Protein 3EPO (pdb70)

B-factor: mean 35.3, std 21.91, range [6.89, 193.85]

Solvent-accessible surface area: 35886 Å² total; per-residue (Å²): 113,44,49,129,38,1,59,124,58,15,29,65,20,72,6,40,32,14,145,17,13,82,69,47,5,148,102,52,90,107,7,126,0,0,0,20,20,0,65,15,95,108,81,18,136,41,106,60,15,13,7,20,2,8,2,0,11,10,3,10,99,95,53,171,48,64,5,64,141,11,7,56,73,100,5,47,75,18,4,68,82,58,31,21,13,82,99,29,107,124,43,101,169,78,95,129,11,61,51,136,60,29,106,28,19,99,10,69,117,90,98,72,5,1,1,5,17,7,0,119,56,49,73,43,1,1,1,0,6,15,0,1,17,7,4,7,15,83,58,138,106,130,183,133,47,146,84,84,34,79,31,67,67,20,51,13,31,68,49,11,49,38,70,34,1,36,82,3,2,28,142,3,25,2,4,0,0,1,0,6,4,0,5,4,3,17,6,5,1,0,1,22,3,1,20,8,3,0,0,0,36,3,15,106,123,7,22,83,10,1,12,21,2,1,27,0,6,25,12,5,0,5,0,0,10,5,50,10,44,25,218,85,8,22,25,32,5,17,8,0,0,2,2,1,6,5,0,0,0,2,11,0,4,23,9,0,12,56,80,17,132,46,55,4,61,74,4,55,19,86,30,1,82,42,0,0,28,19,0,0,9,5,0,0,0,0,0,5,2,8,0,0,0,64,46,77,23,16,90,44,10,90,172,21,39,8,8,40,67,2,124,1,0,42,13,0,8,116,14,0,110,59,71,149,112,32,0,12,2,51,111,77,6,77,72,0,0,78,25,0,79,5,8,2,1,0,0,0,0,0,10,0,0,43,0,3,0,14,49,6,4,31,38,108,0,15,37,23,5,13,134,8,2,0,105,10,0,93,42,0,35,159,34,1,0,2,1,0,0,20,6,2,4,13,0,6,2,36,49,0,69,45,3,2,66,43,0,39,148,45,0,63,64,2,4,3,9,1,42,0,0,6,0,0,3,0,0,1,4,24,3,14,2,0,0,0,0,0,0,0,1,0,0,26,20,2,0,0,0,0,11,8,2,6,14,31,54,60,11,24,115,34,77,76,101,16,0,27,36,0,0,0,0,0,32,0,0,4,14,0,0,8,14,0,6,7,12,32,3,6,49,66,26,0,32,1,0,1,81,0,35,102,87,151,26,89,102,8,4,4,22,0,0,9,1,1,87,26,0,94,167,46,105,120,89,60,32,60,58,0,58,90,60,14,29,66,16,65,7,34,36,17,140,22,12,87,62,47,5,148,100,60,84,115,7,128,0,0,0,17,18,0,66,17,96,108,82,20,134,39,104,64,14,16,7,20,1,6,2,0,17,10,4,18,101,94,55,177,50,66,1,73,140,15,8,65,76,100,6,37,74,25,7,67,83,60,35,21,15,69,97,26,103,124,44,104,177,52,191,84,99,127,44,95,104,55,110,28,24,93,4,72,110,83,93,93,4,0,1,4,14,16,0,117,72,49,80,50,2,3,3,0,6,15,0,2,18,6,4,10,18,84,46,131,135,99,187,134,60,138,88,83,37,78,29,67,71,19,51,15,31,74,50,11,60,34,66,33,0,36,82,2,1,30,134,4,26,1,3,0,0,0,0,9,5,0,4,5,2,22,6,4,1,0,0,22,2,1,20,7,3,0,0,0,39,3,18,100,119,17,14,80,7,1,18,25,2,1,31,0,6,23,21,3,0,4,0,0,11,5,49,9,58,21,221,61,7,20,9,37,6,32,13,0,0,8,2,2,5,4,1,0,0,2,11,1,3,24,9,0,27,58,82,25,130,44,64,6,56,84,5,54,18,106,31,2,94,48,0,0,16,18,1,0,12,4,0,0,0,0,0,8,2,9,0,0,0,62,30,77,27,12,90,52,11,91,188,17,38,8,7,40,65,2,148,1,0,35,15,0,7,114,27,0,96,60,75,136,127,36,0,14,2,56,113,72,7,74,63,0,0,94,23,0,70,8,13,2,0,0,0,0,0,0,11,0,0,42,1,4,0,9,48,6,5,28,40,113,0,12,24,12,5,12,98,7,2,0,103,9,0,95,49,0,32,159,44,0,0,3,1,0,0,17,5,3,4,12,0,5,1,38,43,0,75,43,2,3,70,37,0,44,152,45,0,68,69,2,4,4,9,0,45,0,0,6,0,0,3,0,0,0,4,23,3,13,1,0,0,0,0,0,0,0,3,1,0,25,17,1,0,1,0,0,12,10,4,11,13,33,61,52,16,34,127,38,68,75,91,13,0,36,38,0,0,0,0,0,29,0,0,3,15,1,0,8,15,0,4,8,13,22,5,5,49,80,30,0,34,2,0,0,87,0,34,103,82,150,26,92,93,13,3,1,26,0,0,9,1,0,102,23,0,82,146,48,34,103,179

Radius of gyration: 30.39 Å; Cα contacts (8 Å, |Δi|>4): 2404; chains: 2; bounding box: 72×69×89 Å

Foldseek 3Di:
DLQVLLVVLAQAEADPQWAKAWDAFDVHRHDTAIWIWGDFDVVVVDDIATHQAQLACRHHPVDDDRLLQFAPLQQLVQLVVVVFKDFDPDADDDVFHPCPPATFIWGDPPGARALLSCLLVVHQGPLLRNAQVSQQSPDDDPDDFDFDFAQPDDDADLGGDSNVSSVCSNLQQKHWLWFSQLSLARIYMFGLRTFFAEEFEDEPDQSQGQNLQSLLSRLPHQEYEYEHADPPSLRSVLSNSSHGHHAYEYALVRVLCVVVPNDLQPRDDVSSVVSLSSVSRSTHREYAYALLLWQVLQVQQVPAPVGFDDPRLVSQNVNCVNVVDTRVCVVCVLVVLVSCSGGQHAYAHHQRPAEAFQRCPPGPSRLSSLLVVLVSLVSSVVSSHRYEYEHDDAHAPVCLLVRLVSNCPSNVNRAYEYAQHQNHDPDQLCSQPSSLVSLLVNSLNRHGYYYWDFSCVPPDDDHSVRSSVRSLSNVVSSLSSCSNNRPRSRVVLVVQLVVCVVVVVQQSVLSSGSHNVVSVVVD/DVLLVVQLPLAAAEAAPQWAKAWDAFDVHRLDTAIWIWHDFDVVVVDDIATHQAQLACRHPPVDDDRLLQFADLQQQCQLVVVVFKDFDPDADDDDAPARDPATFIWGDVPGFRALLVCLLVVHQGPLLRSALVSQASPDDPPDDFDFDFAQPPDDADLGGHSNNSSVCSNLQQKHWQWFSLLSLARIYMFGLNTFFAEEEEFEPPLSQRLNLQSLLSRLPHQEYEYEYAEGPSLRSVLSVRSHGHHAYEYALVRVLCVVVPNDLQPRDDVSSVVSLRSVSRSIHREYAQALLLWLVLQVVQVVPPVGWDDPVLVSQNVNCVSVVDTRVCVVCVLVSLVSCSRGQHAYAHHQRGAEAFQVCHPDPSSLSSLLVQLVSLVSSVVSPHRYEYEHDDAHAPVCLLVRLVSNCVRNVNRAYEYAQHQNHDPDQLCSQPSSLVSLLVNSLNRHRYYYWDFSCPPPDDDHSVRSSVRSLSNVVSSLSSCVNRRNRSRVVLVVQLVVCVVVVVQQSNLSSGSHNVVSVVPDDD

Nearest PDB structures (foldseek):
  3epn-assembly1_A  TM=1.001E+00  e=0.000E+00  Caulobacter vibrioides
  3epo-assembly1_B  TM=9.958E-01  e=2.443E-102  Caulobacter vibrioides
  3epn-assembly1_B  TM=9.995E-01  e=1.979E-101  Caulobacter vibrioides
  3epm-assembly1_A  TM=9.976E-01  e=7.647E-98  Caulobacter vibrioides
  3epm-assembly1_B  TM=9.979E-01  e=8.710E-96  Caulobacter vibrioides

CATH classification: 3.20.20.540 (+1 more: 6.10.250.620)

Structure (mmCIF, N/CA/C/O backbone):
data_3EPO
#
_entry.id   3EPO
#
_cell.length_a   63.021
_cell.length_b   103.193
_cell.length_c   83.105
_cell.angle_alpha   90.000
_cell.angle_beta   102.170
_cell.angle_gamma   90.000
#
_symmetry.space_group_name_H-M   'P 1 21 1'
#
loop_
_entity.id
_entity.type
_entity.pdbx_description
1 polymer 'Thiamine biosynthesis protein thiC'
2 non-polymer '(4-AMINO-2-METHYLPYRIMIDIN-5-YL)METHYL DIHYDROGEN PHOSPHATE'
3 water water
#
loop_
_atom_site.group_PDB
_atom_site.id
_atom_site.type_symbol
_atom_site.label_atom_id
_atom_site.label_alt_id
_atom_site.label_comp_id
_atom_site.label_asym_id
_atom_site.label_entity_id
_atom_site.label_seq_id
_atom_site.pdbx_PDB_ins_code
_atom_site.Cartn_x
_atom_site.Cartn_y
_atom_site.Cartn_z
_atom_site.occupancy
_atom_site.B_iso_or_equiv
_atom_site.auth_seq_id
_atom_site.auth_comp_id
_atom_site.auth_asym_id
_atom_site.auth_atom_id
_atom_site.pdbx_PDB_model_num
ATOM 1 N N . SER A 1 5 ? 63.591 33.763 -23.490 1.00 46.73 5 SER A N 1
ATOM 2 C CA . SER A 1 5 ? 63.905 35.183 -23.336 1.00 80.57 5 SER A CA 1
ATOM 3 C C . SER A 1 5 ? 63.405 35.709 -21.991 1.00 76.89 5 SER A C 1
ATOM 4 O O . SER A 1 5 ? 64.192 35.928 -21.069 1.00 45.82 5 SER A O 1
ATOM 7 N N . THR A 1 6 ? 62.096 35.927 -21.889 1.00 115.81 6 THR A N 1
ATOM 8 C CA . THR A 1 6 ? 61.476 36.169 -20.592 1.00 88.15 6 THR A CA 1
ATOM 9 C C . THR A 1 6 ? 61.572 34.868 -19.816 1.00 85.83 6 THR A C 1
ATOM 10 O O . THR A 1 6 ? 61.853 34.862 -18.618 1.00 70.05 6 THR A O 1
ATOM 14 N N . ILE A 1 7 ? 61.344 33.762 -20.522 1.00 40.18 7 ILE A N 1
ATOM 15 C CA . ILE A 1 7 ? 61.496 32.434 -19.949 1.00 33.22 7 ILE A CA 1
ATOM 16 C C . ILE A 1 7 ? 62.903 32.299 -19.383 1.00 75.46 7 ILE A C 1
ATOM 17 O O . ILE A 1 7 ? 63.088 31.885 -18.236 1.00 40.58 7 ILE A O 1
ATOM 22 N N . LYS A 1 8 ? 63.890 32.677 -20.191 1.00 51.00 8 LYS A N 1
ATOM 23 C CA . LYS A 1 8 ? 65.289 32.636 -19.781 1.00 81.95 8 LYS A CA 1
ATOM 24 C C . LYS A 1 8 ? 65.491 33.342 -18.444 1.00 73.67 8 LYS A C 1
ATOM 25 O O . LYS A 1 8 ? 65.889 32.717 -17.465 1.00 41.00 8 LYS A O 1
ATOM 31 N N . ALA A 1 9 ? 65.201 34.641 -18.411 1.00 48.98 9 ALA A N 1
ATOM 32 C CA . ALA A 1 9 ? 65.391 35.447 -17.209 1.00 73.76 9 ALA A CA 1
ATOM 33 C C . ALA A 1 9 ? 64.790 34.792 -15.970 1.00 77.72 9 ALA A C 1
ATOM 34 O O . ALA A 1 9 ? 65.501 34.514 -15.005 1.00 70.53 9 ALA A O 1
ATOM 36 N N . VAL A 1 10 ? 63.483 34.547 -16.006 1.00 84.59 10 VAL A N 1
ATOM 37 C CA . VAL A 1 10 ? 62.768 33.988 -14.859 1.00 89.29 10 VAL A CA 1
ATOM 38 C C . VAL A 1 10 ? 63.427 32.713 -14.330 1.00 51.20 10 VAL A C 1
ATOM 39 O O . VAL A 1 10 ? 63.682 32.588 -13.132 1.00 62.54 10 VAL A O 1
ATOM 43 N N . ALA A 1 11 ? 63.708 31.773 -15.226 1.00 73.45 11 ALA A N 1
ATOM 44 C CA . ALA A 1 11 ? 64.321 30.506 -14.837 1.00 42.31 11 ALA A CA 1
ATOM 45 C C . ALA A 1 11 ? 65.614 30.717 -14.052 1.00 65.87 11 ALA A C 1
ATOM 46 O O . ALA A 1 11 ? 65.985 29.898 -13.209 1.00 91.01 11 ALA A O 1
ATOM 48 N N . GLU A 1 12 ? 66.291 31.825 -14.328 1.00 44.63 12 GLU A N 1
ATOM 49 C CA . GLU A 1 12 ? 67.580 32.109 -13.712 1.00 85.74 12 GLU A CA 1
ATOM 50 C C . GLU A 1 12 ? 67.414 32.761 -12.346 1.00 75.75 12 GLU A C 1
ATOM 51 O O . GLU A 1 12 ? 68.153 32.461 -11.408 1.00 75.59 12 GLU A O 1
ATOM 57 N N . THR A 1 13 ? 66.436 33.654 -12.243 1.00 52.01 13 THR A N 1
ATOM 58 C CA . THR A 1 13 ? 66.219 34.419 -11.018 1.00 106.35 13 THR A CA 1
ATOM 59 C C . THR A 1 13 ? 65.599 33.610 -9.872 1.00 102.84 13 THR A C 1
ATOM 60 O O . THR A 1 13 ? 65.970 33.791 -8.712 1.00 51.38 13 THR A O 1
ATOM 64 N N . ILE A 1 14 ? 64.668 32.717 -10.197 1.00 64.11 14 ILE A N 1
ATOM 65 C CA . ILE A 1 14 ? 63.860 32.049 -9.174 1.00 61.47 14 ILE A CA 1
ATOM 66 C C . ILE A 1 14 ? 64.644 31.079 -8.284 1.00 40.17 14 ILE A C 1
ATOM 67 O O . ILE A 1 14 ? 65.615 30.451 -8.717 1.00 45.46 14 ILE A O 1
ATOM 72 N N . SER A 1 15 ? 64.209 30.973 -7.032 1.00 60.39 15 SER A N 1
ATOM 73 C CA . SER A 1 15 ? 64.820 30.055 -6.079 1.00 31.97 15 SER A CA 1
ATOM 74 C C . SER A 1 15 ? 64.104 28.702 -6.026 1.00 37.35 15 SER A C 1
ATOM 75 O O . SER A 1 15 ? 62.910 28.621 -5.758 1.00 51.64 15 SER A O 1
ATOM 78 N N . THR A 1 16 ? 64.860 27.645 -6.294 1.00 31.98 16 THR A N 1
ATOM 79 C CA . THR A 1 16 ? 64.328 26.292 -6.350 1.00 49.24 16 THR A CA 1
ATOM 80 C C . THR A 1 16 ? 65.210 25.346 -5.538 1.00 45.79 16 THR A C 1
ATOM 81 O O . THR A 1 16 ? 66.310 25.704 -5.139 1.00 33.54 16 THR A O 1
ATOM 85 N N . GLY A 1 17 ? 64.729 24.135 -5.296 1.00 29.81 17 GLY A N 1
ATOM 86 C CA . GLY A 1 17 ? 65.535 23.145 -4.616 1.00 29.46 17 GLY A CA 1
ATOM 87 C C . GLY A 1 17 ? 65.181 22.998 -3.153 1.00 37.32 17 GLY A C 1
ATOM 88 O O . GLY A 1 17 ? 64.450 23.815 -2.600 1.00 27.95 17 GLY A O 1
ATOM 89 N N . PRO A 1 18 ? 65.713 21.951 -2.514 1.00 29.98 18 PRO A N 1
ATOM 90 C CA . PRO A 1 18 ? 65.374 21.646 -1.128 1.00 34.16 18 PRO A CA 1
ATOM 91 C C . PRO A 1 18 ? 65.514 22.866 -0.243 1.00 26.82 18 PRO A C 1
ATOM 92 O O . PRO A 1 18 ? 66.430 23.677 -0.385 1.00 28.19 18 PRO A O 1
ATOM 96 N N . ILE A 1 19 ? 64.575 22.999 0.675 1.00 23.49 19 ILE A N 1
ATOM 97 C CA . ILE A 1 19 ? 64.660 24.038 1.671 1.00 30.61 19 ILE A CA 1
ATOM 98 C C . ILE A 1 19 ? 65.688 23.588 2.712 1.00 38.30 19 ILE A C 1
ATOM 99 O O . ILE A 1 19 ? 65.512 22.557 3.364 1.00 31.63 19 ILE A O 1
ATOM 104 N N . PRO A 1 20 ? 66.786 24.352 2.839 1.00 33.28 20 PRO A N 1
ATOM 105 C CA . PRO A 1 20 ? 67.980 23.985 3.612 1.00 47.07 20 PRO A CA 1
ATOM 106 C C . PRO A 1 20 ? 67.631 23.349 4.954 1.00 35.35 20 PRO A C 1
ATOM 107 O O . PRO A 1 20 ? 66.898 23.943 5.749 1.00 24.78 20 PRO A O 1
ATOM 111 N N . GLY A 1 21 ? 68.144 22.149 5.198 1.00 25.82 21 GLY A N 1
ATOM 112 C CA . GLY A 1 21 ? 67.843 21.436 6.431 1.00 18.97 21 GLY A CA 1
ATOM 113 C C . GLY A 1 21 ? 66.646 20.488 6.369 1.00 43.66 21 GLY A C 1
ATOM 114 O O . GLY A 1 21 ? 66.342 19.808 7.350 1.00 22.50 21 GLY A O 1
ATOM 115 N N . SER A 1 22 ? 65.963 20.428 5.228 1.00 21.54 22 SER A N 1
ATOM 116 C CA . SER A 1 22 ? 64.748 19.607 5.115 1.00 17.85 22 SER A CA 1
ATOM 117 C C . SER A 1 22 ? 64.645 18.917 3.754 1.00 23.56 22 SER A C 1
ATOM 118 O O . SER A 1 22 ? 65.354 19.277 2.814 1.00 18.93 22 SER A O 1
ATOM 121 N N . ARG A 1 23 ? 63.760 17.929 3.649 1.00 27.92 23 ARG A N 1
ATOM 122 C CA . ARG A 1 23 ? 63.483 17.332 2.347 1.00 24.98 23 ARG A CA 1
ATOM 123 C C . ARG A 1 23 ? 61.993 17.178 2.082 1.00 23.35 23 ARG A C 1
ATOM 124 O O . ARG A 1 23 ? 61.191 17.043 3.009 1.00 17.95 23 ARG A O 1
ATOM 132 N N . LYS A 1 24 ? 61.620 17.224 0.810 1.00 14.12 24 LYS A N 1
ATOM 133 C CA . LYS A 1 24 ? 60.216 17.071 0.444 1.00 17.27 24 LYS A CA 1
ATOM 134 C C . LYS A 1 24 ? 59.789 15.622 0.661 1.00 28.95 24 LYS A C 1
ATOM 135 O O . LYS A 1 24 ? 60.515 14.695 0.300 1.00 22.24 24 LYS A O 1
ATOM 141 N N . VAL A 1 25 ? 58.627 15.427 1.276 1.00 15.47 25 VAL A N 1
ATOM 142 C CA . VAL A 1 25 ? 58.046 14.089 1.424 1.00 8.99 25 VAL A CA 1
ATOM 143 C C . VAL A 1 25 ? 56.553 14.138 1.172 1.00 30.85 25 VAL A C 1
ATOM 144 O O . VAL A 1 25 ? 55.918 15.194 1.299 1.00 18.83 25 VAL A O 1
ATOM 148 N N . TYR A 1 26 ? 55.992 12.984 0.837 1.00 14.72 26 TYR A N 1
ATOM 149 C CA . TYR A 1 26 ? 54.581 12.891 0.482 1.00 19.99 26 TYR A CA 1
ATOM 150 C C . TYR A 1 26 ? 53.870 11.762 1.214 1.00 12.41 26 TYR A C 1
ATOM 151 O O . TYR A 1 26 ? 54.458 10.729 1.520 1.00 22.38 26 TYR A O 1
ATOM 160 N N . GLN A 1 27 ? 52.588 11.964 1.468 1.00 21.59 27 GLN A N 1
ATOM 161 C CA . GLN A 1 27 ? 51.725 10.905 1.965 1.00 21.12 27 GLN A CA 1
ATOM 162 C C . GLN A 1 27 ? 50.672 10.652 0.879 1.00 21.27 27 GLN A C 1
ATOM 163 O O . GLN A 1 27 ? 50.151 11.593 0.278 1.00 20.57 27 GLN A O 1
ATOM 169 N N . ALA A 1 28 ? 50.382 9.388 0.593 1.00 26.62 28 ALA A N 1
ATOM 170 C CA . ALA A 1 28 ? 49.444 9.059 -0.483 1.00 27.51 28 ALA A CA 1
ATOM 171 C C . ALA A 1 28 ? 47.992 9.109 -0.002 1.00 22.08 28 ALA A C 1
ATOM 172 O O . ALA A 1 28 ? 47.721 8.861 1.168 1.00 20.19 28 ALA A O 1
ATOM 174 N N . GLY A 1 29 ? 47.065 9.438 -0.901 1.00 12.72 29 GLY A N 1
ATOM 175 C CA . GLY A 1 29 ? 45.642 9.373 -0.595 1.00 20.33 29 GLY A CA 1
ATOM 176 C C . GLY A 1 29 ? 45.182 7.924 -0.442 1.00 36.00 29 GLY A C 1
ATOM 177 O O . GLY A 1 29 ? 45.862 7.018 -0.912 1.00 24.00 29 GLY A O 1
ATOM 178 N N . GLU A 1 30 ? 44.046 7.709 0.226 1.00 21.22 30 GLU A N 1
ATOM 179 C CA . GLU A 1 30 ? 43.451 6.371 0.406 1.00 24.31 30 GLU A CA 1
ATOM 180 C C . GLU A 1 30 ? 42.088 6.290 -0.285 1.00 11.90 30 GLU A C 1
ATOM 181 O O . GLU A 1 30 ? 41.816 5.352 -1.021 1.00 25.31 30 GLU A O 1
ATOM 187 N N . LEU A 1 31 ? 41.233 7.289 -0.050 1.00 23.44 31 LEU A N 1
ATOM 188 C CA . LEU A 1 31 ? 39.972 7.408 -0.782 1.00 23.79 31 LEU A CA 1
ATOM 189 C C . LEU A 1 31 ? 40.287 7.601 -2.252 1.00 32.14 31 LEU A C 1
ATOM 190 O O . LEU A 1 31 ? 39.621 7.052 -3.129 1.00 25.41 31 LEU A O 1
ATOM 195 N N . PHE A 1 32 ? 41.309 8.415 -2.494 1.00 24.41 32 PHE A N 1
ATOM 196 C CA . PHE A 1 32 ? 41.786 8.737 -3.827 1.00 41.61 32 PHE A CA 1
ATOM 197 C C . PHE A 1 32 ? 43.263 8.376 -3.860 1.00 19.41 32 PHE A C 1
ATOM 198 O O . PHE A 1 32 ? 44.127 9.213 -3.580 1.00 20.41 32 PHE A O 1
ATOM 206 N N . PRO A 1 33 ? 43.560 7.105 -4.168 1.00 33.78 33 PRO A N 1
ATOM 207 C CA . PRO A 1 33 ? 44.913 6.556 -4.011 1.00 38.08 33 PRO A CA 1
ATOM 208 C C . PRO A 1 33 ? 45.990 7.246 -4.849 1.00 28.37 33 PRO A C 1
ATOM 209 O O . PRO A 1 33 ? 47.173 7.001 -4.614 1.00 27.77 33 PRO A O 1
ATOM 213 N N . GLU A 1 34 ? 45.608 8.098 -5.795 1.00 30.42 34 GLU A N 1
ATOM 214 C CA . GLU A 1 34 ? 46.605 8.745 -6.645 1.00 24.86 34 GLU A CA 1
ATOM 215 C C . GLU A 1 34 ? 47.116 10.067 -6.062 1.00 26.08 34 GLU A C 1
ATOM 216 O O . GLU A 1 34 ? 48.131 10.593 -6.515 1.00 23.01 34 GLU A O 1
ATOM 222 N N . LEU A 1 35 ? 46.417 10.594 -5.061 1.00 20.90 35 LEU A N 1
ATOM 223 C CA . LEU A 1 35 ? 46.829 11.838 -4.407 1.00 30.12 35 LEU A CA 1
ATOM 224 C C . LEU A 1 35 ? 48.197 11.707 -3.748 1.00 29.35 35 LEU A C 1
ATOM 225 O O . LEU A 1 35 ? 48.521 10.670 -3.157 1.00 27.36 35 LEU A O 1
ATOM 230 N N . ARG A 1 36 ? 48.992 12.764 -3.865 1.00 19.60 36 ARG A N 1
ATOM 231 C CA . ARG A 1 36 ? 50.263 12.880 -3.165 1.00 25.41 36 ARG A CA 1
ATOM 232 C C . ARG A 1 36 ? 50.293 14.214 -2.423 1.00 25.05 36 ARG A C 1
ATOM 233 O O . ARG A 1 36 ? 50.397 15.267 -3.039 1.00 23.43 36 ARG A O 1
ATOM 241 N N . VAL A 1 37 ? 50.211 14.159 -1.097 1.00 21.81 37 VAL A N 1
ATOM 242 C CA . VAL A 1 37 ? 50.111 15.355 -0.271 1.00 19.85 37 VAL A CA 1
ATOM 243 C C . VAL A 1 37 ? 51.493 15.746 0.242 1.00 28.20 37 VAL A C 1
ATOM 244 O O . VAL A 1 37 ? 52.157 14.945 0.876 1.00 19.10 37 VAL A O 1
ATOM 248 N N . PRO A 1 38 ? 51.941 16.982 -0.035 1.00 18.95 38 PRO A N 1
ATOM 249 C CA . PRO A 1 38 ? 53.331 17.288 0.320 1.00 22.81 38 PRO A CA 1
ATOM 250 C C . PRO A 1 38 ? 53.552 17.749 1.778 1.00 43.34 38 PRO A C 1
ATOM 251 O O . PRO A 1 38 ? 52.674 18.330 2.407 1.00 17.55 38 PRO A O 1
ATOM 255 N N . PHE A 1 39 ? 54.727 17.442 2.310 1.00 12.77 39 PHE A N 1
ATOM 256 C CA . PHE A 1 39 ? 55.249 18.080 3.509 1.00 14.94 39 PHE A CA 1
ATOM 257 C C . PHE A 1 39 ? 56.739 18.271 3.286 1.00 13.62 39 PHE A C 1
ATOM 258 O O . PHE A 1 39 ? 57.272 17.902 2.242 1.00 19.17 39 PHE A O 1
ATOM 266 N N . ARG A 1 40 ? 57.412 18.882 4.249 1.00 15.62 40 ARG A N 1
ATOM 267 C CA . ARG A 1 40 ? 58.864 18.828 4.271 1.00 20.41 40 ARG A CA 1
ATOM 268 C C . ARG A 1 40 ? 59.251 18.294 5.644 1.00 25.10 40 ARG A C 1
ATOM 269 O O . ARG A 1 40 ? 58.587 18.590 6.634 1.00 19.60 40 ARG A O 1
ATOM 277 N N . GLU A 1 41 ? 60.288 17.469 5.696 1.00 20.67 41 GLU A N 1
ATOM 278 C CA . GLU A 1 41 ? 60.708 16.891 6.958 1.00 14.69 41 GLU A CA 1
ATOM 279 C C . GLU A 1 41 ? 62.144 17.222 7.289 1.00 19.99 41 GLU A C 1
ATOM 280 O O . GLU A 1 41 ? 63.012 17.257 6.414 1.00 19.02 41 GLU A O 1
ATOM 286 N N . VAL A 1 42 ? 62.379 17.463 8.572 1.00 21.22 42 VAL A N 1
ATOM 287 C CA . VAL A 1 42 ? 63.688 17.835 9.068 1.00 22.86 42 VAL A CA 1
ATOM 288 C C . VAL A 1 42 ? 64.171 16.737 10.000 1.00 28.40 42 VAL A C 1
ATOM 289 O O . VAL A 1 42 ? 63.562 16.493 11.043 1.00 25.36 42 VAL A O 1
ATOM 293 N N . ALA A 1 43 ? 65.245 16.056 9.608 1.00 26.69 43 ALA A N 1
ATOM 294 C CA . ALA A 1 43 ? 65.837 15.017 10.444 1.00 25.61 43 ALA A CA 1
ATOM 295 C C . ALA A 1 43 ? 66.825 15.645 11.412 1.00 16.83 43 ALA A C 1
ATOM 296 O O . ALA A 1 43 ? 67.549 16.568 11.053 1.00 24.88 43 ALA A O 1
ATOM 298 N N . VAL A 1 44 ? 66.849 15.146 12.642 1.00 40.74 44 VAL A N 1
ATOM 299 C CA . VAL A 1 44 ? 67.799 15.644 13.631 1.00 28.17 44 VAL A CA 1
ATOM 300 C C . VAL A 1 44 ? 68.968 14.669 13.838 1.00 39.64 44 VAL A C 1
ATOM 301 O O . VAL A 1 44 ? 68.946 13.549 13.330 1.00 29.71 44 VAL A O 1
ATOM 305 N N . HIS A 1 45 ? 69.991 15.099 14.572 1.00 36.61 45 HIS A N 1
ATOM 306 C CA . HIS A 1 45 ? 71.165 14.257 14.786 1.00 32.77 45 HIS A CA 1
ATOM 307 C C . HIS A 1 45 ? 70.782 12.876 15.314 1.00 24.86 45 HIS A C 1
ATOM 308 O O . HIS A 1 45 ? 69.957 12.755 16.222 1.00 31.15 45 HIS A O 1
ATOM 315 N N . PRO A 1 46 ? 71.382 11.826 14.730 1.00 49.90 46 PRO A N 1
ATOM 316 C CA . PRO A 1 46 ? 71.156 10.435 15.129 1.00 44.44 46 PRO A CA 1
ATOM 317 C C . PRO A 1 46 ? 71.344 10.223 16.637 1.00 27.52 46 PRO A C 1
ATOM 318 O O . PRO A 1 46 ? 70.667 9.375 17.215 1.00 45.78 46 PRO A O 1
ATOM 322 N N . SER A 1 47 ? 72.218 11.007 17.264 1.00 38.39 47 SER A N 1
ATOM 323 C CA . SER A 1 47 ? 72.448 10.894 18.707 1.00 46.37 47 SER A CA 1
ATOM 324 C C . SER A 1 47 ? 71.238 11.339 19.538 1.00 67.37 47 SER A C 1
ATOM 325 O O . SER A 1 47 ? 71.127 11.004 20.717 1.00 48.06 47 SER A O 1
ATOM 328 N N . ALA A 1 48 ? 70.338 12.099 18.924 1.00 35.29 48 ALA A N 1
ATOM 329 C CA . ALA A 1 48 ? 69.144 12.561 19.611 1.00 40.20 48 ALA A CA 1
ATOM 330 C C . ALA A 1 48 ? 68.110 11.444 19.771 1.00 18.82 48 ALA A C 1
ATOM 331 O O . ALA A 1 48 ? 67.241 11.516 20.643 1.00 42.40 48 ALA A O 1
ATOM 333 N N . ASN A 1 49 ? 68.203 10.424 18.922 1.00 46.10 49 ASN A N 1
ATOM 334 C CA . ASN A 1 49 ? 67.223 9.337 18.911 1.00 35.22 49 ASN A CA 1
ATOM 335 C C . ASN A 1 49 ? 65.791 9.863 18.853 1.00 68.00 49 ASN A C 1
ATOM 336 O O . ASN A 1 49 ? 64.953 9.489 19.673 1.00 26.39 49 ASN A O 1
ATOM 341 N N . GLU A 1 50 ? 65.525 10.741 17.889 1.00 30.49 50 GLU A N 1
ATOM 342 C CA . GLU A 1 50 ? 64.198 11.313 17.693 1.00 34.11 50 GLU A CA 1
ATOM 343 C C . GLU A 1 50 ? 63.743 11.110 16.250 1.00 18.99 50 GLU A C 1
ATOM 344 O O . GLU A 1 50 ? 64.571 11.117 15.331 1.00 25.79 50 GLU A O 1
ATOM 350 N N . PRO A 1 51 ? 62.426 10.958 16.042 1.00 24.73 51 PRO A N 1
ATOM 351 C CA . PRO A 1 51 ? 61.925 10.853 14.665 1.00 39.13 51 PRO A CA 1
ATOM 352 C C . PRO A 1 51 ? 62.062 12.200 13.974 1.00 40.88 51 PRO A C 1
ATOM 353 O O . PRO A 1 51 ? 62.171 13.219 14.657 1.00 26.97 51 PRO A O 1
ATOM 357 N N . PRO A 1 52 ? 62.080 12.213 12.634 1.00 26.27 52 PRO A N 1
ATOM 358 C CA . PRO A 1 52 ? 62.145 13.505 11.948 1.00 15.01 52 PRO A CA 1
ATOM 359 C C . PRO A 1 52 ? 60.913 14.342 12.281 1.00 25.90 52 PRO A C 1
ATOM 360 O O . PRO A 1 52 ? 59.872 13.788 12.636 1.00 24.01 52 PRO A O 1
ATOM 364 N N . VAL A 1 53 ? 61.037 15.661 12.171 1.00 20.98 53 VAL A N 1
ATOM 365 C CA . VAL A 1 53 ? 59.905 16.558 12.389 1.00 15.24 53 VAL A CA 1
ATOM 366 C C . VAL A 1 53 ? 59.250 16.907 11.057 1.00 20.06 53 VAL A C 1
ATOM 367 O O . VAL A 1 53 ? 59.915 17.381 10.141 1.00 20.70 53 VAL A O 1
ATOM 371 N N . THR A 1 54 ? 57.947 16.659 10.965 1.00 21.25 54 THR A N 1
ATOM 372 C CA . THR A 1 54 ? 57.168 16.970 9.774 1.00 24.01 54 THR A CA 1
ATOM 373 C C . THR A 1 54 ? 56.650 18.396 9.857 1.00 30.79 54 THR A C 1
ATOM 374 O O . THR A 1 54 ? 55.995 18.753 10.833 1.00 21.24 54 THR A O 1
ATOM 378 N N . ILE A 1 55 ? 56.935 19.191 8.824 1.00 20.65 55 ILE A N 1
ATOM 379 C CA . ILE A 1 55 ? 56.528 20.597 8.754 1.00 19.79 55 ILE A CA 1
ATOM 380 C C . ILE A 1 55 ? 55.591 20.897 7.559 1.00 24.47 55 ILE A C 1
ATOM 381 O O . ILE A 1 55 ? 55.816 20.431 6.450 1.00 15.17 55 ILE A O 1
ATOM 386 N N . TYR A 1 56 ? 54.536 21.669 7.799 1.00 22.30 56 TYR A N 1
ATOM 387 C CA . TYR A 1 56 ? 53.612 22.061 6.740 1.00 18.35 56 TYR A CA 1
ATOM 388 C C . TYR A 1 56 ? 54.381 22.822 5.672 1.00 24.81 56 TYR A C 1
ATOM 389 O O . TYR A 1 56 ? 55.190 23.686 5.992 1.00 22.97 56 TYR A O 1
ATOM 398 N N . ASP A 1 57 ? 54.132 22.511 4.401 1.00 16.82 57 ASP A N 1
ATOM 399 C CA . ASP A 1 57 ? 54.971 23.046 3.329 1.00 15.55 57 ASP A CA 1
ATOM 400 C C . ASP A 1 57 ? 54.189 23.465 2.072 1.00 26.79 57 ASP A C 1
ATOM 401 O O . ASP A 1 57 ? 53.739 22.615 1.305 1.00 18.18 57 ASP A O 1
ATOM 406 N N . PRO A 1 58 ? 54.049 24.784 1.851 1.00 16.48 58 PRO A N 1
ATOM 407 C CA . PRO A 1 58 ? 53.344 25.352 0.694 1.00 20.28 58 PRO A CA 1
ATOM 408 C C . PRO A 1 58 ? 54.264 25.708 -0.484 1.00 22.54 58 PRO A C 1
ATOM 409 O O . PRO A 1 58 ? 53.823 26.395 -1.405 1.00 28.14 58 PRO A O 1
ATOM 413 N N . SER A 1 59 ? 55.520 25.270 -0.450 1.00 23.25 59 SER A N 1
ATOM 414 C CA . SER A 1 59 ? 56.500 25.691 -1.453 1.00 19.82 59 SER A CA 1
ATOM 415 C C . SER A 1 59 ? 56.243 25.070 -2.837 1.00 15.88 59 SER A C 1
ATOM 416 O O . SER A 1 59 ? 56.672 25.605 -3.856 1.00 24.54 59 SER A O 1
ATOM 419 N N . GLY A 1 60 ? 55.547 23.939 -2.862 1.00 17.30 60 GLY A N 1
ATOM 420 C CA . GLY A 1 60 ? 55.213 23.287 -4.117 1.00 20.05 60 GLY A CA 1
ATOM 421 C C . GLY A 1 60 ? 56.377 22.536 -4.754 1.00 22.66 60 GLY A C 1
ATOM 422 O O . GLY A 1 60 ? 57.399 22.264 -4.119 1.00 15.75 60 GLY A O 1
ATOM 423 N N . PRO A 1 61 ? 56.227 22.190 -6.034 1.00 23.93 61 PRO A N 1
ATOM 424 C CA . PRO A 1 61 ? 57.257 21.423 -6.739 1.00 16.62 61 PRO A CA 1
ATOM 425 C C . PRO A 1 61 ? 58.607 22.117 -6.815 1.00 25.97 61 PRO A C 1
ATOM 426 O O . PRO A 1 61 ? 59.579 21.427 -7.102 1.00 19.57 61 PRO A O 1
ATOM 430 N N . TYR A 1 62 ? 58.670 23.428 -6.564 1.00 18.48 62 TYR A N 1
ATOM 431 C CA . TYR A 1 62 ? 59.930 24.170 -6.648 1.00 20.28 62 TYR A CA 1
ATOM 432 C C . TYR A 1 62 ? 60.974 23.631 -5.678 1.00 34.97 62 TYR A C 1
ATOM 433 O O . TYR A 1 62 ? 62.170 23.752 -5.916 1.00 17.09 62 TYR A O 1
ATOM 442 N N . SER A 1 63 ? 60.526 23.043 -4.576 1.00 26.31 63 SER A N 1
ATOM 443 C CA . SER A 1 63 ? 61.469 22.494 -3.610 1.00 23.15 63 SER A CA 1
ATOM 444 C C . SER A 1 63 ? 61.473 20.969 -3.645 1.00 34.55 63 SER A C 1
ATOM 445 O O . SER A 1 63 ? 61.900 20.323 -2.691 1.00 30.38 63 SER A O 1
ATOM 448 N N . ASP A 1 64 ? 60.999 20.409 -4.755 1.00 23.13 64 ASP A N 1
ATOM 449 C CA . ASP A 1 64 ? 60.956 18.956 -4.952 1.00 25.96 64 ASP A CA 1
ATOM 450 C C . ASP A 1 64 ? 61.960 18.497 -6.026 1.00 22.30 64 ASP A C 1
ATOM 451 O O . ASP A 1 64 ? 61.746 18.723 -7.221 1.00 22.20 64 ASP A O 1
ATOM 456 N N . PRO A 1 65 ? 63.055 17.844 -5.604 1.00 40.43 65 PRO A N 1
ATOM 457 C CA . PRO A 1 65 ? 64.102 17.448 -6.555 1.00 28.19 65 PRO A CA 1
ATOM 458 C C . PRO A 1 65 ? 63.656 16.356 -7.531 1.00 25.21 65 PRO A C 1
ATOM 459 O O . PRO A 1 65 ? 64.352 16.102 -8.513 1.00 26.53 65 PRO A O 1
ATOM 463 N N . ALA A 1 66 ? 62.516 15.725 -7.264 1.00 18.11 66 ALA A N 1
ATOM 464 C CA . ALA A 1 66 ? 61.941 14.751 -8.194 1.00 22.34 66 ALA A CA 1
ATOM 465 C C . ALA A 1 66 ? 61.303 15.430 -9.414 1.00 26.36 66 ALA A C 1
ATOM 466 O O . ALA A 1 66 ? 61.015 14.773 -10.410 1.00 24.80 66 ALA A O 1
ATOM 468 N N . ILE A 1 67 ? 61.096 16.745 -9.333 1.00 44.14 67 ILE A N 1
ATOM 469 C CA . ILE A 1 67 ? 60.399 17.487 -10.386 1.00 35.76 67 ILE A CA 1
ATOM 470 C C . ILE A 1 67 ? 61.307 18.511 -11.060 1.00 22.00 67 ILE A C 1
ATOM 471 O O . ILE A 1 67 ? 61.970 19.289 -10.386 1.00 28.81 67 ILE A O 1
ATOM 476 N N . GLN A 1 68 ? 61.343 18.488 -12.390 1.00 15.68 68 GLN A N 1
ATOM 477 C CA . GLN A 1 68 ? 62.149 19.424 -13.172 1.00 24.10 68 GLN A CA 1
ATOM 478 C C . GLN A 1 68 ? 61.307 20.656 -13.519 1.00 33.23 68 GLN A C 1
ATOM 479 O O . GLN A 1 68 ? 60.341 20.571 -14.267 1.00 30.67 68 GLN A O 1
ATOM 485 N N . ILE A 1 69 ? 61.665 21.803 -12.965 1.00 26.76 69 ILE A N 1
ATOM 486 C CA . ILE A 1 69 ? 60.880 23.011 -13.191 1.00 31.17 69 ILE A CA 1
ATOM 487 C C . ILE A 1 69 ? 61.009 23.518 -14.636 1.00 49.55 69 ILE A C 1
ATOM 488 O O . ILE A 1 69 ? 62.098 23.520 -15.209 1.00 31.13 69 ILE A O 1
ATOM 493 N N . ASP A 1 70 ? 59.890 23.935 -15.223 1.00 23.79 70 ASP A N 1
ATOM 494 C CA . ASP A 1 70 ? 59.873 24.455 -16.595 1.00 35.57 70 ASP A CA 1
ATOM 495 C C . ASP A 1 70 ? 58.846 25.587 -16.737 1.00 34.10 70 ASP A C 1
ATOM 496 O O . ASP A 1 70 ? 57.715 25.355 -17.166 1.00 27.17 70 ASP A O 1
ATOM 501 N N . ILE A 1 71 ? 59.228 26.810 -16.382 1.00 28.58 71 ILE A N 1
ATOM 502 C CA . ILE A 1 71 ? 58.239 27.892 -16.288 1.00 26.79 71 ILE A CA 1
ATOM 503 C C . ILE A 1 71 ? 57.486 28.107 -17.602 1.00 39.59 71 ILE A C 1
ATOM 504 O O . ILE A 1 71 ? 56.378 28.636 -17.611 1.00 42.70 71 ILE A O 1
ATOM 509 N N . GLU A 1 72 ? 58.091 27.678 -18.704 1.00 26.46 72 GLU A N 1
ATOM 510 C CA . GLU A 1 72 ? 57.475 27.794 -20.021 1.00 39.33 72 GLU A CA 1
ATOM 511 C C . GLU A 1 72 ? 56.256 26.884 -20.181 1.00 34.13 72 GLU A C 1
ATOM 512 O O . GLU A 1 72 ? 55.302 27.217 -20.892 1.00 33.14 72 GLU A O 1
ATOM 518 N N . LYS A 1 73 ? 56.293 25.729 -19.525 1.00 26.29 73 LYS A N 1
ATOM 519 C CA . LYS A 1 73 ? 55.210 24.753 -19.618 1.00 29.05 73 LYS A CA 1
ATOM 520 C C . LYS A 1 73 ? 54.243 24.894 -18.443 1.00 26.31 73 LYS A C 1
ATOM 521 O O . LYS A 1 73 ? 53.156 24.320 -18.446 1.00 40.24 73 LYS A O 1
ATOM 527 N N . GLY A 1 74 ? 54.650 25.662 -17.437 1.00 38.45 74 GLY A N 1
ATOM 528 C CA . GLY A 1 74 ? 53.889 25.770 -16.207 1.00 24.41 74 GLY A CA 1
ATOM 529 C C . GLY A 1 74 ? 54.148 24.578 -15.311 1.00 52.50 74 GLY A C 1
ATOM 530 O O . GLY A 1 74 ? 54.888 23.662 -15.689 1.00 22.44 74 GLY A O 1
ATOM 531 N N . LEU A 1 75 ? 53.548 24.594 -14.122 1.00 19.08 75 LEU A N 1
ATOM 532 C CA . LEU A 1 75 ? 53.657 23.484 -13.181 1.00 20.52 75 LEU A CA 1
ATOM 533 C C . LEU A 1 75 ? 52.831 22.294 -13.669 1.00 43.03 75 LEU A C 1
ATOM 534 O O . LEU A 1 75 ? 51.884 22.466 -14.431 1.00 26.39 75 LEU A O 1
ATOM 539 N N . PRO A 1 76 ? 53.184 21.080 -13.221 1.00 20.94 76 PRO A N 1
ATOM 540 C CA . PRO A 1 76 ? 52.359 19.904 -13.517 1.00 28.41 76 PRO A CA 1
ATOM 541 C C . PRO A 1 76 ? 50.909 20.160 -13.098 1.00 35.00 76 PRO A C 1
ATOM 542 O O . PRO A 1 76 ? 50.688 20.620 -11.976 1.00 22.57 76 PRO A O 1
ATOM 546 N N . ARG A 1 77 ? 49.947 19.865 -13.973 1.00 29.51 77 ARG A N 1
ATOM 547 C CA . ARG A 1 77 ? 48.524 20.057 -13.665 1.00 34.64 77 ARG A CA 1
ATOM 548 C C . ARG A 1 77 ? 47.933 18.823 -12.983 1.00 35.33 77 ARG A C 1
ATOM 549 O O . ARG A 1 77 ? 47.036 18.163 -13.510 1.00 24.27 77 ARG A O 1
ATOM 557 N N . THR A 1 78 ? 48.432 18.531 -11.791 1.00 31.95 78 THR A N 1
ATOM 558 C CA . THR A 1 78 ? 48.154 17.263 -11.137 1.00 27.09 78 THR A CA 1
ATOM 559 C C . THR A 1 78 ? 46.728 17.182 -10.610 1.00 24.06 78 THR A C 1
ATOM 560 O O . THR A 1 78 ? 46.263 16.122 -10.209 1.00 40.98 78 THR A O 1
ATOM 564 N N . ARG A 1 79 ? 46.024 18.302 -10.615 1.00 25.57 79 ARG A N 1
ATOM 565 C CA . ARG A 1 79 ? 44.672 18.309 -10.073 1.00 24.46 79 ARG A CA 1
ATOM 566 C C . ARG A 1 79 ? 43.607 18.111 -11.166 1.00 25.95 79 ARG A C 1
ATOM 567 O O . ARG A 1 79 ? 42.494 17.656 -10.889 1.00 27.94 79 ARG A O 1
ATOM 575 N N . GLU A 1 80 ? 43.967 18.433 -12.406 1.00 25.68 80 GLU A N 1
ATOM 576 C CA . GLU A 1 80 ? 43.053 18.324 -13.549 1.00 24.42 80 GLU A CA 1
ATOM 577 C C . GLU A 1 80 ? 42.255 17.010 -13.645 1.00 34.76 80 GLU A C 1
ATOM 578 O O . GLU A 1 80 ? 41.034 17.034 -13.819 1.00 33.73 80 GLU A O 1
ATOM 584 N N . ALA A 1 81 ? 42.940 15.869 -13.547 1.00 36.69 81 ALA A N 1
ATOM 585 C CA . ALA A 1 81 ? 42.293 14.563 -13.748 1.00 31.49 81 ALA A CA 1
ATOM 586 C C . ALA A 1 81 ? 41.276 14.221 -12.667 1.00 29.36 81 ALA A C 1
ATOM 587 O O . ALA A 1 81 ? 40.289 13.527 -12.923 1.00 31.03 81 ALA A O 1
ATOM 589 N N . LEU A 1 82 ? 41.512 14.717 -11.462 1.00 26.20 82 LEU A N 1
ATOM 590 C CA . LEU A 1 82 ? 40.572 14.531 -10.366 1.00 17.19 82 LEU A CA 1
ATOM 591 C C . LEU A 1 82 ? 39.277 15.283 -10.636 1.00 22.56 82 LEU A C 1
ATOM 592 O O . LEU A 1 82 ? 38.193 14.739 -10.448 1.00 21.58 82 LEU A O 1
ATOM 597 N N . VAL A 1 83 ? 39.400 16.542 -11.055 1.00 24.32 83 VAL A N 1
ATOM 598 C CA . VAL A 1 83 ? 38.237 17.373 -11.356 1.00 34.76 83 VAL A CA 1
ATOM 599 C C . VAL A 1 83 ? 37.414 16.790 -12.508 1.00 21.76 83 VAL A C 1
ATOM 600 O O . VAL A 1 83 ? 36.192 16.655 -12.407 1.00 23.37 83 VAL A O 1
ATOM 604 N N . VAL A 1 84 ? 38.087 16.466 -13.608 1.00 20.57 84 VAL A N 1
ATOM 605 C CA . VAL A 1 84 ? 37.412 15.857 -14.756 1.00 29.55 84 VAL A CA 1
ATOM 606 C C . VAL A 1 84 ? 36.742 14.555 -14.345 1.00 20.34 84 VAL A C 1
ATOM 607 O O . VAL A 1 84 ? 35.589 14.299 -14.704 1.00 36.05 84 VAL A O 1
ATOM 611 N N . ALA A 1 85 ? 37.459 13.757 -13.553 1.00 29.41 85 ALA A N 1
ATOM 612 C CA . ALA A 1 85 ? 36.946 12.486 -13.054 1.00 26.17 85 ALA A CA 1
ATOM 613 C C . ALA A 1 85 ? 35.551 12.602 -12.451 1.00 39.58 85 ALA A C 1
ATOM 614 O O . ALA A 1 85 ? 34.767 11.657 -12.512 1.00 28.40 85 ALA A O 1
ATOM 616 N N . ARG A 1 86 ? 35.229 13.749 -11.864 1.00 27.62 86 ARG A N 1
ATOM 617 C CA . ARG A 1 86 ? 33.922 13.885 -11.212 1.00 15.86 86 ARG A CA 1
ATOM 618 C C . ARG A 1 86 ? 32.749 13.934 -12.202 1.00 30.86 86 ARG A C 1
ATOM 619 O O . ARG A 1 86 ? 31.608 13.642 -11.838 1.00 23.88 86 ARG A O 1
ATOM 627 N N . GLY A 1 87 ? 33.031 14.292 -13.450 1.00 23.85 87 GLY A N 1
ATOM 628 C CA . GLY A 1 87 ? 32.005 14.294 -14.485 1.00 21.44 87 GLY A CA 1
ATOM 629 C C . GLY A 1 87 ? 31.026 15.462 -14.447 1.00 52.05 87 GLY A C 1
ATOM 630 O O . GLY A 1 87 ? 29.965 15.390 -15.063 1.00 31.44 87 GLY A O 1
ATOM 631 N N . ASP A 1 88 ? 31.373 16.542 -13.747 1.00 33.11 88 ASP A N 1
ATOM 632 C CA . ASP A 1 88 ? 30.457 17.681 -13.584 1.00 21.50 88 ASP A CA 1
ATOM 633 C C . ASP A 1 88 ? 30.816 18.925 -14.398 1.00 25.77 88 ASP A C 1
ATOM 634 O O . ASP A 1 88 ? 30.076 19.914 -14.393 1.00 21.88 88 ASP A O 1
ATOM 639 N N . VAL A 1 89 ? 31.960 18.889 -15.072 1.00 16.51 89 VAL A N 1
ATOM 640 C CA . VAL A 1 89 ? 32.410 20.028 -15.872 1.00 20.90 89 VAL A CA 1
ATOM 641 C C . VAL A 1 89 ? 32.614 19.620 -17.332 1.00 29.50 89 VAL A C 1
ATOM 642 O O . VAL A 1 89 ? 32.757 18.446 -17.641 1.00 28.65 89 VAL A O 1
ATOM 646 N N . GLU A 1 90 ? 32.630 20.598 -18.227 1.00 22.55 90 GLU A N 1
ATOM 647 C CA . GLU A 1 90 ? 32.921 20.340 -19.632 1.00 37.16 90 GLU A CA 1
ATOM 648 C C . GLU A 1 90 ? 33.772 21.470 -20.218 1.00 37.69 90 GLU A C 1
ATOM 649 O O . GLU A 1 90 ? 33.780 22.585 -19.692 1.00 30.02 90 GLU A O 1
ATOM 655 N N . GLU A 1 91 ? 34.478 21.192 -21.310 1.00 23.47 91 GLU A N 1
ATOM 656 C CA . GLU A 1 91 ? 35.293 22.224 -21.948 1.00 27.95 91 GLU A CA 1
ATOM 657 C C . GLU A 1 91 ? 34.442 23.395 -22.409 1.00 72.58 91 GLU A C 1
ATOM 658 O O . GLU A 1 91 ? 33.331 23.212 -22.904 1.00 32.90 91 GLU A O 1
ATOM 664 N N . VAL A 1 92 ? 34.973 24.599 -22.244 1.00 44.81 92 VAL A N 1
ATOM 665 C CA . VAL A 1 92 ? 34.335 25.781 -22.782 1.00 29.23 92 VAL A CA 1
ATOM 666 C C . VAL A 1 92 ? 34.597 25.834 -24.280 1.00 45.43 92 VAL A C 1
ATOM 667 O O . VAL A 1 92 ? 35.743 25.702 -24.725 1.00 39.09 92 VAL A O 1
ATOM 671 N N . ALA A 1 93 ? 33.526 26.013 -25.049 1.00 54.14 93 ALA A N 1
ATOM 672 C CA . ALA A 1 93 ? 33.596 25.984 -26.508 1.00 95.83 93 ALA A CA 1
ATOM 673 C C . ALA A 1 93 ? 34.427 27.135 -27.041 1.00 63.29 93 ALA A C 1
ATOM 674 O O . ALA A 1 93 ? 35.333 26.947 -27.855 1.00 55.48 93 ALA A O 1
ATOM 676 N N . ASP A 1 94 ? 34.110 28.333 -26.569 1.00 54.92 94 ASP A N 1
ATOM 677 C CA . ASP A 1 94 ? 34.773 29.532 -27.042 1.00 72.55 94 ASP A CA 1
ATOM 678 C C . ASP A 1 94 ? 35.313 30.359 -25.878 1.00 38.29 94 ASP A C 1
ATOM 679 O O . ASP A 1 94 ? 34.645 31.290 -25.408 1.00 42.57 94 ASP A O 1
ATOM 684 N N . PRO A 1 95 ? 36.530 30.021 -25.414 1.00 32.20 95 PRO A N 1
ATOM 685 C CA . PRO A 1 95 ? 37.150 30.657 -24.248 1.00 60.03 95 PRO A CA 1
ATOM 686 C C . PRO A 1 95 ? 37.542 32.099 -24.544 1.00 40.30 95 PRO A C 1
ATOM 687 O O . PRO A 1 95 ? 37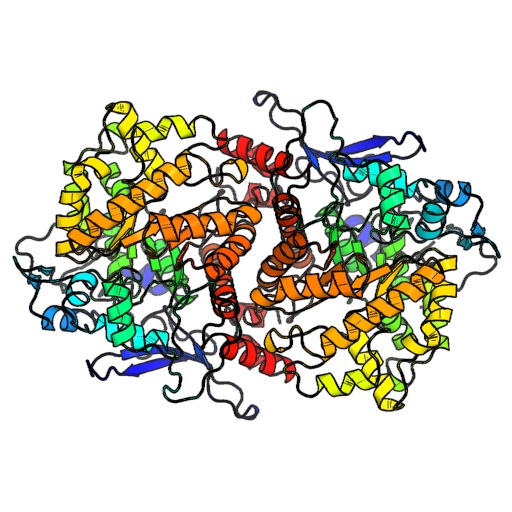.859 32.418 -25.695 1.00 45.46 95 PRO A O 1
ATOM 691 N N . ARG A 1 96 ? 37.516 32.953 -23.521 1.00 43.19 96 ARG A N 1
ATOM 692 C CA . ARG A 1 96 ? 37.951 34.345 -23.653 1.00 41.97 96 ARG A CA 1
ATOM 693 C C . ARG A 1 96 ? 39.439 34.397 -23.980 1.00 57.16 96 ARG A C 1
ATOM 694 O O . ARG A 1 96 ? 40.234 33.669 -23.391 1.00 44.83 96 ARG A O 1
ATOM 702 N N . GLN A 1 97 ? 39.817 35.255 -24.918 1.00 35.19 97 GLN A N 1
ATOM 703 C CA . GLN A 1 97 ? 41.224 35.412 -25.271 1.00 71.35 97 GLN A CA 1
ATOM 704 C C . GLN A 1 97 ? 41.683 36.842 -25.024 1.00 58.61 97 GLN A C 1
ATOM 705 O O . GLN A 1 97 ? 41.255 37.770 -25.706 1.00 66.55 97 GLN A O 1
ATOM 711 N N . VAL A 1 98 ? 42.553 37.010 -24.036 1.00 73.63 98 VAL A N 1
ATOM 712 C CA . VAL A 1 98 ? 43.020 38.330 -23.644 1.00 69.61 98 VAL A CA 1
ATOM 713 C C . VAL A 1 98 ? 44.522 38.424 -23.857 1.00 62.69 98 VAL A C 1
ATOM 714 O O . VAL A 1 98 ? 45.174 37.421 -24.150 1.00 76.46 98 VAL A O 1
ATOM 718 N N . PRO A 1 113 ? 54.346 40.063 -23.018 1.00 35.54 113 PRO A N 1
ATOM 719 C CA . PRO A 1 113 ? 54.920 38.722 -22.866 1.00 56.07 113 PRO A CA 1
ATOM 720 C C . PRO A 1 113 ? 53.809 37.722 -22.573 1.00 84.03 113 PRO A C 1
ATOM 721 O O . PRO A 1 113 ? 53.386 37.567 -21.427 1.00 52.40 113 PRO A O 1
ATOM 725 N N . GLU A 1 114 ? 53.334 37.052 -23.610 1.00 30.45 114 GLU A N 1
ATOM 726 C CA . GLU A 1 114 ? 52.146 36.216 -23.488 1.00 50.46 114 GLU A CA 1
ATOM 727 C C . GLU A 1 114 ? 52.483 34.753 -23.235 1.00 45.88 114 GLU A C 1
ATOM 728 O O . GLU A 1 114 ? 53.296 34.156 -23.942 1.00 37.39 114 GLU A O 1
ATOM 734 N N . PHE A 1 115 ? 51.833 34.178 -22.231 1.00 37.46 115 PHE A N 1
ATOM 735 C CA . PHE A 1 115 ? 52.072 32.793 -21.845 1.00 42.84 115 PHE A CA 1
ATOM 736 C C . PHE A 1 115 ? 51.536 31.778 -22.867 1.00 30.98 115 PHE A C 1
ATOM 737 O O . PHE A 1 115 ? 50.402 31.901 -23.334 1.00 53.72 115 PHE A O 1
ATOM 745 N N . PRO A 1 116 ? 52.356 30.766 -23.212 1.00 34.29 116 PRO A N 1
ATOM 746 C CA . PRO A 1 116 ? 52.007 29.688 -24.148 1.00 38.80 116 PRO A CA 1
ATOM 747 C C . PRO A 1 116 ? 51.059 28.677 -23.504 1.00 35.21 116 PRO A C 1
ATOM 748 O O . PRO A 1 116 ? 51.502 27.705 -22.889 1.00 99.98 116 PRO A O 1
ATOM 752 N N . ASP A 1 117 ? 49.765 28.904 -23.668 1.00 34.27 117 ASP A N 1
ATOM 753 C CA . ASP A 1 117 ? 48.745 28.191 -22.914 1.00 42.52 117 ASP A CA 1
ATOM 754 C C . ASP A 1 117 ? 48.065 27.151 -23.788 1.00 26.14 117 ASP A C 1
ATOM 755 O O . ASP A 1 117 ? 46.840 27.015 -23.764 1.00 36.38 117 ASP A O 1
ATOM 760 N N . THR A 1 118 ? 48.855 26.414 -24.558 1.00 52.80 118 THR A N 1
ATOM 761 C CA . THR A 1 118 ? 48.295 25.524 -25.573 1.00 40.91 118 THR A CA 1
ATOM 762 C C . THR A 1 118 ? 47.822 24.164 -25.043 1.00 51.01 118 THR A C 1
ATOM 763 O O . THR A 1 118 ? 46.904 23.566 -25.600 1.00 30.42 118 THR A O 1
ATOM 767 N N . GLY A 1 119 ? 48.432 23.682 -23.966 1.00 34.83 119 GLY A N 1
ATOM 768 C CA . GLY A 1 119 ? 48.106 22.359 -23.454 1.00 29.30 119 GLY A CA 1
ATOM 769 C C . GLY A 1 119 ? 46.932 22.314 -22.492 1.00 34.16 119 GLY A C 1
ATOM 770 O O . GLY A 1 119 ? 46.497 21.234 -22.102 1.00 30.57 119 GLY A O 1
ATOM 771 N N . ARG A 1 120 ? 46.418 23.479 -22.100 1.00 32.79 120 ARG A N 1
ATOM 772 C CA . ARG A 1 120 ? 45.365 23.549 -21.084 1.00 50.56 120 ARG A CA 1
ATOM 773 C C . ARG A 1 120 ? 43.954 23.698 -21.665 1.00 33.71 120 ARG A C 1
ATOM 774 O O . ARG A 1 120 ? 43.665 24.656 -22.379 1.00 40.88 120 ARG A O 1
ATOM 782 N N . LYS A 1 121 ? 43.079 22.746 -21.359 1.00 26.72 121 LYS A N 1
ATOM 783 C CA . LYS A 1 121 ? 41.661 22.896 -21.675 1.00 39.40 121 LYS A CA 1
ATOM 784 C C . LYS A 1 121 ? 41.021 23.787 -20.621 1.00 25.75 121 LYS A C 1
ATOM 785 O O . LYS A 1 121 ? 41.405 23.742 -19.452 1.00 34.88 121 LYS A O 1
ATOM 791 N N . ILE A 1 122 ? 40.040 24.580 -21.031 1.00 22.62 122 ILE A N 1
ATOM 792 C CA . ILE A 1 122 ? 39.313 25.443 -20.109 1.00 19.80 122 ILE A CA 1
ATOM 793 C C . ILE A 1 122 ? 37.935 24.868 -19.815 1.00 44.89 122 ILE A C 1
ATOM 794 O O . ILE A 1 122 ? 37.205 24.506 -20.745 1.00 27.73 122 ILE A O 1
ATOM 799 N N . TYR A 1 123 ? 37.582 24.798 -18.528 1.00 13.23 123 TYR A N 1
ATOM 800 C CA . TYR A 1 123 ? 36.376 24.082 -18.083 1.00 13.88 123 TYR A CA 1
ATOM 801 C C . TYR A 1 123 ? 35.299 24.972 -17.498 1.00 20.95 123 TYR A C 1
ATOM 802 O O . TYR A 1 123 ? 35.568 26.072 -17.036 1.00 21.93 123 TYR A O 1
ATOM 811 N N . ARG A 1 124 ? 34.077 24.459 -17.506 1.00 23.29 124 ARG A N 1
ATOM 812 C CA . ARG A 1 124 ? 32.943 25.130 -16.909 1.00 26.75 124 ARG A CA 1
ATOM 813 C C . ARG A 1 124 ? 31.923 24.078 -16.512 1.00 25.53 124 ARG A C 1
ATOM 814 O O . ARG A 1 124 ? 31.749 23.087 -17.212 1.00 22.01 124 ARG A O 1
ATOM 822 N N . ALA A 1 125 ? 31.256 24.294 -15.383 1.00 25.59 125 ALA A N 1
ATOM 823 C CA . ALA A 1 125 ? 30.207 23.389 -14.932 1.00 23.48 125 ALA A CA 1
ATOM 824 C C . ALA A 1 125 ? 29.208 23.089 -16.046 1.00 40.06 125 ALA A C 1
ATOM 825 O O . ALA A 1 125 ? 28.841 23.990 -16.810 1.00 24.55 125 ALA A O 1
ATOM 827 N N . LYS A 1 126 ? 28.775 21.827 -16.132 1.00 28.09 126 LYS A N 1
ATOM 828 C CA . LYS A 1 126 ? 27.659 21.441 -16.999 1.00 22.64 126 LYS A CA 1
ATOM 829 C C . LYS A 1 126 ? 26.378 21.946 -16.360 1.00 40.95 126 LYS A C 1
ATOM 830 O O . LYS A 1 126 ? 26.255 21.942 -15.134 1.00 35.79 126 LYS A O 1
ATOM 836 N N . PRO A 1 127 ? 25.415 22.371 -17.192 1.00 41.53 127 PRO A N 1
ATOM 837 C CA . PRO A 1 127 ? 24.120 22.859 -16.714 1.00 38.39 127 PRO A CA 1
ATOM 838 C C . PRO A 1 127 ? 23.484 21.867 -15.749 1.00 37.35 127 PRO A C 1
ATOM 839 O O . PRO A 1 127 ? 23.404 20.684 -16.077 1.00 32.82 127 PRO A O 1
ATOM 843 N N . GLY A 1 128 ? 23.054 22.341 -14.581 1.00 36.44 128 GLY A N 1
ATOM 844 C CA . GLY A 1 128 ? 22.314 21.517 -13.637 1.00 44.39 128 GLY A CA 1
ATOM 845 C C . GLY A 1 128 ? 23.126 20.526 -12.823 1.00 46.45 128 GLY A C 1
ATOM 846 O O . GLY A 1 128 ? 22.570 19.616 -12.209 1.00 48.87 128 GLY A O 1
ATOM 847 N N . LYS A 1 129 ? 24.442 20.696 -12.815 1.00 38.75 129 LYS A N 1
ATOM 848 C CA . LYS A 1 129 ? 25.316 19.818 -12.046 1.00 37.54 129 LYS A CA 1
ATOM 849 C C . LYS A 1 129 ? 25.930 20.571 -10.865 1.00 39.18 129 LYS A C 1
ATOM 850 O O . LYS A 1 129 ? 26.136 21.782 -10.936 1.00 33.58 129 LYS A O 1
ATOM 856 N N . LEU A 1 130 ? 26.210 19.851 -9.780 1.00 40.71 130 LEU A N 1
ATOM 857 C CA . LEU A 1 130 ? 26.955 20.406 -8.650 1.00 30.85 130 LEU A CA 1
ATOM 858 C C . LEU A 1 130 ? 28.416 20.578 -9.050 1.00 41.36 130 LEU A C 1
ATOM 859 O O . LEU A 1 130 ? 28.955 19.759 -9.802 1.00 23.80 130 LEU A O 1
ATOM 864 N N . VAL A 1 131 ? 29.079 21.616 -8.552 1.00 22.19 131 VAL A N 1
ATOM 865 C CA . VAL A 1 131 ? 30.487 21.784 -8.903 1.00 24.72 131 VAL A CA 1
ATOM 866 C C . VAL A 1 131 ? 31.389 22.325 -7.782 1.00 28.35 131 VAL A C 1
ATOM 867 O O . VAL A 1 131 ? 32.598 22.121 -7.806 1.00 20.44 131 VAL A O 1
ATOM 871 N N . THR A 1 132 ? 30.814 23.016 -6.808 1.00 11.40 132 THR A N 1
ATOM 872 C CA . THR A 1 132 ? 31.634 23.646 -5.784 1.00 21.01 132 THR A CA 1
ATOM 873 C C . THR A 1 132 ? 31.767 22.738 -4.581 1.00 21.49 132 THR A C 1
ATOM 874 O O . THR A 1 132 ? 30.896 21.901 -4.330 1.00 19.87 132 THR A O 1
ATOM 878 N N . GLN A 1 133 ? 32.858 22.927 -3.838 1.00 18.29 133 GLN A N 1
ATOM 879 C CA . GLN A 1 133 ? 33.122 22.186 -2.607 1.00 20.46 133 GLN A CA 1
ATOM 880 C C . GLN A 1 133 ? 31.951 22.270 -1.637 1.00 22.52 133 GLN A C 1
ATOM 881 O O . GLN A 1 133 ? 31.604 21.289 -1.001 1.00 21.13 133 GLN A O 1
ATOM 887 N N . LEU A 1 134 ? 31.352 23.450 -1.519 1.00 28.18 134 LEU A N 1
ATOM 888 C CA . LEU A 1 134 ? 30.211 23.638 -0.623 1.00 32.50 134 LEU A CA 1
ATOM 889 C C . LEU A 1 134 ? 28.998 22.798 -1.037 1.00 39.02 134 LEU A C 1
ATOM 890 O O . LEU A 1 134 ? 28.314 22.217 -0.188 1.00 21.16 134 LEU A O 1
ATOM 895 N N . GLU A 1 135 ? 28.734 22.738 -2.341 1.00 18.40 135 GLU A N 1
ATOM 896 C CA . GLU A 1 135 ? 27.634 21.944 -2.867 1.00 18.64 135 GLU A CA 1
ATOM 897 C C . GLU A 1 135 ? 27.886 20.461 -2.680 1.00 25.99 135 GLU A C 1
ATOM 898 O O . GLU A 1 135 ? 26.992 19.713 -2.291 1.00 24.21 135 GLU A O 1
ATOM 904 N N . TYR A 1 136 ? 29.107 20.034 -2.966 1.00 18.40 136 TYR A N 1
ATOM 905 C CA . TYR A 1 136 ? 29.456 18.648 -2.745 1.00 11.41 136 TYR A CA 1
ATOM 906 C C . TYR A 1 136 ? 29.283 18.303 -1.268 1.00 18.74 136 TYR A C 1
ATOM 907 O O . TYR A 1 136 ? 28.663 17.304 -0.928 1.00 19.34 136 TYR A O 1
ATOM 916 N N . ALA A 1 137 ? 29.803 19.149 -0.391 1.00 17.10 137 ALA A N 1
ATOM 917 C CA . ALA A 1 137 ? 29.749 18.881 1.040 1.00 23.33 137 ALA A CA 1
ATOM 918 C C . ALA A 1 137 ? 28.314 18.760 1.564 1.00 19.71 137 ALA A C 1
ATOM 919 O O . ALA A 1 137 ? 28.005 17.839 2.320 1.00 25.34 137 ALA A O 1
ATOM 921 N N A ARG A 1 138 ? 27.452 19.693 1.170 0.39 21.80 138 ARG A N 1
ATOM 922 N N B ARG A 1 138 ? 27.450 19.693 1.167 0.61 21.36 138 ARG A N 1
ATOM 923 C CA A ARG A 1 138 ? 26.062 19.681 1.613 0.39 37.15 138 ARG A CA 1
ATOM 924 C CA B ARG A 1 138 ? 26.056 19.695 1.615 0.61 37.14 138 ARG A CA 1
ATOM 925 C C A ARG A 1 138 ? 25.325 18.484 1.023 0.39 31.38 138 ARG A C 1
ATOM 926 C C B ARG A 1 138 ? 25.268 18.552 0.968 0.61 28.52 138 ARG A C 1
ATOM 927 O O A ARG A 1 138 ? 24.357 17.991 1.599 0.39 31.00 138 ARG A O 1
ATOM 928 O O B ARG A 1 138 ? 24.208 18.165 1.452 0.61 30.29 138 ARG A O 1
ATOM 943 N N . ALA A 1 139 ? 25.798 18.016 -0.127 1.00 28.74 139 ALA A N 1
ATOM 944 C CA . ALA A 1 139 ? 25.218 16.841 -0.768 1.00 33.13 139 ALA A CA 1
ATOM 945 C C . ALA A 1 139 ? 25.760 15.557 -0.134 1.00 35.17 139 ALA A C 1
ATOM 946 O O . ALA A 1 139 ? 25.422 14.463 -0.560 1.00 21.76 139 ALA A O 1
ATOM 948 N N . GLY A 1 140 ? 26.610 15.702 0.878 1.00 31.58 140 GLY A N 1
ATOM 949 C CA . GLY A 1 140 ? 27.168 14.563 1.583 1.00 18.18 140 GLY A CA 1
ATOM 950 C C . GLY A 1 140 ? 28.337 13.887 0.889 1.00 29.53 140 GLY A C 1
ATOM 951 O O . GLY A 1 140 ? 28.719 12.779 1.257 1.00 30.35 140 GLY A O 1
ATOM 952 N N . ILE A 1 141 ? 28.904 14.547 -0.116 1.00 30.36 141 ILE A N 1
ATOM 953 C CA . ILE A 1 141 ? 30.000 13.973 -0.901 1.00 21.25 141 ILE A CA 1
ATOM 954 C C . ILE A 1 141 ? 31.380 14.383 -0.403 1.00 33.68 141 ILE A C 1
ATOM 955 O O . ILE A 1 141 ? 31.652 15.568 -0.219 1.00 21.77 141 ILE A O 1
ATOM 960 N N . ILE A 1 142 ? 32.262 13.408 -0.208 1.00 39.83 142 ILE A N 1
ATOM 961 C CA . ILE A 1 142 ? 33.652 13.715 0.112 1.00 20.26 142 ILE A CA 1
ATOM 962 C C . ILE A 1 142 ? 34.526 13.744 -1.150 1.00 24.59 142 ILE A C 1
ATOM 963 O O . ILE A 1 142 ? 34.711 12.728 -1.806 1.00 30.26 142 ILE A O 1
ATOM 968 N N . THR A 1 143 ? 35.051 14.922 -1.488 1.00 19.87 143 THR A N 1
ATOM 969 C CA . THR A 1 143 ? 35.841 15.093 -2.712 1.00 18.23 143 THR A CA 1
ATOM 970 C C . THR A 1 143 ? 37.324 14.842 -2.505 1.00 22.37 143 THR A C 1
ATOM 971 O O . THR A 1 143 ? 37.812 14.744 -1.370 1.00 17.80 143 THR A O 1
ATOM 975 N N . ALA A 1 144 ? 38.048 14.762 -3.614 1.00 13.39 144 ALA A N 1
ATOM 976 C CA . ALA A 1 144 ? 39.498 14.602 -3.557 1.00 18.89 144 ALA A CA 1
ATOM 977 C C . ALA A 1 144 ? 40.181 15.745 -2.781 1.00 19.53 144 ALA A C 1
ATOM 978 O O . ALA A 1 144 ? 41.096 15.508 -1.981 1.00 19.99 144 ALA A O 1
ATOM 980 N N . GLU A 1 145 ? 39.738 16.982 -3.017 1.00 16.08 145 GLU A N 1
ATOM 981 C CA . GLU A 1 145 ? 40.299 18.143 -2.321 1.00 17.55 145 GLU A CA 1
ATOM 982 C C . GLU A 1 145 ? 40.118 18.023 -0.806 1.00 15.93 145 GLU A C 1
ATOM 983 O O . GLU A 1 145 ? 40.997 18.410 -0.046 1.00 17.75 145 GLU A O 1
ATOM 989 N N . MET A 1 146 ? 38.974 17.485 -0.379 1.00 14.46 146 MET A N 1
ATOM 990 C CA . MET A 1 146 ? 38.695 17.321 1.048 1.00 20.49 146 MET A CA 1
ATOM 991 C C . MET A 1 146 ? 39.623 16.304 1.702 1.00 27.56 146 MET A C 1
ATOM 992 O O . MET A 1 146 ? 40.099 16.509 2.832 1.00 19.34 146 MET A O 1
ATOM 997 N N . GLU A 1 147 ? 39.885 15.201 1.008 1.00 29.85 147 GLU A N 1
ATOM 998 C CA . GLU A 1 147 ? 40.822 14.227 1.550 1.00 22.60 147 GLU A CA 1
ATOM 999 C C . GLU A 1 147 ? 42.208 14.853 1.630 1.00 28.70 147 GLU A C 1
ATOM 1000 O O . GLU A 1 147 ? 42.891 14.766 2.653 1.00 23.45 147 GLU A O 1
ATOM 1006 N N . TYR A 1 148 ? 42.607 15.482 0.532 1.00 10.29 148 TYR A N 1
ATOM 1007 C CA . TYR A 1 148 ? 43.906 16.152 0.410 1.00 18.94 148 TYR A CA 1
ATOM 1008 C C . TYR A 1 148 ? 44.181 17.019 1.620 1.00 20.89 148 TYR A C 1
ATOM 1009 O O . TYR A 1 148 ? 45.236 16.926 2.251 1.00 14.82 148 TYR A O 1
ATOM 1018 N N . VAL A 1 149 ? 43.215 17.877 1.924 1.00 16.77 149 VAL A N 1
ATOM 1019 C CA . VAL A 1 149 ? 43.339 18.863 2.996 1.00 13.96 149 VAL A CA 1
ATOM 1020 C C . VAL A 1 149 ? 43.433 18.177 4.361 1.00 16.74 149 VAL A C 1
ATOM 1021 O O . VAL A 1 149 ? 44.228 18.575 5.217 1.00 16.84 149 VAL A O 1
ATOM 1025 N N . ALA A 1 150 ? 42.611 17.148 4.555 1.00 12.84 150 ALA A N 1
ATOM 1026 C CA . ALA A 1 150 ? 42.581 16.403 5.809 1.00 37.50 150 ALA A CA 1
ATOM 1027 C C . ALA A 1 150 ? 43.941 15.774 6.095 1.00 27.73 150 ALA A C 1
ATOM 1028 O O . ALA A 1 150 ? 44.450 15.817 7.214 1.00 20.69 150 ALA A O 1
ATOM 1030 N N . ILE A 1 151 ? 44.537 15.195 5.067 1.00 12.73 151 ILE A N 1
ATOM 1031 C CA . ILE A 1 151 ? 45.851 14.587 5.214 1.00 12.44 151 ILE A CA 1
ATOM 1032 C C . ILE A 1 151 ? 46.898 15.649 5.554 1.00 20.25 151 ILE A C 1
ATOM 1033 O O . ILE A 1 151 ? 47.629 15.537 6.554 1.00 16.66 151 ILE A O 1
ATOM 1038 N N . ARG A 1 152 ? 46.932 16.696 4.732 1.00 30.66 152 ARG A N 1
ATOM 1039 C CA . ARG A 1 152 ? 47.814 17.845 4.938 1.00 23.78 152 ARG A CA 1
ATOM 1040 C C . ARG A 1 152 ? 47.707 18.437 6.350 1.00 13.04 152 ARG A C 1
ATOM 1041 O O . ARG A 1 152 ? 48.711 18.778 6.966 1.00 21.17 152 ARG A O 1
ATOM 1049 N N . GLU A 1 153 ? 46.487 18.546 6.860 1.00 22.93 153 GLU A N 1
ATOM 1050 C CA . GLU A 1 153 ? 46.255 19.183 8.155 1.00 14.62 153 GLU A CA 1
ATOM 1051 C C . GLU A 1 153 ? 46.712 18.329 9.347 1.00 32.88 153 GLU A C 1
ATOM 1052 O O . GLU A 1 153 ? 46.817 18.830 10.456 1.00 20.64 153 GLU A O 1
ATOM 1058 N N . ASN A 1 154 ? 46.977 17.048 9.117 1.00 23.45 154 ASN A N 1
ATOM 1059 C CA . ASN A 1 154 ? 47.395 16.142 10.195 1.00 17.63 154 ASN A CA 1
ATOM 1060 C C . ASN A 1 154 ? 48.898 16.033 10.408 1.00 16.15 154 ASN A C 1
ATOM 1061 O O . ASN A 1 154 ? 49.346 15.511 11.437 1.00 23.77 154 ASN A O 1
ATOM 1066 N N . LEU A 1 155 ? 49.669 16.502 9.425 1.00 17.57 155 LEU A N 1
ATOM 1067 C CA . LEU A 1 155 ? 51.119 16.564 9.537 1.00 27.28 155 LEU A CA 1
ATOM 1068 C C . LEU A 1 155 ? 51.705 15.196 9.860 1.00 28.14 155 LEU A C 1
ATOM 1069 O O . LEU A 1 155 ? 52.657 15.088 10.636 1.00 23.59 155 LEU A O 1
ATOM 1074 N N . ARG A 1 156 ? 51.121 14.164 9.251 1.00 26.23 156 ARG A N 1
ATOM 1075 C CA . ARG A 1 156 ? 51.564 12.779 9.395 1.00 19.01 156 ARG A CA 1
ATOM 1076 C C . ARG A 1 156 ? 51.606 12.296 10.838 1.00 37.13 156 ARG A C 1
ATOM 1077 O O . ARG A 1 156 ? 52.439 11.469 11.186 1.00 28.69 156 ARG A O 1
ATOM 1085 N N . ARG A 1 157 ? 50.708 12.808 11.672 1.00 24.48 157 ARG A N 1
ATOM 1086 C CA . ARG A 1 157 ? 50.609 12.345 13.049 1.00 35.05 157 ARG A CA 1
ATOM 1087 C C . ARG A 1 157 ? 49.839 11.023 13.134 1.00 40.97 157 ARG A C 1
ATOM 1088 O O . ARG A 1 157 ? 48.946 10.769 12.334 1.00 23.72 157 ARG A O 1
ATOM 1096 N N . GLU A 1 158 ? 50.204 10.181 14.098 1.00 39.25 158 GLU A N 1
ATOM 1097 C CA . GLU A 1 158 ? 49.527 8.898 14.315 1.00 42.53 158 GLU A CA 1
ATOM 1098 C C . GLU A 1 158 ? 48.109 9.090 14.846 1.00 32.18 158 GLU A C 1
ATOM 1099 O O . GLU A 1 158 ? 47.904 9.657 15.920 1.00 48.85 158 GLU A O 1
ATOM 1105 N N . GLN A 1 159 ? 47.141 8.604 14.075 1.00 32.62 159 GLN A N 1
ATOM 1106 C CA . GLN A 1 159 ? 45.719 8.829 14.325 1.00 59.49 159 GLN A CA 1
ATOM 1107 C C . GLN A 1 159 ? 45.228 8.296 15.675 1.00 77.27 159 GLN A C 1
ATOM 1108 O O . GLN A 1 159 ? 44.694 9.051 16.487 1.00 140.14 159 GLN A O 1
ATOM 1114 N N . ASP A 1 160 ? 45.398 7.000 15.909 1.00 37.44 160 ASP A N 1
ATOM 1115 C CA . ASP A 1 160 ? 44.971 6.397 17.167 1.00 93.06 160 ASP A CA 1
ATOM 1116 C C . ASP A 1 160 ? 46.023 6.604 18.251 1.00 85.93 160 ASP A C 1
ATOM 1117 O O . ASP A 1 160 ? 47.059 5.940 18.270 1.00 82.35 160 ASP A O 1
ATOM 1122 N N . ARG A 1 161 ? 45.737 7.539 19.151 1.00 46.44 161 ARG A N 1
ATOM 1123 C CA . ARG A 1 161 ? 46.681 7.977 20.172 1.00 40.15 161 ARG A CA 1
ATOM 1124 C C . ARG A 1 161 ? 45.962 8.896 21.150 1.00 72.27 161 ARG A C 1
ATOM 1125 O O . ARG A 1 161 ? 45.295 9.850 20.736 1.00 33.78 161 ARG A O 1
ATOM 1133 N N . PRO A 1 162 ? 46.083 8.613 22.455 1.00 48.72 162 PRO A N 1
ATOM 1134 C CA . PRO A 1 162 ? 45.461 9.506 23.432 1.00 43.23 162 PRO A CA 1
ATOM 1135 C C . PRO A 1 162 ? 45.983 10.914 23.214 1.00 36.94 162 PRO A C 1
ATOM 1136 O O . PRO A 1 162 ? 47.143 11.088 22.831 1.00 40.43 162 PRO A O 1
ATOM 1140 N N . CYS A 1 163 ? 45.133 11.907 23.433 1.00 114.17 163 CYS A N 1
ATOM 1141 C CA . CYS A 1 163 ? 45.511 13.282 23.154 1.00 55.59 163 CYS A CA 1
ATOM 1142 C C . CYS A 1 163 ? 45.033 14.225 24.249 1.00 77.67 163 CYS A C 1
ATOM 1143 O O . CYS A 1 163 ? 43.852 14.242 24.608 1.00 87.29 163 CYS A O 1
ATOM 1146 N N . VAL A 1 164 ? 45.971 15.006 24.774 1.00 29.84 164 VAL A N 1
ATOM 1147 C CA . VAL A 1 164 ? 45.694 15.971 25.832 1.00 121.15 164 VAL A CA 1
ATOM 1148 C C . VAL A 1 164 ? 46.111 17.365 25.391 1.00 26.94 164 VAL A C 1
ATOM 1149 O O . VAL A 1 164 ? 47.265 17.613 25.031 1.00 63.33 164 VAL A O 1
ATOM 1153 N N . ARG A 1 165 ? 45.141 18.266 25.407 1.00 43.20 165 ARG A N 1
ATOM 1154 C CA . ARG A 1 165 ? 45.294 19.566 24.795 1.00 28.27 165 ARG A CA 1
ATOM 1155 C C . ARG A 1 165 ? 45.570 20.620 25.847 1.00 41.22 165 ARG A C 1
ATOM 1156 O O . ARG A 1 165 ? 44.865 20.708 26.852 1.00 41.95 165 ARG A O 1
ATOM 1164 N N . ASP A 1 166 ? 46.611 21.408 25.605 1.00 45.01 166 ASP A N 1
ATOM 1165 C CA . ASP A 1 166 ? 47.005 22.484 26.498 1.00 32.63 166 ASP A CA 1
ATOM 1166 C C . ASP A 1 166 ? 46.905 23.803 25.741 1.00 30.69 166 ASP A C 1
ATOM 1167 O O . ASP A 1 166 ? 47.840 24.200 25.045 1.00 38.44 166 ASP A O 1
ATOM 1172 N N . GLY A 1 167 ? 45.758 24.466 25.862 1.00 27.43 167 GLY A N 1
ATOM 1173 C CA . GLY A 1 167 ? 45.574 25.790 25.295 1.00 22.73 167 GLY A CA 1
ATOM 1174 C C . GLY A 1 167 ? 44.208 26.360 25.618 1.00 25.68 167 GLY A C 1
ATOM 1175 O O . GLY A 1 167 ? 43.460 25.788 26.410 1.00 27.51 167 GLY A O 1
ATOM 1176 N N . GLU A 1 168 ? 43.883 27.492 25.005 1.00 18.47 168 GLU A N 1
ATOM 1177 C CA . GLU A 1 168 ? 42.562 28.086 25.141 1.00 14.32 168 GLU A CA 1
ATOM 1178 C C . GLU A 1 168 ? 42.098 28.508 23.749 1.00 21.09 168 GLU A C 1
ATOM 1179 O O . GLU A 1 168 ? 42.726 29.347 23.131 1.00 22.61 168 GLU A O 1
ATOM 1185 N N . ASP A 1 169 ? 41.012 27.927 23.251 1.00 18.78 169 ASP A N 1
ATOM 1186 C CA . ASP A 1 169 ? 40.577 28.218 21.880 1.00 17.95 169 ASP A CA 1
ATOM 1187 C C . ASP A 1 169 ? 39.237 28.933 21.806 1.00 24.41 169 ASP A C 1
ATOM 1188 O O . ASP A 1 169 ? 38.665 29.070 20.726 1.00 25.71 169 ASP A O 1
ATOM 1193 N N . PHE A 1 170 ? 38.743 29.375 22.960 1.00 20.87 170 PHE A N 1
ATOM 1194 C CA . PHE A 1 170 ? 37.551 30.221 23.030 1.00 15.66 170 PHE A CA 1
ATOM 1195 C C . PHE A 1 170 ? 36.324 29.614 22.366 1.00 15.39 170 PHE A C 1
ATOM 1196 O O . PHE A 1 170 ? 35.560 30.310 21.699 1.00 32.47 170 PHE A O 1
ATOM 1204 N N . GLY A 1 171 ? 36.146 28.310 22.550 1.00 29.59 171 GLY A N 1
ATOM 1205 C CA . GLY A 1 171 ? 34.966 27.632 22.055 1.00 30.41 171 GLY A CA 1
ATOM 1206 C C . GLY A 1 171 ? 35.085 27.085 20.644 1.00 33.98 171 GLY A C 1
ATOM 1207 O O . GLY A 1 171 ? 34.071 26.818 20.000 1.00 30.84 171 GLY A O 1
ATOM 1208 N N . ALA A 1 172 ? 36.309 26.909 20.153 1.00 33.33 172 ALA A N 1
ATOM 1209 C CA . ALA A 1 172 ? 36.495 26.293 18.836 1.00 24.83 172 ALA A CA 1
ATOM 1210 C C . ALA A 1 172 ? 36.101 24.821 18.871 1.00 40.72 172 ALA A C 1
ATOM 1211 O O . ALA A 1 172 ? 35.738 24.283 19.925 1.00 33.27 172 ALA A O 1
ATOM 1213 N N . SER A 1 173 ? 36.172 24.176 17.710 1.00 30.20 173 SER A N 1
ATOM 1214 C CA . SER A 1 173 ? 35.887 22.749 17.583 1.00 31.36 173 SER A CA 1
ATOM 1215 C C . SER A 1 173 ? 37.032 22.076 16.840 1.00 24.36 173 SER A C 1
ATOM 1216 O O . SER A 1 173 ? 36.858 21.550 15.737 1.00 25.71 173 SER A O 1
ATOM 1219 N N . ILE A 1 174 ? 38.212 22.116 17.442 1.00 24.23 174 ILE A N 1
ATOM 1220 C CA . ILE A 1 174 ? 39.405 21.525 16.847 1.00 38.71 174 ILE A CA 1
ATOM 1221 C C . ILE A 1 174 ? 39.534 20.080 17.309 1.00 37.31 174 ILE A C 1
ATOM 1222 O O . ILE A 1 174 ? 39.591 19.821 18.510 1.00 26.88 174 ILE A O 1
ATOM 1227 N N . PRO A 1 175 ? 39.579 19.130 16.359 1.00 42.76 175 PRO A N 1
ATOM 1228 C CA . PRO A 1 175 ? 39.604 17.709 16.713 1.00 35.87 175 PRO A CA 1
ATOM 1229 C C . PRO A 1 175 ? 41.015 17.246 17.059 1.00 23.50 175 PRO A C 1
ATOM 1230 O O . PRO A 1 175 ? 41.992 17.902 16.698 1.00 22.79 175 PRO A O 1
ATOM 1234 N N . ASP A 1 176 ? 41.115 16.111 17.741 1.00 23.47 176 ASP A N 1
ATOM 1235 C CA . ASP A 1 176 ? 42.407 15.521 18.038 1.00 34.88 176 ASP A CA 1
ATOM 1236 C C . ASP A 1 176 ? 43.086 15.165 16.730 1.00 31.84 176 ASP A C 1
ATOM 1237 O O . ASP A 1 176 ? 44.304 15.259 16.605 1.00 27.01 176 ASP A O 1
ATOM 1242 N N . PHE A 1 177 ? 42.277 14.772 15.753 1.00 23.89 177 PHE A N 1
ATOM 1243 C CA . PHE A 1 177 ? 42.781 14.326 14.470 1.00 26.08 177 PHE A CA 1
ATOM 1244 C C . PHE A 1 177 ? 41.778 14.657 13.372 1.00 23.68 177 PHE A C 1
ATOM 1245 O O . PHE A 1 177 ? 40.590 14.347 13.481 1.00 27.08 177 PHE A O 1
ATOM 1253 N N . VAL A 1 178 ? 42.257 15.289 12.310 1.00 38.92 178 VAL A N 1
ATOM 1254 C CA . VAL A 1 178 ? 41.384 15.679 11.211 1.00 13.92 178 VAL A CA 1
ATOM 1255 C C . VAL A 1 178 ? 41.066 14.493 10.303 1.00 15.28 178 VAL A C 1
ATOM 1256 O O . VAL A 1 178 ? 41.977 13.834 9.808 1.00 27.74 178 VAL A O 1
ATOM 1260 N N . THR A 1 179 ? 39.780 14.228 10.087 1.00 27.99 179 THR A N 1
ATOM 1261 C CA . THR A 1 179 ? 39.344 13.223 9.116 1.00 23.30 179 THR A CA 1
ATOM 1262 C C . THR A 1 179 ? 38.696 13.889 7.895 1.00 55.29 179 THR A C 1
ATOM 1263 O O . THR A 1 179 ? 38.123 14.969 8.002 1.00 19.00 179 THR A O 1
ATOM 1267 N N . PRO A 1 180 ? 38.774 13.243 6.724 1.00 24.37 180 PRO A N 1
ATOM 1268 C CA . PRO A 1 180 ? 38.159 13.877 5.558 1.00 17.26 180 PRO A CA 1
ATOM 1269 C C . PRO A 1 180 ? 36.702 14.243 5.824 1.00 32.99 180 PRO A C 1
ATOM 1270 O O . PRO A 1 180 ? 36.168 15.186 5.223 1.00 28.69 180 PRO A O 1
ATOM 1274 N N . GLU A 1 181 ? 36.076 13.502 6.731 1.00 23.50 181 GLU A N 1
ATOM 1275 C CA . GLU A 1 181 ? 34.669 13.695 7.066 1.00 30.38 181 GLU A CA 1
ATOM 1276 C C . GLU A 1 181 ? 34.437 14.966 7.894 1.00 23.62 181 GLU A C 1
ATOM 1277 O O . GLU A 1 181 ? 33.439 15.673 7.703 1.00 27.60 181 GLU A O 1
ATOM 1283 N N . PHE A 1 182 ? 35.349 15.247 8.822 1.00 17.76 182 PHE A N 1
ATOM 1284 C CA . PHE A 1 182 ? 35.272 16.471 9.601 1.00 30.22 182 PHE A CA 1
ATOM 1285 C C . PHE A 1 182 ? 35.381 17.662 8.656 1.00 26.47 182 PHE A C 1
ATOM 1286 O O . PHE A 1 182 ? 34.625 18.621 8.770 1.00 24.76 182 PHE A O 1
ATOM 1294 N N . VAL A 1 183 ? 36.312 17.578 7.710 1.00 29.61 183 VAL A N 1
ATOM 1295 C CA . VAL A 1 183 ? 36.442 18.596 6.672 1.00 23.90 183 VAL A CA 1
ATOM 1296 C C . VAL A 1 183 ? 35.120 18.818 5.939 1.00 31.38 183 VAL A C 1
ATOM 1297 O O . VAL A 1 183 ? 34.672 19.955 5.777 1.00 23.57 183 VAL A O 1
ATOM 1301 N N . ARG A 1 184 ? 34.488 17.736 5.502 1.00 16.38 184 ARG A N 1
ATOM 1302 C CA . ARG A 1 184 ? 33.223 17.857 4.785 1.00 29.96 184 ARG A CA 1
ATOM 1303 C C . ARG A 1 184 ? 32.184 18.575 5.649 1.00 32.47 184 ARG A C 1
ATOM 1304 O O . ARG A 1 184 ? 31.414 19.409 5.162 1.00 20.30 184 ARG A O 1
ATOM 1312 N N . GLN A 1 185 ? 32.153 18.244 6.936 1.00 24.17 185 GLN A N 1
ATOM 1313 C CA . GLN A 1 185 ? 31.206 18.893 7.837 1.00 25.24 185 GLN A CA 1
ATOM 1314 C C . GLN A 1 185 ? 31.490 20.399 7.995 1.00 29.37 185 GLN A C 1
ATOM 1315 O O . GLN A 1 185 ? 30.576 21.212 7.911 1.00 20.53 185 GLN A O 1
ATOM 1321 N N . GLU A 1 186 ? 32.750 20.765 8.214 1.00 25.39 186 GLU A N 1
ATOM 1322 C CA . GLU A 1 186 ? 33.131 22.176 8.321 1.00 20.00 186 GLU A CA 1
ATOM 1323 C C . GLU A 1 186 ? 32.702 22.960 7.082 1.00 14.08 186 GLU A C 1
ATOM 1324 O O . GLU A 1 186 ? 32.079 24.020 7.182 1.00 16.28 186 GLU A O 1
ATOM 1330 N N . ILE A 1 187 ? 33.020 22.433 5.909 1.00 15.24 187 ILE A N 1
ATOM 1331 C CA . ILE A 1 187 ? 32.610 23.105 4.678 1.00 17.88 187 ILE A CA 1
ATOM 1332 C C . ILE A 1 187 ? 31.087 23.259 4.610 1.00 23.65 187 ILE A C 1
ATOM 1333 O O . ILE A 1 187 ? 30.579 24.352 4.366 1.00 21.29 187 ILE A O 1
ATOM 1338 N N . ALA A 1 188 ? 30.360 22.169 4.851 1.00 28.60 188 ALA A N 1
ATOM 1339 C CA . ALA A 1 188 ? 28.907 22.184 4.694 1.00 17.08 188 ALA A CA 1
ATOM 1340 C C . ALA A 1 188 ? 28.202 23.207 5.578 1.00 22.82 188 ALA A C 1
ATOM 1341 O O . ALA A 1 188 ? 27.198 23.785 5.168 1.00 18.51 188 ALA A O 1
ATOM 1343 N N . ARG A 1 189 ? 28.718 23.443 6.780 1.00 22.13 189 ARG A N 1
ATOM 1344 C CA . ARG A 1 189 ? 28.098 24.443 7.658 1.00 23.45 189 ARG A CA 1
ATOM 1345 C C . ARG A 1 189 ? 28.636 25.853 7.400 1.00 29.74 189 ARG A C 1
ATOM 1346 O O . ARG A 1 189 ? 28.172 26.826 7.994 1.00 24.06 189 ARG A O 1
ATOM 1354 N N . GLY A 1 190 ? 29.603 25.957 6.495 1.00 29.02 190 GLY A N 1
ATOM 1355 C CA . GLY A 1 190 ? 30.126 27.249 6.091 1.00 30.72 190 GLY A CA 1
ATOM 1356 C C . GLY A 1 190 ? 31.234 27.787 6.982 1.00 28.41 190 GLY A C 1
ATOM 1357 O O . GLY A 1 190 ? 31.548 28.966 6.922 1.00 27.14 190 GLY A O 1
ATOM 1358 N N . ARG A 1 191 ? 31.837 26.918 7.790 1.00 18.93 191 ARG A N 1
ATOM 1359 C CA . ARG A 1 191 ? 32.827 27.341 8.773 1.00 17.12 191 ARG A CA 1
ATOM 1360 C C . ARG A 1 191 ? 34.262 27.076 8.284 1.00 14.30 191 ARG A C 1
ATOM 1361 O O . ARG A 1 191 ? 35.231 27.249 9.019 1.00 22.27 191 ARG A O 1
ATOM 1369 N N . ALA A 1 192 ? 34.392 26.651 7.034 1.00 15.35 192 ALA A N 1
ATOM 1370 C CA . ALA A 1 192 ? 35.703 26.514 6.413 1.00 16.06 192 ALA A CA 1
ATOM 1371 C C . ALA A 1 192 ? 35.514 26.513 4.911 1.00 20.89 192 ALA A C 1
ATOM 1372 O O . ALA A 1 192 ? 34.416 26.219 4.434 1.00 11.82 192 ALA A O 1
ATOM 1374 N N . ILE A 1 193 ? 36.577 26.822 4.169 1.00 21.38 193 ILE A N 1
ATOM 1375 C CA . ILE A 1 193 ? 36.520 26.780 2.706 1.00 24.51 193 ILE A CA 1
ATOM 1376 C C . ILE A 1 193 ? 37.790 26.189 2.073 1.00 11.58 193 ILE A C 1
ATOM 1377 O O . ILE A 1 193 ? 38.859 26.193 2.664 1.00 25.91 193 ILE A O 1
ATOM 1382 N N . ILE A 1 194 ? 37.646 25.686 0.858 1.00 15.49 194 ILE A N 1
ATOM 1383 C CA . ILE A 1 194 ? 38.768 25.224 0.062 1.00 14.97 194 ILE A CA 1
ATOM 1384 C C . ILE A 1 194 ? 38.735 25.982 -1.261 1.00 9.26 194 ILE A C 1
ATOM 1385 O O . ILE A 1 194 ? 38.002 25.619 -2.182 1.00 19.10 194 ILE A O 1
ATOM 1390 N N . PRO A 1 195 ? 39.479 27.092 -1.340 1.00 13.76 195 PRO A N 1
ATOM 1391 C CA . PRO A 1 195 ? 39.491 27.858 -2.591 1.00 23.24 195 PRO A CA 1
ATOM 1392 C C . PRO A 1 195 ? 40.113 27.049 -3.720 1.00 37.39 195 PRO A C 1
ATOM 1393 O O . PRO A 1 195 ? 41.319 26.847 -3.693 1.00 23.89 195 PRO A O 1
ATOM 1397 N N . ALA A 1 196 ? 39.310 26.623 -4.696 1.00 20.04 196 ALA A N 1
ATOM 1398 C CA . ALA A 1 196 ? 39.748 25.646 -5.690 1.00 24.59 196 ALA A CA 1
ATOM 1399 C C . ALA A 1 196 ? 39.016 25.746 -7.042 1.00 15.30 196 ALA A C 1
ATOM 1400 O O . ALA A 1 196 ? 38.159 24.911 -7.360 1.00 20.15 196 ALA A O 1
ATOM 1402 N N . ASN A 1 197 ? 39.383 26.748 -7.835 1.00 26.48 197 ASN A N 1
ATOM 1403 C CA . ASN A 1 197 ? 38.821 26.958 -9.172 1.00 27.00 197 ASN A CA 1
ATOM 1404 C C . ASN A 1 197 ? 39.160 25.739 -10.023 1.00 23.60 197 ASN A C 1
ATOM 1405 O O . ASN A 1 197 ? 40.312 25.298 -10.045 1.00 17.83 197 ASN A O 1
ATOM 1410 N N . ILE A 1 198 ? 38.154 25.191 -10.701 1.00 18.59 198 ILE A N 1
ATOM 1411 C CA . ILE A 1 198 ? 38.337 24.017 -11.564 1.00 26.69 198 ILE A CA 1
ATOM 1412 C C . ILE A 1 198 ? 39.388 24.250 -12.643 1.00 23.46 198 ILE A C 1
ATOM 1413 O O . ILE A 1 198 ? 39.947 23.298 -13.181 1.00 31.13 198 ILE A O 1
ATOM 1418 N N . ASN A 1 199 ? 39.654 25.515 -12.956 1.00 17.98 199 ASN A N 1
ATOM 1419 C CA . ASN A 1 199 ? 40.667 25.864 -13.953 1.00 22.78 199 ASN A CA 1
ATOM 1420 C C . ASN A 1 199 ? 42.047 26.176 -13.363 1.00 15.90 199 ASN A C 1
ATOM 1421 O O . ASN A 1 199 ? 42.943 26.646 -14.057 1.00 28.41 199 ASN A O 1
ATOM 1426 N N . HIS A 1 200 ? 42.227 25.919 -12.079 1.00 23.37 200 HIS A N 1
ATOM 1427 C CA . HIS A 1 200 ? 43.562 26.025 -11.515 1.00 33.14 200 HIS A CA 1
ATOM 1428 C C . HIS A 1 200 ? 44.065 24.612 -11.251 1.00 22.42 200 HIS A C 1
ATOM 1429 O O . HIS A 1 200 ? 44.082 24.122 -10.111 1.00 19.87 200 HIS A O 1
ATOM 1436 N N . GLY A 1 201 ? 44.454 23.948 -12.335 1.00 25.62 201 GLY A N 1
ATOM 1437 C CA . GLY A 1 201 ? 44.811 22.543 -12.278 1.00 19.88 201 GLY A CA 1
ATOM 1438 C C . GLY A 1 201 ? 46.128 22.263 -11.575 1.00 35.42 201 GLY A C 1
ATOM 1439 O O . GLY A 1 201 ? 46.436 21.113 -11.286 1.00 29.23 201 GLY A O 1
ATOM 1440 N N . GLU A 1 202 ? 46.904 23.309 -11.300 1.00 32.57 202 GLU A N 1
ATOM 1441 C CA . GLU A 1 202 ? 48.228 23.158 -10.703 1.00 15.59 202 GLU A CA 1
ATOM 1442 C C . GLU A 1 202 ? 48.175 23.246 -9.178 1.00 11.42 202 GLU A C 1
ATOM 1443 O O . GLU A 1 202 ? 49.176 23.045 -8.491 1.00 21.30 202 GLU A O 1
ATOM 1449 N N . LEU A 1 203 ? 46.996 23.554 -8.656 1.00 15.72 203 LEU A N 1
ATOM 1450 C CA . LEU A 1 203 ? 46.814 23.831 -7.243 1.00 17.62 203 LEU A CA 1
ATOM 1451 C C . LEU A 1 203 ? 47.059 22.614 -6.354 1.00 24.16 203 LEU A C 1
ATOM 1452 O O . LEU A 1 203 ? 46.542 21.533 -6.613 1.00 22.22 203 LEU A O 1
ATOM 1457 N N . GLU A 1 204 ? 47.855 22.794 -5.307 1.00 18.47 204 GLU A N 1
ATOM 1458 C CA . GLU A 1 204 ? 47.893 21.833 -4.215 1.00 19.33 204 GLU A CA 1
ATOM 1459 C C . GLU A 1 204 ? 46.894 22.314 -3.161 1.00 28.72 204 GLU A C 1
ATOM 1460 O O . GLU A 1 204 ? 47.151 23.300 -2.482 1.00 22.45 204 GLU A O 1
ATOM 1466 N N . PRO A 1 205 ? 45.745 21.625 -3.028 1.00 20.65 205 PRO A N 1
ATOM 1467 C CA . PRO A 1 205 ? 44.651 22.124 -2.178 1.00 19.05 205 PRO A CA 1
ATOM 1468 C C . PRO A 1 205 ? 45.003 22.420 -0.700 1.00 24.18 205 PRO A C 1
ATOM 1469 O O . PRO A 1 205 ? 45.792 21.727 -0.048 1.00 16.84 205 PRO A O 1
ATOM 1473 N N . MET A 1 206 ? 44.397 23.483 -0.185 1.00 14.49 206 MET A N 1
ATOM 1474 C CA . MET A 1 206 ? 44.545 23.859 1.214 1.00 20.80 206 MET A CA 1
ATOM 1475 C C . MET A 1 206 ? 43.192 24.314 1.747 1.00 33.03 206 MET A C 1
ATOM 1476 O O . MET A 1 206 ? 42.296 24.667 0.974 1.00 14.26 206 MET A O 1
ATOM 1481 N N . ALA A 1 207 ? 43.037 24.277 3.065 1.00 12.61 207 ALA A N 1
ATOM 1482 C CA . ALA A 1 207 ? 41.792 24.702 3.692 1.00 11.12 207 ALA A CA 1
ATOM 1483 C C . ALA A 1 207 ? 41.983 25.936 4.559 1.00 19.14 207 ALA A C 1
ATOM 1484 O O . ALA A 1 207 ? 43.059 26.156 5.122 1.00 20.24 207 ALA A O 1
ATOM 1486 N N . ILE A 1 208 ? 40.910 26.707 4.698 1.00 14.81 208 ILE A N 1
ATOM 1487 C CA . ILE A 1 208 ? 40.893 27.877 5.568 1.00 19.11 208 ILE A CA 1
ATOM 1488 C C . ILE A 1 208 ? 39.738 27.805 6.558 1.00 24.88 208 ILE A C 1
ATOM 1489 O O . ILE A 1 208 ? 38.580 27.769 6.161 1.00 16.51 208 ILE A O 1
ATOM 1494 N N . GLY A 1 209 ? 40.039 27.786 7.847 1.00 16.80 209 GLY A N 1
ATOM 1495 C CA . GLY A 1 209 ? 38.979 27.854 8.832 1.00 9.89 209 GLY A CA 1
ATOM 1496 C C . GLY A 1 209 ? 39.505 27.864 10.249 1.00 22.31 209 GLY A C 1
ATOM 1497 O O . GLY A 1 209 ? 40.618 27.427 10.511 1.00 17.59 209 GLY A O 1
ATOM 1498 N N . ARG A 1 210 ? 38.690 28.359 11.166 1.00 17.55 210 ARG A N 1
ATOM 1499 C CA . ARG A 1 210 ? 39.087 28.488 12.559 1.00 15.12 210 ARG A CA 1
ATOM 1500 C C . ARG A 1 210 ? 39.558 27.172 13.158 1.00 35.87 210 ARG A C 1
ATOM 1501 O O . ARG A 1 210 ? 40.389 27.159 14.061 1.00 18.62 210 ARG A O 1
ATOM 1509 N N . ASN A 1 211 ? 39.012 26.064 12.666 1.00 23.24 211 ASN A N 1
ATOM 1510 C CA . ASN A 1 211 ? 39.316 24.767 13.244 1.00 18.34 211 ASN A CA 1
ATOM 1511 C C . ASN A 1 211 ? 40.474 24.047 12.552 1.00 22.61 211 ASN A C 1
ATOM 1512 O O . ASN A 1 211 ? 40.715 22.875 12.800 1.00 20.51 211 ASN A O 1
ATOM 1517 N N . PHE A 1 212 ? 41.194 24.771 11.700 1.00 21.79 212 PHE A N 1
ATOM 1518 C CA . PHE A 1 212 ? 42.419 24.263 11.085 1.00 22.77 212 PHE A CA 1
ATOM 1519 C C . PHE A 1 212 ? 43.625 25.146 11.456 1.00 28.58 212 PHE A C 1
ATOM 1520 O O . PHE A 1 212 ? 43.503 26.095 12.233 1.00 19.35 212 PHE A O 1
ATOM 1528 N N . LEU A 1 213 ? 44.794 24.827 10.922 1.00 28.47 213 LEU A N 1
ATOM 1529 C CA . LEU A 1 213 ? 45.973 25.656 11.155 1.00 21.90 213 LEU A CA 1
ATOM 1530 C C . LEU A 1 213 ? 45.729 27.068 10.638 1.00 25.24 213 LEU A C 1
ATOM 1531 O O . LEU A 1 213 ? 45.144 27.239 9.573 1.00 21.01 213 LEU A O 1
ATOM 1536 N N . VAL A 1 214 ? 46.188 28.078 11.371 1.00 19.21 214 VAL A N 1
ATOM 1537 C CA . VAL A 1 214 ? 46.040 29.455 10.895 1.00 11.80 214 VAL A CA 1
ATOM 1538 C C . VAL A 1 214 ? 46.861 29.647 9.629 1.00 16.98 214 VAL A C 1
ATOM 1539 O O . VAL A 1 214 ? 48.041 29.303 9.588 1.00 15.42 214 VAL A O 1
ATOM 1543 N N . LYS A 1 215 ? 46.226 30.168 8.584 1.00 11.28 215 LYS A N 1
ATOM 1544 C CA . LYS A 1 215 ? 46.899 30.342 7.301 1.00 24.39 215 LYS A CA 1
ATOM 1545 C C . LYS A 1 215 ? 47.374 31.788 7.156 1.00 34.90 215 LYS A C 1
ATOM 1546 O O . LYS A 1 215 ? 46.887 32.674 7.853 1.00 16.99 215 LYS A O 1
ATOM 1552 N N . ILE A 1 216 ? 48.333 32.025 6.269 1.00 10.90 216 ILE A N 1
ATOM 1553 C CA . ILE A 1 216 ? 48.774 33.387 5.992 1.00 16.30 216 ILE A CA 1
ATOM 1554 C C . ILE A 1 216 ? 48.756 33.663 4.490 1.00 23.93 216 ILE A C 1
ATOM 1555 O O . ILE A 1 216 ? 48.856 32.739 3.688 1.00 24.10 216 ILE A O 1
ATOM 1560 N N . ASN A 1 217 ? 48.645 34.940 4.124 1.00 23.05 217 ASN A N 1
ATOM 1561 C CA . ASN A 1 217 ? 48.614 35.353 2.720 1.00 16.49 217 ASN A CA 1
ATOM 1562 C C . ASN A 1 217 ? 49.710 36.363 2.405 1.00 23.12 217 ASN A C 1
ATOM 1563 O O . ASN A 1 217 ? 50.047 37.194 3.242 1.00 15.71 217 ASN A O 1
ATOM 1568 N N . ALA A 1 218 ? 50.292 36.264 1.215 1.00 12.82 218 ALA A N 1
ATOM 1569 C CA . ALA A 1 218 ? 51.308 37.219 0.775 1.00 20.78 218 ALA A CA 1
ATOM 1570 C C . ALA A 1 218 ? 50.832 37.952 -0.473 1.00 20.88 218 ALA A C 1
ATOM 1571 O O . ALA A 1 218 ? 50.279 37.339 -1.378 1.00 23.25 218 ALA A O 1
ATOM 1573 N N . ASN A 1 219 ? 51.033 39.266 -0.503 1.00 26.91 219 ASN A N 1
ATOM 1574 C CA . ASN A 1 219 ? 50.624 40.088 -1.635 1.00 32.88 219 ASN A CA 1
ATOM 1575 C C . ASN A 1 219 ? 51.779 40.359 -2.577 1.00 40.74 219 ASN A C 1
ATOM 1576 O O . ASN A 1 219 ? 52.851 40.779 -2.146 1.00 25.04 219 ASN A O 1
ATOM 1581 N N . ILE A 1 220 ? 51.558 40.134 -3.865 1.00 28.04 220 ILE A N 1
ATOM 1582 C CA . ILE A 1 220 ? 52.534 40.519 -4.876 1.00 22.71 220 ILE A CA 1
ATOM 1583 C C . ILE A 1 220 ? 51.866 41.430 -5.908 1.00 39.93 220 ILE A C 1
ATOM 1584 O O . ILE A 1 220 ? 50.697 41.800 -5.767 1.00 26.33 220 ILE A O 1
ATOM 1589 N N . GLY A 1 221 ? 52.603 41.782 -6.951 1.00 58.01 221 GLY A N 1
ATOM 1590 C CA . GLY A 1 221 ? 52.072 42.652 -7.980 1.00 48.80 221 GLY A CA 1
ATOM 1591 C C . GLY A 1 221 ? 52.360 44.108 -7.685 1.00 56.93 221 GLY A C 1
ATOM 1592 O O . GLY A 1 221 ? 52.383 44.521 -6.523 1.00 53.99 221 GLY A O 1
ATOM 1593 N N . ASN A 1 222 ? 52.581 44.878 -8.747 1.00 78.52 222 ASN A N 1
ATOM 1594 C CA . ASN A 1 222 ? 52.856 46.307 -8.643 1.00 132.39 222 ASN A CA 1
ATOM 1595 C C . ASN A 1 222 ? 51.640 47.143 -9.038 1.00 84.97 222 ASN A C 1
ATOM 1596 O O . ASN A 1 222 ? 51.362 47.333 -10.225 1.00 48.69 222 ASN A O 1
ATOM 1601 N N . THR A 1 228 ? 57.361 43.772 -13.830 1.00 59.38 228 THR A N 1
ATOM 1602 C CA . THR A 1 228 ? 57.510 42.847 -14.950 1.00 88.90 228 THR A CA 1
ATOM 1603 C C . THR A 1 228 ? 57.266 41.399 -14.534 1.00 106.19 228 THR A C 1
ATOM 1604 O O . THR A 1 228 ? 56.941 41.119 -13.381 1.00 55.54 228 THR A O 1
ATOM 1608 N N . VAL A 1 229 ? 57.429 40.481 -15.482 1.00 102.88 229 VAL A N 1
ATOM 1609 C CA . VAL A 1 229 ? 57.152 39.069 -15.242 1.00 66.94 229 VAL A CA 1
ATOM 1610 C C . VAL A 1 229 ? 58.140 38.454 -14.257 1.00 81.31 229 VAL A C 1
ATOM 1611 O O . VAL A 1 229 ? 57.769 38.103 -13.134 1.00 41.83 229 VAL A O 1
ATOM 1615 N N . ALA A 1 230 ? 59.394 38.330 -14.683 1.00 54.10 230 ALA A N 1
ATOM 1616 C CA . ALA A 1 230 ? 60.421 37.683 -13.876 1.00 79.61 230 ALA A CA 1
ATOM 1617 C C . ALA A 1 230 ? 60.359 38.191 -12.446 1.00 52.82 230 ALA A C 1
ATOM 1618 O O . ALA A 1 230 ? 60.496 37.429 -11.488 1.00 53.96 230 ALA A O 1
ATOM 1620 N N . ASP A 1 231 ? 60.134 39.492 -12.322 1.00 58.33 231 ASP A N 1
ATOM 1621 C CA . ASP A 1 231 ? 59.998 40.149 -11.033 1.00 112.61 231 ASP A CA 1
ATOM 1622 C C . ASP A 1 231 ? 58.888 39.499 -10.199 1.00 50.40 231 ASP A C 1
ATOM 1623 O O . ASP A 1 231 ? 59.094 39.150 -9.034 1.00 41.78 231 ASP A O 1
ATOM 1628 N N . GLU A 1 232 ? 57.719 39.333 -10.814 1.00 40.07 232 GLU A N 1
ATOM 1629 C CA . GLU A 1 232 ? 56.533 38.807 -10.139 1.00 100.52 232 GLU A CA 1
ATOM 1630 C C . GLU A 1 232 ? 56.580 37.308 -9.868 1.00 34.34 232 GLU A C 1
ATOM 1631 O O . GLU A 1 232 ? 56.267 36.868 -8.763 1.00 42.78 232 GLU A O 1
ATOM 1637 N N . VAL A 1 233 ? 56.961 36.523 -10.870 1.00 28.65 233 VAL A N 1
ATOM 1638 C CA . VAL A 1 233 ? 57.090 35.087 -10.665 1.00 32.29 233 VAL A CA 1
ATOM 1639 C C . VAL A 1 233 ? 58.102 34.778 -9.562 1.00 35.24 233 VAL A C 1
ATOM 1640 O O . VAL A 1 233 ? 57.876 33.894 -8.738 1.00 34.72 233 VAL A O 1
ATOM 1644 N N . ASP A 1 234 ? 59.209 35.514 -9.539 1.00 35.08 234 ASP A N 1
ATOM 1645 C CA . ASP A 1 234 ? 60.199 35.345 -8.478 1.00 28.42 234 ASP A CA 1
ATOM 1646 C C . ASP A 1 234 ? 59.567 35.563 -7.104 1.00 18.82 234 ASP A C 1
ATOM 1647 O O . ASP A 1 234 ? 59.796 34.787 -6.181 1.00 30.01 234 ASP A O 1
ATOM 1652 N N . LYS A 1 235 ? 58.769 36.619 -6.969 1.00 27.36 235 LYS A N 1
ATOM 1653 C CA . LYS A 1 235 ? 58.136 36.912 -5.689 1.00 35.67 235 LYS A CA 1
ATOM 1654 C C . LYS A 1 235 ? 57.118 35.835 -5.338 1.00 29.48 235 LYS A C 1
ATOM 1655 O O . LYS A 1 235 ? 56.947 35.476 -4.173 1.00 26.13 235 LYS A O 1
ATOM 1661 N N . LEU A 1 236 ? 56.453 35.302 -6.352 1.00 17.13 236 LEU A N 1
ATOM 1662 C CA . LEU A 1 236 ? 55.546 34.186 -6.133 1.00 25.29 236 LEU A CA 1
ATOM 1663 C C . LEU A 1 236 ? 56.283 32.995 -5.504 1.00 23.57 236 LEU A C 1
ATOM 1664 O O . LEU A 1 236 ? 55.938 32.532 -4.421 1.00 21.01 236 LEU A O 1
ATOM 1669 N N . VAL A 1 237 ? 57.296 32.497 -6.202 1.00 21.52 237 VAL A N 1
ATOM 1670 C CA . VAL A 1 237 ? 58.068 31.349 -5.732 1.00 19.62 237 VAL A CA 1
ATOM 1671 C C . VAL A 1 237 ? 58.753 31.631 -4.390 1.00 19.22 237 VAL A C 1
ATOM 1672 O O . VAL A 1 237 ? 58.813 30.770 -3.503 1.00 22.55 237 VAL A O 1
ATOM 1676 N N . TRP A 1 238 ? 59.257 32.848 -4.243 1.00 19.59 238 TRP A N 1
ATOM 1677 C CA . TRP A 1 238 ? 60.005 33.236 -3.048 1.00 29.62 238 TRP A CA 1
ATOM 1678 C C . TRP A 1 238 ? 59.092 33.273 -1.822 1.00 17.28 238 TRP A C 1
ATOM 1679 O O . TRP A 1 238 ? 59.427 32.706 -0.780 1.00 20.39 238 TRP A O 1
ATOM 1690 N N . ALA A 1 239 ? 57.933 33.919 -1.955 1.00 24.34 239 ALA A N 1
ATOM 1691 C CA . ALA A 1 239 ? 56.941 33.993 -0.871 1.00 28.43 239 ALA A CA 1
ATOM 1692 C C . ALA A 1 239 ? 56.422 32.632 -0.404 1.00 34.46 239 ALA A C 1
ATOM 1693 O O . ALA A 1 239 ? 56.315 32.378 0.795 1.00 15.82 239 ALA A O 1
ATOM 1695 N N . THR A 1 240 ? 56.079 31.762 -1.344 1.00 23.38 240 THR A N 1
ATOM 1696 C CA . THR A 1 240 ? 55.609 30.423 -0.972 1.00 15.36 240 THR A CA 1
ATOM 1697 C C . THR A 1 240 ? 56.751 29.579 -0.432 1.00 19.93 240 THR A C 1
ATOM 1698 O O . THR A 1 240 ? 56.542 28.700 0.417 1.00 16.34 240 THR A O 1
ATOM 1702 N N . ARG A 1 241 ? 57.961 29.850 -0.915 1.00 16.47 241 ARG A N 1
ATOM 1703 C CA . ARG A 1 241 ? 59.136 29.138 -0.422 1.00 17.16 241 ARG A CA 1
ATOM 1704 C C . ARG A 1 241 ? 59.280 29.268 1.095 1.00 17.60 241 ARG A C 1
ATOM 1705 O O . ARG A 1 241 ? 59.691 28.325 1.771 1.00 21.37 241 ARG A O 1
ATOM 1713 N N . TRP A 1 242 ? 58.934 30.435 1.621 1.00 19.00 242 TRP A N 1
ATOM 1714 C CA . TRP A 1 242 ? 59.141 30.728 3.043 1.00 20.93 242 TRP A CA 1
ATOM 1715 C C . TRP A 1 242 ? 57.898 30.488 3.888 1.00 26.39 242 TRP A C 1
ATOM 1716 O O . TRP A 1 242 ? 57.932 30.659 5.110 1.00 27.08 242 TRP A O 1
ATOM 1727 N N . GLY A 1 243 ? 56.811 30.092 3.227 1.00 21.73 243 GLY A N 1
ATOM 1728 C CA . GLY A 1 243 ? 55.624 29.612 3.919 1.00 19.99 243 GLY A CA 1
ATOM 1729 C C . GLY A 1 243 ? 54.282 30.262 3.613 1.00 15.86 243 GLY A C 1
ATOM 1730 O O . GLY A 1 243 ? 53.303 29.974 4.297 1.00 22.66 243 GLY A O 1
ATOM 1731 N N . ALA A 1 244 ? 54.216 31.145 2.615 1.00 14.77 244 ALA A N 1
ATOM 1732 C CA . ALA A 1 244 ? 52.935 31.772 2.267 1.00 21.40 244 ALA A CA 1
ATOM 1733 C C . ALA A 1 244 ? 51.926 30.716 1.769 1.00 27.80 244 ALA A C 1
ATOM 1734 O O . ALA A 1 244 ? 52.177 30.019 0.787 1.00 19.17 244 ALA A O 1
ATOM 1736 N N . ASP A 1 245 ? 50.791 30.614 2.458 1.00 19.83 245 ASP A N 1
ATOM 1737 C CA . ASP A 1 245 ? 49.731 29.668 2.117 1.00 23.02 245 ASP A CA 1
ATOM 1738 C C . ASP A 1 245 ? 48.911 30.053 0.867 1.00 31.40 245 ASP A C 1
ATOM 1739 O O . ASP A 1 245 ? 48.541 29.184 0.081 1.00 18.14 245 ASP A O 1
ATOM 1744 N N . THR A 1 246 ? 48.592 31.340 0.710 1.00 23.98 246 THR A N 1
ATOM 1745 C CA . THR A 1 246 ? 47.967 31.844 -0.519 1.00 34.64 246 THR A CA 1
ATOM 1746 C C . THR A 1 246 ? 48.702 33.089 -0.995 1.00 34.02 246 THR A C 1
ATOM 1747 O O . THR A 1 246 ? 49.518 33.660 -0.270 1.00 17.46 246 THR A O 1
ATOM 1751 N N . VAL A 1 247 ? 48.407 33.516 -2.215 1.00 16.87 247 VAL A N 1
ATOM 1752 C CA . VAL A 1 247 ? 48.984 34.758 -2.719 1.00 15.10 247 VAL A CA 1
ATOM 1753 C C . VAL A 1 247 ? 47.926 35.581 -3.449 1.00 31.59 247 VAL A C 1
ATOM 1754 O O . VAL A 1 247 ? 47.107 35.038 -4.183 1.00 20.82 247 VAL A O 1
ATOM 1758 N N . MET A 1 248 ? 47.929 36.891 -3.227 1.00 19.39 248 MET A N 1
ATOM 1759 C CA . MET A 1 248 ? 47.020 37.777 -3.951 1.00 16.19 248 MET A CA 1
ATOM 1760 C C . MET A 1 248 ? 47.783 38.582 -4.976 1.00 25.05 248 MET A C 1
ATOM 1761 O O . MET A 1 248 ? 48.810 39.176 -4.664 1.00 25.76 248 MET A O 1
ATOM 1766 N N . ASP A 1 249 ? 47.285 38.596 -6.207 1.00 26.77 249 ASP A N 1
ATOM 1767 C CA . ASP A 1 249 ? 47.874 39.439 -7.235 1.00 29.97 249 ASP A CA 1
ATOM 1768 C C . ASP A 1 249 ? 47.155 40.772 -7.212 1.00 34.70 249 ASP A C 1
ATOM 1769 O O . ASP A 1 249 ? 46.000 40.857 -7.614 1.00 33.21 249 ASP A O 1
ATOM 1774 N N . LEU A 1 250 ? 47.836 41.807 -6.732 1.00 36.65 250 LEU A N 1
ATOM 1775 C CA . LEU A 1 250 ? 47.216 43.113 -6.569 1.00 25.45 250 LEU A CA 1
ATOM 1776 C C . LEU A 1 250 ? 47.694 44.110 -7.615 1.00 30.21 250 LEU A C 1
ATOM 1777 O O . LEU A 1 250 ? 47.609 45.314 -7.415 1.00 29.90 250 LEU A O 1
ATOM 1782 N N . SER A 1 251 ? 48.181 43.596 -8.736 1.00 22.91 251 SER A N 1
ATOM 1783 C CA . SER A 1 251 ? 48.654 44.435 -9.830 1.00 22.85 251 SER A CA 1
ATOM 1784 C C . SER A 1 251 ? 47.585 45.393 -10.340 1.00 32.61 251 SER A C 1
ATOM 1785 O O . SER A 1 251 ? 46.403 45.059 -10.411 1.00 27.39 251 SER A O 1
ATOM 1788 N N . THR A 1 252 ? 48.018 46.594 -10.698 1.00 32.49 252 THR A N 1
ATOM 1789 C CA . THR A 1 252 ? 47.156 47.563 -11.358 1.00 70.06 252 THR A CA 1
ATOM 1790 C C . THR A 1 252 ? 47.847 47.982 -12.645 1.00 28.66 252 THR A C 1
ATOM 1791 O O . THR A 1 252 ? 49.039 47.725 -12.825 1.00 34.32 252 THR A O 1
ATOM 1795 N N . GLY A 1 253 ? 47.109 48.610 -13.549 1.00 56.50 253 GLY A N 1
ATOM 1796 C CA . GLY A 1 253 ? 47.707 49.088 -14.781 1.00 53.51 253 GLY A CA 1
ATOM 1797 C C . GLY A 1 253 ? 47.551 48.146 -15.958 1.00 68.00 253 GLY A C 1
ATOM 1798 O O . GLY A 1 253 ? 46.627 47.329 -15.997 1.00 39.39 253 GLY A O 1
ATOM 1799 N N . ARG A 1 254 ? 48.463 48.255 -16.920 1.00 47.24 254 ARG A N 1
ATOM 1800 C CA . ARG A 1 254 ? 48.311 47.551 -18.191 1.00 89.41 254 ARG A CA 1
ATOM 1801 C C . ARG A 1 254 ? 48.894 46.151 -18.149 1.00 76.02 254 ARG A C 1
ATOM 1802 O O . ARG A 1 254 ? 49.841 45.886 -17.413 1.00 51.47 254 ARG A O 1
ATOM 1810 N N . ASN A 1 255 ? 48.315 45.259 -18.945 1.00 43.62 255 ASN A N 1
ATOM 1811 C CA . ASN A 1 255 ? 48.824 43.902 -19.074 1.00 100.72 255 ASN A CA 1
ATOM 1812 C C . ASN A 1 255 ? 48.690 43.051 -17.814 1.00 25.99 255 ASN A C 1
ATOM 1813 O O . ASN A 1 255 ? 49.320 42.000 -17.714 1.00 36.11 255 ASN A O 1
ATOM 1818 N N . ILE A 1 256 ? 47.876 43.481 -16.855 1.00 22.69 256 ILE A N 1
ATOM 1819 C CA . ILE A 1 256 ? 47.764 42.692 -15.628 1.00 32.99 256 ILE A CA 1
ATOM 1820 C C . ILE A 1 256 ? 47.221 41.275 -15.891 1.00 30.17 256 ILE A C 1
ATOM 1821 O O . ILE A 1 256 ? 47.640 40.308 -15.249 1.00 26.28 256 ILE A O 1
ATOM 1826 N N . HIS A 1 257 ? 46.315 41.137 -16.852 1.00 31.44 257 HIS A N 1
ATOM 1827 C CA . HIS A 1 257 ? 45.758 39.818 -17.129 1.00 34.13 257 HIS A CA 1
ATOM 1828 C C . HIS A 1 257 ? 46.837 38.872 -17.642 1.00 30.91 257 HIS A C 1
ATOM 1829 O O . HIS A 1 257 ? 46.975 37.748 -17.158 1.00 27.35 257 HIS A O 1
ATOM 1836 N N . ASN A 1 258 ? 47.620 39.336 -18.609 1.00 32.30 258 ASN A N 1
ATOM 1837 C CA . ASN A 1 258 ? 48.656 38.498 -19.196 1.00 39.62 258 ASN A CA 1
ATOM 1838 C C . ASN A 1 258 ? 49.799 38.189 -18.237 1.00 33.41 258 ASN A C 1
ATOM 1839 O O . ASN A 1 258 ? 50.417 37.127 -18.312 1.00 30.08 258 ASN A O 1
ATOM 1844 N N . ILE A 1 259 ? 50.074 39.112 -17.327 1.00 37.39 259 ILE A N 1
ATOM 1845 C CA . ILE A 1 259 ? 51.064 38.846 -16.301 1.00 23.25 259 ILE A CA 1
ATOM 1846 C C . ILE A 1 259 ? 50.540 37.760 -15.358 1.00 26.85 259 ILE A C 1
ATOM 1847 O O . ILE A 1 259 ? 51.279 36.863 -14.958 1.00 38.64 259 ILE A O 1
ATOM 1852 N N . ARG A 1 260 ? 49.254 37.826 -15.037 1.00 23.02 260 ARG A N 1
ATOM 1853 C CA . ARG A 1 260 ? 48.655 36.874 -14.109 1.00 24.43 260 ARG A CA 1
ATOM 1854 C C . ARG A 1 260 ? 48.657 35.438 -14.664 1.00 26.10 260 ARG A C 1
ATOM 1855 O O . ARG A 1 260 ? 48.689 34.464 -13.907 1.00 20.64 260 ARG A O 1
ATOM 1863 N N . ASP A 1 261 ? 48.621 35.312 -15.984 1.00 19.42 261 ASP A N 1
ATOM 1864 C CA . ASP A 1 261 ? 48.828 34.018 -16.623 1.00 19.17 261 ASP A CA 1
ATOM 1865 C C . ASP A 1 261 ? 50.111 33.380 -16.121 1.00 23.40 261 ASP A C 1
ATOM 1866 O O . ASP A 1 261 ? 50.129 32.210 -15.730 1.00 41.14 261 ASP A O 1
ATOM 1871 N N . TRP A 1 262 ? 51.194 34.153 -16.152 1.00 22.93 262 TRP A N 1
ATOM 1872 C CA . TRP A 1 262 ? 52.503 33.636 -15.780 1.00 25.69 262 TRP A CA 1
ATOM 1873 C C . TRP A 1 262 ? 52.523 33.239 -14.313 1.00 34.50 262 TRP A C 1
ATOM 1874 O O . TRP A 1 262 ? 53.230 32.315 -13.924 1.00 35.70 262 TRP A O 1
ATOM 1885 N N . ILE A 1 263 ? 51.735 33.937 -13.505 1.00 26.23 263 ILE A N 1
ATOM 1886 C CA . ILE A 1 263 ? 51.665 33.656 -12.073 1.00 17.70 263 ILE A CA 1
ATOM 1887 C C . ILE A 1 263 ? 50.833 32.398 -11.738 1.00 21.68 263 ILE A C 1
ATOM 1888 O O . ILE A 1 263 ? 51.322 31.487 -11.081 1.00 22.05 263 ILE A O 1
ATOM 1893 N N . ILE A 1 264 ? 49.588 32.356 -12.205 1.00 24.74 264 ILE A N 1
ATOM 1894 C CA . ILE A 1 264 ? 48.694 31.237 -11.937 1.00 20.86 264 ILE A CA 1
ATOM 1895 C C . ILE A 1 264 ? 49.204 29.892 -12.490 1.00 37.06 264 ILE A C 1
ATOM 1896 O O . ILE A 1 264 ? 49.171 28.888 -11.785 1.00 25.13 264 ILE A O 1
ATOM 1901 N N . ARG A 1 265 ? 49.649 29.866 -13.748 1.00 24.10 265 ARG A N 1
ATOM 1902 C CA . ARG A 1 265 ? 50.128 28.618 -14.356 1.00 17.56 265 ARG A CA 1
ATOM 1903 C C . ARG A 1 265 ? 51.342 28.076 -13.611 1.00 26.74 265 ARG A C 1
ATOM 1904 O O . ARG A 1 265 ? 51.694 26.904 -13.752 1.00 18.89 265 ARG A O 1
ATOM 1912 N N . ASN A 1 266 ? 51.983 28.941 -12.832 1.00 25.61 266 ASN A N 1
ATOM 1913 C CA . ASN A 1 266 ? 53.195 28.581 -12.096 1.00 29.13 266 ASN A CA 1
ATOM 1914 C C . ASN A 1 266 ? 53.014 28.607 -10.582 1.00 14.73 266 ASN A C 1
ATOM 1915 O O . ASN A 1 266 ? 53.992 28.679 -9.829 1.00 19.93 266 ASN A O 1
ATOM 1920 N N . SER A 1 267 ? 51.766 28.553 -10.132 1.00 22.60 267 SER A N 1
ATOM 1921 C CA . SER A 1 267 ? 51.483 28.598 -8.708 1.00 12.51 267 SER A CA 1
ATOM 1922 C C . SER A 1 267 ? 50.807 27.331 -8.221 1.00 17.16 267 SER A C 1
ATOM 1923 O O . SER A 1 267 ? 49.782 26.921 -8.767 1.00 21.18 267 SER A O 1
ATOM 1926 N N . SER A 1 268 ? 51.372 26.732 -7.175 1.00 14.19 268 SER A N 1
ATOM 1927 C CA . SER A 1 268 ? 50.766 25.582 -6.528 1.00 21.46 268 SER A CA 1
ATOM 1928 C C . SER A 1 268 ? 49.892 26.009 -5.338 1.00 17.63 268 SER A C 1
ATOM 1929 O O . SER A 1 268 ? 49.254 25.168 -4.702 1.00 22.89 268 SER A O 1
ATOM 1932 N N . VAL A 1 269 ? 49.858 27.309 -5.041 1.00 18.68 269 VAL A N 1
ATOM 1933 C CA . VAL A 1 269 ? 48.980 27.824 -3.985 1.00 8.93 269 VAL A CA 1
ATOM 1934 C C . VAL A 1 269 ? 47.798 28.579 -4.573 1.00 17.30 269 VAL A C 1
ATOM 1935 O O . VAL A 1 269 ? 47.855 29.032 -5.716 1.00 21.74 269 VAL A O 1
ATOM 1939 N N . PRO A 1 270 ? 46.721 28.734 -3.788 1.00 11.70 270 PRO A N 1
ATOM 1940 C CA . PRO A 1 270 ? 45.578 29.474 -4.334 1.00 16.03 270 PRO A CA 1
ATOM 1941 C C . PRO A 1 270 ? 45.941 30.931 -4.646 1.00 21.92 270 PRO A C 1
ATOM 1942 O O . PRO A 1 270 ? 46.717 31.549 -3.918 1.00 15.75 270 PRO A O 1
ATOM 1946 N N . ILE A 1 271 ? 45.367 31.461 -5.721 1.00 25.26 271 ILE A N 1
ATOM 1947 C CA . ILE A 1 271 ? 45.588 32.841 -6.138 1.00 23.27 271 ILE A CA 1
ATOM 1948 C C . ILE A 1 271 ? 44.308 33.665 -5.977 1.00 19.53 271 ILE A C 1
ATOM 1949 O O . ILE A 1 271 ? 43.243 33.272 -6.450 1.00 17.68 271 ILE A O 1
ATOM 1954 N N . GLY A 1 272 ? 44.415 34.809 -5.311 1.00 16.89 272 GLY A N 1
ATOM 1955 C CA . GLY A 1 272 ? 43.283 35.698 -5.141 1.00 11.54 272 GLY A CA 1
ATOM 1956 C C . GLY A 1 272 ? 43.494 36.970 -5.953 1.00 15.51 272 GLY A C 1
ATOM 1957 O O . GLY A 1 272 ? 44.627 37.311 -6.298 1.00 18.98 272 GLY A O 1
ATOM 1958 N N . THR A 1 273 ? 42.407 37.661 -6.276 1.00 18.52 273 THR A N 1
ATOM 1959 C CA . THR A 1 273 ? 42.496 38.987 -6.887 1.00 18.39 273 THR A CA 1
ATOM 1960 C C . THR A 1 273 ? 41.387 39.889 -6.371 1.00 27.33 273 THR A C 1
ATOM 1961 O O . THR A 1 273 ? 40.461 39.425 -5.700 1.00 15.09 273 THR A O 1
ATOM 1965 N N . VAL A 1 274 ? 41.501 41.181 -6.680 1.00 21.75 274 VAL A N 1
ATOM 1966 C CA . VAL A 1 274 ? 40.406 42.132 -6.524 1.00 15.81 274 VAL A CA 1
ATOM 1967 C C . VAL A 1 274 ? 39.996 42.486 -7.956 1.00 13.97 274 VAL A C 1
ATOM 1968 O O . VAL A 1 274 ? 40.663 43.294 -8.605 1.00 25.26 274 VAL A O 1
ATOM 1972 N N . PRO A 1 275 ? 38.926 41.854 -8.463 1.00 21.02 275 PRO A N 1
ATOM 1973 C CA . PRO A 1 275 ? 38.566 41.978 -9.885 1.00 14.27 275 PRO A CA 1
ATOM 1974 C C . PRO A 1 275 ? 38.297 43.425 -10.315 1.00 22.74 275 PRO A C 1
ATOM 1975 O O . PRO A 1 275 ? 38.444 43.738 -11.494 1.00 22.20 275 PRO A O 1
ATOM 1979 N N . ILE A 1 276 ? 37.912 44.285 -9.379 1.00 23.57 276 ILE A N 1
ATOM 1980 C CA . ILE A 1 276 ? 37.653 45.688 -9.698 1.00 19.31 276 ILE A CA 1
ATOM 1981 C C . ILE A 1 276 ? 38.899 46.404 -10.252 1.00 22.09 276 ILE A C 1
ATOM 1982 O O . ILE A 1 276 ? 38.768 47.298 -11.079 1.00 26.15 276 ILE A O 1
ATOM 1987 N N . TYR A 1 277 ? 40.101 45.988 -9.841 1.00 28.47 277 TYR A N 1
ATOM 1988 C CA . TYR A 1 277 ? 41.333 46.585 -10.382 1.00 27.60 277 TYR A CA 1
ATOM 1989 C C . TYR A 1 277 ? 41.415 46.394 -11.897 1.00 29.68 277 TYR A C 1
ATOM 1990 O O . TYR A 1 277 ? 41.808 47.303 -12.625 1.00 40.23 277 TYR A O 1
ATOM 1999 N N . GLN A 1 278 ? 41.053 45.207 -12.367 1.00 32.28 278 GLN A N 1
ATOM 2000 C CA . GLN A 1 278 ? 41.108 44.924 -13.796 1.00 35.34 278 GLN A CA 1
ATOM 2001 C C . GLN A 1 278 ? 39.932 45.558 -14.527 1.00 33.28 278 GLN A C 1
ATOM 2002 O O . GLN A 1 278 ? 40.070 45.997 -15.661 1.00 28.90 278 GLN A O 1
ATOM 2008 N N . ALA A 1 279 ? 38.774 45.600 -13.882 1.00 23.44 279 ALA A N 1
ATOM 2009 C CA . ALA A 1 279 ? 37.609 46.208 -14.500 1.00 17.04 279 ALA A CA 1
ATOM 2010 C C . ALA A 1 279 ? 37.905 47.686 -14.774 1.00 26.17 279 ALA A C 1
ATOM 2011 O O . ALA A 1 279 ? 37.483 48.233 -15.791 1.00 33.86 279 ALA A O 1
ATOM 2013 N N . LEU A 1 280 ? 38.665 48.299 -13.868 1.00 14.98 280 LEU A N 1
ATOM 2014 C CA . LEU A 1 280 ? 38.968 49.735 -13.884 1.00 23.33 280 LEU A CA 1
ATOM 2015 C C . LEU A 1 280 ? 39.963 50.139 -14.971 1.00 43.51 280 LEU A C 1
ATOM 2016 O O . LEU A 1 280 ? 39.942 51.275 -15.452 1.00 34.43 280 LEU A O 1
ATOM 2021 N N . GLU A 1 281 ? 40.838 49.216 -15.349 1.00 33.75 281 GLU A N 1
ATOM 2022 C CA . GLU A 1 281 ? 41.772 49.455 -16.446 1.00 36.97 281 GLU A CA 1
ATOM 2023 C C . GLU A 1 281 ? 41.067 49.350 -17.795 1.00 39.45 281 GLU A C 1
ATOM 2024 O O . GLU A 1 281 ? 41.504 49.930 -18.785 1.00 54.04 281 GLU A O 1
ATOM 2030 N N . LYS A 1 282 ? 39.970 48.605 -17.825 1.00 35.07 282 LYS A N 1
ATOM 2031 C CA . LYS A 1 282 ? 39.134 48.534 -19.017 1.00 38.80 282 LYS A CA 1
ATOM 2032 C C . LYS A 1 282 ? 38.464 49.873 -19.329 1.00 49.78 282 LYS A C 1
ATOM 2033 O O . LYS A 1 282 ? 38.132 50.149 -20.481 1.00 47.03 282 LYS A O 1
ATOM 2039 N N . VAL A 1 283 ? 38.255 50.690 -18.297 1.00 37.34 283 VAL A N 1
ATOM 2040 C CA . VAL A 1 283 ? 37.643 52.012 -18.459 1.00 23.63 283 VAL A CA 1
ATOM 2041 C C . VAL A 1 283 ? 38.655 53.125 -18.194 1.00 30.42 283 VAL A C 1
ATOM 2042 O O . VAL A 1 283 ? 38.292 54.234 -17.789 1.00 43.44 283 VAL A O 1
ATOM 2046 N N . ASN A 1 284 ? 39.928 52.802 -18.407 1.00 43.44 284 ASN A N 1
ATOM 2047 C CA . ASN A 1 284 ? 41.010 53.785 -18.393 1.00 35.18 284 ASN A CA 1
ATOM 2048 C C . ASN A 1 284 ? 41.177 54.556 -17.082 1.00 45.32 284 ASN A C 1
ATOM 2049 O O . ASN A 1 284 ? 41.414 55.759 -17.085 1.00 54.87 284 ASN A O 1
ATOM 2054 N N . GLY A 1 285 ? 41.056 53.856 -15.961 1.00 59.59 285 GLY A N 1
ATOM 2055 C CA . GLY A 1 285 ? 41.328 54.454 -14.668 1.00 19.63 285 GLY A CA 1
ATOM 2056 C C . GLY A 1 285 ? 40.228 55.340 -14.116 1.00 29.19 285 GLY A C 1
ATOM 2057 O O . GLY A 1 285 ? 40.384 55.926 -13.039 1.00 41.68 285 GLY A O 1
ATOM 2058 N N . VAL A 1 286 ? 39.116 55.444 -14.837 1.00 31.95 286 VAL A N 1
ATOM 2059 C CA . VAL A 1 286 ? 38.009 56.289 -14.387 1.00 32.02 286 VAL A CA 1
ATOM 2060 C C . VAL A 1 286 ? 37.010 55.507 -13.544 1.00 35.17 286 VAL A C 1
ATOM 2061 O O . VAL A 1 286 ? 36.131 54.839 -14.085 1.00 27.37 286 VAL A O 1
ATOM 2065 N N . ALA A 1 287 ? 37.141 55.597 -12.221 1.00 35.96 287 ALA A N 1
ATOM 2066 C CA . ALA A 1 287 ? 36.220 54.908 -11.320 1.00 30.42 287 ALA A CA 1
ATOM 2067 C C . ALA A 1 287 ? 34.759 55.178 -11.701 1.00 49.13 287 ALA A C 1
ATOM 2068 O O . ALA A 1 287 ? 33.899 54.304 -11.586 1.00 28.50 287 ALA A O 1
ATOM 2070 N N . GLU A 1 288 ? 34.486 56.389 -12.171 1.00 25.45 288 GLU A N 1
ATOM 2071 C CA . GLU A 1 288 ? 33.130 56.774 -12.548 1.00 31.72 288 GLU A CA 1
ATOM 2072 C C . GLU A 1 288 ? 32.645 56.067 -13.815 1.00 19.63 288 GLU A C 1
ATOM 2073 O O . GLU A 1 288 ? 31.444 55.922 -14.028 1.00 38.78 288 GLU A O 1
ATOM 2079 N N . ASP A 1 289 ? 33.574 55.640 -14.663 1.00 42.47 289 ASP A N 1
ATOM 2080 C CA . ASP A 1 289 ? 33.194 54.970 -15.904 1.00 29.24 289 ASP A CA 1
ATOM 2081 C C . ASP A 1 289 ? 33.032 53.463 -15.715 1.00 36.24 289 ASP A C 1
ATOM 2082 O O . ASP A 1 289 ? 32.784 52.733 -16.673 1.00 31.29 289 ASP A O 1
ATOM 2087 N N . LEU A 1 290 ? 33.172 52.998 -14.478 1.00 30.06 290 LEU A N 1
ATOM 2088 C CA . LEU A 1 290 ? 32.866 51.603 -14.183 1.00 26.40 290 LEU A CA 1
ATOM 2089 C C . LEU A 1 290 ? 31.391 51.333 -14.451 1.00 37.52 290 LEU A C 1
ATOM 2090 O O . LEU A 1 290 ? 30.542 52.222 -14.322 1.00 29.04 290 LEU A O 1
ATOM 2095 N N . ASN A 1 291 ? 31.097 50.101 -14.843 1.00 26.21 291 ASN A N 1
ATOM 2096 C CA . ASN A 1 291 ? 29.727 49.665 -15.010 1.00 29.03 291 ASN A CA 1
ATOM 2097 C C . ASN A 1 291 ? 29.684 48.167 -14.818 1.00 30.22 291 ASN A C 1
ATOM 2098 O O . ASN A 1 291 ? 30.727 47.533 -14.697 1.00 26.12 291 ASN A O 1
ATOM 2103 N N . TRP A 1 292 ? 28.478 47.612 -14.792 1.00 27.42 292 TRP A N 1
ATOM 2104 C CA . TRP A 1 292 ? 28.295 46.183 -14.611 1.00 37.54 292 TRP A CA 1
ATOM 2105 C C . TRP A 1 292 ? 28.889 45.379 -15.759 1.00 29.95 292 TRP A C 1
ATOM 2106 O O . TRP A 1 292 ? 29.527 44.355 -15.545 1.00 33.24 292 TRP A O 1
ATOM 2117 N N . GLU A 1 293 ? 28.666 45.842 -16.980 1.00 33.26 293 GLU A N 1
ATOM 2118 C CA . GLU A 1 293 ? 29.100 45.107 -18.162 1.00 12.17 293 GLU A CA 1
ATOM 2119 C C . GLU A 1 293 ? 30.595 44.788 -18.170 1.00 25.58 293 GLU A C 1
ATOM 2120 O O . GLU A 1 293 ? 30.993 43.665 -18.488 1.00 23.67 293 GLU A O 1
ATOM 2126 N N . VAL A 1 294 ? 31.427 45.770 -17.831 1.00 23.02 294 VAL A N 1
ATOM 2127 C CA . VAL A 1 294 ? 32.877 45.563 -17.851 1.00 24.34 294 VAL A CA 1
ATOM 2128 C C . VAL A 1 294 ? 33.374 44.745 -16.654 1.00 29.44 294 VAL A C 1
ATOM 2129 O O . VAL A 1 294 ? 34.432 44.130 -16.722 1.00 23.74 294 VAL A O 1
ATOM 2133 N N . PHE A 1 295 ? 32.614 44.751 -15.563 1.00 20.24 295 PHE A N 1
ATOM 2134 C CA . PHE A 1 295 ? 32.973 43.965 -14.386 1.00 26.57 295 PHE A CA 1
ATOM 2135 C C . PHE A 1 295 ? 32.585 42.512 -14.627 1.00 26.89 295 PHE A C 1
ATOM 2136 O O . PHE A 1 295 ? 33.381 41.606 -14.390 1.00 26.24 295 PHE A O 1
ATOM 2144 N N . ARG A 1 296 ? 31.361 42.309 -15.110 1.00 31.20 296 ARG A N 1
ATOM 2145 C CA . ARG A 1 296 ? 30.880 40.997 -15.548 1.00 22.90 296 ARG A CA 1
ATOM 2146 C C . ARG A 1 296 ? 31.930 40.302 -16.411 1.00 21.46 296 ARG A C 1
ATOM 2147 O O . ARG A 1 296 ? 32.341 39.184 -16.113 1.00 31.04 296 ARG A O 1
ATOM 2155 N N . ASP A 1 297 ? 32.387 40.980 -17.460 1.00 22.58 297 ASP A N 1
ATOM 2156 C CA . ASP A 1 297 ? 33.347 40.381 -18.385 1.00 31.92 297 ASP A CA 1
ATOM 2157 C C . ASP A 1 297 ? 34.660 40.013 -17.699 1.00 30.32 297 ASP A C 1
ATOM 2158 O O . ASP A 1 297 ? 35.211 38.937 -17.923 1.00 24.53 297 ASP A O 1
ATOM 2163 N N . THR A 1 298 ? 35.148 40.918 -16.862 1.00 23.53 298 THR A N 1
ATOM 2164 C CA . THR A 1 298 ? 36.346 40.679 -16.074 1.00 35.40 298 THR A CA 1
ATOM 2165 C C . THR A 1 298 ? 36.244 39.412 -15.229 1.00 21.10 298 THR A C 1
ATOM 2166 O O . THR A 1 298 ? 37.202 38.650 -15.146 1.00 23.41 298 THR A O 1
ATOM 2170 N N . LEU A 1 299 ? 35.084 39.198 -14.606 1.00 15.28 299 LEU A N 1
ATOM 2171 C CA . LEU A 1 299 ? 34.883 38.065 -13.713 1.00 25.29 299 LEU A CA 1
ATOM 2172 C C . LEU A 1 299 ? 35.096 36.782 -14.494 1.00 30.40 299 LEU A C 1
ATOM 2173 O O . LEU A 1 299 ? 35.790 35.867 -14.046 1.00 25.76 299 LEU A O 1
ATOM 2178 N N . ILE A 1 300 ? 34.503 36.735 -15.681 1.00 26.72 300 ILE A N 1
ATOM 2179 C CA . ILE A 1 300 ? 34.550 35.547 -16.527 1.00 21.38 300 ILE A CA 1
ATOM 2180 C C . ILE A 1 300 ? 35.961 35.285 -17.030 1.00 18.50 300 ILE A C 1
ATOM 2181 O O . ILE A 1 300 ? 36.417 34.140 -17.045 1.00 26.44 300 ILE A O 1
ATOM 2186 N N . GLU A 1 301 ? 36.667 36.347 -17.416 1.00 17.42 301 GLU A N 1
ATOM 2187 C CA . GLU A 1 301 ? 38.070 36.214 -17.820 1.00 24.93 301 GLU A CA 1
ATOM 2188 C C . GLU A 1 301 ? 38.911 35.579 -16.710 1.00 35.94 301 GLU A C 1
ATOM 2189 O O . GLU A 1 301 ? 39.713 34.679 -16.964 1.00 17.53 301 GLU A O 1
ATOM 2195 N N . GLN A 1 302 ? 38.736 36.056 -15.480 1.00 17.70 302 GLN A N 1
ATOM 2196 C CA . GLN A 1 302 ? 39.508 35.539 -14.349 1.00 19.69 302 GLN A CA 1
ATOM 2197 C C . GLN A 1 302 ? 39.053 34.137 -13.928 1.00 19.70 302 GLN A C 1
ATOM 2198 O O . GLN A 1 302 ? 39.851 33.340 -13.438 1.00 28.73 302 GLN A O 1
ATOM 2204 N N . CYS A 1 303 ? 37.773 33.834 -14.129 1.00 23.48 303 CYS A N 1
ATOM 2205 C CA . CYS A 1 303 ? 37.248 32.503 -13.811 1.00 14.51 303 CYS A CA 1
ATOM 2206 C C . CYS A 1 303 ? 37.907 31.445 -14.687 1.00 21.85 303 CYS A C 1
ATOM 2207 O O . CYS A 1 303 ? 38.335 30.406 -14.192 1.00 15.76 303 CYS A O 1
ATOM 2210 N N . GLU A 1 304 ? 37.987 31.723 -15.987 1.00 12.66 304 GLU A N 1
ATOM 2211 C CA . GLU A 1 304 ? 38.607 30.817 -16.946 1.00 18.48 304 GLU A CA 1
ATOM 2212 C C . GLU A 1 304 ? 40.111 30.731 -16.762 1.00 25.94 304 GLU A C 1
ATOM 2213 O O . GLU A 1 304 ? 40.725 29.724 -17.072 1.00 19.89 304 GLU A O 1
ATOM 2219 N N . GLN A 1 305 ? 40.712 31.797 -16.266 1.00 19.26 305 GLN A N 1
ATOM 2220 C CA . GLN A 1 305 ? 42.150 31.797 -16.028 1.00 21.58 305 GLN A CA 1
ATOM 2221 C C . GLN A 1 305 ? 42.540 30.887 -14.856 1.00 19.89 305 GLN A C 1
ATOM 2222 O O . GLN A 1 305 ? 43.639 30.326 -14.822 1.00 23.98 305 GLN A O 1
ATOM 2228 N N . GLY A 1 306 ? 41.647 30.754 -13.885 1.00 20.88 306 GLY A N 1
ATOM 2229 C CA . GLY A 1 306 ? 41.922 29.899 -12.745 1.00 21.08 306 GLY A CA 1
ATOM 2230 C C . GLY A 1 306 ? 42.002 30.576 -11.389 1.00 18.16 306 GLY A C 1
ATOM 2231 O O . GLY A 1 306 ? 42.339 29.917 -10.402 1.00 25.13 306 GLY A O 1
ATOM 2232 N N . VAL A 1 307 ? 41.696 31.872 -11.325 1.00 19.12 307 VAL A N 1
ATOM 2233 C CA . VAL A 1 307 ? 41.708 32.592 -10.052 1.00 15.38 307 VAL A CA 1
ATOM 2234 C C . VAL A 1 307 ? 40.812 31.883 -9.034 1.00 17.29 307 VAL A C 1
ATOM 2235 O O . VAL A 1 307 ? 39.687 31.512 -9.348 1.00 20.23 307 VAL A O 1
ATOM 2239 N N . ASP A 1 308 ? 41.319 31.686 -7.821 1.00 17.42 308 ASP A N 1
ATOM 2240 C CA . ASP A 1 308 ? 40.616 30.873 -6.829 1.00 11.64 308 ASP A CA 1
ATOM 2241 C C . ASP A 1 308 ? 39.700 31.661 -5.909 1.00 20.68 308 ASP A C 1
ATOM 2242 O O . ASP A 1 308 ? 38.718 31.114 -5.411 1.00 20.24 308 ASP A O 1
ATOM 2247 N N . TYR A 1 309 ? 40.015 32.934 -5.675 1.00 18.48 309 TYR A N 1
ATOM 2248 C CA . TYR A 1 309 ? 39.085 33.783 -4.934 1.00 20.98 309 TYR A CA 1
ATOM 2249 C C . TYR A 1 309 ? 39.081 35.261 -5.312 1.00 24.54 309 TYR A C 1
ATOM 2250 O O . TYR A 1 309 ? 40.088 35.833 -5.737 1.00 24.21 309 TYR A O 1
ATOM 2259 N N . PHE A 1 310 ? 37.908 35.859 -5.154 1.00 14.99 310 PHE A N 1
ATOM 2260 C CA . PHE A 1 310 ? 37.675 37.232 -5.562 1.00 13.67 310 PHE A CA 1
ATOM 2261 C C . PHE A 1 310 ? 37.390 38.068 -4.328 1.00 26.56 310 PHE A C 1
ATOM 2262 O O . PHE A 1 310 ? 36.406 37.820 -3.629 1.00 13.85 310 PHE A O 1
ATOM 2270 N N . THR A 1 311 ? 38.239 39.053 -4.045 1.00 15.14 311 THR A N 1
ATOM 2271 C CA . THR A 1 311 ? 37.860 40.078 -3.079 1.00 21.05 311 THR A CA 1
ATOM 2272 C C . THR A 1 311 ? 36.885 41.036 -3.742 1.00 26.34 311 THR A C 1
ATOM 2273 O O . THR A 1 311 ? 37.185 41.627 -4.778 1.00 27.35 311 THR A O 1
ATOM 2277 N N . ILE A 1 312 ? 35.703 41.165 -3.153 1.00 26.14 312 ILE A N 1
ATOM 2278 C CA . ILE A 1 312 ? 34.649 41.985 -3.735 1.00 24.25 312 ILE A CA 1
ATOM 2279 C C . ILE A 1 312 ? 33.987 42.868 -2.673 1.00 36.44 312 ILE A C 1
ATOM 2280 O O . ILE A 1 312 ? 33.375 42.378 -1.727 1.00 17.88 312 ILE A O 1
ATOM 2285 N N . HIS A 1 313 ? 34.120 44.177 -2.844 1.00 19.20 313 HIS A N 1
ATOM 2286 C CA . HIS A 1 313 ? 33.687 45.148 -1.846 1.00 17.30 313 HIS A CA 1
ATOM 2287 C C . HIS A 1 313 ? 32.213 45.506 -1.974 1.00 27.63 313 HIS A C 1
ATOM 2288 O O . HIS A 1 313 ? 31.869 46.675 -2.135 1.00 30.99 313 HIS A O 1
ATOM 2295 N N . ALA A 1 314 ? 31.344 44.502 -1.893 1.00 37.18 314 ALA A N 1
ATOM 2296 C CA . ALA A 1 314 ? 29.912 44.733 -2.064 1.00 34.65 314 ALA A CA 1
ATOM 2297 C C . ALA A 1 314 ? 29.287 45.280 -0.784 1.00 19.70 314 ALA A C 1
ATOM 2298 O O . ALA A 1 314 ? 28.094 45.566 -0.740 1.00 31.29 314 ALA A O 1
ATOM 2300 N N . GLY A 1 315 ? 30.103 45.429 0.254 1.00 28.08 315 GLY A N 1
ATOM 2301 C CA . GLY A 1 315 ? 29.632 45.922 1.536 1.00 18.44 315 GLY A CA 1
ATOM 2302 C C . GLY A 1 315 ? 29.668 47.434 1.673 1.00 30.88 315 GLY A C 1
ATOM 2303 O O . GLY A 1 315 ? 29.087 47.996 2.601 1.00 24.35 315 GLY A O 1
ATOM 2304 N N . VAL A 1 316 ? 30.362 48.098 0.757 1.00 31.64 316 VAL A N 1
ATOM 2305 C CA . VAL A 1 316 ? 30.404 49.556 0.749 1.00 29.49 316 VAL A CA 1
ATOM 2306 C C . VAL A 1 316 ? 29.099 50.095 0.165 1.00 37.32 316 VAL A C 1
ATOM 2307 O O . VAL A 1 316 ? 28.984 50.304 -1.043 1.00 23.12 316 VAL A O 1
ATOM 2311 N N . ARG A 1 317 ? 28.101 50.291 1.021 1.00 21.84 317 ARG A N 1
ATOM 2312 C CA . ARG A 1 317 ? 26.808 50.792 0.556 1.00 33.56 317 ARG A CA 1
ATOM 2313 C C . ARG A 1 317 ? 26.735 52.323 0.626 1.00 25.02 317 ARG A C 1
ATOM 2314 O O . ARG A 1 317 ? 27.354 52.951 1.490 1.00 18.87 317 ARG A O 1
ATOM 2322 N N . LEU A 1 318 ? 25.966 52.903 -0.292 1.00 26.45 318 LEU A N 1
ATOM 2323 C CA . LEU A 1 318 ? 25.834 54.354 -0.424 1.00 25.45 318 LEU A CA 1
ATOM 2324 C C . LEU A 1 318 ? 25.626 55.071 0.913 1.00 19.02 318 LEU A C 1
ATOM 2325 O O . LEU A 1 318 ? 26.408 55.946 1.254 1.00 20.77 318 LEU A O 1
ATOM 2330 N N . PRO A 1 319 ? 24.583 54.690 1.676 1.00 18.08 319 PRO A N 1
ATOM 2331 C CA . PRO A 1 319 ? 24.311 55.340 2.966 1.00 45.57 319 PRO A CA 1
ATOM 2332 C C . PRO A 1 319 ? 25.429 55.190 4.008 1.00 30.41 319 PRO A C 1
ATOM 2333 O O . PRO A 1 319 ? 25.361 55.855 5.048 1.00 24.26 319 PRO A O 1
ATOM 2337 N N . PHE A 1 320 ? 26.426 54.341 3.749 1.00 27.06 320 PHE A N 1
ATOM 2338 C CA . PHE A 1 320 ? 27.533 54.140 4.700 1.00 19.52 320 PHE A CA 1
ATOM 2339 C C . PHE A 1 320 ? 28.626 55.181 4.506 1.00 30.09 320 PHE A C 1
ATOM 2340 O O . PHE A 1 320 ? 29.378 55.503 5.432 1.00 23.20 320 PHE A O 1
ATOM 2348 N N . ILE A 1 321 ? 28.734 55.697 3.290 1.00 16.71 321 ILE A N 1
ATOM 2349 C CA . ILE A 1 321 ? 29.853 56.576 2.963 1.00 25.50 321 ILE A CA 1
ATOM 2350 C C . ILE A 1 321 ? 29.980 57.808 3.869 1.00 20.13 321 ILE A C 1
ATOM 2351 O O . ILE A 1 321 ? 31.089 58.151 4.288 1.00 16.62 321 ILE A O 1
ATOM 2356 N N . PRO A 1 322 ? 28.851 58.462 4.202 1.00 28.99 322 PRO A N 1
ATOM 2357 C CA . PRO A 1 322 ? 29.013 59.651 5.047 1.00 24.38 322 PRO A CA 1
ATOM 2358 C C . PRO A 1 322 ? 29.513 59.293 6.448 1.00 22.93 322 PRO A C 1
ATOM 2359 O O . PRO A 1 322 ? 30.031 60.163 7.155 1.00 25.44 322 PRO A O 1
ATOM 2363 N N . MET A 1 323 ? 29.380 58.028 6.840 1.00 24.20 323 MET A N 1
ATOM 2364 C CA . MET A 1 323 ? 29.861 57.601 8.155 1.00 15.72 323 MET A CA 1
ATOM 2365 C C . MET A 1 323 ? 31.373 57.728 8.218 1.00 21.98 323 MET A C 1
ATOM 2366 O O . MET A 1 323 ? 31.951 57.817 9.299 1.00 24.98 323 MET A O 1
ATOM 2371 N N . THR A 1 324 ? 32.012 57.776 7.053 1.00 19.48 324 THR A N 1
ATOM 2372 C CA . THR A 1 324 ? 33.469 57.819 7.003 1.00 9.83 324 THR A CA 1
ATOM 2373 C C . THR A 1 324 ? 34.052 59.229 7.040 1.00 31.51 324 THR A C 1
ATOM 2374 O O . THR A 1 324 ? 35.257 59.399 7.210 1.00 31.29 324 THR A O 1
ATOM 2378 N N . ALA A 1 325 ? 33.196 60.234 6.888 1.00 32.80 325 ALA A N 1
ATOM 2379 C CA . ALA A 1 325 ? 33.653 61.624 6.877 1.00 63.99 325 ALA A CA 1
ATOM 2380 C C . ALA A 1 325 ? 34.207 62.062 8.235 1.00 24.22 325 ALA A C 1
ATOM 2381 O O . ALA A 1 325 ? 35.196 62.793 8.303 1.00 59.14 325 ALA A O 1
ATOM 2383 N N . LYS A 1 326 ? 33.578 61.583 9.305 1.00 24.44 326 LYS A N 1
ATOM 2384 C CA . LYS A 1 326 ? 33.978 61.915 10.673 1.00 49.30 326 LYS A CA 1
ATOM 2385 C C . LYS A 1 326 ? 35.201 61.138 11.167 1.00 45.73 326 LYS A C 1
ATOM 2386 O O . LYS A 1 326 ? 35.642 61.326 12.301 1.00 46.30 326 LYS A O 1
ATOM 2392 N N . ARG A 1 327 ? 35.749 60.273 10.317 1.00 28.63 327 ARG A N 1
ATOM 2393 C CA . ARG A 1 327 ? 36.931 59.491 10.676 1.00 30.14 327 ARG A CA 1
ATOM 2394 C C . ARG A 1 327 ? 38.195 60.331 10.657 1.00 19.34 327 ARG A C 1
ATOM 2395 O O . ARG A 1 327 ? 38.208 61.439 10.122 1.00 36.33 327 ARG A O 1
ATOM 2403 N N . VAL A 1 328 ? 39.258 59.785 11.236 1.00 26.21 328 VAL A N 1
ATOM 2404 C CA . VAL A 1 328 ? 40.557 60.441 11.225 1.00 27.16 328 VAL A CA 1
ATOM 2405 C C . VAL A 1 328 ? 41.268 60.169 9.899 1.00 48.89 328 VAL A C 1
ATOM 2406 O O . VAL A 1 328 ? 41.895 61.062 9.329 1.00 23.80 328 VAL A O 1
ATOM 2410 N N . THR A 1 329 ? 41.161 58.943 9.392 1.00 17.61 329 THR A N 1
ATOM 2411 C CA . THR A 1 329 ? 41.849 58.604 8.138 1.00 27.98 329 THR A CA 1
ATOM 2412 C C . THR A 1 329 ? 40.929 58.160 6.983 1.00 24.06 329 THR A C 1
ATOM 2413 O O . THR A 1 329 ? 41.407 57.699 5.944 1.00 21.25 329 THR A O 1
ATOM 2417 N N . GLY A 1 330 ? 39.620 58.310 7.169 1.00 22.42 330 GLY A N 1
ATOM 2418 C CA . GLY A 1 330 ? 38.647 58.036 6.120 1.00 29.69 330 GLY A CA 1
ATOM 2419 C C . GLY A 1 330 ? 38.594 56.606 5.588 1.00 33.47 330 GLY A C 1
ATOM 2420 O O . GLY A 1 330 ? 38.567 55.640 6.361 1.00 15.74 330 GLY A O 1
ATOM 2421 N N . ILE A 1 331 ? 38.562 56.483 4.259 1.00 18.19 331 ILE A N 1
ATOM 2422 C CA . ILE A 1 331 ? 38.555 55.189 3.568 1.00 15.38 331 ILE A CA 1
ATOM 2423 C C . ILE A 1 331 ? 39.941 54.889 3.022 1.00 38.27 331 ILE A C 1
ATOM 2424 O O . ILE A 1 331 ? 40.450 55.633 2.183 1.00 26.13 331 ILE A O 1
ATOM 2429 N N . VAL A 1 332 ? 40.544 53.802 3.504 1.00 21.23 332 VAL A N 1
ATOM 2430 C CA . VAL A 1 332 ? 41.936 53.471 3.190 1.00 22.02 332 VAL A CA 1
ATOM 2431 C C . VAL A 1 332 ? 42.056 52.270 2.257 1.00 30.56 332 VAL A C 1
ATOM 2432 O O . VAL A 1 332 ? 43.140 51.970 1.754 1.00 25.19 332 VAL A O 1
ATOM 2436 N N . SER A 1 333 ? 40.939 51.581 2.041 1.00 25.20 333 SER A N 1
ATOM 2437 C CA . SER A 1 333 ? 40.889 50.477 1.089 1.00 36.40 333 SER A CA 1
ATOM 2438 C C . SER A 1 333 ? 40.875 51.013 -0.332 1.00 25.42 333 SER A C 1
ATOM 2439 O O . SER A 1 333 ? 40.040 51.841 -0.665 1.00 23.99 333 SER A O 1
ATOM 2442 N N . ARG A 1 334 ? 41.784 50.535 -1.175 1.00 22.74 334 ARG A N 1
ATOM 2443 C CA . ARG A 1 334 ? 41.809 50.972 -2.566 1.00 18.53 334 ARG A CA 1
ATOM 2444 C C . ARG A 1 334 ? 40.515 50.596 -3.266 1.00 26.21 334 ARG A C 1
ATOM 2445 O O . ARG A 1 334 ? 39.896 51.428 -3.914 1.00 23.56 334 ARG A O 1
ATOM 2453 N N . GLY A 1 335 ? 40.106 49.335 -3.122 1.00 19.21 335 GLY A N 1
ATOM 2454 C CA . GLY A 1 335 ? 38.874 48.863 -3.718 1.00 23.45 335 GLY A CA 1
ATOM 2455 C C . GLY A 1 335 ? 37.633 49.533 -3.147 1.00 42.67 335 GLY A C 1
ATOM 2456 O O . GLY A 1 335 ? 36.690 49.811 -3.873 1.00 20.78 335 GLY A O 1
ATOM 2457 N N . GLY A 1 336 ? 37.616 49.778 -1.841 1.00 13.85 336 GLY A N 1
ATOM 2458 C CA . GLY A 1 336 ? 36.495 50.467 -1.223 1.00 21.49 336 GLY A CA 1
ATOM 2459 C C . GLY A 1 336 ? 36.442 51.931 -1.642 1.00 21.01 336 GLY A C 1
ATOM 2460 O O . GLY A 1 336 ? 35.361 52.526 -1.745 1.00 22.88 336 GLY A O 1
ATOM 2461 N N . SER A 1 337 ? 37.615 52.507 -1.899 1.00 19.46 337 SER A N 1
ATOM 2462 C CA . SER A 1 337 ? 37.704 53.876 -2.404 1.00 16.93 337 SER A CA 1
ATOM 2463 C C . SER A 1 337 ? 37.138 53.966 -3.812 1.00 32.06 337 SER A C 1
ATOM 2464 O O . SER A 1 337 ? 36.381 54.884 -4.116 1.00 23.21 337 SER A O 1
ATOM 2467 N N . ILE A 1 338 ? 37.501 53.010 -4.665 1.00 22.72 338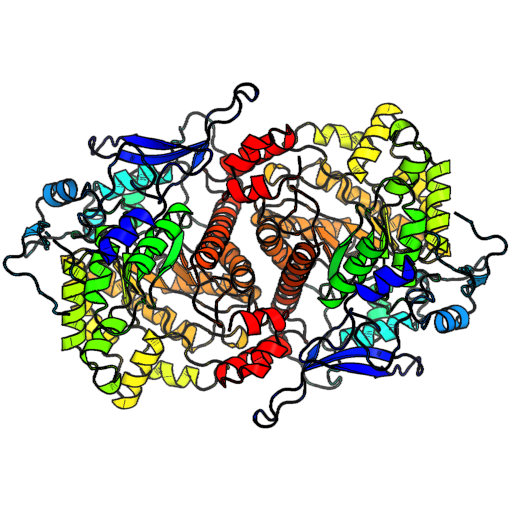 ILE A N 1
ATOM 2468 C CA . ILE A 1 338 ? 36.981 52.979 -6.035 1.00 30.80 338 ILE A CA 1
ATOM 2469 C C . ILE A 1 338 ? 35.456 52.878 -6.072 1.00 24.43 338 ILE A C 1
ATOM 2470 O O . ILE A 1 338 ? 34.794 53.561 -6.855 1.00 30.18 338 ILE A O 1
ATOM 2475 N N . MET A 1 339 ? 34.897 52.023 -5.225 1.00 19.10 339 MET A N 1
ATOM 2476 C CA . MET A 1 339 ? 33.445 51.864 -5.184 1.00 31.01 339 MET A CA 1
ATOM 2477 C C . MET A 1 339 ? 32.770 53.107 -4.611 1.00 22.96 339 MET A C 1
ATOM 2478 O O . MET A 1 339 ? 31.724 53.523 -5.106 1.00 31.61 339 MET A O 1
ATOM 2483 N N . ALA A 1 340 ? 33.358 53.670 -3.556 1.00 22.10 340 ALA A N 1
ATOM 2484 C CA . ALA A 1 340 ? 32.867 54.908 -2.968 1.00 36.47 340 ALA A CA 1
ATOM 2485 C C . ALA A 1 340 ? 32.725 55.957 -4.058 1.00 43.39 340 ALA A C 1
ATOM 2486 O O . ALA A 1 340 ? 31.662 56.543 -4.226 1.00 26.61 340 ALA A O 1
ATOM 2488 N N . LYS A 1 341 ? 33.807 56.176 -4.798 1.00 15.26 341 LYS A N 1
ATOM 2489 C CA . LYS A 1 341 ? 33.812 57.121 -5.899 1.00 24.99 341 LYS A CA 1
ATOM 2490 C C . LYS A 1 341 ? 32.617 56.888 -6.795 1.00 34.17 341 LYS A C 1
ATOM 2491 O O . LYS A 1 341 ? 31.864 57.814 -7.089 1.00 39.48 341 LYS A O 1
ATOM 2497 N N . TRP A 1 342 ? 32.460 55.646 -7.240 1.00 39.00 342 TRP A N 1
ATOM 2498 C CA . TRP A 1 342 ? 31.406 55.305 -8.189 1.00 24.32 342 TRP A CA 1
ATOM 2499 C C . TRP A 1 342 ? 30.025 55.647 -7.629 1.00 16.28 342 TRP A C 1
ATOM 2500 O O . TRP A 1 342 ? 29.198 56.219 -8.322 1.00 20.13 342 TRP A O 1
ATOM 2511 N N . CYS A 1 343 ? 29.780 55.292 -6.369 1.00 17.43 343 CYS A N 1
ATOM 2512 C CA . CYS A 1 343 ? 28.476 55.524 -5.754 1.00 29.56 343 CYS A CA 1
ATOM 2513 C C . CYS A 1 343 ? 28.119 57.014 -5.654 1.00 40.79 343 CYS A C 1
ATOM 2514 O O . CYS A 1 343 ? 26.975 57.414 -5.876 1.00 35.51 343 CYS A O 1
ATOM 2517 N N . LEU A 1 344 ? 29.099 57.832 -5.297 1.00 37.25 344 LEU A N 1
ATOM 2518 C CA . LEU A 1 344 ? 28.872 59.264 -5.135 1.00 32.94 344 LEU A CA 1
ATOM 2519 C C . LEU A 1 344 ? 28.644 59.944 -6.479 1.00 39.28 344 LEU A C 1
ATOM 2520 O O . LEU A 1 344 ? 27.853 60.881 -6.582 1.00 47.34 344 LEU A O 1
ATOM 2525 N N . ALA A 1 345 ? 29.335 59.461 -7.506 1.00 29.14 345 ALA A N 1
ATOM 2526 C CA . ALA A 1 345 ? 29.252 60.061 -8.832 1.00 30.63 345 ALA A CA 1
ATOM 2527 C C . ALA A 1 345 ? 27.913 59.803 -9.523 1.00 35.48 345 ALA A C 1
ATOM 2528 O O . ALA A 1 345 ? 27.380 60.681 -10.199 1.00 51.33 345 ALA A O 1
ATOM 2530 N N . HIS A 1 346 ? 27.375 58.599 -9.350 1.00 38.72 346 HIS A N 1
ATOM 2531 C CA . HIS A 1 346 ? 26.126 58.207 -10.001 1.00 29.43 346 HIS A CA 1
ATOM 2532 C C . HIS A 1 346 ? 24.955 58.346 -9.053 1.00 32.87 346 HIS A C 1
ATOM 2533 O O . HIS A 1 346 ? 23.802 58.227 -9.463 1.00 28.18 346 HIS A O 1
ATOM 2540 N N . HIS A 1 347 ? 25.257 58.587 -7.781 1.00 23.53 347 HIS A N 1
ATOM 2541 C CA . HIS A 1 347 ? 24.221 58.683 -6.763 1.00 21.95 347 HIS A CA 1
ATOM 2542 C C . HIS A 1 347 ? 23.342 57.437 -6.807 1.00 40.03 347 HIS A C 1
ATOM 2543 O O . HIS A 1 347 ? 22.108 57.525 -6.844 1.00 22.87 347 HIS A O 1
ATOM 2550 N N . LYS A 1 348 ? 23.998 56.279 -6.817 1.00 37.90 348 LYS A N 1
ATOM 2551 C CA . LYS A 1 348 ? 23.325 54.985 -6.864 1.00 33.02 348 LYS A CA 1
ATOM 2552 C C . LYS A 1 348 ? 23.970 53.996 -5.896 1.00 52.04 348 LYS A C 1
ATOM 2553 O O . LYS A 1 348 ? 25.146 54.127 -5.555 1.00 30.65 348 LYS A O 1
ATOM 2559 N N . GLU A 1 349 ? 23.185 53.013 -5.460 1.00 20.24 349 GLU A N 1
ATOM 2560 C CA . GLU A 1 349 ? 23.680 51.919 -4.637 1.00 22.33 349 GLU A CA 1
ATOM 2561 C C . GLU A 1 349 ? 24.784 51.168 -5.355 1.00 21.99 349 GLU A C 1
ATOM 2562 O O . GLU A 1 349 ? 24.748 50.999 -6.572 1.00 17.17 349 GLU A O 1
ATOM 2568 N N . ASN A 1 350 ? 25.772 50.744 -4.580 1.00 22.17 350 ASN A N 1
ATOM 2569 C CA . ASN A 1 350 ? 26.883 49.939 -5.063 1.00 27.45 350 ASN A CA 1
ATOM 2570 C C . ASN A 1 350 ? 26.358 48.821 -5.962 1.00 30.10 350 ASN A C 1
ATOM 2571 O O . ASN A 1 350 ? 25.598 47.976 -5.499 1.00 28.85 350 ASN A O 1
ATOM 2576 N N . PHE A 1 351 ? 26.740 48.812 -7.242 1.00 21.38 351 PHE A N 1
ATOM 2577 C CA . PHE A 1 351 ? 26.225 47.784 -8.162 1.00 32.59 351 PHE A CA 1
ATOM 2578 C C . PHE A 1 351 ? 26.720 46.365 -7.852 1.00 35.97 351 PHE A C 1
ATOM 2579 O O . PHE A 1 351 ? 26.126 45.387 -8.308 1.00 27.79 351 PHE A O 1
ATOM 2587 N N . LEU A 1 352 ? 27.803 46.249 -7.086 1.00 31.83 352 LEU A N 1
ATOM 2588 C CA . LEU A 1 352 ? 28.229 44.939 -6.603 1.00 34.78 352 LEU A CA 1
ATOM 2589 C C . LEU A 1 352 ? 27.184 44.427 -5.631 1.00 46.70 352 LEU A C 1
ATOM 2590 O O . LEU A 1 352 ? 26.851 43.245 -5.619 1.00 33.55 352 LEU A O 1
ATOM 2595 N N . TYR A 1 353 ? 26.655 45.330 -4.816 1.00 26.70 353 TYR A N 1
ATOM 2596 C CA . TYR A 1 353 ? 25.594 44.954 -3.905 1.00 15.21 353 TYR A CA 1
ATOM 2597 C C . TYR A 1 353 ? 24.283 44.672 -4.656 1.00 33.57 353 TYR A C 1
ATOM 2598 O O . TYR A 1 353 ? 23.582 43.700 -4.367 1.00 20.92 353 TYR A O 1
ATOM 2607 N N . GLU A 1 354 ? 23.964 45.522 -5.626 1.00 27.26 354 GLU A N 1
ATOM 2608 C CA . GLU A 1 354 ? 22.719 45.406 -6.386 1.00 26.55 354 GLU A CA 1
ATOM 2609 C C . GLU A 1 354 ? 22.656 44.160 -7.266 1.00 24.25 354 GLU A C 1
ATOM 2610 O O . GLU A 1 354 ? 21.591 43.563 -7.444 1.00 24.26 354 GLU A O 1
ATOM 2616 N N . ARG A 1 355 ? 23.798 43.780 -7.827 1.00 19.74 355 ARG A N 1
ATOM 2617 C CA . ARG A 1 355 ? 23.849 42.648 -8.750 1.00 24.51 355 ARG A CA 1
ATOM 2618 C C . ARG A 1 355 ? 24.541 41.419 -8.156 1.00 23.33 355 ARG A C 1
ATOM 2619 O O . ARG A 1 355 ? 25.067 40.562 -8.877 1.00 22.55 355 ARG A O 1
ATOM 2627 N N . PHE A 1 356 ? 24.521 41.330 -6.832 1.00 20.85 356 PHE A N 1
ATOM 2628 C CA . PHE A 1 356 ? 25.260 40.288 -6.121 1.00 28.98 356 PHE A CA 1
ATOM 2629 C C . PHE A 1 356 ? 24.845 38.862 -6.531 1.00 32.64 356 PHE A C 1
ATOM 2630 O O . PHE A 1 356 ? 25.690 37.960 -6.657 1.00 19.68 356 PHE A O 1
ATOM 2638 N N . ASP A 1 357 ? 23.543 38.669 -6.735 1.00 23.74 357 ASP A N 1
ATOM 2639 C CA . ASP A 1 357 ? 23.004 37.397 -7.235 1.00 35.52 357 ASP A CA 1
ATOM 2640 C C . ASP A 1 357 ? 23.641 36.955 -8.546 1.00 20.76 357 ASP A C 1
ATOM 2641 O O . ASP A 1 357 ? 23.983 35.787 -8.708 1.00 29.02 357 ASP A O 1
ATOM 2646 N N . GLU A 1 358 ? 23.786 37.874 -9.495 1.00 21.05 358 GLU A N 1
ATOM 2647 C CA . GLU A 1 358 ? 24.339 37.486 -10.792 1.00 22.03 358 GLU A CA 1
ATOM 2648 C C . GLU A 1 358 ? 25.825 37.238 -10.636 1.00 17.62 358 GLU A C 1
ATOM 2649 O O . GLU A 1 358 ? 26.422 36.480 -11.394 1.00 26.35 358 GLU A O 1
ATOM 2655 N N . ILE A 1 359 ? 26.420 37.862 -9.625 1.00 24.43 359 ILE A N 1
ATOM 2656 C CA . ILE A 1 359 ? 27.819 37.608 -9.314 1.00 21.55 359 ILE A CA 1
ATOM 2657 C C . ILE A 1 359 ? 28.002 36.162 -8.841 1.00 16.39 359 ILE A C 1
ATOM 2658 O O . ILE A 1 359 ? 28.917 35.471 -9.290 1.00 20.42 359 ILE A O 1
ATOM 2663 N N . CYS A 1 360 ? 27.124 35.705 -7.949 1.00 16.84 360 CYS A N 1
ATOM 2664 C CA . CYS A 1 360 ? 27.192 34.327 -7.450 1.00 15.35 360 CYS A CA 1
ATOM 2665 C C . CYS A 1 360 ? 26.971 33.321 -8.570 1.00 24.45 360 CYS A C 1
ATOM 2666 O O . CYS A 1 360 ? 27.596 32.270 -8.592 1.00 28.18 360 CYS A O 1
ATOM 2669 N N . GLU A 1 361 ? 26.085 33.653 -9.507 1.00 31.51 361 GLU A N 1
ATOM 2670 C CA . GLU A 1 361 ? 25.767 32.738 -10.597 1.00 25.35 361 GLU A CA 1
ATOM 2671 C C . GLU A 1 361 ? 26.959 32.514 -11.512 1.00 26.74 361 GLU A C 1
ATOM 2672 O O . GLU A 1 361 ? 27.096 31.454 -12.114 1.00 28.61 361 GLU A O 1
ATOM 2678 N N . ILE A 1 362 ? 27.828 33.509 -11.604 1.00 14.49 362 ILE A N 1
ATOM 2679 C CA . ILE A 1 362 ? 29.050 33.372 -12.380 1.00 19.75 362 ILE A CA 1
ATOM 2680 C C . ILE A 1 362 ? 30.079 32.523 -11.616 1.00 29.32 362 ILE A C 1
ATOM 2681 O O . ILE A 1 362 ? 30.609 31.537 -12.139 1.00 22.32 362 ILE A O 1
ATOM 2686 N N . MET A 1 363 ? 30.346 32.906 -10.372 1.00 20.56 363 MET A N 1
ATOM 2687 C CA . MET A 1 363 ? 31.377 32.258 -9.557 1.00 26.05 363 MET A CA 1
ATOM 2688 C C . MET A 1 363 ? 31.095 30.762 -9.325 1.00 20.47 363 MET A C 1
ATOM 2689 O O . MET A 1 363 ? 32.003 29.935 -9.349 1.00 27.15 363 MET A O 1
ATOM 2694 N N . ARG A 1 364 ? 29.832 30.423 -9.108 1.00 16.01 364 ARG A N 1
ATOM 2695 C CA . ARG A 1 364 ? 29.466 29.046 -8.801 1.00 20.45 364 ARG A CA 1
ATOM 2696 C C . ARG A 1 364 ? 29.756 28.120 -9.974 1.00 34.20 364 ARG A C 1
ATOM 2697 O O . ARG A 1 364 ? 29.882 26.915 -9.783 1.00 26.96 364 ARG A O 1
ATOM 2705 N N . ALA A 1 365 ? 29.853 28.674 -11.183 1.00 20.46 365 ALA A N 1
ATOM 2706 C CA . ALA A 1 365 ? 30.099 27.858 -12.373 1.00 21.76 365 ALA A CA 1
ATOM 2707 C C . ALA A 1 365 ? 31.545 27.391 -12.486 1.00 31.42 365 ALA A C 1
ATOM 2708 O O . ALA A 1 365 ? 31.847 26.535 -13.307 1.00 25.27 365 ALA A O 1
ATOM 2710 N N . TYR A 1 366 ? 32.435 27.951 -11.665 1.00 21.75 366 TYR A N 1
ATOM 2711 C CA . TYR A 1 366 ? 33.853 27.584 -11.703 1.00 22.43 366 TYR A CA 1
ATOM 2712 C C . TYR A 1 366 ? 34.393 27.238 -10.304 1.00 20.20 366 TYR A C 1
ATOM 2713 O O . TYR A 1 366 ? 35.545 26.849 -10.151 1.00 23.74 366 TYR A O 1
ATOM 2722 N N . ASP A 1 367 ? 33.538 27.375 -9.298 1.00 27.65 367 ASP A N 1
ATOM 2723 C CA . ASP A 1 367 ? 33.929 27.267 -7.886 1.00 29.24 367 ASP A CA 1
ATOM 2724 C C . ASP A 1 367 ? 34.976 28.307 -7.504 1.00 31.21 367 ASP A C 1
ATOM 2725 O O . ASP A 1 367 ? 36.080 27.970 -7.086 1.00 18.91 367 ASP A O 1
ATOM 2730 N N . VAL A 1 368 ? 34.630 29.576 -7.678 1.00 21.28 368 VAL A N 1
ATOM 2731 C CA . VAL A 1 368 ? 35.474 30.654 -7.199 1.00 21.44 368 VAL A CA 1
ATOM 2732 C C . VAL A 1 368 ? 34.876 31.074 -5.868 1.00 16.65 368 VAL A C 1
ATOM 2733 O O . VAL A 1 368 ? 33.652 31.161 -5.742 1.00 19.14 368 VAL A O 1
ATOM 2737 N N . SER A 1 369 ? 35.729 31.277 -4.866 1.00 15.23 369 SER A N 1
ATOM 2738 C CA . SER A 1 369 ? 35.272 31.645 -3.525 1.00 13.16 369 SER A CA 1
ATOM 2739 C C . SER A 1 369 ? 35.169 33.165 -3.346 1.00 22.04 369 SER A C 1
ATOM 2740 O O . SER A 1 369 ? 35.900 33.930 -3.979 1.00 12.78 369 SER A O 1
ATOM 2743 N N . PHE A 1 370 ? 34.259 33.589 -2.474 1.00 14.81 370 PHE A N 1
ATOM 2744 C CA . PHE A 1 370 ? 34.145 34.993 -2.105 1.00 11.81 370 PHE A CA 1
ATOM 2745 C C . PHE A 1 370 ? 35.121 35.326 -1.004 1.00 28.51 370 PHE A C 1
ATOM 2746 O O . PHE A 1 370 ? 35.248 34.592 -0.019 1.00 20.02 370 PHE A O 1
ATOM 2754 N N . SER A 1 371 ? 35.808 36.444 -1.173 1.00 25.29 371 SER A N 1
ATOM 2755 C CA . SER A 1 371 ? 36.459 37.087 -0.056 1.00 33.64 371 SER A CA 1
ATOM 2756 C C . SER A 1 371 ? 35.765 38.441 0.098 1.00 36.29 371 SER A C 1
ATOM 2757 O O . SER A 1 371 ? 36.184 39.437 -0.492 1.00 21.87 371 SER A O 1
ATOM 2760 N N . LEU A 1 372 ? 34.671 38.468 0.855 1.00 21.84 372 LEU A N 1
ATOM 2761 C CA . LEU A 1 372 ? 33.868 39.687 0.983 1.00 28.34 372 LEU A CA 1
ATOM 2762 C C . LEU A 1 372 ? 34.693 40.828 1.588 1.00 20.57 372 LEU A C 1
ATOM 2763 O O . LEU A 1 372 ? 35.197 40.716 2.698 1.00 28.62 372 LEU A O 1
ATOM 2768 N N . GLY A 1 373 ? 34.828 41.918 0.841 1.00 28.59 373 GLY A N 1
ATOM 2769 C CA . GLY A 1 373 ? 35.826 42.934 1.132 1.00 10.89 373 GLY A CA 1
ATOM 2770 C C . GLY A 1 373 ? 35.586 43.814 2.340 1.00 31.75 373 GLY A C 1
ATOM 2771 O O . GLY A 1 373 ? 34.453 44.064 2.732 1.00 21.95 373 GLY A O 1
ATOM 2772 N N . ASP A 1 374 ? 36.681 44.284 2.929 1.00 30.55 374 ASP A N 1
ATOM 2773 C CA . ASP A 1 374 ? 36.643 45.212 4.050 1.00 24.96 374 ASP A CA 1
ATOM 2774 C C . ASP A 1 374 ? 36.894 46.634 3.529 1.00 17.56 374 ASP A C 1
ATOM 2775 O O . ASP A 1 374 ? 37.882 47.279 3.880 1.00 22.25 374 ASP A O 1
ATOM 2780 N N . GLY A 1 375 ? 36.005 47.100 2.661 1.00 24.50 375 GLY A N 1
ATOM 2781 C CA . GLY A 1 375 ? 36.121 48.430 2.096 1.00 21.03 375 GLY A CA 1
ATOM 2782 C C . GLY A 1 375 ? 36.193 49.524 3.144 1.00 30.60 375 GLY A C 1
ATOM 2783 O O . GLY A 1 375 ? 36.855 50.539 2.945 1.00 20.82 375 GLY A O 1
ATOM 2784 N N . LEU A 1 376 ? 35.508 49.318 4.263 1.00 25.24 376 LEU A N 1
ATOM 2785 C CA . LEU A 1 376 ? 35.443 50.328 5.318 1.00 23.54 376 LEU A CA 1
ATOM 2786 C C . LEU A 1 376 ? 36.283 49.963 6.545 1.00 28.34 376 LEU A C 1
ATOM 2787 O O . LEU A 1 376 ? 35.928 50.301 7.670 1.00 20.84 376 LEU A O 1
ATOM 2792 N N . ARG A 1 377 ? 37.395 49.272 6.335 1.00 20.76 377 ARG A N 1
ATOM 2793 C CA . ARG A 1 377 ? 38.246 48.918 7.465 1.00 34.63 377 ARG A CA 1
ATOM 2794 C C . ARG A 1 377 ? 38.912 50.162 8.000 1.00 23.57 377 ARG A C 1
ATOM 2795 O O . ARG A 1 377 ? 39.223 51.077 7.237 1.00 17.60 377 ARG A O 1
ATOM 2803 N N . PRO A 1 378 ? 39.151 50.195 9.319 1.00 20.51 378 PRO A N 1
ATOM 2804 C CA . PRO A 1 378 ? 39.775 51.358 9.958 1.00 20.51 378 PRO A CA 1
ATOM 2805 C C . PRO A 1 378 ? 41.235 51.520 9.524 1.00 26.08 378 PRO A C 1
ATOM 2806 O O . PRO A 1 378 ? 42.006 50.557 9.590 1.00 16.46 378 PRO A O 1
ATOM 2810 N N . GLY A 1 379 ? 41.596 52.726 9.086 1.00 19.06 379 GLY A N 1
ATOM 2811 C CA . GLY A 1 379 ? 42.955 53.038 8.671 1.00 30.81 379 GLY A CA 1
ATOM 2812 C C . GLY A 1 379 ? 43.789 53.654 9.787 1.00 24.40 379 GLY A C 1
ATOM 2813 O O . GLY A 1 379 ? 44.936 54.033 9.580 1.00 14.75 379 GLY A O 1
ATOM 2814 N N . SER A 1 380 ? 43.205 53.751 10.977 1.00 12.70 380 SER A N 1
ATOM 2815 C CA . SER A 1 380 ? 43.906 54.283 12.143 1.00 24.90 380 SER A CA 1
ATOM 2816 C C . SER A 1 380 ? 43.269 53.710 13.406 1.00 23.24 380 SER A C 1
ATOM 2817 O O . SER A 1 380 ? 42.110 53.302 13.390 1.00 19.31 380 SER A O 1
ATOM 2820 N N . THR A 1 381 ? 44.009 53.678 14.503 1.00 17.99 381 THR A N 1
ATOM 2821 C CA . THR A 1 381 ? 43.457 53.094 15.724 1.00 14.43 381 THR A CA 1
ATOM 2822 C C . THR A 1 381 ? 42.292 53.921 16.267 1.00 25.16 381 THR A C 1
ATOM 2823 O O . THR A 1 381 ? 41.394 53.379 16.905 1.00 22.75 381 THR A O 1
ATOM 2827 N N . ALA A 1 382 ? 42.287 55.225 15.992 1.00 17.72 382 ALA A N 1
ATOM 2828 C CA . ALA A 1 382 ? 41.153 56.068 16.378 1.00 23.12 382 ALA A CA 1
ATOM 2829 C C . ALA A 1 382 ? 39.840 55.679 15.691 1.00 37.83 382 ALA A C 1
ATOM 2830 O O . ALA A 1 382 ? 38.763 55.900 16.243 1.00 24.94 382 ALA A O 1
ATOM 2832 N N . ASP A 1 383 ? 39.921 55.107 14.490 1.00 24.32 383 ASP A N 1
ATOM 2833 C CA . ASP A 1 383 ? 38.706 54.747 13.750 1.00 24.43 383 ASP A CA 1
ATOM 2834 C C . ASP A 1 383 ? 38.214 53.313 14.023 1.00 22.60 383 ASP A C 1
ATOM 2835 O O . ASP A 1 383 ? 37.182 52.907 13.508 1.00 21.34 383 ASP A O 1
ATOM 2840 N N . ALA A 1 384 ? 38.948 52.543 14.817 1.00 20.82 384 ALA A N 1
ATOM 2841 C CA . ALA A 1 384 ? 38.600 51.125 15.034 1.00 25.20 384 ALA A CA 1
ATOM 2842 C C . ALA A 1 384 ? 37.213 50.881 15.662 1.00 25.75 384 ALA A C 1
ATOM 2843 O O . ALA A 1 384 ? 36.836 51.540 16.627 1.00 23.65 384 ALA A O 1
ATOM 2845 N N . ASN A 1 385 ? 36.471 49.913 15.123 1.00 23.08 385 ASN A N 1
ATOM 2846 C CA . ASN A 1 385 ? 35.191 49.498 15.700 1.00 18.00 385 ASN A CA 1
ATOM 2847 C C . ASN A 1 385 ? 34.095 50.550 15.579 1.00 25.46 385 ASN A C 1
ATOM 2848 O O . ASN A 1 385 ? 33.159 50.576 16.375 1.00 29.85 385 ASN A O 1
ATOM 2853 N N . ASP A 1 386 ? 34.195 51.405 14.568 1.00 34.00 386 ASP A N 1
ATOM 2854 C CA . ASP A 1 386 ? 33.224 52.476 14.413 1.00 31.53 386 ASP A CA 1
ATOM 2855 C C . ASP A 1 386 ? 31.989 52.054 13.615 1.00 34.41 386 ASP A C 1
ATOM 2856 O O . ASP A 1 386 ? 31.913 50.939 13.081 1.00 23.92 386 ASP A O 1
ATOM 2861 N N . GLU A 1 387 ? 31.026 52.965 13.550 1.00 27.56 387 GLU A N 1
ATOM 2862 C CA . GLU A 1 387 ? 29.758 52.730 12.867 1.00 27.93 387 GLU A CA 1
ATOM 2863 C C . GLU A 1 387 ? 29.907 52.242 11.426 1.00 17.74 387 GLU A C 1
ATOM 2864 O O . GLU A 1 387 ? 29.254 51.286 11.028 1.00 24.84 387 GLU A O 1
ATOM 2870 N N . ALA A 1 388 ? 30.756 52.902 10.642 1.00 28.11 388 ALA A N 1
ATOM 2871 C CA . ALA A 1 388 ? 30.936 52.498 9.254 1.00 19.92 388 ALA A CA 1
ATOM 2872 C C . ALA A 1 388 ? 31.480 51.068 9.152 1.00 28.66 388 ALA A C 1
ATOM 2873 O O . ALA A 1 388 ? 31.034 50.300 8.306 1.00 20.08 388 ALA A O 1
ATOM 2875 N N . GLN A 1 389 ? 32.439 50.722 10.010 1.00 18.21 389 GLN A N 1
ATOM 2876 C CA . GLN A 1 389 ? 33.084 49.408 9.962 1.00 27.84 389 GLN A CA 1
ATOM 2877 C C . GLN A 1 389 ? 32.113 48.274 10.267 1.00 33.18 389 GLN A C 1
ATOM 2878 O O . GLN A 1 389 ? 32.065 47.260 9.559 1.00 20.46 389 GLN A O 1
ATOM 2884 N N . PHE A 1 390 ? 31.353 48.444 11.343 1.00 14.71 390 PHE A N 1
ATOM 2885 C CA . PHE A 1 390 ? 30.399 47.432 11.759 1.00 29.32 390 PHE A CA 1
ATOM 2886 C C . PHE A 1 390 ? 29.132 47.436 10.907 1.00 30.44 390 PHE A C 1
ATOM 2887 O O . PHE A 1 390 ? 28.438 46.430 10.834 1.00 24.00 390 PHE A O 1
ATOM 2895 N N . SER A 1 391 ? 28.827 48.568 10.275 1.00 19.19 391 SER A N 1
ATOM 2896 C CA . SER A 1 391 ? 27.715 48.626 9.331 1.00 31.75 391 SER A CA 1
ATOM 2897 C C . SER A 1 391 ? 28.034 47.737 8.135 1.00 33.78 391 SER A C 1
ATOM 2898 O O . SER A 1 391 ? 27.219 46.929 7.711 1.00 22.22 391 SER A O 1
ATOM 2901 N N . GLU A 1 392 ? 29.229 47.899 7.588 1.00 28.08 392 GLU A N 1
ATOM 2902 C CA . GLU A 1 392 ? 29.654 47.044 6.505 1.00 23.50 392 GLU A CA 1
ATOM 2903 C C . GLU A 1 392 ? 29.699 45.574 6.955 1.00 83.52 392 GLU A C 1
ATOM 2904 O O . GLU A 1 392 ? 29.249 44.708 6.221 1.00 17.69 392 GLU A O 1
ATOM 2910 N N . LEU A 1 393 ? 30.220 45.299 8.154 1.00 20.21 393 LEU A N 1
ATOM 2911 C CA . LEU A 1 393 ? 30.363 43.927 8.638 1.00 25.75 393 LEU A CA 1
ATOM 2912 C C . LEU A 1 393 ? 29.018 43.199 8.713 1.00 24.76 393 LEU A C 1
ATOM 2913 O O . LEU A 1 393 ? 28.917 42.029 8.340 1.00 25.21 393 LEU A O 1
ATOM 2918 N N . ARG A 1 394 ? 27.990 43.893 9.194 1.00 34.66 394 ARG A N 1
ATOM 2919 C CA . ARG A 1 394 ? 26.651 43.316 9.274 1.00 27.46 394 ARG A CA 1
ATOM 2920 C C . ARG A 1 394 ? 26.102 43.062 7.887 1.00 34.14 394 ARG A C 1
ATOM 2921 O O . ARG A 1 394 ? 25.357 42.114 7.668 1.00 21.42 394 ARG A O 1
ATOM 2929 N N . THR A 1 395 ? 26.478 43.911 6.942 1.00 24.13 395 THR A N 1
ATOM 2930 C CA . THR A 1 395 ? 26.014 43.743 5.578 1.00 20.46 395 THR A CA 1
ATOM 2931 C C . THR A 1 395 ? 26.647 42.498 4.974 1.00 22.34 395 THR A C 1
ATOM 2932 O O . THR A 1 395 ? 25.989 41.724 4.286 1.00 23.10 395 THR A O 1
ATOM 2936 N N . LEU A 1 396 ? 27.929 42.297 5.249 1.00 21.74 396 LEU A N 1
ATOM 2937 C CA . LEU A 1 396 ? 28.627 41.127 4.732 1.00 20.48 396 LEU A CA 1
ATOM 2938 C C . LEU A 1 396 ? 27.986 39.817 5.218 1.00 26.76 396 LEU A C 1
ATOM 2939 O O . LEU A 1 396 ? 27.927 38.836 4.480 1.00 19.32 396 LEU A O 1
ATOM 2944 N N . GLY A 1 397 ? 27.502 39.812 6.455 1.00 21.88 397 GLY A N 1
ATOM 2945 C CA . GLY A 1 397 ? 26.872 38.634 7.028 1.00 24.56 397 GLY A CA 1
ATOM 2946 C C . GLY A 1 397 ? 25.559 38.314 6.341 1.00 31.77 397 GLY A C 1
ATOM 2947 O O . GLY A 1 397 ? 25.151 37.158 6.268 1.00 47.37 397 GLY A O 1
ATOM 2948 N N . GLU A 1 398 ? 24.888 39.346 5.842 1.00 30.34 398 GLU A N 1
ATOM 2949 C CA . GLU A 1 398 ? 23.666 39.159 5.062 1.00 24.99 398 GLU A CA 1
ATOM 2950 C C . GLU A 1 398 ? 23.988 38.609 3.684 1.00 34.16 398 GLU A C 1
ATOM 2951 O O . GLU A 1 398 ? 23.279 37.747 3.181 1.00 22.18 398 GLU A O 1
ATOM 2957 N N . LEU A 1 399 ? 25.043 39.142 3.071 1.00 17.46 399 LEU A N 1
ATOM 2958 C CA . LEU A 1 399 ? 25.507 38.687 1.769 1.00 29.93 399 LEU A CA 1
ATOM 2959 C C . LEU A 1 399 ? 26.046 37.265 1.844 1.00 23.19 399 LEU A C 1
ATOM 2960 O O . LEU A 1 399 ? 25.944 36.499 0.891 1.00 22.58 399 LEU A O 1
ATOM 2965 N N . THR A 1 400 ? 26.623 36.913 2.981 1.00 17.39 400 THR A N 1
ATOM 2966 C CA . THR A 1 400 ? 27.075 35.548 3.184 1.00 16.03 400 THR A CA 1
ATOM 2967 C C . THR A 1 400 ? 25.937 34.550 2.971 1.00 24.25 400 THR A C 1
ATOM 2968 O O . THR A 1 400 ? 26.108 33.549 2.280 1.00 23.24 400 THR A O 1
ATOM 2972 N N . LYS A 1 401 ? 24.776 34.834 3.551 1.00 17.78 401 LYS A N 1
ATOM 2973 C CA . LYS A 1 401 ? 23.620 33.950 3.424 1.00 27.19 401 LYS A CA 1
ATOM 2974 C C . LYS A 1 401 ? 23.181 33.823 1.963 1.00 21.77 401 LYS A C 1
ATOM 2975 O O . LYS A 1 401 ? 22.858 32.742 1.494 1.00 26.44 401 LYS A O 1
ATOM 2981 N N . VAL A 1 402 ? 23.161 34.939 1.251 1.00 31.87 402 VAL A N 1
ATOM 2982 C CA . VAL A 1 402 ? 22.806 34.911 -0.157 1.00 15.91 402 VAL A CA 1
ATOM 2983 C C . VAL A 1 402 ? 23.808 34.048 -0.925 1.00 19.15 402 VAL A C 1
ATOM 2984 O O . VAL A 1 402 ? 23.417 33.218 -1.734 1.00 19.52 402 VAL A O 1
ATOM 2988 N N . ALA A 1 403 ? 25.099 34.243 -0.671 1.00 18.44 403 ALA A N 1
ATOM 2989 C CA . ALA A 1 403 ? 26.131 33.452 -1.338 1.00 23.28 403 ALA A CA 1
ATOM 2990 C C . ALA A 1 403 ? 25.935 31.950 -1.107 1.00 27.01 403 ALA A C 1
ATOM 2991 O O . ALA A 1 403 ? 26.021 31.149 -2.044 1.00 19.06 403 ALA A O 1
ATOM 2993 N N . TRP A 1 404 ? 25.679 31.573 0.144 1.00 25.44 404 TRP A N 1
ATOM 2994 C CA . TRP A 1 404 ? 25.431 30.174 0.491 1.00 19.25 404 TRP A CA 1
ATOM 2995 C C . TRP A 1 404 ? 24.233 29.585 -0.266 1.00 25.99 404 TRP A C 1
ATOM 2996 O O . TRP A 1 404 ? 24.315 28.464 -0.762 1.00 37.30 404 TRP A O 1
ATOM 3007 N N . LYS A 1 405 ? 23.139 30.343 -0.369 1.00 26.42 405 LYS A N 1
ATOM 3008 C CA . LYS A 1 405 ? 21.966 29.920 -1.144 1.00 34.08 405 LYS A CA 1
ATOM 3009 C C . LYS A 1 405 ? 22.331 29.553 -2.577 1.00 36.00 405 LYS A C 1
ATOM 3010 O O . LYS A 1 405 ? 21.674 28.720 -3.195 1.00 28.46 405 LYS A O 1
ATOM 3016 N N . HIS A 1 406 ? 23.374 30.187 -3.104 1.00 22.48 406 HIS A N 1
ATOM 3017 C CA . HIS A 1 406 ? 23.839 29.915 -4.464 1.00 25.01 406 HIS A CA 1
ATOM 3018 C C . HIS A 1 406 ? 24.939 28.865 -4.517 1.00 45.90 406 HIS A C 1
ATOM 3019 O O . HIS A 1 406 ? 25.460 28.560 -5.591 1.00 25.39 406 HIS A O 1
ATOM 3026 N N . GLY A 1 407 ? 25.309 28.330 -3.359 1.00 20.80 407 GLY A N 1
ATOM 3027 C CA . GLY A 1 407 ? 26.343 27.313 -3.304 1.00 15.03 407 GLY A CA 1
ATOM 3028 C C . GLY A 1 407 ? 27.754 27.851 -3.492 1.00 29.14 407 GLY A C 1
ATOM 3029 O O . GLY A 1 407 ? 28.643 27.125 -3.925 1.00 24.55 407 GLY A O 1
ATOM 3030 N N . VAL A 1 408 ? 27.965 29.122 -3.164 1.00 13.53 408 VAL A N 1
ATOM 3031 C CA . VAL A 1 408 ? 29.287 29.737 -3.284 1.00 27.03 408 VAL A CA 1
ATOM 3032 C C . VAL A 1 408 ? 29.998 29.841 -1.927 1.00 30.19 408 VAL A C 1
ATOM 3033 O O . VAL A 1 408 ? 29.416 30.304 -0.935 1.00 21.17 408 VAL A O 1
ATOM 3037 N N . GLN A 1 409 ? 31.249 29.390 -1.884 1.00 23.06 409 GLN A N 1
ATOM 3038 C CA . GLN A 1 409 ? 32.048 29.441 -0.658 1.00 8.12 409 GLN A CA 1
ATOM 3039 C C . GLN A 1 409 ? 32.398 30.874 -0.279 1.00 21.86 409 GLN A C 1
ATOM 3040 O O . GLN A 1 409 ? 32.604 31.720 -1.147 1.00 17.92 409 GLN A O 1
ATOM 3046 N N . VAL A 1 410 ? 32.509 31.127 1.022 1.00 17.43 410 VAL A N 1
ATOM 3047 C CA . VAL A 1 410 ? 32.653 32.487 1.540 1.00 15.44 410 VAL A CA 1
ATOM 3048 C C . VAL A 1 410 ? 33.618 32.571 2.729 1.00 23.24 410 VAL A C 1
ATOM 3049 O O . VAL A 1 410 ? 33.531 31.762 3.648 1.00 16.52 410 VAL A O 1
ATOM 3053 N N . MET A 1 411 ? 34.543 33.533 2.682 1.00 19.54 411 MET A N 1
ATOM 3054 C CA . MET A 1 411 ? 35.244 34.023 3.872 1.00 29.29 411 MET A CA 1
ATOM 3055 C C . MET A 1 411 ? 35.092 35.551 3.939 1.00 39.85 411 MET A C 1
ATOM 3056 O O . MET A 1 411 ? 34.749 36.176 2.935 1.00 17.63 411 MET A O 1
ATOM 3061 N N . ILE A 1 412 ? 35.344 36.138 5.114 1.00 18.64 412 ILE A N 1
ATOM 3062 C CA . ILE A 1 412 ? 35.085 37.562 5.369 1.00 24.53 412 ILE A CA 1
ATOM 3063 C C . ILE A 1 412 ? 36.380 38.311 5.692 1.00 22.06 412 ILE A C 1
ATOM 3064 O O . ILE A 1 412 ? 37.164 37.853 6.510 1.00 19.11 412 ILE A O 1
ATOM 3069 N N . GLU A 1 413 ? 36.604 39.474 5.084 1.00 21.48 413 GLU A N 1
ATOM 3070 C CA . GLU A 1 413 ? 37.791 40.273 5.437 1.00 26.06 413 GLU A CA 1
ATOM 3071 C C . GLU A 1 413 ? 37.509 41.271 6.565 1.00 26.47 413 GLU A C 1
ATOM 3072 O O . GLU A 1 413 ? 36.399 41.782 6.678 1.00 25.35 413 GLU A O 1
ATOM 3078 N N . GLY A 1 414 ? 38.517 41.544 7.395 1.00 23.87 414 GLY A N 1
ATOM 3079 C CA . GLY A 1 414 ? 38.350 42.432 8.535 1.00 13.08 414 GLY A CA 1
ATOM 3080 C C . GLY A 1 414 ? 39.414 43.515 8.610 1.00 26.93 414 GLY A C 1
ATOM 3081 O O . GLY A 1 414 ? 40.001 43.881 7.603 1.00 26.79 414 GLY A O 1
ATOM 3082 N N . PRO A 1 415 ? 39.683 44.024 9.820 1.00 20.59 415 PRO A N 1
ATOM 3083 C CA . PRO A 1 415 ? 40.641 45.119 10.037 1.00 24.06 415 PRO A CA 1
ATOM 3084 C C . PRO A 1 415 ? 42.078 44.649 9.797 1.00 23.21 415 PRO A C 1
ATOM 3085 O O . PRO A 1 415 ? 42.300 43.435 9.732 1.00 32.57 415 PRO A O 1
ATOM 3089 N N . GLY A 1 416 ? 43.038 45.567 9.683 1.00 33.05 416 GLY A N 1
ATOM 3090 C CA . GLY A 1 416 ? 42.825 46.994 9.872 1.00 14.93 416 GLY A CA 1
ATOM 3091 C C . GLY A 1 416 ? 43.823 47.554 10.884 1.00 34.70 416 GLY A C 1
ATOM 3092 O O . GLY A 1 416 ? 44.855 46.935 11.139 1.00 27.39 416 GLY A O 1
ATOM 3093 N N . HIS A 1 417 ? 43.537 48.733 11.436 1.00 22.95 417 HIS A N 1
ATOM 3094 C CA . HIS A 1 417 ? 44.285 49.267 12.580 1.00 10.89 417 HIS A CA 1
ATOM 3095 C C . HIS A 1 417 ? 43.382 49.167 13.811 1.00 22.66 417 HIS A C 1
ATOM 3096 O O . HIS A 1 417 ? 42.305 49.758 13.826 1.00 27.61 417 HIS A O 1
ATOM 3103 N N . VAL A 1 418 ? 43.815 48.449 14.847 1.00 21.36 418 VAL A N 1
ATOM 3104 C CA . VAL A 1 418 ? 42.967 48.218 16.024 1.00 19.04 418 VAL A CA 1
ATOM 3105 C C . VAL A 1 418 ? 43.798 48.088 17.308 1.00 23.47 418 VAL A C 1
ATOM 3106 O O . VAL A 1 418 ? 44.644 47.209 17.404 1.00 17.82 418 VAL A O 1
ATOM 3110 N N . ALA A 1 419 ? 43.558 48.954 18.292 1.00 15.12 419 ALA A N 1
ATOM 3111 C CA . ALA A 1 419 ? 44.214 48.825 19.599 1.00 17.88 419 ALA A CA 1
ATOM 3112 C C . ALA A 1 419 ? 43.875 47.481 20.255 1.00 14.88 419 ALA A C 1
ATOM 3113 O O . ALA A 1 419 ? 42.763 46.962 20.093 1.00 20.45 419 ALA A O 1
ATOM 3115 N N . MET A 1 420 ? 44.830 46.927 20.998 1.00 17.61 420 MET A N 1
ATOM 3116 C CA . MET A 1 420 ? 44.699 45.573 21.535 1.00 19.84 420 MET A CA 1
ATOM 3117 C C . MET A 1 420 ? 43.399 45.308 22.289 1.00 25.35 420 MET A C 1
ATOM 3118 O O . MET A 1 420 ? 42.838 44.216 22.186 1.00 26.27 420 MET A O 1
ATOM 3123 N N . HIS A 1 421 ? 42.921 46.293 23.049 1.00 20.68 421 HIS A N 1
ATOM 3124 C CA . HIS A 1 421 ? 41.713 46.097 23.857 1.00 22.32 421 HIS A CA 1
ATOM 3125 C C . HIS A 1 421 ? 40.423 46.004 23.038 1.00 33.47 421 HIS A C 1
ATOM 3126 O O . HIS A 1 421 ? 39.380 45.655 23.576 1.00 27.40 421 HIS A O 1
ATOM 3133 N N . LYS A 1 422 ? 40.489 46.328 21.750 1.00 14.61 422 LYS A N 1
ATOM 3134 C CA . LYS A 1 422 ? 39.317 46.239 20.891 1.00 28.90 422 LYS A CA 1
ATOM 3135 C C . LYS A 1 422 ? 39.358 44.993 20.001 1.00 26.98 422 LYS A C 1
ATOM 3136 O O . LYS A 1 422 ? 38.393 44.672 19.311 1.00 20.84 422 LYS A O 1
ATOM 3142 N N . ILE A 1 423 ? 40.467 44.269 20.046 1.00 25.44 423 ILE A N 1
ATOM 3143 C CA . ILE A 1 423 ? 40.644 43.134 19.148 1.00 21.30 423 ILE A CA 1
ATOM 3144 C C . ILE A 1 423 ? 39.634 41.997 19.356 1.00 31.20 423 ILE A C 1
ATOM 3145 O O . ILE A 1 423 ? 39.078 41.486 18.390 1.00 18.19 423 ILE A O 1
ATOM 3150 N N . LYS A 1 424 ? 39.385 41.602 20.600 1.00 18.11 424 LYS A N 1
ATOM 3151 C CA . LYS A 1 424 ? 38.434 40.509 20.849 1.00 20.57 424 LYS A CA 1
ATOM 3152 C C . LYS A 1 424 ? 37.018 40.875 20.406 1.00 26.31 424 LYS A C 1
ATOM 3153 O O . LYS A 1 424 ? 36.290 40.048 19.848 1.00 24.10 424 LYS A O 1
ATOM 3159 N N . ALA A 1 425 ? 36.622 42.112 20.677 1.00 14.20 425 ALA A N 1
ATOM 3160 C CA . ALA A 1 425 ? 35.311 42.594 20.258 1.00 22.24 425 ALA A CA 1
ATOM 3161 C C . ALA A 1 425 ? 35.118 42.436 18.748 1.00 20.56 425 ALA A C 1
ATOM 3162 O O . ALA A 1 425 ? 34.021 42.119 18.283 1.00 23.28 425 ALA A O 1
ATOM 3164 N N . ASN A 1 426 ? 36.183 42.665 17.983 1.00 22.55 426 ASN A N 1
ATOM 3165 C CA . ASN A 1 426 ? 36.135 42.453 16.529 1.00 13.36 426 ASN A CA 1
ATOM 3166 C C . ASN A 1 426 ? 35.753 41.033 16.147 1.00 18.58 426 ASN A C 1
ATOM 3167 O O . ASN A 1 426 ? 34.920 40.828 15.276 1.00 23.87 426 ASN A O 1
ATOM 3172 N N . MET A 1 427 ? 36.377 40.059 16.799 1.00 16.13 427 MET A N 1
ATOM 3173 C CA . MET A 1 427 ? 36.129 38.650 16.499 1.00 27.70 427 MET A CA 1
ATOM 3174 C C . MET A 1 427 ? 34.695 38.284 16.881 1.00 13.98 427 MET A C 1
ATOM 3175 O O . MET A 1 427 ? 33.999 37.585 16.144 1.00 32.39 427 MET A O 1
ATOM 3180 N N . ASP A 1 428 ? 34.257 38.781 18.035 1.00 23.60 428 ASP A N 1
ATOM 3181 C CA . ASP A 1 428 ? 32.930 38.471 18.557 1.00 27.88 428 ASP A CA 1
ATOM 3182 C C . ASP A 1 428 ? 31.815 38.972 17.638 1.00 31.76 428 ASP A C 1
ATOM 3183 O O . ASP A 1 428 ? 30.806 38.296 17.452 1.00 18.20 428 ASP A O 1
ATOM 3188 N N . GLU A 1 429 ? 31.991 40.167 17.084 1.00 19.21 429 GLU A N 1
ATOM 3189 C CA . GLU A 1 429 ? 31.024 40.710 16.148 1.00 21.84 429 GLU A CA 1
ATOM 3190 C C . GLU A 1 429 ? 30.956 39.838 14.901 1.00 30.53 429 GLU A C 1
ATOM 3191 O O . GLU A 1 429 ? 29.876 39.526 14.405 1.00 30.41 429 GLU A O 1
ATOM 3197 N N . GLN A 1 430 ? 32.123 39.456 14.397 1.00 24.34 430 GLN A N 1
ATOM 3198 C CA . GLN A 1 430 ? 32.217 38.687 13.165 1.00 25.92 430 GLN A CA 1
ATOM 3199 C C . GLN A 1 430 ? 31.608 37.286 13.301 1.00 18.57 430 GLN A C 1
ATOM 3200 O O . GLN A 1 430 ? 30.881 36.838 12.422 1.00 27.35 430 GLN A O 1
ATOM 3206 N N . LEU A 1 431 ? 31.895 36.600 14.402 1.00 23.69 431 LEU A N 1
ATOM 3207 C CA . LEU A 1 431 ? 31.355 35.255 14.607 1.00 29.49 431 LEU A CA 1
ATOM 3208 C C . LEU A 1 431 ? 29.835 35.286 14.600 1.00 38.02 431 LEU A C 1
ATOM 3209 O O . LEU A 1 431 ? 29.183 34.434 13.994 1.00 32.47 431 LEU A O 1
ATOM 3214 N N . LYS A 1 432 ? 29.278 36.278 15.281 1.00 24.58 432 LYS A N 1
ATOM 3215 C CA . LYS A 1 432 ? 27.835 36.438 15.369 1.00 30.81 432 LYS A CA 1
ATOM 3216 C C . LYS A 1 432 ? 27.218 36.859 14.027 1.00 32.09 432 LYS A C 1
ATOM 3217 O O . LYS A 1 432 ? 26.472 36.100 13.417 1.00 30.29 432 LYS A O 1
ATOM 3223 N N . HIS A 1 433 ? 27.557 38.057 13.559 1.00 21.38 433 HIS A N 1
ATOM 3224 C CA . HIS A 1 433 ? 26.927 38.624 12.369 1.00 17.54 433 HIS A CA 1
ATOM 3225 C C . HIS A 1 433 ? 27.229 37.914 11.051 1.00 22.62 433 HIS A C 1
ATOM 3226 O O . HIS A 1 433 ? 26.480 38.063 10.079 1.00 30.98 433 HIS A O 1
ATOM 3233 N N . CYS A 1 434 ? 28.320 37.156 11.009 1.00 19.97 434 CYS A N 1
ATOM 3234 C CA . CYS A 1 434 ? 28.709 36.476 9.779 1.00 27.56 434 CYS A CA 1
ATOM 3235 C C . CYS A 1 434 ? 28.605 34.966 9.922 1.00 31.19 434 CYS A C 1
ATOM 3236 O O . CYS A 1 434 ? 29.139 34.212 9.102 1.00 24.21 434 CYS A O 1
ATOM 3239 N N . HIS A 1 435 ? 27.918 34.532 10.973 1.00 37.97 435 HIS A N 1
ATOM 3240 C CA . HIS A 1 435 ? 27.533 33.128 11.114 1.00 25.11 435 HIS A CA 1
ATOM 3241 C C . HIS A 1 435 ? 28.727 32.172 11.118 1.00 21.85 435 HIS A C 1
ATOM 3242 O O . HIS A 1 435 ? 28.656 31.084 10.540 1.00 18.33 435 HIS A O 1
ATOM 3249 N N . GLU A 1 436 ? 29.823 32.592 11.743 1.00 19.70 436 GLU A N 1
ATOM 3250 C CA . GLU A 1 436 ? 31.026 31.766 11.852 1.00 23.95 436 GLU A CA 1
ATOM 3251 C C . GLU A 1 436 ? 31.748 31.481 10.531 1.00 23.77 436 GLU A C 1
ATOM 3252 O O . GLU A 1 436 ? 32.574 30.578 10.479 1.00 21.74 436 GLU A O 1
ATOM 3258 N N . ALA A 1 437 ? 31.452 32.217 9.464 1.00 19.36 437 ALA A N 1
ATOM 3259 C CA . ALA A 1 437 ? 32.245 32.059 8.244 1.00 19.14 437 ALA A CA 1
ATOM 3260 C C . ALA A 1 437 ? 33.711 32.415 8.548 1.00 29.12 437 ALA A C 1
ATOM 3261 O O . ALA A 1 437 ? 33.985 33.174 9.479 1.00 25.81 437 ALA A O 1
ATOM 3263 N N . PRO A 1 438 ? 34.662 31.860 7.776 1.00 38.55 438 PRO A N 1
ATOM 3264 C CA . PRO A 1 438 ? 36.079 32.148 8.036 1.00 20.15 438 PRO A CA 1
ATOM 3265 C C . PRO A 1 438 ? 36.423 33.641 7.999 1.00 25.39 438 PRO A C 1
ATOM 3266 O O . PRO A 1 438 ? 35.967 34.343 7.107 1.00 18.51 438 PRO A O 1
ATOM 3270 N N . PHE A 1 439 ? 37.216 34.107 8.962 1.00 16.17 439 PHE A N 1
ATOM 3271 C CA . PHE A 1 439 ? 37.631 35.516 9.035 1.00 22.79 439 PHE A CA 1
ATOM 3272 C C . PHE A 1 439 ? 39.062 35.663 8.512 1.00 17.46 439 PHE A C 1
ATOM 3273 O O . PHE A 1 439 ? 39.911 34.798 8.720 1.00 32.77 439 PHE A O 1
ATOM 3281 N N . TYR A 1 440 ? 39.322 36.775 7.850 1.00 20.61 440 TYR A N 1
ATOM 3282 C CA . TYR A 1 440 ? 40.550 36.970 7.093 1.00 12.46 440 TYR A CA 1
ATOM 3283 C C . TYR A 1 440 ? 41.005 38.407 7.336 1.00 28.43 440 TYR A C 1
ATOM 3284 O O . TYR A 1 440 ? 40.440 39.331 6.761 1.00 19.14 440 TYR A O 1
ATOM 3293 N N . THR A 1 441 ? 42.006 38.605 8.195 1.00 28.73 441 THR A N 1
ATOM 3294 C CA . THR A 1 441 ? 42.386 39.964 8.612 1.00 21.51 441 THR A CA 1
ATOM 3295 C C . THR A 1 441 ? 43.696 40.462 8.010 1.00 22.03 441 THR A C 1
ATOM 3296 O O . THR A 1 441 ? 44.516 39.682 7.549 1.00 31.67 441 THR A O 1
ATOM 3300 N N . LEU A 1 442 ? 43.885 41.777 8.043 1.00 20.38 442 LEU A N 1
ATOM 3301 C CA . LEU A 1 442 ? 45.127 42.413 7.611 1.00 17.48 442 LEU A CA 1
ATOM 3302 C C . LEU A 1 442 ? 45.833 43.009 8.827 1.00 23.59 442 LEU A C 1
ATOM 3303 O O . LEU A 1 442 ? 45.648 44.184 9.148 1.00 43.47 442 LEU A O 1
ATOM 3308 N N . GLY A 1 443 ? 46.645 42.203 9.496 1.00 24.85 443 GLY A N 1
ATOM 3309 C CA . GLY A 1 443 ? 47.139 42.561 10.806 1.00 13.13 443 GLY A CA 1
ATOM 3310 C C . GLY A 1 443 ? 46.154 42.027 11.830 1.00 23.16 443 GLY A C 1
ATOM 3311 O O . GLY A 1 443 ? 45.849 40.838 11.818 1.00 23.19 443 GLY A O 1
ATOM 3312 N N . PRO A 1 444 ? 45.595 42.903 12.679 1.00 25.00 444 PRO A N 1
ATOM 3313 C CA . PRO A 1 444 ? 45.635 44.374 12.675 1.00 22.65 444 PRO A CA 1
ATOM 3314 C C . PRO A 1 444 ? 46.881 45.012 13.297 1.00 24.15 444 PRO A C 1
ATOM 3315 O O . PRO A 1 444 ? 47.515 44.435 14.183 1.00 28.08 444 PRO A O 1
ATOM 3319 N N . LEU A 1 445 ? 47.191 46.227 12.856 1.00 34.39 445 LEU A N 1
ATOM 3320 C CA . LEU A 1 445 ? 48.219 47.037 13.493 1.00 26.65 445 LEU A CA 1
ATOM 3321 C C . LEU A 1 445 ? 47.681 47.541 14.826 1.00 33.59 445 LEU A C 1
ATOM 3322 O O . LEU A 1 445 ? 46.567 48.056 14.905 1.00 23.25 445 LEU A O 1
ATOM 3327 N N . THR A 1 446 ? 48.478 47.391 15.872 1.00 25.26 446 THR A N 1
ATOM 3328 C CA . THR A 1 446 ? 48.030 47.704 17.217 1.00 18.09 446 THR A CA 1
ATOM 3329 C C . THR A 1 446 ? 48.413 49.133 17.648 1.00 27.68 446 THR A C 1
ATOM 3330 O O . THR A 1 446 ? 48.062 49.579 18.748 1.00 26.08 446 THR A O 1
ATOM 3334 N N . THR A 1 447 ? 49.143 49.831 16.779 1.00 22.88 447 THR A N 1
ATOM 3335 C CA . THR A 1 447 ? 49.553 51.226 17.003 1.00 17.63 447 THR A CA 1
ATOM 3336 C C . THR A 1 447 ? 50.005 51.869 15.694 1.00 17.42 447 THR A C 1
ATOM 3337 O O . THR A 1 447 ? 50.413 51.174 14.763 1.00 24.97 447 THR A O 1
ATOM 3341 N N . ASP A 1 448 ? 49.963 53.197 15.634 1.00 13.76 448 ASP A N 1
ATOM 3342 C CA . ASP A 1 448 ? 50.185 53.914 14.373 1.00 28.42 448 ASP A CA 1
ATOM 3343 C C . ASP A 1 448 ? 51.577 54.557 14.232 1.00 22.75 448 ASP A C 1
ATOM 3344 O O . ASP A 1 448 ? 51.902 55.133 13.187 1.00 20.31 448 ASP A O 1
ATOM 3349 N N . ILE A 1 449 ? 52.397 54.450 15.272 1.00 13.77 449 ILE A N 1
ATOM 3350 C CA . ILE A 1 449 ? 53.549 55.328 15.420 1.00 11.79 449 ILE A CA 1
ATOM 3351 C C . ILE A 1 449 ? 54.894 54.768 14.982 1.00 34.97 449 ILE A C 1
ATOM 3352 O O . ILE A 1 449 ? 55.936 55.369 15.260 1.00 15.96 449 ILE A O 1
ATOM 3357 N N . ALA A 1 450 ? 54.886 53.631 14.301 1.00 21.87 450 ALA A N 1
ATOM 3358 C CA . ALA A 1 450 ? 56.145 53.024 13.882 1.00 25.44 450 ALA A CA 1
ATOM 3359 C C . ALA A 1 450 ? 56.202 52.689 12.388 1.00 28.13 450 ALA A C 1
ATOM 3360 O O . ALA A 1 450 ? 56.382 51.528 12.025 1.00 29.61 450 ALA A O 1
ATOM 3362 N N . PRO A 1 451 ? 56.068 53.701 11.515 1.00 19.08 451 PRO A N 1
ATOM 3363 C CA . PRO A 1 451 ? 56.215 53.387 10.082 1.00 23.40 451 PRO A CA 1
ATOM 3364 C C . PRO A 1 451 ? 57.609 52.822 9.807 1.00 26.28 451 PRO A C 1
ATOM 3365 O O . PRO A 1 451 ? 58.598 53.315 10.357 1.00 24.65 451 PRO A O 1
ATOM 3369 N N . GLY A 1 452 ? 57.679 51.777 8.991 1.00 30.86 452 GLY A N 1
ATOM 3370 C CA . GLY A 1 452 ? 58.926 51.073 8.758 1.00 19.29 452 GLY A CA 1
ATOM 3371 C C . GLY A 1 452 ? 59.044 49.816 9.606 1.00 32.02 452 GLY A C 1
ATOM 3372 O O . GLY A 1 452 ? 59.892 48.963 9.342 1.00 22.26 452 GLY A O 1
ATOM 3373 N N . TYR A 1 453 ? 58.194 49.703 10.626 1.00 19.00 453 TYR A N 1
ATOM 3374 C CA . TYR A 1 453 ? 58.193 48.538 11.525 1.00 16.80 453 TYR A CA 1
ATOM 3375 C C . TYR A 1 453 ? 56.793 47.952 11.676 1.00 18.84 453 TYR A C 1
ATOM 3376 O O . TYR A 1 453 ? 56.465 47.363 12.716 1.00 22.62 453 TYR A O 1
ATOM 3385 N N . ASP A 1 454 ? 55.972 48.107 10.641 1.00 23.78 454 ASP A N 1
ATOM 3386 C CA . ASP A 1 454 ? 54.559 47.727 10.723 1.00 15.11 454 ASP A CA 1
ATOM 3387 C C . ASP A 1 454 ? 54.326 46.221 10.642 1.00 16.30 454 ASP A C 1
ATOM 3388 O O . ASP A 1 454 ? 53.235 45.726 10.934 1.00 16.92 454 ASP A O 1
ATOM 3393 N N . HIS A 1 455 ? 55.356 45.486 10.258 1.00 16.90 455 HIS A N 1
ATOM 3394 C CA . HIS A 1 455 ? 55.261 44.037 10.330 1.00 18.79 455 HIS A CA 1
ATOM 3395 C C . HIS A 1 455 ? 55.246 43.613 11.800 1.00 21.15 455 HIS A C 1
ATOM 3396 O O . HIS A 1 455 ? 54.629 42.609 12.155 1.00 29.14 455 HIS A O 1
ATOM 3403 N N . ILE A 1 456 ? 55.893 44.403 12.660 1.00 19.84 456 ILE A N 1
ATOM 3404 C CA . ILE A 1 456 ? 55.904 44.104 14.097 1.00 20.75 456 ILE A CA 1
ATOM 3405 C C . ILE A 1 456 ? 54.632 44.564 14.818 1.00 23.64 456 ILE A C 1
ATOM 3406 O O . ILE A 1 456 ? 54.010 43.791 15.558 1.00 15.81 456 ILE A O 1
ATOM 3411 N N . THR A 1 457 ? 54.249 45.821 14.607 1.00 15.31 457 THR A N 1
ATOM 3412 C CA . THR A 1 457 ? 52.991 46.330 15.146 1.00 21.36 457 THR A CA 1
ATOM 3413 C C . THR A 1 457 ? 51.815 45.448 14.718 1.00 21.00 457 THR A C 1
ATOM 3414 O O . THR A 1 457 ? 50.885 45.228 15.489 1.00 24.00 457 THR A O 1
ATOM 3418 N N . SER A 1 458 ? 51.842 44.963 13.480 1.00 20.40 458 SER A N 1
ATOM 3419 C CA . SER A 1 458 ? 50.742 44.137 12.989 1.00 20.20 458 SER A CA 1
ATOM 3420 C C . SER A 1 458 ? 50.857 42.693 13.476 1.00 32.59 458 SER A C 1
ATOM 3421 O O . SER A 1 458 ? 49.850 42.007 13.623 1.00 16.26 458 SER A O 1
ATOM 3424 N N . ALA A 1 459 ? 52.076 42.227 13.727 1.00 15.53 459 ALA A N 1
ATOM 3425 C CA . ALA A 1 459 ? 52.244 40.846 14.190 1.00 28.82 459 ALA A CA 1
ATOM 3426 C C . ALA A 1 459 ? 51.626 40.599 15.583 1.00 17.59 459 ALA A C 1
ATOM 3427 O O . ALA A 1 459 ? 51.112 39.514 15.861 1.00 17.24 459 ALA A O 1
ATOM 3429 N N . ILE A 1 460 ? 51.697 41.601 16.452 1.00 19.77 460 ILE A N 1
ATOM 3430 C CA . ILE A 1 460 ? 51.085 41.528 17.774 1.00 26.40 460 ILE A CA 1
ATOM 3431 C C . ILE A 1 460 ? 49.581 41.343 17.635 1.00 25.27 460 ILE A C 1
ATOM 3432 O O . ILE A 1 460 ? 48.978 40.498 18.294 1.00 22.67 460 ILE A O 1
ATOM 3437 N N . GLY A 1 461 ? 48.981 42.145 16.765 1.00 20.90 461 GLY A N 1
ATOM 3438 C CA . GLY A 1 461 ? 47.554 42.084 16.519 1.00 16.08 461 GLY A CA 1
ATOM 3439 C C . GLY A 1 461 ? 47.150 40.800 15.823 1.00 33.29 461 GLY A C 1
ATOM 3440 O O . GLY A 1 461 ? 46.151 40.190 16.187 1.00 22.11 461 GLY A O 1
ATOM 3441 N N . ALA A 1 462 ? 47.931 40.390 14.825 1.00 21.92 462 ALA A N 1
ATOM 3442 C CA . ALA A 1 462 ? 47.630 39.180 14.052 1.00 19.51 462 ALA A CA 1
ATOM 3443 C C . ALA A 1 462 ? 47.625 37.915 14.917 1.00 22.43 462 ALA A C 1
ATOM 3444 O O . ALA A 1 462 ? 46.746 37.068 14.775 1.00 24.75 462 ALA A O 1
ATOM 3446 N N . ALA A 1 463 ? 48.596 37.798 15.820 1.00 17.33 463 ALA A N 1
ATOM 3447 C CA . ALA A 1 463 ? 48.685 36.624 16.690 1.00 9.90 463 ALA A CA 1
ATOM 3448 C C . ALA A 1 463 ? 47.504 36.523 17.657 1.00 17.77 463 ALA A C 1
ATOM 3449 O O . ALA A 1 463 ? 46.967 35.440 17.899 1.00 21.62 463 ALA A O 1
ATOM 3451 N N . MET A 1 464 ? 47.112 37.657 18.215 1.00 18.02 464 MET A N 1
ATOM 3452 C CA . MET A 1 464 ? 45.981 37.722 19.126 1.00 15.51 464 MET A CA 1
ATOM 3453 C C . MET A 1 464 ? 44.669 37.396 18.417 1.00 17.04 464 MET A C 1
ATOM 3454 O O . MET A 1 464 ? 43.843 36.641 18.939 1.00 19.63 464 MET A O 1
ATOM 3459 N N . ILE A 1 465 ? 44.452 37.973 17.236 1.00 15.28 465 ILE A N 1
ATOM 3460 C CA . ILE A 1 465 ? 43.176 37.741 16.576 1.00 26.06 465 ILE A CA 1
ATOM 3461 C C . ILE A 1 465 ? 43.105 36.339 15.971 1.00 22.58 465 ILE A C 1
ATOM 3462 O O . ILE A 1 465 ? 42.022 35.767 15.850 1.00 22.62 465 ILE A O 1
ATOM 3467 N N . GLY A 1 466 ? 44.263 35.796 15.607 1.00 29.90 466 GLY A N 1
ATOM 3468 C CA . GLY A 1 466 ? 44.373 34.392 15.240 1.00 18.36 466 GLY A CA 1
ATOM 3469 C C . GLY A 1 466 ? 44.006 33.517 16.420 1.00 17.22 466 GLY A C 1
ATOM 3470 O O . GLY A 1 466 ? 43.170 32.630 16.309 1.00 22.41 466 GLY A O 1
ATOM 3471 N N . TRP A 1 467 ? 44.619 33.789 17.566 1.00 19.82 467 TRP A N 1
ATOM 3472 C CA . TRP A 1 467 ? 44.290 33.078 18.793 1.00 15.03 467 TRP A CA 1
ATOM 3473 C C . TRP A 1 467 ? 42.780 33.112 19.031 1.00 13.44 467 TRP A C 1
ATOM 3474 O O . TRP A 1 467 ? 42.175 32.084 19.327 1.00 13.50 467 TRP A O 1
ATOM 3485 N N . PHE A 1 468 ? 42.166 34.283 18.859 1.00 23.06 468 PHE A N 1
ATOM 3486 C CA . PHE A 1 468 ? 40.737 34.425 19.123 1.00 21.23 468 PHE A CA 1
ATOM 3487 C C . PHE A 1 468 ? 39.852 33.720 18.093 1.00 19.80 468 PHE A C 1
ATOM 3488 O O . PHE A 1 468 ? 38.677 33.497 18.347 1.00 23.67 468 PHE A O 1
ATOM 3496 N N . GLY A 1 469 ? 40.404 33.376 16.934 1.00 19.82 469 GLY A N 1
ATOM 3497 C CA . GLY A 1 469 ? 39.650 32.606 15.958 1.00 24.70 469 GLY A CA 1
ATOM 3498 C C . GLY A 1 469 ? 39.795 32.961 14.484 1.00 26.64 469 GLY A C 1
ATOM 3499 O O . GLY A 1 469 ? 39.112 32.381 13.643 1.00 25.20 469 GLY A O 1
ATOM 3500 N N . THR A 1 470 ? 40.677 33.896 14.152 1.00 18.75 470 THR A N 1
ATOM 3501 C CA . THR A 1 470 ? 40.827 34.317 12.747 1.00 13.84 470 THR A CA 1
ATOM 3502 C C . THR A 1 470 ? 41.511 33.213 11.949 1.00 23.85 470 THR A C 1
ATOM 3503 O O . THR A 1 470 ? 42.473 32.611 12.425 1.00 23.40 470 THR A O 1
ATOM 3507 N N . ALA A 1 471 ? 41.013 32.947 10.742 1.00 16.66 471 ALA A N 1
ATOM 3508 C CA . ALA A 1 471 ? 41.438 31.763 9.986 1.00 16.44 471 ALA A CA 1
ATOM 3509 C C . ALA A 1 471 ? 42.607 32.039 9.053 1.00 19.40 471 ALA A C 1
ATOM 3510 O O . ALA A 1 471 ? 43.416 31.159 8.783 1.00 21.40 471 ALA A O 1
ATOM 3512 N N . MET A 1 472 ? 42.673 33.256 8.533 1.00 11.93 472 MET A N 1
ATOM 3513 C CA . MET A 1 472 ? 43.776 33.631 7.664 1.00 21.59 472 MET A CA 1
ATOM 3514 C C . MET A 1 472 ? 44.209 35.057 7.934 1.00 18.36 472 MET A C 1
ATOM 3515 O O . MET A 1 472 ? 43.382 35.928 8.196 1.00 12.50 472 MET A O 1
ATOM 3520 N N . LEU A 1 473 ? 45.518 35.273 7.875 1.00 14.42 473 LEU A N 1
ATOM 3521 C CA . LEU A 1 473 ? 46.130 36.551 8.193 1.00 23.38 473 LEU A CA 1
ATOM 3522 C C . LEU A 1 473 ? 46.872 37.025 6.967 1.00 27.44 473 LEU A C 1
ATOM 3523 O O . LEU A 1 473 ? 47.762 36.333 6.494 1.00 21.51 473 LEU A O 1
ATOM 3528 N N . CYS A 1 474 ? 46.508 38.199 6.458 1.00 21.93 474 CYS A N 1
ATOM 3529 C CA . CYS A 1 474 ? 47.249 38.822 5.372 1.00 19.30 474 CYS A CA 1
ATOM 3530 C C . CYS A 1 474 ? 48.479 39.511 5.955 1.00 25.80 474 CYS A C 1
ATOM 3531 O O . CYS A 1 474 ? 48.372 40.265 6.919 1.00 20.77 474 CYS A O 1
ATOM 3534 N N . TYR A 1 475 ? 49.648 39.256 5.377 1.00 17.08 475 TYR A N 1
ATOM 3535 C CA . TYR A 1 475 ? 50.882 39.761 5.973 1.00 25.20 475 TYR A CA 1
ATOM 3536 C C . TYR A 1 475 ? 51.089 41.260 5.778 1.00 29.61 475 TYR A C 1
ATOM 3537 O O . TYR A 1 475 ? 50.365 41.911 5.025 1.00 27.93 475 TYR A O 1
ATOM 3546 N N . VAL A 1 476 ? 52.094 41.788 6.466 1.00 33.75 476 VAL A N 1
ATOM 3547 C CA . VAL A 1 476 ? 52.461 43.192 6.374 1.00 24.81 476 VAL A CA 1
ATOM 3548 C C . VAL A 1 476 ? 53.978 43.251 6.342 1.00 35.55 476 VAL A C 1
ATOM 3549 O O . VAL A 1 476 ? 54.629 42.619 7.165 1.00 28.82 476 VAL A O 1
ATOM 3553 N N . THR A 1 477 ? 54.548 43.985 5.389 1.00 27.00 477 THR A N 1
ATOM 3554 C CA . THR A 1 477 ? 56.003 44.109 5.320 1.00 36.81 477 THR A CA 1
ATOM 3555 C C . THR A 1 477 ? 56.459 45.389 6.007 1.00 17.83 477 THR A C 1
ATOM 3556 O O . THR A 1 477 ? 55.632 46.226 6.366 1.00 27.08 477 THR A O 1
ATOM 3560 N N . PRO A 1 478 ? 57.776 45.534 6.216 1.00 20.75 478 PRO A N 1
ATOM 3561 C CA . PRO A 1 478 ? 58.332 46.773 6.779 1.00 18.33 478 PRO A CA 1
ATOM 3562 C C . PRO A 1 478 ? 58.095 47.992 5.882 1.00 20.24 478 PRO A C 1
ATOM 3563 O O . PRO A 1 478 ? 58.143 49.118 6.366 1.00 28.85 478 PRO A O 1
ATOM 3567 N N . LYS A 1 479 ? 57.850 47.766 4.592 1.00 19.89 479 LYS A N 1
ATOM 3568 C CA . LYS A 1 479 ? 57.571 48.849 3.647 1.00 17.09 479 LYS A CA 1
ATOM 3569 C C . LYS A 1 479 ? 56.108 49.315 3.670 1.00 30.26 479 LYS A C 1
ATOM 3570 O O . LYS A 1 479 ? 55.723 50.217 2.926 1.00 42.67 479 LYS A O 1
ATOM 3576 N N . GLU A 1 480 ? 55.295 48.685 4.510 1.00 38.24 480 GLU A N 1
ATOM 3577 C CA . GLU A 1 480 ? 53.887 49.043 4.646 1.00 30.10 480 GLU A CA 1
ATOM 3578 C C . GLU A 1 480 ? 53.719 50.550 4.838 1.00 30.31 480 GLU A C 1
ATOM 3579 O O . GLU A 1 480 ? 54.362 51.129 5.714 1.00 34.94 480 GLU A O 1
ATOM 3585 N N . HIS A 1 481 ? 52.862 51.171 4.023 1.00 26.74 481 HIS A N 1
ATOM 3586 C CA . HIS A 1 481 ? 52.578 52.616 4.110 1.00 55.63 481 HIS A CA 1
ATOM 3587 C C . HIS A 1 481 ? 53.620 53.507 3.421 1.00 58.51 481 HIS A C 1
ATOM 3588 O O . HIS A 1 481 ? 53.442 54.722 3.346 1.00 38.74 481 HIS A O 1
ATOM 3595 N N . LEU A 1 482 ? 54.710 52.922 2.941 1.00 35.40 482 LEU A N 1
ATOM 3596 C CA . LEU A 1 482 ? 55.880 53.722 2.579 1.00 30.13 482 LEU A CA 1
ATOM 3597 C C . LEU A 1 482 ? 56.401 53.473 1.163 1.00 30.35 482 LEU A C 1
ATOM 3598 O O . LEU A 1 482 ? 56.792 54.405 0.460 1.00 26.48 482 LEU A O 1
ATOM 3603 N N . GLY A 1 483 ? 56.422 52.214 0.749 1.00 26.32 483 GLY A N 1
ATOM 3604 C CA . GLY A 1 483 ? 56.983 51.869 -0.542 1.00 34.78 483 GLY A CA 1
ATOM 3605 C C . GLY A 1 483 ? 56.722 50.433 -0.943 1.00 32.42 483 GLY A C 1
ATOM 3606 O O . GLY A 1 483 ? 56.051 49.686 -0.229 1.00 48.70 483 GLY A O 1
ATOM 3607 N N . LEU A 1 484 ? 57.270 50.044 -2.088 1.00 41.78 484 LEU A N 1
ATOM 3608 C CA . LEU A 1 484 ? 57.048 48.708 -2.621 1.00 91.18 484 LEU A CA 1
ATOM 3609 C C . LEU A 1 484 ? 58.100 47.739 -2.104 1.00 30.12 484 LEU A C 1
ATOM 3610 O O . LEU A 1 484 ? 59.299 48.038 -2.139 1.00 33.95 484 LEU A O 1
ATOM 3615 N N . PRO A 1 485 ? 57.654 46.566 -1.624 1.00 32.86 485 PRO A N 1
ATOM 3616 C CA . PRO A 1 485 ? 58.577 45.582 -1.052 1.00 40.58 485 PRO A CA 1
ATOM 3617 C C . PRO A 1 485 ? 59.449 44.937 -2.121 1.00 35.79 485 PRO A C 1
ATOM 3618 O O . PRO A 1 485 ? 58.969 44.605 -3.206 1.00 35.58 485 PRO A O 1
ATOM 3622 N N . ASP A 1 486 ? 60.729 44.779 -1.811 1.00 32.90 486 ASP A N 1
ATOM 3623 C CA . ASP A 1 486 ? 61.613 43.984 -2.636 1.00 49.40 486 ASP A CA 1
ATOM 3624 C C . ASP A 1 486 ? 61.662 42.558 -2.084 1.00 89.26 486 ASP A C 1
ATOM 3625 O O . ASP A 1 486 ? 60.954 42.220 -1.134 1.00 31.42 486 ASP A O 1
ATOM 3630 N N . ARG A 1 487 ? 62.504 41.729 -2.685 1.00 35.06 487 ARG A N 1
ATOM 3631 C CA . ARG A 1 487 ? 62.632 40.324 -2.316 1.00 67.29 487 ARG A CA 1
ATOM 3632 C C . ARG A 1 487 ? 62.767 40.110 -0.811 1.00 38.67 487 ARG A C 1
ATOM 3633 O O . ARG A 1 487 ? 62.090 39.264 -0.228 1.00 33.85 487 ARG A O 1
ATOM 3641 N N . ASP A 1 488 ? 63.651 40.876 -0.185 1.00 35.47 488 ASP A N 1
ATOM 3642 C CA . ASP A 1 488 ? 63.960 40.676 1.227 1.00 31.89 488 ASP A CA 1
ATOM 3643 C C . ASP A 1 488 ? 62.842 41.129 2.159 1.00 49.70 488 ASP A C 1
ATOM 3644 O O . ASP A 1 488 ? 62.690 40.584 3.255 1.00 28.27 488 ASP A O 1
ATOM 3649 N N . ASP A 1 489 ? 62.066 42.120 1.720 1.00 26.83 489 ASP A N 1
ATOM 3650 C CA . ASP A 1 489 ? 60.956 42.642 2.515 1.00 22.06 489 ASP A CA 1
ATOM 3651 C C . ASP A 1 489 ? 59.832 41.636 2.539 1.00 29.28 489 ASP A C 1
ATOM 3652 O O . ASP A 1 489 ? 59.155 41.465 3.549 1.00 25.14 489 ASP A O 1
ATOM 3657 N N . VAL A 1 490 ? 59.616 40.999 1.394 1.00 24.55 490 VAL A N 1
ATOM 3658 C CA . VAL A 1 490 ? 58.603 39.962 1.281 1.00 18.90 490 VAL A CA 1
ATOM 3659 C C . VAL A 1 490 ? 58.927 38.814 2.235 1.00 17.99 490 VAL A C 1
ATOM 3660 O O . VAL A 1 490 ? 58.062 38.367 2.991 1.00 23.29 490 VAL A O 1
ATOM 3664 N N . LYS A 1 491 ? 60.176 38.360 2.218 1.00 14.90 491 LYS A N 1
ATOM 3665 C CA . LYS A 1 491 ? 60.587 37.273 3.100 1.00 18.63 491 LYS A CA 1
ATOM 3666 C C . LYS A 1 491 ? 60.383 37.633 4.574 1.00 30.12 491 LYS A C 1
ATOM 3667 O O . LYS A 1 491 ? 59.915 36.809 5.366 1.00 17.16 491 LYS A O 1
ATOM 3673 N N . THR A 1 492 ? 60.737 38.859 4.943 1.00 24.55 492 THR A N 1
ATOM 3674 C CA . THR A 1 492 ? 60.546 39.307 6.326 1.00 28.31 492 THR A CA 1
ATOM 3675 C C . THR A 1 492 ? 59.070 39.303 6.720 1.00 14.47 492 THR A C 1
ATOM 3676 O O . THR A 1 492 ? 58.721 38.940 7.833 1.00 19.06 492 THR A O 1
ATOM 3680 N N . GLY A 1 493 ? 58.205 39.738 5.810 1.00 17.62 493 GLY A N 1
ATOM 3681 C CA . GLY A 1 493 ? 56.778 39.699 6.059 1.00 18.11 493 GLY A CA 1
ATOM 3682 C C . GLY A 1 493 ? 56.289 38.269 6.256 1.00 24.06 493 GLY A C 1
ATOM 3683 O O . GLY A 1 493 ? 55.527 37.987 7.179 1.00 23.91 493 GLY A O 1
ATOM 3684 N N . VAL A 1 494 ? 56.734 37.362 5.388 1.00 25.81 494 VAL A N 1
ATOM 3685 C CA . VAL A 1 494 ? 56.287 35.970 5.442 1.00 16.13 494 VAL A CA 1
ATOM 3686 C C . VAL A 1 494 ? 56.701 35.264 6.745 1.00 11.42 494 VAL A C 1
ATOM 3687 O O . VAL A 1 494 ? 55.868 34.659 7.416 1.00 22.24 494 VAL A O 1
ATOM 3691 N N . ILE A 1 495 ? 57.980 35.342 7.102 1.00 14.08 495 ILE A N 1
ATOM 3692 C CA . ILE A 1 495 ? 58.444 34.716 8.345 1.00 23.05 495 ILE A CA 1
ATOM 3693 C C . ILE A 1 495 ? 57.740 35.344 9.540 1.00 12.73 495 ILE A C 1
ATOM 3694 O O . ILE A 1 495 ? 57.314 34.655 10.465 1.00 24.95 495 ILE A O 1
ATOM 3699 N N . THR A 1 496 ? 57.602 36.660 9.511 1.00 16.98 496 THR A N 1
ATOM 3700 C CA . THR A 1 496 ? 56.931 37.340 10.610 1.00 15.14 496 THR A CA 1
ATOM 3701 C C . THR A 1 496 ? 55.537 36.768 10.792 1.00 20.30 496 THR A C 1
ATOM 3702 O O . THR A 1 496 ? 55.087 36.513 11.913 1.00 15.32 496 THR A O 1
ATOM 3706 N N . TYR A 1 497 ? 54.851 36.552 9.680 1.00 15.35 497 TYR A N 1
ATOM 3707 C CA . TYR A 1 497 ? 53.481 36.082 9.765 1.00 13.47 497 TYR A CA 1
ATOM 3708 C C . TYR A 1 497 ? 53.388 34.591 10.043 1.00 19.68 497 TYR A C 1
ATOM 3709 O O . TYR A 1 497 ? 52.437 34.127 10.681 1.00 18.24 497 TYR A O 1
ATOM 3718 N N . LYS A 1 498 ? 54.400 33.848 9.612 1.00 14.24 498 LYS A N 1
ATOM 3719 C CA . LYS A 1 498 ? 54.467 32.438 9.943 1.00 13.89 498 LYS A CA 1
ATOM 3720 C C . LYS A 1 498 ? 54.596 32.274 11.447 1.00 22.30 498 LYS A C 1
ATOM 3721 O O . LYS A 1 498 ? 54.014 31.361 12.049 1.00 19.82 498 LYS A O 1
ATOM 3727 N N . LEU A 1 499 ? 55.352 33.167 12.066 1.00 19.16 499 LEU A N 1
ATOM 3728 C CA . LEU A 1 499 ? 55.593 33.026 13.489 1.00 24.68 499 LEU A CA 1
ATOM 3729 C C . LEU A 1 499 ? 54.355 33.439 14.288 1.00 26.37 499 LEU A C 1
ATOM 3730 O O . LEU A 1 499 ? 54.045 32.835 15.313 1.00 23.13 499 LEU A O 1
ATOM 3735 N N . ALA A 1 500 ? 53.625 34.437 13.790 1.00 24.20 500 ALA A N 1
ATOM 3736 C CA . ALA A 1 500 ? 52.379 34.869 14.423 1.00 15.07 500 ALA A CA 1
ATOM 3737 C C . ALA A 1 500 ? 51.289 33.803 14.282 1.00 15.95 500 ALA A C 1
ATOM 3738 O O . ALA A 1 500 ? 50.573 33.504 15.241 1.00 12.71 500 ALA A O 1
ATOM 3740 N N . ALA A 1 501 ? 51.168 33.230 13.088 1.00 14.39 501 ALA A N 1
ATOM 3741 C CA . ALA A 1 501 ? 50.225 32.122 12.851 1.00 21.72 501 ALA A CA 1
ATOM 3742 C C . ALA A 1 501 ? 50.494 30.931 13.773 1.00 23.28 501 ALA A C 1
ATOM 3743 O O . ALA A 1 501 ? 49.573 30.365 14.368 1.00 18.16 501 ALA A O 1
ATOM 3745 N N . HIS A 1 502 ? 51.759 30.548 13.888 1.00 21.49 502 HIS A N 1
ATOM 3746 C CA . HIS A 1 502 ? 52.113 29.429 14.748 1.00 23.01 502 HIS A CA 1
ATOM 3747 C C . HIS A 1 502 ? 51.945 29.743 16.254 1.00 25.73 502 HIS A C 1
ATOM 3748 O O . HIS A 1 502 ? 51.560 28.868 17.026 1.00 18.33 502 HIS A O 1
ATOM 3755 N N . ALA A 1 503 ? 52.229 30.978 16.666 1.00 19.04 503 ALA A N 1
ATOM 3756 C CA . ALA A 1 503 ? 51.999 31.388 18.061 1.00 12.69 503 ALA A CA 1
ATOM 3757 C C . ALA A 1 503 ? 50.525 31.270 18.431 1.00 20.77 503 ALA A C 1
ATOM 3758 O O . ALA A 1 503 ? 50.183 30.981 19.580 1.00 19.70 503 ALA A O 1
ATOM 3760 N N . ALA A 1 504 ? 49.651 31.490 17.456 1.00 10.33 504 ALA A N 1
ATOM 3761 C CA . ALA A 1 504 ? 48.216 31.337 17.676 1.00 20.83 504 ALA A CA 1
ATOM 3762 C C . ALA A 1 504 ? 47.835 29.853 17.769 1.00 26.10 504 ALA A C 1
ATOM 3763 O O . ALA A 1 504 ? 47.120 29.447 18.687 1.00 21.61 504 ALA A O 1
ATOM 3765 N N . ASP A 1 505 ? 48.318 29.049 16.823 1.00 14.30 505 ASP A N 1
ATOM 3766 C CA . ASP A 1 505 ? 48.132 27.593 16.882 1.00 20.19 505 ASP A CA 1
ATOM 3767 C C . ASP A 1 505 ? 48.539 27.083 18.267 1.00 23.25 505 ASP A C 1
ATOM 3768 O O . ASP A 1 505 ? 47.787 26.374 18.937 1.00 20.94 505 ASP A O 1
ATOM 3773 N N . LEU A 1 506 ? 49.736 27.459 18.693 1.00 21.88 506 LEU A N 1
ATOM 3774 C CA . LEU A 1 506 ? 50.262 27.048 19.998 1.00 18.85 506 LEU A CA 1
ATOM 3775 C C . LEU A 1 506 ? 49.315 27.448 21.134 1.00 19.56 506 LEU A C 1
ATOM 3776 O O . LEU A 1 506 ? 49.000 26.642 22.003 1.00 26.96 506 LEU A O 1
ATOM 3781 N N . ALA A 1 507 ? 48.863 28.699 21.124 1.00 17.99 507 ALA A N 1
ATOM 3782 C CA . ALA A 1 507 ? 48.003 29.219 22.194 1.00 15.48 507 ALA A CA 1
ATOM 3783 C C . ALA A 1 507 ? 46.615 28.598 22.176 1.00 22.95 507 ALA A C 1
ATOM 3784 O O . ALA A 1 507 ? 45.983 28.447 23.222 1.00 15.56 507 ALA A O 1
ATOM 3786 N N . LYS A 1 508 ? 46.139 28.248 20.983 1.00 14.63 508 LYS A N 1
ATOM 3787 C CA . LYS A 1 508 ? 44.853 27.568 20.837 1.00 15.61 508 LYS A CA 1
ATOM 3788 C C . LYS A 1 508 ? 44.909 26.122 21.343 1.00 30.15 508 LYS A C 1
ATOM 3789 O O . LYS A 1 508 ? 43.875 25.464 21.498 1.00 29.39 508 LYS A O 1
ATOM 3795 N N . GLY A 1 509 ? 46.113 25.624 21.602 1.00 21.62 509 GLY A N 1
ATOM 3796 C CA . GLY A 1 509 ? 46.283 24.215 21.912 1.00 24.05 509 GLY A CA 1
ATOM 3797 C C . GLY A 1 509 ? 46.018 23.321 20.704 1.00 29.69 509 GLY A C 1
ATOM 3798 O O . GLY A 1 509 ? 45.505 22.215 20.845 1.00 26.52 509 GLY A O 1
ATOM 3799 N N . HIS A 1 510 ? 46.349 23.792 19.505 1.00 27.68 510 HIS A N 1
ATOM 3800 C CA . HIS A 1 510 ? 46.245 22.930 18.326 1.00 20.98 510 HIS A CA 1
ATOM 3801 C C . HIS A 1 510 ? 47.170 21.719 18.498 1.00 49.43 510 HIS A C 1
ATOM 3802 O O . HIS A 1 510 ? 48.368 21.878 18.758 1.00 21.71 510 HIS A O 1
ATOM 3809 N N . PRO A 1 511 ? 46.622 20.504 18.327 1.00 30.40 511 PRO A N 1
ATOM 3810 C CA . PRO A 1 511 ? 47.308 19.244 18.657 1.00 66.28 511 PRO A CA 1
ATOM 3811 C C . PRO A 1 511 ? 48.690 19.033 18.016 1.00 22.85 511 PRO A C 1
ATOM 3812 O O . PRO A 1 511 ? 49.447 18.191 18.495 1.00 40.31 511 PRO A O 1
ATOM 3816 N N . GLY A 1 512 ? 49.020 19.765 16.958 1.00 48.90 512 GLY A N 1
ATOM 3817 C CA . GLY A 1 512 ? 50.285 19.551 16.276 1.00 29.33 512 GLY A CA 1
ATOM 3818 C C . GLY A 1 512 ? 51.355 20.602 16.519 1.00 53.59 512 GLY A C 1
ATOM 3819 O O . GLY A 1 512 ? 52.482 20.475 16.035 1.00 37.89 512 GLY A O 1
ATOM 3820 N N . ALA A 1 513 ? 51.018 21.638 17.281 1.00 32.24 513 ALA A N 1
ATOM 3821 C CA . ALA A 1 513 ? 51.906 22.792 17.410 1.00 21.96 513 ALA A CA 1
ATOM 3822 C C . ALA A 1 513 ? 53.116 22.592 18.340 1.00 29.21 513 ALA A C 1
ATOM 3823 O O . ALA A 1 513 ? 54.246 22.931 17.991 1.00 27.86 513 ALA A O 1
ATOM 3825 N N . ALA A 1 514 ? 52.880 22.053 19.527 1.00 15.56 514 ALA A N 1
ATOM 3826 C CA . ALA A 1 514 ? 53.943 21.963 20.533 1.00 19.58 514 ALA A CA 1
ATOM 3827 C C . ALA A 1 514 ? 55.100 21.083 20.093 1.00 25.18 514 ALA A C 1
ATOM 3828 O O . ALA A 1 514 ? 56.237 21.293 20.514 1.00 24.65 514 ALA A O 1
ATOM 3830 N N . MET A 1 515 ? 54.819 20.102 19.237 1.00 20.29 515 MET A N 1
ATOM 3831 C CA . MET A 1 515 ? 55.850 19.148 18.840 1.00 27.86 515 MET A CA 1
ATOM 3832 C C . MET A 1 515 ? 57.019 19.872 18.182 1.00 33.34 515 MET A C 1
ATOM 3833 O O . MET A 1 515 ? 58.175 19.518 18.386 1.00 32.54 515 MET A O 1
ATOM 3838 N N . TRP A 1 516 ? 56.707 20.891 17.392 1.00 24.97 516 TRP A N 1
ATOM 3839 C CA . TRP A 1 516 ? 57.726 21.684 16.718 1.00 25.20 516 TRP A CA 1
ATOM 3840 C C . TRP A 1 516 ? 58.526 22.521 17.732 1.00 36.47 516 TRP A C 1
ATOM 3841 O O . TRP A 1 516 ? 59.752 22.481 17.759 1.00 21.95 516 TRP A O 1
ATOM 3852 N N . ASP A 1 517 ? 57.833 23.271 18.580 1.00 18.77 517 ASP A N 1
ATOM 3853 C CA . ASP A 1 517 ? 58.526 24.070 19.592 1.00 26.06 517 ASP A CA 1
ATOM 3854 C C . ASP A 1 517 ? 59.426 23.222 20.482 1.00 43.45 517 ASP A C 1
ATOM 3855 O O . ASP A 1 517 ? 60.528 23.626 20.845 1.00 24.10 517 ASP A O 1
ATOM 3860 N N . ASP A 1 518 ? 58.942 22.048 20.855 1.00 22.08 518 ASP A N 1
ATOM 3861 C CA . ASP A 1 518 ? 59.685 21.192 21.774 1.00 24.73 518 ASP A CA 1
ATOM 3862 C C . ASP A 1 518 ? 60.924 20.579 21.133 1.00 19.26 518 ASP A C 1
ATOM 3863 O O . ASP A 1 518 ? 61.967 20.488 21.770 1.00 26.11 518 ASP A O 1
ATOM 3868 N N . ALA A 1 519 ? 60.810 20.167 19.874 1.00 15.86 519 ALA A N 1
ATOM 3869 C CA . ALA A 1 519 ? 61.968 19.663 19.142 1.00 22.02 519 ALA A CA 1
ATOM 3870 C C . ALA A 1 519 ? 63.117 20.675 19.110 1.00 26.26 519 ALA A C 1
ATOM 3871 O O . ALA A 1 519 ? 64.270 20.332 19.351 1.00 19.99 519 ALA A O 1
ATOM 3873 N N . ILE A 1 520 ? 62.803 21.924 18.788 1.00 19.28 520 ILE A N 1
ATOM 3874 C CA . ILE A 1 520 ? 63.838 22.937 18.679 1.00 16.65 520 ILE A CA 1
ATOM 3875 C C . ILE A 1 520 ? 64.348 23.311 20.078 1.00 39.30 520 ILE A C 1
ATOM 3876 O O . ILE A 1 520 ? 65.525 23.593 20.266 1.00 23.49 520 ILE A O 1
ATOM 3881 N N . SER A 1 521 ? 63.467 23.276 21.069 1.00 16.06 521 SER A N 1
ATOM 3882 C CA . SER A 1 521 ? 63.885 23.527 22.443 1.00 32.32 521 SER A CA 1
ATOM 3883 C C . SER A 1 521 ? 64.849 22.464 22.968 1.00 37.92 521 SER A C 1
ATOM 3884 O O . SER A 1 521 ? 65.813 22.796 23.655 1.00 27.10 521 SER A O 1
ATOM 3887 N N . ARG A 1 522 ? 64.598 21.195 22.641 1.00 26.19 522 ARG A N 1
ATOM 3888 C CA . ARG A 1 522 ? 65.518 20.113 23.013 1.00 37.48 522 ARG A CA 1
ATOM 3889 C C . ARG A 1 522 ? 66.878 20.253 22.315 1.00 39.63 522 ARG A C 1
ATOM 3890 O O . ARG A 1 522 ? 67.924 20.042 22.930 1.00 32.30 522 ARG A O 1
ATOM 3898 N N . ALA A 1 523 ? 66.857 20.609 21.034 1.00 18.42 523 ALA A N 1
ATOM 3899 C CA . ALA A 1 523 ? 68.088 20.809 20.271 1.00 24.57 523 ALA A CA 1
ATOM 3900 C C . ALA A 1 523 ? 68.952 21.904 20.899 1.00 30.49 523 ALA A C 1
ATOM 3901 O O . ALA A 1 523 ? 70.179 21.804 20.951 1.00 36.63 523 ALA A O 1
ATOM 3903 N N . ARG A 1 524 ? 68.289 22.955 21.362 1.00 23.74 524 ARG A N 1
ATOM 3904 C CA . ARG A 1 524 ? 68.937 24.096 22.020 1.00 33.11 524 ARG A CA 1
ATOM 3905 C C . ARG A 1 524 ? 69.577 23.683 23.346 1.00 34.53 524 ARG A C 1
ATOM 3906 O O . ARG A 1 524 ? 70.701 24.072 23.657 1.00 30.07 524 ARG A O 1
ATOM 3914 N N . PHE A 1 525 ? 68.846 22.892 24.123 1.00 23.94 525 PHE A N 1
ATOM 3915 C CA . PHE A 1 525 ? 69.316 22.430 25.424 1.00 51.29 525 PHE A CA 1
ATOM 3916 C C . PHE A 1 525 ? 70.528 21.520 25.272 1.00 41.11 525 PHE A C 1
ATOM 3917 O O . PHE A 1 525 ? 71.457 21.576 26.076 1.00 43.65 525 PHE A O 1
ATOM 3925 N N . GLU A 1 526 ? 70.518 20.695 24.230 1.00 33.91 526 GLU A N 1
ATOM 3926 C CA . GLU A 1 526 ? 71.579 19.712 24.013 1.00 31.74 526 GLU A CA 1
ATOM 3927 C C . GLU A 1 526 ? 72.700 20.244 23.125 1.00 23.81 526 GLU A C 1
ATOM 3928 O O . GLU A 1 526 ? 73.599 19.505 22.728 1.00 37.35 526 GLU A O 1
ATOM 3934 N N . PHE A 1 527 ? 72.642 21.535 22.823 1.00 19.03 527 PHE A N 1
ATOM 3935 C CA . PHE A 1 527 ? 73.664 22.177 21.999 1.00 46.60 527 PHE A CA 1
ATOM 3936 C C . PHE A 1 527 ? 73.834 21.545 20.608 1.00 31.39 527 PHE A C 1
ATOM 3937 O O . PHE A 1 527 ? 74.930 21.525 20.058 1.00 28.45 527 PHE A O 1
ATOM 3945 N N . ARG A 1 528 ? 72.745 21.040 20.039 1.00 37.03 528 ARG A N 1
ATOM 3946 C CA . ARG A 1 528 ? 72.774 20.557 18.663 1.00 22.98 528 ARG A CA 1
ATOM 3947 C C . ARG A 1 528 ? 72.477 21.718 17.727 1.00 27.12 528 ARG A C 1
ATOM 3948 O O . ARG A 1 528 ? 71.334 21.930 17.291 1.00 29.25 528 ARG A O 1
ATOM 3956 N N . TRP A 1 529 ? 73.528 22.470 17.424 1.00 36.52 529 TRP A N 1
ATOM 3957 C CA . TRP A 1 529 ? 73.402 23.718 16.688 1.00 26.74 529 TRP A CA 1
ATOM 3958 C C . TRP A 1 529 ? 72.805 23.538 15.296 1.00 29.52 529 TRP A C 1
ATOM 3959 O O . TRP A 1 529 ? 71.993 24.354 14.862 1.00 34.95 529 TRP A O 1
ATOM 3970 N N . GLU A 1 530 ? 73.198 22.473 14.602 1.00 29.15 530 GLU A N 1
ATOM 3971 C CA . GLU A 1 530 ? 72.695 22.234 13.251 1.00 27.56 530 GLU A CA 1
ATOM 3972 C C . GLU A 1 530 ? 71.194 22.014 13.274 1.00 31.46 530 GLU A C 1
ATOM 3973 O O . GLU A 1 530 ? 70.470 22.449 12.375 1.00 29.71 530 GLU A O 1
ATOM 3979 N N . ASP A 1 531 ? 70.737 21.325 14.310 1.00 25.70 531 ASP A N 1
ATOM 3980 C CA . ASP A 1 531 ? 69.327 21.007 14.456 1.00 39.47 531 ASP A CA 1
ATOM 3981 C C . ASP A 1 531 ? 68.529 22.261 14.788 1.00 27.00 531 ASP A C 1
ATOM 3982 O O . ASP A 1 531 ? 67.454 22.478 14.240 1.00 25.77 531 ASP A O 1
ATOM 3987 N N . GLN A 1 532 ? 69.057 23.082 15.689 1.00 26.69 532 GLN A N 1
ATOM 3988 C CA . GLN A 1 532 ? 68.398 24.337 16.021 1.00 34.74 532 GLN A CA 1
ATOM 3989 C C . GLN A 1 532 ? 68.229 25.213 14.787 1.00 36.15 532 GLN A C 1
ATOM 3990 O O . GLN A 1 532 ? 67.181 25.831 14.596 1.00 23.20 532 GLN A O 1
ATOM 3996 N N . PHE A 1 533 ? 69.261 25.276 13.951 1.00 27.72 533 PHE A N 1
ATOM 3997 C CA . PHE A 1 533 ? 69.166 26.045 12.714 1.00 23.97 533 PHE A CA 1
ATOM 3998 C C . PHE A 1 533 ? 68.088 25.474 11.783 1.00 29.91 533 PHE A C 1
ATOM 3999 O O . PHE A 1 533 ? 67.189 26.187 11.333 1.00 35.56 533 PHE A O 1
ATOM 4007 N N . ASN A 1 534 ? 68.201 24.184 11.496 1.00 21.49 534 ASN A N 1
ATOM 4008 C CA . ASN A 1 534 ? 67.340 23.512 10.519 1.00 23.30 534 ASN A CA 1
ATOM 4009 C C . ASN A 1 534 ? 65.864 23.464 10.914 1.00 30.74 534 ASN A C 1
ATOM 4010 O O . ASN A 1 534 ? 64.989 23.379 10.059 1.00 22.18 534 ASN A O 1
ATOM 4015 N N . LEU A 1 535 ? 65.590 23.514 12.210 1.00 22.18 535 LEU A N 1
ATOM 4016 C CA . LEU A 1 535 ? 64.213 23.497 12.692 1.00 18.75 535 LEU A CA 1
ATOM 4017 C C . LEU A 1 535 ? 63.595 24.898 12.778 1.00 32.35 535 LEU A C 1
ATOM 4018 O O . LEU A 1 535 ? 62.428 25.039 13.125 1.00 38.30 535 LEU A O 1
ATOM 4023 N N . GLY A 1 536 ? 64.376 25.933 12.482 1.00 23.22 536 GLY A N 1
ATOM 4024 C CA . GLY A 1 536 ? 63.877 27.295 12.556 1.00 14.14 536 GLY A CA 1
ATOM 4025 C C . GLY A 1 536 ? 63.129 27.698 11.293 1.00 30.27 536 GLY A C 1
ATOM 4026 O O . GLY A 1 536 ? 63.326 27.112 10.237 1.00 25.63 536 GLY A O 1
ATOM 4027 N N . LEU A 1 537 ? 62.264 28.700 11.385 1.00 30.24 537 LEU A N 1
ATOM 4028 C CA . LEU A 1 537 ? 61.545 29.138 10.190 1.00 24.32 537 LEU A CA 1
ATOM 4029 C C . LEU A 1 537 ? 62.519 29.651 9.126 1.00 20.93 537 LEU A C 1
ATOM 4030 O O . LEU A 1 537 ? 62.238 29.582 7.928 1.00 36.50 537 LEU A O 1
ATOM 4035 N N . ASP A 1 538 ? 63.677 30.145 9.562 1.00 28.67 538 ASP A N 1
ATOM 4036 C CA . ASP A 1 538 ? 64.670 30.673 8.625 1.00 27.62 538 ASP A CA 1
ATOM 4037 C C . ASP A 1 538 ? 66.078 30.184 8.953 1.00 27.91 538 ASP A C 1
ATOM 4038 O O . ASP A 1 538 ? 66.856 30.898 9.584 1.00 23.87 538 ASP A O 1
ATOM 4043 N N . PRO A 1 539 ? 66.406 28.949 8.527 1.00 31.38 539 PRO A N 1
ATOM 4044 C CA . PRO A 1 539 ? 67.699 28.314 8.816 1.00 31.77 539 PRO A CA 1
ATOM 4045 C C . PRO A 1 539 ? 68.913 29.147 8.381 1.00 31.63 539 PRO A C 1
ATOM 4046 O O . PRO A 1 539 ? 69.892 29.242 9.119 1.00 35.19 539 PRO A O 1
ATOM 4050 N N . GLU A 1 540 ? 68.846 29.750 7.202 1.00 27.86 540 GLU A N 1
ATOM 4051 C CA . GLU A 1 540 ? 70.000 30.452 6.653 1.00 68.47 540 GLU A CA 1
ATOM 4052 C C . GLU A 1 540 ? 70.358 31.672 7.499 1.00 38.54 540 GLU A C 1
ATOM 4053 O O . GLU A 1 540 ? 71.529 31.963 7.735 1.00 35.80 540 GLU A O 1
ATOM 4059 N N . THR A 1 541 ? 69.341 32.371 7.979 1.00 33.43 541 THR A N 1
ATOM 4060 C CA . THR A 1 541 ? 69.567 33.542 8.808 1.00 24.26 541 THR A CA 1
ATOM 4061 C C . THR A 1 541 ? 70.106 33.130 10.171 1.00 42.69 541 THR A C 1
ATOM 4062 O O . THR A 1 541 ? 71.067 33.713 10.666 1.00 36.80 541 THR A O 1
ATOM 4066 N N . ALA A 1 542 ? 69.495 32.109 10.763 1.00 33.00 542 ALA A N 1
ATOM 4067 C CA . ALA A 1 542 ? 69.936 31.588 12.053 1.00 30.79 542 ALA A CA 1
ATOM 4068 C C . ALA A 1 542 ? 71.428 31.215 12.046 1.00 33.09 542 ALA A C 1
ATOM 4069 O O . ALA A 1 542 ? 72.154 31.524 12.986 1.00 40.21 542 ALA A O 1
ATOM 4071 N N . ARG A 1 543 ? 71.879 30.564 10.978 1.00 40.75 543 ARG A N 1
ATOM 4072 C CA . ARG A 1 543 ? 73.277 30.148 10.857 1.00 59.33 543 ARG A CA 1
ATOM 4073 C C . ARG A 1 543 ? 74.222 31.340 10.640 1.00 37.19 543 ARG A C 1
ATOM 4074 O O . ARG A 1 543 ? 75.303 31.414 11.230 1.00 42.55 543 ARG A O 1
ATOM 4082 N N . LYS A 1 544 ? 73.799 32.266 9.787 1.00 43.64 544 LYS A N 1
ATOM 4083 C CA . LYS A 1 544 ? 74.552 33.485 9.517 1.00 40.31 544 LYS A CA 1
ATOM 4084 C C . LYS A 1 544 ? 74.784 34.294 10.797 1.00 54.56 544 LYS A C 1
ATOM 4085 O O . LYS A 1 544 ? 75.878 34.797 11.035 1.00 37.19 544 LYS A O 1
ATOM 4091 N N . PHE A 1 545 ? 73.749 34.423 11.617 1.00 42.04 545 PHE A N 1
ATOM 4092 C CA . PHE A 1 545 ? 73.863 35.175 12.858 1.00 52.88 545 PHE A CA 1
ATOM 4093 C C . PHE A 1 545 ? 74.784 34.468 13.836 1.00 51.43 545 PHE A C 1
ATOM 4094 O O . PHE A 1 545 ? 75.290 35.077 14.779 1.00 55.52 545 PHE A O 1
ATOM 4102 N N . HIS A 1 546 ? 74.996 33.179 13.603 1.00 33.32 546 HIS A N 1
ATOM 4103 C CA . HIS A 1 546 ? 75.820 32.365 14.488 1.00 49.04 546 HIS A CA 1
ATOM 4104 C C . HIS A 1 546 ? 77.246 32.237 13.952 1.00 36.33 546 HIS A C 1
ATOM 4105 O O . HIS A 1 546 ? 78.204 32.661 14.598 1.00 54.19 546 HIS A O 1
ATOM 4112 N N . GLN B 1 4 ? 93.717 57.499 26.083 1.00 63.17 4 GLN B N 1
ATOM 4113 C CA . GLN B 1 4 ? 94.246 58.483 25.143 1.00 129.26 4 GLN B CA 1
ATOM 4114 C C . GLN B 1 4 ? 93.723 58.258 23.725 1.00 122.08 4 GLN B C 1
ATOM 4115 O O . GLN B 1 4 ? 92.880 59.009 23.234 1.00 65.59 4 GLN B O 1
ATOM 4117 N N . SER B 1 5 ? 94.229 57.218 23.069 1.00 139.60 5 SER B N 1
ATOM 4118 C CA . SER B 1 5 ? 93.841 56.917 21.695 1.00 141.65 5 SER B CA 1
ATOM 4119 C C . SER B 1 5 ? 92.511 56.170 21.633 1.00 122.41 5 SER B C 1
ATOM 4120 O O . SER B 1 5 ? 91.811 56.212 20.620 1.00 59.01 5 SER B O 1
ATOM 4122 N N . THR B 1 6 ? 92.172 55.482 22.717 1.00 103.47 6 THR B N 1
ATOM 4123 C CA . THR B 1 6 ? 90.902 54.771 22.799 1.00 126.12 6 THR B CA 1
ATOM 4124 C C . THR B 1 6 ? 89.811 55.703 23.316 1.00 131.24 6 THR B C 1
ATOM 4125 O O . THR B 1 6 ? 88.687 55.701 22.813 1.00 90.74 6 THR B O 1
ATOM 4127 N N . ILE B 1 7 ? 90.153 56.503 24.322 1.00 88.93 7 ILE B N 1
ATOM 4128 C CA . ILE B 1 7 ? 89.223 57.477 24.879 1.00 43.72 7 ILE B CA 1
ATOM 4129 C C . ILE B 1 7 ? 88.924 58.585 23.871 1.00 115.86 7 ILE B C 1
ATOM 4130 O O . ILE B 1 7 ? 87.962 59.337 24.025 1.00 75.25 7 ILE B O 1
ATOM 4132 N N . LYS B 1 8 ? 89.760 58.683 22.842 1.00 139.11 8 LYS B N 1
ATOM 4133 C CA . LYS B 1 8 ? 89.565 59.668 21.786 1.00 43.94 8 LYS B CA 1
ATOM 4134 C C . LYS B 1 8 ? 88.681 59.100 20.680 1.00 80.66 8 LYS B C 1
ATOM 4135 O O . LYS B 1 8 ? 87.909 59.826 20.053 1.00 92.74 8 LYS B O 1
ATOM 4137 N N . ALA B 1 9 ? 88.796 57.795 20.451 1.00 92.89 9 ALA B N 1
ATOM 4138 C CA . ALA B 1 9 ? 88.020 57.120 19.416 1.00 125.71 9 ALA B CA 1
ATOM 4139 C C . ALA B 1 9 ? 86.561 56.922 19.832 1.00 81.35 9 ALA B C 1
ATOM 4140 O O . ALA B 1 9 ? 85.726 56.504 19.031 1.00 76.33 9 ALA B O 1
ATOM 4142 N N . VAL B 1 10 ? 86.260 57.223 21.090 1.00 98.50 10 VAL B N 1
ATOM 4143 C CA . VAL B 1 10 ? 84.888 57.154 21.575 1.00 133.66 10 VAL B CA 1
ATOM 4144 C C . VAL B 1 10 ? 84.215 58.516 21.439 1.00 141.81 10 VAL B C 1
ATOM 4145 O O . VAL B 1 10 ? 83.085 58.618 20.956 1.00 91.59 10 VAL B O 1
ATOM 4147 N N . ALA B 1 11 ? 84.924 59.561 21.856 1.00 70.81 11 ALA B N 1
ATOM 4148 C CA . ALA B 1 11 ? 84.404 60.922 21.796 1.00 146.66 11 ALA B CA 1
ATOM 4149 C C . ALA B 1 11 ? 83.961 61.292 20.379 1.00 141.62 11 ALA B C 1
ATOM 4150 O O . ALA B 1 11 ? 83.218 62.257 20.183 1.00 106.10 11 ALA B O 1
ATOM 4152 N N . GLU B 1 12 ? 84.407 60.511 19.398 1.00 77.65 12 GLU B N 1
ATOM 4153 C CA . GLU B 1 12 ? 84.117 60.794 17.994 1.00 77.10 12 GLU B CA 1
ATOM 4154 C C . GLU B 1 12 ? 83.154 59.783 17.370 1.00 123.15 12 GLU B C 1
ATOM 4155 O O . GLU B 1 12 ? 82.473 60.089 16.390 1.00 98.71 12 GLU B O 1
ATOM 4157 N N . THR B 1 13 ? 83.097 58.582 17.938 1.00 118.24 13 THR B N 1
ATOM 4158 C CA . THR B 1 13 ? 82.269 57.515 17.382 1.00 88.15 13 THR B CA 1
ATOM 4159 C C . THR B 1 13 ? 80.825 57.542 17.898 1.00 135.70 13 THR B C 1
ATOM 4160 O O . THR B 1 13 ? 79.905 57.090 17.210 1.00 48.87 13 THR B O 1
ATOM 4162 N N . ILE B 1 14 ? 80.626 58.071 19.103 1.00 31.72 14 ILE B N 1
ATOM 4163 C CA . ILE B 1 14 ? 79.289 58.126 19.693 1.00 118.00 14 ILE B CA 1
ATOM 4164 C C . ILE B 1 14 ? 78.385 59.121 18.962 1.00 73.88 14 ILE B C 1
ATOM 4165 O O . ILE B 1 14 ? 78.863 60.105 18.402 1.00 46.55 14 ILE B O 1
ATOM 4170 N N . SER B 1 15 ? 77.080 58.858 18.978 1.00 51.30 15 SER B N 1
ATOM 4171 C CA . SER B 1 15 ? 76.116 59.680 18.245 1.00 41.30 15 SER B CA 1
ATOM 4172 C C . SER B 1 15 ? 75.425 60.714 19.126 1.00 45.85 15 SER B C 1
ATOM 4173 O O . SER B 1 15 ? 74.774 60.366 20.111 1.00 46.63 15 SER B O 1
ATOM 4176 N N . THR B 1 16 ? 75.564 61.984 18.749 1.00 36.60 16 THR B N 1
ATOM 4177 C CA . THR B 1 16 ? 75.014 63.097 19.514 1.00 27.18 16 THR B CA 1
ATOM 4178 C C . THR B 1 16 ? 74.206 64.038 18.629 1.00 54.27 16 THR B C 1
ATOM 4179 O O . THR B 1 16 ? 74.143 63.871 17.410 1.00 31.37 16 THR B O 1
ATOM 4183 N N . GLY B 1 17 ? 73.595 65.042 19.244 1.00 37.34 17 GLY B N 1
ATOM 4184 C CA . GLY B 1 17 ? 72.806 65.997 18.490 1.00 30.83 17 GLY B CA 1
ATOM 4185 C C . GLY B 1 17 ? 71.338 65.627 18.496 1.00 28.52 17 GLY B C 1
ATOM 4186 O O . GLY B 1 17 ? 70.972 64.534 18.932 1.00 34.42 17 GLY B O 1
ATOM 4187 N N . PRO B 1 18 ? 70.489 66.543 18.009 1.00 39.30 18 PRO B N 1
ATOM 4188 C CA . PRO B 1 18 ? 69.033 66.380 18.021 1.00 27.38 18 PRO B CA 1
ATOM 4189 C C . PRO B 1 18 ? 68.591 65.090 17.346 1.00 33.91 18 PRO B C 1
ATOM 4190 O O . PRO B 1 18 ? 69.206 64.642 16.374 1.00 27.77 18 PRO B O 1
ATOM 4194 N N . ILE B 1 19 ? 67.531 64.490 17.871 1.00 25.64 19 ILE B N 1
ATOM 4195 C CA . ILE B 1 19 ? 66.918 63.341 17.220 1.00 20.41 19 ILE B CA 1
ATOM 4196 C C . ILE B 1 19 ? 66.152 63.847 15.987 1.00 37.79 19 ILE B C 1
ATOM 4197 O O . ILE B 1 19 ? 65.271 64.697 16.106 1.00 17.84 19 ILE B O 1
ATOM 4202 N N . PRO B 1 20 ? 66.521 63.357 14.789 1.00 25.99 20 PRO B N 1
ATOM 4203 C CA . PRO B 1 20 ? 66.006 63.929 13.537 1.00 33.07 20 PRO B CA 1
ATOM 4204 C C . PRO B 1 20 ? 64.510 64.223 13.594 1.00 19.53 20 PRO B C 1
ATOM 4205 O O . PRO B 1 20 ? 63.719 63.373 14.027 1.00 28.29 20 PRO B O 1
ATOM 4209 N N . GLY B 1 21 ? 64.133 65.427 13.176 1.00 34.84 21 GLY B N 1
ATOM 4210 C CA . GLY B 1 21 ? 62.738 65.833 13.181 1.00 14.63 21 GLY B CA 1
ATOM 4211 C C . GLY B 1 21 ? 62.260 66.435 14.493 1.00 23.05 21 GLY B C 1
ATOM 4212 O O . GLY B 1 21 ? 61.123 66.900 14.592 1.00 24.95 21 GLY B O 1
ATOM 4213 N N . SER B 1 22 ? 63.109 66.432 15.514 1.00 22.61 22 SER B N 1
ATOM 4214 C CA . SER B 1 22 ? 62.694 67.003 16.799 1.00 17.38 22 SER B CA 1
ATOM 4215 C C . SER B 1 22 ? 63.762 67.899 17.426 1.00 35.25 22 SER B C 1
ATOM 4216 O O . SER B 1 22 ? 64.820 68.136 16.849 1.00 18.85 22 SER B O 1
ATOM 4219 N N . ARG B 1 23 ? 63.476 68.394 18.622 1.00 28.96 23 ARG B N 1
ATOM 4220 C CA . ARG B 1 23 ? 64.474 69.126 19.382 1.00 25.18 23 ARG B CA 1
ATOM 4221 C C . ARG B 1 23 ? 64.214 68.975 20.880 1.00 21.89 23 ARG B C 1
ATOM 4222 O O . ARG B 1 23 ? 63.074 68.789 21.314 1.00 18.12 23 ARG B O 1
ATOM 4230 N N . LYS B 1 24 ? 65.277 69.068 21.665 1.00 13.96 24 LYS B N 1
ATOM 4231 C CA . LYS B 1 24 ? 65.170 68.924 23.112 1.00 19.91 24 LYS B CA 1
ATOM 4232 C C . LYS B 1 24 ? 64.378 70.086 23.679 1.00 19.75 24 LYS B C 1
ATOM 4233 O O . LYS B 1 24 ? 64.604 71.240 23.297 1.00 18.92 24 LYS B O 1
ATOM 4239 N N . VAL B 1 25 ? 63.426 69.803 24.562 1.00 19.09 25 VAL B N 1
ATOM 4240 C CA . VAL B 1 25 ? 62.785 70.894 25.317 1.00 16.78 25 VAL B CA 1
ATOM 4241 C C . VAL B 1 25 ? 62.798 70.549 26.801 1.00 21.18 25 VAL B C 1
ATOM 4242 O O . VAL B 1 25 ? 62.948 69.381 27.173 1.00 21.47 25 VAL B O 1
ATOM 4246 N N . TYR B 1 26 ? 62.631 71.557 27.650 1.00 18.18 26 TYR B N 1
ATOM 4247 C CA . TYR B 1 26 ? 62.647 71.325 29.093 1.00 24.88 26 TYR B CA 1
ATOM 4248 C C . TYR B 1 26 ? 61.450 71.941 29.794 1.00 20.68 26 TYR B C 1
ATOM 4249 O O . TYR B 1 26 ? 60.912 72.949 29.354 1.00 26.60 26 TYR B O 1
ATOM 4258 N N . GLN B 1 27 ? 61.029 71.320 30.887 1.00 24.24 27 GLN B N 1
ATOM 4259 C CA . GLN B 1 27 ? 60.036 71.926 31.748 1.00 28.08 27 GLN B CA 1
ATOM 4260 C C . GLN B 1 27 ? 60.642 72.081 33.134 1.00 25.12 27 GLN B C 1
ATOM 4261 O O . GLN B 1 27 ? 61.223 71.141 33.675 1.00 26.58 27 GLN B O 1
ATOM 4267 N N . ALA B 1 28 ? 60.515 73.273 33.702 1.00 23.45 28 ALA B N 1
ATOM 4268 C CA . ALA B 1 28 ? 61.104 73.566 35.005 1.00 31.33 28 ALA B CA 1
ATOM 4269 C C . ALA B 1 28 ? 60.237 73.067 36.164 1.00 24.37 28 ALA B C 1
ATOM 4270 O O . ALA B 1 28 ? 59.014 72.997 36.053 1.00 21.28 28 ALA B O 1
ATOM 4272 N N . GLY B 1 29 ? 60.874 72.715 37.277 1.00 27.51 29 GLY B N 1
ATOM 4273 C CA . GLY B 1 29 ? 60.140 72.268 38.450 1.00 22.09 29 GLY B CA 1
ATOM 4274 C C . GLY B 1 29 ? 59.532 73.452 39.188 1.00 25.42 29 GLY B C 1
ATOM 4275 O O . GLY B 1 29 ? 59.900 74.587 38.934 1.00 27.50 29 GLY B O 1
ATOM 4276 N N . GLU B 1 30 ? 58.593 73.181 40.086 1.00 20.29 30 GLU B N 1
ATOM 4277 C CA . GLU B 1 30 ? 57.988 74.211 40.924 1.00 40.72 30 GLU B CA 1
ATOM 4278 C C . GLU B 1 30 ? 58.417 74.048 42.387 1.00 36.70 30 GLU B C 1
ATOM 4279 O O . GLU B 1 30 ? 58.981 74.972 42.980 1.00 34.86 30 GLU B O 1
ATOM 4285 N N . LEU B 1 31 ? 58.138 72.877 42.963 1.00 19.97 31 LEU B N 1
ATOM 4286 C CA . LEU B 1 31 ? 58.584 72.555 44.313 1.00 29.38 31 LEU B CA 1
ATOM 4287 C C . LEU B 1 31 ? 60.090 72.742 44.392 1.00 40.83 31 LEU B C 1
ATOM 4288 O O . LEU B 1 31 ? 60.608 73.243 45.386 1.00 24.29 31 LEU B O 1
ATOM 4293 N N . PHE B 1 32 ? 60.776 72.333 43.328 1.00 24.83 32 PHE B N 1
ATOM 4294 C CA . PHE B 1 32 ? 62.226 72.455 43.208 1.00 16.32 32 PHE B CA 1
ATOM 4295 C C . PHE B 1 32 ? 62.544 73.128 41.878 1.00 45.12 32 PHE B C 1
ATOM 4296 O O . PHE B 1 32 ? 62.761 72.448 40.878 1.00 28.08 32 PHE B O 1
ATOM 4304 N N . PRO B 1 33 ? 62.578 74.471 41.871 1.00 29.18 33 PRO B N 1
ATOM 4305 C CA . PRO B 1 33 ? 62.661 75.298 40.656 1.00 30.46 33 PRO B CA 1
ATOM 4306 C C . PRO B 1 33 ? 63.925 75.097 39.809 1.00 35.99 33 PRO B C 1
ATOM 4307 O O . PRO B 1 33 ? 63.956 75.523 38.653 1.00 29.64 33 PRO B O 1
ATOM 4311 N N . GLU B 1 34 ? 64.959 74.479 40.364 1.00 19.90 34 GLU B N 1
ATOM 4312 C CA . GLU B 1 34 ? 66.189 74.289 39.599 1.00 49.60 34 GLU B CA 1
ATOM 4313 C C . GLU B 1 34 ? 66.130 73.068 38.683 1.00 27.89 34 GLU B C 1
ATOM 4314 O O . GLU B 1 34 ? 67.032 72.845 37.874 1.00 32.71 34 GLU B O 1
ATOM 4320 N N . LEU B 1 35 ? 65.074 72.273 38.827 1.00 28.21 35 LEU B N 1
ATOM 4321 C CA . LEU B 1 35 ? 64.906 71.067 38.025 1.00 33.85 35 LEU B CA 1
ATOM 4322 C C . LEU B 1 35 ? 64.632 71.442 36.577 1.00 18.14 35 LEU B C 1
ATOM 4323 O O . LEU B 1 35 ? 63.895 72.384 36.313 1.00 16.40 35 LEU B O 1
ATOM 4328 N N . ARG B 1 36 ? 65.232 70.708 35.648 1.00 26.06 36 ARG B N 1
ATOM 4329 C CA . ARG B 1 36 ? 64.934 70.873 34.228 1.00 19.60 36 ARG B CA 1
ATOM 4330 C C . ARG B 1 36 ? 64.610 69.494 33.658 1.00 19.24 36 ARG B C 1
ATOM 4331 O O . ARG B 1 36 ? 65.509 68.678 33.445 1.00 18.50 36 ARG B O 1
ATOM 4339 N N . VAL B 1 37 ? 63.325 69.229 33.439 1.00 17.48 37 VAL B N 1
ATOM 4340 C CA . VAL B 1 37 ? 62.877 67.896 33.045 1.00 13.57 37 VAL B CA 1
ATOM 4341 C C . VAL B 1 37 ? 62.835 67.812 31.521 1.00 30.53 37 VAL B C 1
ATOM 4342 O O . VAL B 1 37 ? 62.174 68.612 30.881 1.00 19.93 37 VAL B O 1
ATOM 4346 N N . PRO B 1 38 ? 63.544 66.837 30.935 1.00 22.96 38 PRO B N 1
ATOM 4347 C CA . PRO B 1 38 ? 63.713 66.829 29.479 1.00 23.37 38 PRO B CA 1
ATOM 4348 C C . PRO B 1 38 ? 62.578 66.131 28.737 1.00 27.28 38 PRO B C 1
ATOM 4349 O O . PRO B 1 38 ? 61.976 65.185 29.258 1.00 21.43 38 PRO B O 1
ATOM 4353 N N . PHE B 1 39 ? 62.295 66.617 27.532 1.00 21.43 39 PHE B N 1
ATOM 4354 C CA . PHE B 1 39 ? 61.406 65.954 26.578 1.00 20.03 39 PHE B CA 1
ATOM 4355 C C . PHE B 1 39 ? 61.975 66.230 25.190 1.00 21.76 39 PHE B C 1
ATOM 4356 O O . PHE B 1 39 ? 62.918 66.997 25.038 1.00 18.94 39 PHE B O 1
ATOM 4364 N N . ARG B 1 40 ? 61.390 65.622 24.171 1.00 31.75 40 ARG B N 1
ATOM 4365 C CA . ARG B 1 40 ? 61.630 66.094 22.820 1.00 27.94 40 ARG B CA 1
ATOM 4366 C C . ARG B 1 40 ? 60.300 66.458 22.165 1.00 29.30 40 ARG B C 1
ATOM 4367 O O . ARG B 1 40 ? 59.247 65.879 22.461 1.00 14.76 40 ARG B O 1
ATOM 4375 N N . GLU B 1 41 ? 60.352 67.449 21.293 1.00 23.45 41 GLU B N 1
ATOM 4376 C CA . GLU B 1 41 ? 59.148 68.012 20.733 1.00 20.88 41 GLU B CA 1
ATOM 4377 C C . GLU B 1 41 ? 59.216 67.973 19.217 1.00 27.92 41 GLU B C 1
ATOM 4378 O O . GLU B 1 41 ? 60.265 68.218 18.628 1.00 22.81 41 GLU B O 1
ATOM 4384 N N . VAL B 1 42 ? 58.091 67.651 18.595 1.00 17.02 42 VAL B N 1
ATOM 4385 C CA . VAL B 1 42 ? 58.016 67.517 17.146 1.00 22.66 42 VAL B CA 1
ATOM 4386 C C . VAL B 1 42 ? 56.955 68.479 16.639 1.00 14.05 42 VAL B C 1
ATOM 4387 O O . VAL B 1 42 ? 55.764 68.286 16.875 1.00 24.47 42 VAL B O 1
ATOM 4391 N N . ALA B 1 43 ? 57.404 69.544 15.988 1.00 16.61 43 ALA B N 1
ATOM 4392 C CA . ALA B 1 43 ? 56.500 70.512 15.382 1.00 32.86 43 ALA B CA 1
ATOM 4393 C C . ALA B 1 43 ? 56.071 70.011 14.000 1.00 52.39 43 ALA B C 1
ATOM 4394 O O . ALA B 1 43 ? 56.875 69.433 13.266 1.00 27.99 43 ALA B O 1
ATOM 4396 N N . VAL B 1 44 ? 54.803 70.207 13.655 1.00 21.95 44 VAL B N 1
ATOM 4397 C CA . VAL B 1 44 ? 54.302 69.767 12.355 1.00 36.94 44 VAL B CA 1
ATOM 4398 C C . VAL B 1 44 ? 54.145 70.963 11.422 1.00 40.10 44 VAL B C 1
ATOM 4399 O O . VAL B 1 44 ? 54.376 72.102 11.825 1.00 26.77 44 VAL B O 1
ATOM 4403 N N . HIS B 1 45 ? 53.762 70.706 10.176 1.00 35.24 45 HIS B N 1
ATOM 4404 C CA . HIS B 1 45 ? 53.579 71.782 9.208 1.00 29.00 45 HIS B CA 1
ATOM 4405 C C . HIS B 1 45 ? 52.607 72.859 9.713 1.00 21.51 45 HIS B C 1
ATOM 4406 O O . HIS B 1 45 ? 51.574 72.547 10.305 1.00 33.36 45 HIS B O 1
ATOM 4413 N N . PRO B 1 46 ? 52.946 74.136 9.489 1.00 35.70 46 PRO B N 1
ATOM 4414 C CA . PRO B 1 46 ? 52.113 75.270 9.922 1.00 33.20 46 PRO B CA 1
ATOM 4415 C C . PRO B 1 46 ? 50.682 75.221 9.379 1.00 32.49 46 PRO B C 1
ATOM 4416 O O . PRO B 1 46 ? 49.761 75.616 10.086 1.00 38.38 46 PRO B O 1
ATOM 4420 N N . SER B 1 47 ? 50.504 74.738 8.151 1.00 36.96 47 SER B N 1
ATOM 4421 C CA . SER B 1 47 ? 49.185 74.679 7.525 1.00 32.27 47 SER B CA 1
ATOM 4422 C C . SER B 1 47 ? 48.262 73.698 8.241 1.00 39.95 47 SER B C 1
ATOM 4423 O O . SER B 1 47 ? 47.038 73.755 8.103 1.00 45.95 47 SER B O 1
ATOM 4426 N N . ALA B 1 48 ? 48.852 72.786 8.999 1.00 29.25 48 ALA B N 1
ATOM 4427 C CA . ALA B 1 48 ? 48.062 71.811 9.726 1.00 30.57 48 ALA B CA 1
ATOM 4428 C C . ALA B 1 48 ? 47.427 72.460 10.956 1.00 19.12 48 ALA B C 1
ATOM 4429 O O . ALA B 1 48 ? 46.446 71.948 11.512 1.00 41.11 48 ALA B O 1
ATOM 4431 N N . ASN B 1 49 ? 47.988 73.595 11.367 1.00 25.33 49 ASN B N 1
ATOM 4432 C CA . ASN B 1 49 ? 47.524 74.313 12.553 1.00 38.60 49 ASN B CA 1
ATOM 4433 C C . ASN B 1 49 ? 47.374 73.418 13.782 1.00 43.73 49 ASN B C 1
ATOM 4434 O O . ASN B 1 49 ? 46.330 73.394 14.442 1.00 30.82 49 ASN B O 1
ATOM 4439 N N . GLU B 1 50 ? 48.434 72.679 14.081 1.00 24.14 50 GLU B N 1
ATOM 4440 C CA . GLU B 1 50 ? 48.466 71.838 15.268 1.00 23.17 50 GLU B CA 1
ATOM 4441 C C . GLU B 1 50 ? 49.615 72.241 16.172 1.00 29.32 50 GLU B C 1
ATOM 4442 O O . GLU B 1 50 ? 50.643 72.726 15.703 1.00 33.05 50 GLU B O 1
ATOM 4448 N N . PRO B 1 51 ? 49.435 72.052 17.482 1.00 26.79 51 PRO B N 1
ATOM 4449 C CA . PRO B 1 51 ? 50.500 72.277 18.460 1.00 24.65 51 PRO B CA 1
ATOM 4450 C C . PRO B 1 51 ? 51.577 71.210 18.286 1.00 44.62 51 PRO B C 1
ATOM 4451 O O . PRO B 1 51 ? 51.295 70.144 17.740 1.00 27.79 51 PRO B O 1
ATOM 4455 N N . PRO B 1 52 ? 52.808 71.492 18.728 1.00 29.08 52 PRO B N 1
ATOM 4456 C CA . PRO B 1 52 ? 53.858 70.471 18.653 1.00 34.55 52 PRO B CA 1
ATOM 4457 C C . PRO B 1 52 ? 53.512 69.229 19.476 1.00 24.91 52 PRO B C 1
ATOM 4458 O O . PRO B 1 52 ? 52.731 69.307 20.429 1.00 28.39 52 PRO B O 1
ATOM 4462 N N . VAL B 1 53 ? 54.085 68.090 19.101 1.00 23.31 53 VAL B N 1
ATOM 4463 C CA . VAL B 1 53 ? 53.879 66.859 19.857 1.00 13.63 53 VAL B CA 1
ATOM 4464 C C . VAL B 1 53 ? 55.041 66.657 20.826 1.00 17.77 53 VAL B C 1
ATOM 4465 O O . VAL B 1 53 ? 56.203 66.656 20.422 1.00 27.20 53 VAL B O 1
ATOM 4469 N N . THR B 1 54 ? 54.719 66.496 22.106 1.00 19.05 54 THR B N 1
ATOM 4470 C CA . THR B 1 54 ? 55.720 66.176 23.113 1.00 17.93 54 THR B CA 1
ATOM 4471 C C . THR B 1 54 ? 55.933 64.660 23.215 1.00 22.30 54 THR B C 1
ATOM 4472 O O . THR B 1 54 ? 54.968 63.895 23.256 1.00 23.27 54 THR B O 1
ATOM 4476 N N . ILE B 1 55 ? 57.194 64.234 23.248 1.00 24.68 55 ILE B N 1
ATOM 4477 C CA . ILE B 1 55 ? 57.543 62.802 23.290 1.00 18.21 55 ILE B CA 1
ATOM 4478 C C . ILE B 1 55 ? 58.505 62.520 24.452 1.00 15.45 55 ILE B C 1
ATOM 4479 O O . ILE B 1 55 ? 59.421 63.306 24.718 1.00 18.83 55 ILE B O 1
ATOM 4484 N N . TYR B 1 56 ? 58.285 61.413 25.153 1.00 24.74 56 TYR B N 1
ATOM 4485 C CA . TYR B 1 56 ? 59.130 61.034 26.280 1.00 22.32 56 TYR B CA 1
ATOM 4486 C C . TYR B 1 56 ? 60.555 60.809 25.770 1.00 30.03 56 TYR B C 1
ATOM 4487 O O . TYR B 1 56 ? 60.759 60.126 24.767 1.00 21.96 56 TYR B O 1
ATOM 4496 N N . ASP B 1 57 ? 61.537 61.394 26.449 1.00 15.84 57 ASP B N 1
ATOM 4497 C CA . ASP B 1 57 ? 62.915 61.391 25.954 1.00 24.19 57 ASP B CA 1
ATOM 4498 C C . ASP B 1 57 ? 63.981 60.994 27.003 1.00 19.60 57 ASP B C 1
ATOM 4499 O O . ASP B 1 57 ? 64.296 61.776 27.901 1.00 21.14 57 ASP B O 1
ATOM 4504 N N . PRO B 1 58 ? 64.553 59.775 26.876 1.00 22.44 58 PRO B N 1
ATOM 4505 C CA . PRO B 1 58 ? 65.623 59.311 27.777 1.00 27.64 58 PRO B CA 1
ATOM 4506 C C . PRO B 1 58 ? 67.035 59.533 27.218 1.00 45.46 58 PRO B C 1
ATOM 4507 O O . PRO B 1 58 ? 67.991 59.141 27.877 1.00 19.29 58 PRO B O 1
ATOM 4511 N N . SER B 1 59 ? 67.159 60.144 26.039 1.00 23.64 59 SER B N 1
ATOM 4512 C CA . SER B 1 59 ? 68.460 60.321 25.375 1.00 23.02 59 SER B CA 1
ATOM 4513 C C . SER B 1 59 ? 69.509 61.126 26.171 1.00 12.96 59 SER B C 1
ATOM 4514 O O . SER B 1 59 ? 70.713 60.974 25.958 1.00 29.27 59 SER B O 1
ATOM 4517 N N . GLY B 1 60 ? 69.065 61.988 27.071 1.00 20.22 60 GLY B N 1
ATOM 4518 C CA . GLY B 1 60 ? 70.002 62.724 27.898 1.00 16.43 60 GLY B CA 1
ATOM 4519 C C . GLY B 1 60 ? 70.620 63.907 27.167 1.00 20.16 60 GLY B C 1
ATOM 4520 O O . GLY B 1 60 ? 70.214 64.239 26.055 1.00 32.17 60 GLY B O 1
ATOM 4521 N N . PRO B 1 61 ? 71.614 64.550 27.796 1.00 22.23 61 PRO B N 1
ATOM 4522 C CA . PRO B 1 61 ? 72.311 65.734 27.274 1.00 21.58 61 PRO B CA 1
ATOM 4523 C C . PRO B 1 61 ? 72.943 65.509 25.902 1.00 15.64 61 PRO B C 1
ATOM 4524 O O . PRO B 1 61 ? 73.250 66.484 25.214 1.00 24.38 61 PRO B O 1
ATOM 4528 N N . TYR B 1 62 ? 73.119 64.248 25.514 1.00 10.38 62 TYR B N 1
ATOM 4529 C CA . TYR B 1 62 ? 73.727 63.880 24.235 1.00 25.97 62 TYR B CA 1
ATOM 4530 C C . TYR B 1 62 ? 72.981 64.463 23.046 1.00 30.25 62 TYR B C 1
ATOM 4531 O O . TYR B 1 62 ? 73.571 64.692 21.986 1.00 25.57 62 TYR B O 1
ATOM 4540 N N . SER B 1 63 ? 71.683 64.693 23.221 1.00 23.79 63 SER B N 1
ATOM 4541 C CA . SER B 1 63 ? 70.863 65.265 22.153 1.00 30.68 63 SER B CA 1
ATOM 4542 C C . SER B 1 63 ? 70.558 66.762 22.348 1.00 40.42 63 SER B C 1
ATOM 4543 O O . SER B 1 63 ? 69.723 67.326 21.631 1.00 22.16 63 SER B O 1
ATOM 4546 N N . ASP B 1 64 ? 71.229 67.397 23.312 1.00 20.20 64 ASP B N 1
ATOM 4547 C CA . ASP B 1 64 ? 71.115 68.849 23.515 1.00 22.10 64 ASP B CA 1
ATOM 4548 C C . ASP B 1 64 ? 72.404 69.560 23.070 1.00 29.85 64 ASP B C 1
ATOM 4549 O O . ASP B 1 64 ? 73.423 69.487 23.757 1.00 27.62 64 ASP B O 1
ATOM 4554 N N . PRO B 1 65 ? 72.353 70.257 21.920 1.00 25.81 65 PRO B N 1
ATOM 4555 C CA . PRO B 1 65 ? 73.534 70.865 21.283 1.00 33.64 65 PRO B CA 1
ATOM 4556 C C . PRO B 1 65 ? 74.187 71.952 22.142 1.00 18.91 65 PRO B C 1
ATOM 4557 O O . PRO B 1 65 ? 75.369 72.231 21.968 1.00 28.68 65 PRO B O 1
ATOM 4561 N N . ALA B 1 66 ? 73.419 72.548 23.052 1.00 22.48 66 ALA B N 1
ATOM 4562 C CA . ALA B 1 66 ? 73.932 73.551 23.982 1.00 24.77 66 ALA B CA 1
ATOM 4563 C C . ALA B 1 66 ? 74.870 72.967 25.053 1.00 42.45 66 ALA B C 1
ATOM 4564 O O . ALA B 1 66 ? 75.465 73.704 25.843 1.00 23.62 66 ALA B O 1
ATOM 4566 N N . ILE B 1 67 ? 75.001 71.646 25.090 1.00 27.45 67 ILE B N 1
ATOM 4567 C CA . ILE B 1 67 ? 75.817 71.013 26.126 1.00 35.36 67 ILE B CA 1
ATOM 4568 C C . ILE B 1 67 ? 77.017 70.284 25.533 1.00 35.19 67 ILE B C 1
ATOM 4569 O O . ILE B 1 67 ? 76.869 69.459 24.634 1.00 37.83 67 ILE B O 1
ATOM 4574 N N . GLN B 1 68 ? 78.207 70.600 26.036 1.00 25.19 68 GLN B N 1
ATOM 4575 C CA . GLN B 1 68 ? 79.432 69.978 25.544 1.00 31.62 68 GLN B CA 1
ATOM 4576 C C . GLN B 1 68 ? 79.592 68.585 26.139 1.00 38.59 68 GLN B C 1
ATOM 4577 O O . GLN B 1 68 ? 79.487 68.406 27.354 1.00 29.17 68 GLN B O 1
ATOM 4583 N N . ILE B 1 69 ? 79.831 67.602 25.277 1.00 56.82 69 ILE B N 1
ATOM 4584 C CA . ILE B 1 69 ? 79.996 66.220 25.710 1.00 35.64 69 ILE B CA 1
ATOM 4585 C C . ILE B 1 69 ? 81.473 65.847 25.762 1.00 64.93 69 ILE B C 1
ATOM 4586 O O . ILE B 1 69 ? 82.197 66.022 24.781 1.00 39.62 69 ILE B O 1
ATOM 4591 N N . ASP B 1 70 ? 81.912 65.350 26.916 1.00 59.75 70 ASP B N 1
ATOM 4592 C CA . ASP B 1 70 ? 83.279 64.868 27.094 1.00 43.63 70 ASP B CA 1
ATOM 4593 C C . ASP B 1 70 ? 83.277 63.658 28.025 1.00 42.87 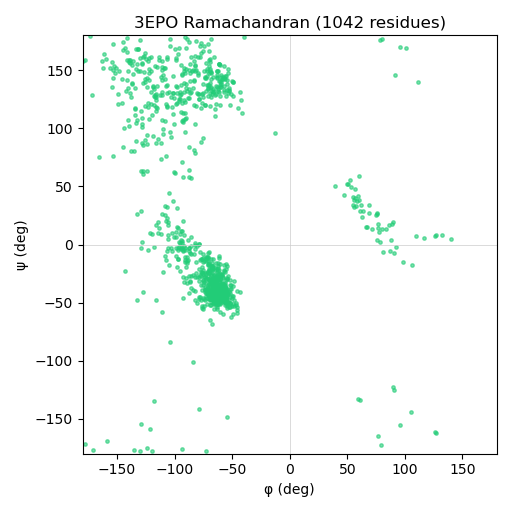70 ASP B C 1
ATOM 4594 O O . ASP B 1 70 ? 83.195 63.795 29.247 1.00 51.22 70 ASP B O 1
ATOM 4599 N N . ILE B 1 71 ? 83.365 62.472 27.436 1.00 36.17 71 ILE B N 1
ATOM 4600 C CA . ILE B 1 71 ? 83.200 61.237 28.178 1.00 56.45 71 ILE B CA 1
ATOM 4601 C C . ILE B 1 71 ? 84.344 61.030 29.154 1.00 75.94 71 ILE B C 1
ATOM 4602 O O . ILE B 1 71 ? 84.219 60.268 30.108 1.00 39.74 71 ILE B O 1
ATOM 4607 N N . GLU B 1 72 ? 85.458 61.711 28.905 1.00 44.58 72 GLU B N 1
ATOM 4608 C CA . GLU B 1 72 ? 86.606 61.654 29.795 1.00 37.29 72 GLU B CA 1
ATOM 4609 C C . GLU B 1 72 ? 86.248 62.315 31.112 1.00 48.00 72 GLU B C 1
ATOM 4610 O O . GLU B 1 72 ? 86.833 62.019 32.152 1.00 31.77 72 GLU B O 1
ATOM 4616 N N . LYS B 1 73 ? 85.277 63.218 31.062 1.00 35.71 73 LYS B N 1
ATOM 4617 C CA . LYS B 1 73 ? 84.884 63.961 32.250 1.00 33.63 73 LYS B CA 1
ATOM 4618 C C . LYS B 1 73 ? 83.536 63.501 32.798 1.00 38.92 73 LYS B C 1
ATOM 4619 O O . LYS B 1 73 ? 83.166 63.856 33.919 1.00 28.49 73 LYS B O 1
ATOM 4625 N N . GLY B 1 74 ? 82.802 62.726 32.003 1.00 50.79 74 GLY B N 1
ATOM 4626 C CA . GLY B 1 74 ? 81.471 62.282 32.378 1.00 28.72 74 GLY B CA 1
ATOM 4627 C C . GLY B 1 74 ? 80.455 63.387 32.164 1.00 35.95 74 GLY B C 1
ATOM 4628 O O . GLY B 1 74 ? 80.816 64.505 31.793 1.00 33.99 74 GLY B O 1
ATOM 4629 N N . LEU B 1 75 ? 79.184 63.074 32.393 1.00 37.21 75 LEU B N 1
ATOM 4630 C CA . LEU B 1 75 ? 78.111 64.053 32.251 1.00 31.08 75 LEU B CA 1
ATOM 4631 C C . LEU B 1 75 ? 78.045 64.944 33.483 1.00 32.65 75 LEU B C 1
ATOM 4632 O O . LEU B 1 75 ? 78.556 64.578 34.537 1.00 32.57 75 LEU B O 1
ATOM 4637 N N . PRO B 1 76 ? 77.400 66.115 33.355 1.00 43.19 76 PRO B N 1
ATOM 4638 C CA . PRO B 1 76 ? 77.164 67.003 34.495 1.00 35.98 76 PRO B CA 1
ATOM 4639 C C . PRO B 1 76 ? 76.347 66.292 35.567 1.00 34.55 76 PRO B C 1
ATOM 4640 O O . PRO B 1 76 ? 75.391 65.592 35.241 1.00 32.73 76 PRO B O 1
ATOM 4644 N N . ARG B 1 77 ? 76.709 66.485 36.829 1.00 32.00 77 ARG B N 1
ATOM 4645 C CA . ARG B 1 77 ? 76.013 65.829 37.924 1.00 37.55 77 ARG B CA 1
ATOM 4646 C C . ARG B 1 77 ? 74.923 66.732 38.477 1.00 43.79 77 ARG B C 1
ATOM 4647 O O . ARG B 1 77 ? 75.025 67.256 39.584 1.00 31.62 77 ARG B O 1
ATOM 4655 N N . THR B 1 78 ? 73.873 66.893 37.683 1.00 36.73 78 THR B N 1
ATOM 4656 C CA . THR B 1 78 ? 72.810 67.847 37.964 1.00 17.92 78 THR B CA 1
ATOM 4657 C C . THR B 1 78 ? 71.922 67.392 39.103 1.00 43.44 78 THR B C 1
ATOM 4658 O O . THR B 1 78 ? 71.104 68.162 39.601 1.00 32.81 78 THR B O 1
ATOM 4662 N N . ARG B 1 79 ? 72.070 66.131 39.496 1.00 26.47 79 ARG B N 1
ATOM 4663 C CA . ARG B 1 79 ? 71.316 65.584 40.617 1.00 38.76 79 ARG B CA 1
ATOM 4664 C C . ARG B 1 79 ? 72.029 65.737 41.980 1.00 23.87 79 ARG B C 1
ATOM 4665 O O . ARG B 1 79 ? 71.400 65.666 43.038 1.00 32.49 79 ARG B O 1
ATOM 4673 N N . GLU B 1 80 ? 73.336 65.961 41.948 1.00 28.35 80 GLU B N 1
ATOM 4674 C CA . GLU B 1 80 ? 74.142 65.953 43.169 1.00 26.57 80 GLU B CA 1
ATOM 4675 C C . GLU B 1 80 ? 73.648 66.930 44.236 1.00 71.92 80 GLU B C 1
ATOM 4676 O O . GLU B 1 80 ? 73.483 66.559 45.401 1.00 34.97 80 GLU B O 1
ATOM 4682 N N . ALA B 1 81 ? 73.406 68.176 43.843 1.00 36.33 81 ALA B N 1
ATOM 4683 C CA . ALA B 1 81 ? 73.051 69.208 44.816 1.00 41.52 81 ALA B CA 1
ATOM 4684 C C . ALA B 1 81 ? 71.732 68.907 45.518 1.00 35.68 81 ALA B C 1
ATOM 4685 O O . ALA B 1 81 ? 71.590 69.150 46.712 1.00 28.01 81 ALA B O 1
ATOM 4687 N N . LEU B 1 82 ? 70.772 68.378 44.768 1.00 30.22 82 LEU B N 1
ATOM 4688 C CA . LEU B 1 82 ? 69.450 68.073 45.307 1.00 33.55 82 LEU B CA 1
ATOM 4689 C C . LEU B 1 82 ? 69.549 67.025 46.401 1.00 28.92 82 LEU B C 1
ATOM 4690 O O . LEU B 1 82 ? 68.892 67.127 47.439 1.00 38.63 82 LEU B O 1
ATOM 4695 N N . VAL B 1 83 ? 70.382 66.018 46.161 1.00 25.82 83 VAL B N 1
ATOM 4696 C CA . VAL B 1 83 ? 70.564 64.940 47.119 1.00 42.87 83 VAL B CA 1
ATOM 4697 C C . VAL B 1 83 ? 71.266 65.447 48.377 1.00 57.95 83 VAL B C 1
ATOM 4698 O O . VAL B 1 83 ? 70.785 65.234 49.486 1.00 26.41 83 VAL B O 1
ATOM 4702 N N . VAL B 1 84 ? 72.399 66.122 48.200 1.00 38.01 84 VAL B N 1
ATOM 4703 C CA . VAL B 1 84 ? 73.116 66.732 49.318 1.00 26.64 84 VAL B CA 1
ATOM 4704 C C . VAL B 1 84 ? 72.195 67.665 50.098 1.00 42.58 84 VAL B C 1
ATOM 4705 O O . VAL B 1 84 ? 72.214 67.695 51.329 1.00 34.30 84 VAL B O 1
ATOM 4709 N N . ALA B 1 85 ? 71.364 68.397 49.367 1.00 22.75 85 ALA B N 1
ATOM 4710 C CA . ALA B 1 85 ? 70.472 69.395 49.950 1.00 30.74 85 ALA B CA 1
ATOM 4711 C C . ALA B 1 85 ? 69.551 68.836 51.017 1.00 36.24 85 ALA B C 1
ATOM 4712 O O . ALA B 1 85 ? 69.064 69.581 51.870 1.00 40.56 85 ALA B O 1
ATOM 4714 N N . ARG B 1 86 ? 69.289 67.535 50.969 1.00 34.24 86 ARG B N 1
ATOM 4715 C CA . ARG B 1 86 ? 68.407 66.929 51.957 1.00 26.63 86 ARG B CA 1
ATOM 4716 C C . ARG B 1 86 ? 69.146 66.723 53.276 1.00 27.59 86 ARG B C 1
ATOM 4717 O O . ARG B 1 86 ? 68.524 66.457 54.309 1.00 32.69 86 ARG B O 1
ATOM 4725 N N . GLY B 1 87 ? 70.471 66.854 53.231 1.00 24.84 87 GLY B N 1
ATOM 4726 C CA . GLY B 1 87 ? 71.304 66.767 54.425 1.00 21.94 87 GLY B CA 1
ATOM 4727 C C . GLY B 1 87 ? 71.200 65.435 55.154 1.00 46.10 87 GLY B C 1
ATOM 4728 O O . GLY B 1 87 ? 71.212 65.391 56.381 1.00 53.03 87 GLY B O 1
ATOM 4729 N N . ASP B 1 88 ? 71.101 64.342 54.401 1.00 41.62 88 ASP B N 1
ATOM 4730 C CA . ASP B 1 88 ? 71.026 63.009 55.002 1.00 30.09 88 ASP B CA 1
ATOM 4731 C C . ASP B 1 88 ? 72.208 62.130 54.601 1.00 25.87 88 ASP B C 1
ATOM 4732 O O . ASP B 1 88 ? 72.324 60.994 55.050 1.00 29.04 88 ASP B O 1
ATOM 4737 N N . VAL B 1 89 ? 73.093 62.652 53.760 1.00 24.05 89 VAL B N 1
ATOM 4738 C CA . VAL B 1 89 ? 74.251 61.865 53.340 1.00 31.94 89 VAL B CA 1
ATOM 4739 C C . VAL B 1 89 ? 75.545 62.555 53.724 1.00 26.83 89 VAL B C 1
ATOM 4740 O O . VAL B 1 89 ? 75.566 63.759 53.989 1.00 33.70 89 VAL B O 1
ATOM 4744 N N . GLU B 1 90 ? 76.625 61.785 53.748 1.00 24.09 90 GLU B N 1
ATOM 4745 C CA . GLU B 1 90 ? 77.933 62.309 54.090 1.00 37.83 90 GLU B CA 1
ATOM 4746 C C . GLU B 1 90 ? 78.977 61.681 53.185 1.00 34.99 90 GLU B C 1
ATOM 4747 O O . GLU B 1 90 ? 78.823 60.542 52.744 1.00 40.12 90 GLU B O 1
ATOM 4753 N N . GLU B 1 91 ? 80.040 62.429 52.911 1.00 42.22 91 GLU B N 1
ATOM 4754 C CA . GLU B 1 91 ? 81.130 61.936 52.081 1.00 38.71 91 GLU B CA 1
ATOM 4755 C C . GLU B 1 91 ? 81.810 60.730 52.719 1.00 42.62 91 GLU B C 1
ATOM 4756 O O . GLU B 1 91 ? 81.859 60.599 53.941 1.00 61.07 91 GLU B O 1
ATOM 4762 N N . VAL B 1 92 ? 82.331 59.845 51.882 1.00 34.05 92 VAL B N 1
ATOM 4763 C CA . VAL B 1 92 ? 83.026 58.664 52.359 1.00 49.41 92 VAL B CA 1
ATOM 4764 C C . VAL B 1 92 ? 84.521 58.944 52.476 1.00 49.36 92 VAL B C 1
ATOM 4765 O O . VAL B 1 92 ? 85.201 59.151 51.470 1.00 52.15 92 VAL B O 1
ATOM 4769 N N . ALA B 1 93 ? 85.018 58.953 53.713 1.00 63.76 93 ALA B N 1
ATOM 4770 C CA . ALA B 1 93 ? 86.423 59.237 54.001 1.00 70.48 93 ALA B CA 1
ATOM 4771 C C . ALA B 1 93 ? 87.380 58.481 53.078 1.00 65.09 93 ALA B C 1
ATOM 4772 O O . ALA B 1 93 ? 88.173 59.092 52.360 1.00 64.07 93 ALA B O 1
ATOM 4774 N N . ASP B 1 94 ? 87.300 57.155 53.097 1.00 62.49 94 ASP B N 1
ATOM 4775 C CA . ASP B 1 94 ? 88.149 56.333 52.239 1.00 83.29 94 ASP B CA 1
ATOM 4776 C C . ASP B 1 94 ? 87.364 55.231 51.527 1.00 51.74 94 ASP B C 1
ATOM 4777 O O . ASP B 1 94 ? 87.235 54.119 52.034 1.00 78.76 94 ASP B O 1
ATOM 4782 N N . PRO B 1 95 ? 86.831 55.550 50.340 1.00 75.29 95 PRO B N 1
ATOM 4783 C CA . PRO B 1 95 ? 86.067 54.609 49.517 1.00 55.69 95 PRO B CA 1
ATOM 4784 C C . PRO B 1 95 ? 86.921 53.447 49.009 1.00 46.51 95 PRO B C 1
ATOM 4785 O O . PRO B 1 95 ? 88.150 53.532 48.987 1.00 52.18 95 PRO B O 1
ATOM 4789 N N . ARG B 1 96 ? 86.262 52.371 48.597 1.00 42.89 96 ARG B N 1
ATOM 4790 C CA . ARG B 1 96 ? 86.945 51.219 48.029 1.00 49.82 96 ARG B CA 1
ATOM 4791 C C . ARG B 1 96 ? 87.559 51.552 46.674 1.00 59.37 96 ARG B C 1
ATOM 4792 O O . ARG B 1 96 ? 86.922 52.192 45.840 1.00 61.56 96 ARG B O 1
ATOM 4800 N N . GLN B 1 97 ? 88.801 51.129 46.462 1.00 51.29 97 GLN B N 1
ATOM 4801 C CA . GLN B 1 97 ? 89.429 51.262 45.151 1.00 46.08 97 GLN B CA 1
ATOM 4802 C C . GLN B 1 97 ? 89.642 49.898 44.502 1.00 121.53 97 GLN B C 1
ATOM 4803 O O . GLN B 1 97 ? 89.943 48.909 45.182 1.00 46.60 97 GLN B O 1
ATOM 4809 N N . VAL B 1 98 ? 89.477 49.853 43.183 1.00 55.93 98 VAL B N 1
ATOM 4810 C CA . VAL B 1 98 ? 89.535 48.595 42.446 1.00 86.99 98 VAL B CA 1
ATOM 4811 C C . VAL B 1 98 ? 90.597 48.623 41.351 1.00 108.41 98 VAL B C 1
ATOM 4812 O O . VAL B 1 98 ? 90.528 49.429 40.420 1.00 74.12 98 VAL B O 1
ATOM 4816 N N . LYS B 1 99 ? 91.574 47.727 41.471 1.00 124.24 99 LYS B N 1
ATOM 4817 C CA . LYS B 1 99 ? 92.693 47.661 40.537 1.00 123.33 99 LYS B CA 1
ATOM 4818 C C . LYS B 1 99 ? 92.368 46.876 39.268 1.00 129.42 99 LYS B C 1
ATOM 4819 O O . LYS B 1 99 ? 91.666 45.863 39.315 1.00 105.79 99 LYS B O 1
ATOM 4825 N N . PRO B 1 100 ? 92.879 47.354 38.125 1.00 115.51 100 PRO B N 1
ATOM 4826 C CA . PRO B 1 100 ? 92.817 46.642 36.844 1.00 145.01 100 PRO B CA 1
ATOM 4827 C C . PRO B 1 100 ? 93.876 45.543 36.771 1.00 119.13 100 PRO B C 1
ATOM 4828 O O . PRO B 1 100 ? 93.618 44.408 37.175 1.00 61.99 100 PRO B O 1
ATOM 4832 N N . PRO B 1 113 ? 91.590 50.234 31.245 1.00 62.16 113 PRO B N 1
ATOM 4833 C CA . PRO B 1 113 ? 91.562 51.692 31.047 1.00 45.56 113 PRO B CA 1
ATOM 4834 C C . PRO B 1 113 ? 90.885 52.396 32.224 1.00 58.19 113 PRO B C 1
ATOM 4835 O O . PRO B 1 113 ? 89.718 52.126 32.506 1.00 76.39 113 PRO B O 1
ATOM 4839 N N . GLU B 1 114 ? 91.607 53.281 32.904 1.00 56.41 114 GLU B N 1
ATOM 4840 C CA . GLU B 1 114 ? 91.086 53.910 34.117 1.00 41.90 114 GLU B CA 1
ATOM 4841 C C . GLU B 1 114 ? 90.339 55.213 33.839 1.00 53.64 114 GLU B C 1
ATOM 4842 O O . GLU B 1 114 ? 90.773 56.032 33.033 1.00 82.50 114 GLU B O 1
ATOM 4848 N N . PHE B 1 115 ? 89.219 55.396 34.529 1.00 55.60 115 PHE B N 1
ATOM 4849 C CA . PHE B 1 115 ? 88.448 56.626 34.440 1.00 38.11 115 PHE B CA 1
ATOM 4850 C C . PHE B 1 115 ? 88.929 57.634 35.487 1.00 58.56 115 PHE B C 1
ATOM 4851 O O . PHE B 1 115 ? 89.150 57.275 36.642 1.00 57.23 115 PHE B O 1
ATOM 4859 N N . PRO B 1 116 ? 89.104 58.900 35.076 1.00 79.62 116 PRO B N 1
ATOM 4860 C CA . PRO B 1 116 ? 89.474 60.020 35.952 1.00 48.42 116 PRO B CA 1
ATOM 4861 C C . PRO B 1 116 ? 88.531 60.183 37.147 1.00 68.77 116 PRO B C 1
ATOM 4862 O O . PRO B 1 116 ? 88.809 61.000 38.030 1.00 51.59 116 PRO B O 1
ATOM 4866 N N . GLY B 1 119 ? 86.918 64.134 39.886 1.00 64.09 119 GLY B N 1
ATOM 4867 C CA . GLY B 1 119 ? 86.832 64.698 41.223 1.00 45.68 119 GLY B CA 1
ATOM 4868 C C . GLY B 1 119 ? 85.462 64.530 41.860 1.00 56.24 119 GLY B C 1
ATOM 4869 O O . GLY B 1 119 ? 84.972 65.413 42.565 1.00 52.17 119 GLY B O 1
ATOM 4870 N N . ARG B 1 120 ? 84.838 63.386 41.608 1.00 90.83 120 ARG B N 1
ATOM 4871 C CA . ARG B 1 120 ? 83.522 63.095 42.164 1.00 45.00 120 ARG B CA 1
ATOM 4872 C C . ARG B 1 120 ? 83.628 62.664 43.621 1.00 45.17 120 ARG B C 1
ATOM 4873 O O . ARG B 1 120 ? 84.364 61.734 43.944 1.00 49.04 120 ARG B O 1
ATOM 4881 N N . LYS B 1 121 ? 82.900 63.342 44.501 1.00 33.15 121 LYS B N 1
ATOM 4882 C CA . LYS B 1 121 ? 82.783 62.887 45.886 1.00 25.79 121 LYS B CA 1
ATOM 4883 C C . LYS B 1 121 ? 81.898 61.639 45.957 1.00 57.23 121 LYS B C 1
ATOM 4884 O O . LYS B 1 121 ? 80.925 61.516 45.212 1.00 44.70 121 LYS B O 1
ATOM 4890 N N . ILE B 1 122 ? 82.246 60.711 46.842 1.00 32.54 122 ILE B N 1
ATOM 4891 C CA . ILE B 1 122 ? 81.454 59.499 47.043 1.00 31.09 122 ILE B CA 1
ATOM 4892 C C . ILE B 1 122 ? 80.697 59.578 48.364 1.00 32.55 122 ILE B C 1
ATOM 4893 O O . ILE B 1 122 ? 81.239 60.035 49.361 1.00 32.96 122 ILE B O 1
ATOM 4898 N N . TYR B 1 123 ? 79.436 59.158 48.355 1.00 25.01 123 TYR B N 1
ATOM 4899 C CA . TYR B 1 123 ? 78.536 59.400 49.478 1.00 19.34 123 TYR B CA 1
ATOM 4900 C C . TYR B 1 123 ? 77.925 58.133 50.063 1.00 40.74 123 TYR B C 1
ATOM 4901 O O . TYR B 1 123 ? 77.813 57.110 49.390 1.00 29.43 123 TYR B O 1
ATOM 4910 N N . ARG B 1 124 ? 77.501 58.247 51.319 1.00 26.88 124 ARG B N 1
ATOM 4911 C CA . ARG B 1 124 ? 76.823 57.190 52.062 1.00 27.57 124 ARG B CA 1
ATOM 4912 C C . ARG B 1 124 ? 75.926 57.885 53.077 1.00 36.62 124 ARG B C 1
ATOM 4913 O O . ARG B 1 124 ? 76.258 58.965 53.571 1.00 37.25 124 ARG B O 1
ATOM 4921 N N . ALA B 1 125 ? 74.786 57.284 53.384 1.00 22.19 125 ALA B N 1
ATOM 4922 C CA . ALA B 1 125 ? 73.878 57.859 54.369 1.00 32.95 125 ALA B CA 1
ATOM 4923 C C . ALA B 1 125 ? 74.583 58.025 55.712 1.00 25.31 125 ALA B C 1
ATOM 4924 O O . ALA B 1 125 ? 75.394 57.185 56.101 1.00 39.50 125 ALA B O 1
ATOM 4926 N N . LYS B 1 126 ? 74.285 59.112 56.412 1.00 45.86 126 LYS B N 1
ATOM 4927 C CA . LYS B 1 126 ? 74.827 59.306 57.749 1.00 53.57 126 LYS B CA 1
ATOM 4928 C C . LYS B 1 126 ? 74.227 58.250 58.662 1.00 58.69 126 LYS B C 1
ATOM 4929 O O . LYS B 1 126 ? 73.061 57.887 58.498 1.00 38.61 126 LYS B O 1
ATOM 4935 N N . PRO B 1 127 ? 75.019 57.748 59.625 1.00 45.41 127 PRO B N 1
ATOM 4936 C CA . PRO B 1 127 ? 74.530 56.712 60.538 1.00 44.34 127 PRO B CA 1
ATOM 4937 C C . PRO B 1 127 ? 73.257 57.171 61.231 1.00 31.95 127 PRO B C 1
ATOM 4938 O O . PRO B 1 127 ? 73.226 58.269 61.792 1.00 61.45 127 PRO B O 1
ATOM 4942 N N . GLY B 1 128 ? 72.213 56.349 61.167 1.00 45.85 128 GLY B N 1
ATOM 4943 C CA . GLY B 1 128 ? 70.939 56.682 61.779 1.00 52.41 128 GLY B CA 1
ATOM 4944 C C . GLY B 1 128 ? 69.987 57.422 60.856 1.00 79.62 128 GLY B C 1
ATOM 4945 O O . GLY B 1 128 ? 68.827 57.653 61.205 1.00 62.63 128 GLY B O 1
ATOM 4946 N N . LYS B 1 129 ? 70.474 57.799 59.678 1.00 49.83 129 LYS B N 1
ATOM 4947 C CA . LYS B 1 129 ? 69.658 58.537 58.717 1.00 47.96 129 LYS B CA 1
ATOM 4948 C C . LYS B 1 129 ? 68.975 57.609 57.711 1.00 29.51 129 LYS B C 1
ATOM 4949 O O . LYS B 1 129 ? 69.529 56.572 57.332 1.00 46.94 129 LYS B O 1
ATOM 4955 N N . LEU B 1 130 ? 67.772 57.991 57.289 1.00 41.20 130 LEU B N 1
ATOM 4956 C CA . LEU B 1 130 ? 67.029 57.260 56.264 1.00 47.22 130 LEU B CA 1
ATOM 4957 C C . LEU B 1 130 ? 67.129 58.000 54.938 1.00 46.23 130 LEU B C 1
ATOM 4958 O O . LEU B 1 130 ? 66.828 59.190 54.873 1.00 46.26 130 LEU B O 1
ATOM 4963 N N . VAL B 1 131 ? 67.547 57.307 53.882 1.00 33.42 131 VAL B N 1
ATOM 4964 C CA . VAL B 1 131 ? 67.807 57.980 52.609 1.00 33.59 131 VAL B CA 1
ATOM 4965 C C . VAL B 1 131 ? 67.047 57.482 51.370 1.00 35.73 131 VAL B C 1
ATOM 4966 O O . VAL B 1 131 ? 67.180 58.084 50.304 1.00 31.14 131 VAL B O 1
ATOM 4970 N N . THR B 1 132 ? 66.267 56.406 51.480 1.00 28.53 132 THR B N 1
ATOM 4971 C CA . THR B 1 132 ? 65.611 55.865 50.280 1.00 35.08 132 THR B CA 1
ATOM 4972 C C . THR B 1 132 ? 64.331 56.606 49.915 1.00 29.35 132 THR B C 1
ATOM 4973 O O . THR B 1 132 ? 63.629 57.125 50.789 1.00 21.17 132 THR B O 1
ATOM 4977 N N . GLN B 1 133 ? 64.030 56.646 48.617 1.00 15.65 133 GLN B N 1
ATOM 4978 C CA . GLN B 1 133 ? 62.766 57.200 48.147 1.00 16.13 133 GLN B CA 1
ATOM 4979 C C . GLN B 1 133 ? 61.594 56.565 48.894 1.00 18.39 133 GLN B C 1
ATOM 4980 O O . GLN B 1 133 ? 60.619 57.236 49.209 1.00 22.70 133 GLN B O 1
ATOM 4986 N N . LEU B 1 134 ? 61.690 55.266 49.168 1.00 23.29 134 LEU B N 1
ATOM 4987 C CA . LEU B 1 134 ? 60.625 54.569 49.887 1.00 21.37 134 LEU B CA 1
ATOM 4988 C C . LEU B 1 134 ? 60.452 55.160 51.287 1.00 30.65 134 LEU B C 1
ATOM 4989 O O . LEU B 1 134 ? 59.345 55.513 51.704 1.00 20.71 134 LEU B O 1
ATOM 4994 N N . GLU B 1 135 ? 61.555 55.271 52.014 1.00 20.53 135 GLU B N 1
ATOM 4995 C CA . GLU B 1 135 ? 61.493 55.826 53.362 1.00 31.03 135 GLU B CA 1
ATOM 4996 C C . GLU B 1 135 ? 60.962 57.257 53.373 1.00 29.09 135 GLU B C 1
ATOM 4997 O O . GLU B 1 135 ? 60.140 57.594 54.221 1.00 36.00 135 GLU B O 1
ATOM 5003 N N . TYR B 1 136 ? 61.403 58.086 52.424 1.00 26.19 136 TYR B N 1
ATOM 5004 C CA . TYR B 1 136 ? 60.882 59.458 52.304 1.00 23.44 136 TYR B CA 1
ATOM 5005 C C . TYR B 1 136 ? 59.375 59.510 52.052 1.00 20.60 136 TYR B C 1
ATOM 5006 O O . TYR B 1 136 ? 58.652 60.264 52.707 1.00 37.10 136 TYR B O 1
ATOM 5015 N N . ALA B 1 137 ? 58.914 58.712 51.093 1.00 31.82 137 ALA B N 1
ATOM 5016 C CA . ALA B 1 137 ? 57.495 58.615 50.756 1.00 25.05 137 ALA B CA 1
ATOM 5017 C C . ALA B 1 137 ? 56.632 58.196 51.945 1.00 25.86 137 ALA B C 1
ATOM 5018 O O . ALA B 1 137 ? 55.584 58.791 52.208 1.00 32.99 137 ALA B O 1
ATOM 5020 N N . ARG B 1 138 ? 57.058 57.149 52.643 1.00 30.91 138 ARG B N 1
ATOM 5021 C CA . ARG B 1 138 ? 56.317 56.666 53.806 1.00 40.87 138 ARG B CA 1
ATOM 5022 C C . ARG B 1 138 ? 56.253 57.711 54.931 1.00 53.28 138 ARG B C 1
ATOM 5023 O O . ARG B 1 138 ? 55.304 57.726 55.711 1.00 34.59 138 ARG B O 1
ATOM 5031 N N . ALA B 1 139 ? 57.250 58.591 54.994 1.00 41.56 139 ALA B N 1
ATOM 5032 C CA . ALA B 1 139 ? 57.263 59.684 55.967 1.00 43.05 139 ALA B CA 1
ATOM 5033 C C . ALA B 1 139 ? 56.506 60.919 55.476 1.00 64.95 139 ALA B C 1
ATOM 5034 O O . ALA B 1 139 ? 56.525 61.958 56.125 1.00 35.58 139 ALA B O 1
ATOM 5036 N N . GLY B 1 140 ? 55.847 60.803 54.326 1.00 31.50 140 GLY B N 1
ATOM 5037 C CA . GLY B 1 140 ? 55.018 61.880 53.812 1.00 28.95 140 GLY B CA 1
ATOM 5038 C C . GLY B 1 140 ? 55.775 62.945 53.035 1.00 39.47 140 GLY B C 1
ATOM 5039 O O . GLY B 1 140 ? 55.240 64.017 52.745 1.00 31.47 140 GLY B O 1
ATOM 5040 N N . ILE B 1 141 ? 57.018 62.645 52.679 1.00 20.30 141 ILE B N 1
ATOM 5041 C CA . ILE B 1 141 ? 57.886 63.622 52.036 1.00 26.33 141 ILE B CA 1
ATOM 5042 C C . ILE B 1 141 ? 57.885 63.513 50.506 1.00 36.92 141 ILE B C 1
ATOM 5043 O O . ILE B 1 141 ? 58.081 62.433 49.963 1.00 28.04 141 ILE B O 1
ATOM 5048 N N . ILE B 1 142 ? 57.652 64.634 49.822 1.00 31.84 142 ILE B N 1
ATOM 5049 C CA . ILE B 1 142 ? 57.798 64.695 48.368 1.00 27.17 142 ILE B CA 1
ATOM 5050 C C . ILE B 1 142 ? 59.195 65.158 47.994 1.00 26.66 142 ILE B C 1
ATOM 5051 O O . ILE B 1 142 ? 59.519 66.334 48.133 1.00 39.80 142 ILE B O 1
ATOM 5056 N N . THR B 1 143 ? 60.025 64.226 47.530 1.00 29.61 143 THR B N 1
ATOM 5057 C CA . THR B 1 143 ? 61.406 64.540 47.176 1.00 12.22 143 THR B CA 1
ATOM 5058 C C . THR B 1 143 ? 61.509 65.165 45.786 1.00 35.21 143 THR B C 1
ATOM 5059 O O . THR B 1 143 ? 60.518 65.280 45.066 1.00 17.28 143 THR B O 1
ATOM 5063 N N . ALA B 1 144 ? 62.721 65.568 45.426 1.00 27.50 144 ALA B N 1
ATOM 5064 C CA . ALA B 1 144 ? 62.970 66.193 44.142 1.00 31.86 144 ALA B CA 1
ATOM 5065 C C . ALA B 1 144 ? 62.766 65.185 43.017 1.00 14.05 144 ALA B C 1
ATOM 5066 O O . ALA B 1 144 ? 62.205 65.521 41.971 1.00 25.47 144 ALA B O 1
ATOM 5068 N N . GLU B 1 145 ? 63.197 63.948 43.242 1.00 23.58 145 GLU B N 1
ATOM 5069 C CA . GLU B 1 145 ? 63.034 62.899 42.232 1.00 20.03 145 GLU B CA 1
ATOM 5070 C C . GLU B 1 145 ? 61.561 62.636 41.938 1.00 19.61 145 GLU B C 1
ATOM 5071 O O . GLU B 1 145 ? 61.179 62.415 40.786 1.00 28.36 145 GLU B O 1
ATOM 5077 N N . MET B 1 146 ? 60.732 62.698 42.975 1.00 29.83 146 MET B N 1
ATOM 5078 C CA . MET B 1 146 ? 59.288 62.529 42.812 1.00 22.38 146 MET B CA 1
ATOM 5079 C C . MET B 1 146 ? 58.625 63.616 41.966 1.00 28.69 146 MET B C 1
ATOM 5080 O O . MET B 1 146 ? 57.810 63.312 41.087 1.00 16.74 146 MET B O 1
ATOM 5085 N N . GLU B 1 147 ? 58.948 64.880 42.234 1.00 24.88 147 GLU B N 1
ATOM 5086 C CA . GLU B 1 147 ? 58.404 65.952 41.409 1.00 22.45 147 GLU B CA 1
ATOM 5087 C C . GLU B 1 147 ? 58.945 65.857 39.987 1.00 17.25 147 GLU B C 1
ATOM 5088 O O . GLU B 1 147 ? 58.228 66.106 39.024 1.00 20.25 147 GLU B O 1
ATOM 5094 N N . TYR B 1 148 ? 60.220 65.508 39.871 1.00 18.76 148 TYR B N 1
ATOM 5095 C CA . TYR B 1 148 ? 60.868 65.370 38.575 1.00 18.06 148 TYR B CA 1
ATOM 5096 C C . TYR B 1 148 ? 60.109 64.350 37.732 1.00 44.47 148 TYR B C 1
ATOM 5097 O O . TYR B 1 148 ? 59.857 64.553 36.542 1.00 26.91 148 TYR B O 1
ATOM 5106 N N . VAL B 1 149 ? 59.728 63.255 38.377 1.00 23.28 149 VAL B N 1
ATOM 5107 C CA . VAL B 1 149 ? 59.052 62.158 37.706 1.00 26.00 149 VAL B CA 1
ATOM 5108 C C . VAL B 1 149 ? 57.611 62.494 37.349 1.00 25.94 149 VAL B C 1
ATOM 5109 O O . VAL B 1 149 ? 57.164 62.198 36.236 1.00 22.23 149 VAL B O 1
ATOM 5113 N N . ALA B 1 150 ? 56.883 63.104 38.288 1.00 21.79 150 ALA B N 1
ATOM 5114 C CA . ALA B 1 150 ? 55.511 63.529 38.019 1.00 21.74 150 ALA B CA 1
ATOM 5115 C C . ALA B 1 150 ? 55.474 64.447 36.798 1.00 30.85 150 ALA B C 1
ATOM 5116 O O . ALA B 1 150 ? 54.584 64.345 35.961 1.00 21.94 150 ALA B O 1
ATOM 5118 N N . ILE B 1 151 ? 56.458 65.328 36.683 1.00 14.85 151 ILE B N 1
ATOM 5119 C CA . ILE B 1 151 ? 56.537 66.215 35.515 1.00 20.88 151 ILE B CA 1
ATOM 5120 C C . ILE B 1 151 ? 56.825 65.405 34.250 1.00 10.15 151 ILE B C 1
ATOM 5121 O O . ILE B 1 151 ? 56.202 65.598 33.195 1.00 22.74 151 ILE B O 1
ATOM 5126 N N . ARG B 1 152 ? 57.770 64.485 34.361 1.00 18.09 152 ARG B N 1
ATOM 5127 C CA . ARG B 1 152 ? 58.157 63.681 33.214 1.00 31.06 152 ARG B CA 1
ATOM 5128 C C . ARG B 1 152 ? 56.981 62.863 32.675 1.00 50.25 152 ARG B C 1
ATOM 5129 O O . ARG B 1 152 ? 56.790 62.771 31.467 1.00 21.24 152 ARG B O 1
ATOM 5137 N N . GLU B 1 153 ? 56.181 62.296 33.574 1.00 27.13 153 GLU B N 1
ATOM 5138 C CA . GLU B 1 153 ? 55.091 61.400 33.186 1.00 19.83 153 GLU B CA 1
ATOM 5139 C C . GLU B 1 153 ? 53.897 62.063 32.493 1.00 30.12 153 GLU B C 1
ATOM 5140 O O . GLU B 1 153 ? 53.098 61.375 31.855 1.00 26.87 153 GLU B O 1
ATOM 5146 N N . ASN B 1 154 ? 53.765 63.380 32.616 1.00 33.30 154 ASN B N 1
ATOM 5147 C CA . ASN B 1 154 ? 52.622 64.071 32.019 1.00 21.21 154 ASN B CA 1
ATOM 5148 C C . ASN B 1 154 ? 52.843 64.569 30.599 1.00 23.71 154 ASN B C 1
ATOM 5149 O O . ASN B 1 154 ? 51.893 65.004 29.958 1.00 28.21 154 ASN B O 1
ATOM 5154 N N . LEU B 1 155 ? 54.087 64.534 30.119 1.00 22.54 155 LEU B N 1
ATOM 5155 C CA . LEU B 1 155 ? 54.382 64.945 28.738 1.00 22.22 155 LEU B CA 1
ATOM 5156 C C . LEU B 1 155 ? 53.890 66.358 28.410 1.00 33.46 155 LEU B C 1
ATOM 5157 O O . LEU B 1 155 ? 53.475 66.629 27.282 1.00 27.59 155 LEU B O 1
ATOM 5162 N N . ARG B 1 156 ? 53.935 67.245 29.404 1.00 23.32 156 ARG B N 1
ATOM 5163 C CA . ARG B 1 156 ? 53.534 68.649 29.246 1.00 23.89 156 ARG B CA 1
ATOM 5164 C C . ARG B 1 156 ? 52.065 68.847 28.887 1.00 17.07 156 ARG B C 1
ATOM 5165 O O . ARG B 1 156 ? 51.705 69.885 28.327 1.00 32.86 156 ARG B O 1
ATOM 5173 N N . ARG B 1 157 ? 51.219 67.869 29.211 1.00 17.98 157 ARG B N 1
ATOM 5174 C CA . ARG B 1 157 ? 49.781 67.993 28.953 1.00 28.82 157 ARG B CA 1
ATOM 5175 C C . ARG B 1 157 ? 49.163 68.958 29.955 1.00 48.16 157 ARG B C 1
ATOM 5176 O O . ARG B 1 157 ? 49.620 69.063 31.092 1.00 39.73 157 ARG B O 1
ATOM 5184 N N . GLU B 1 158 ? 48.120 69.658 29.525 1.00 31.23 158 GLU B N 1
ATOM 5185 C CA . GLU B 1 158 ? 47.420 70.615 30.369 1.00 35.31 158 GLU B CA 1
ATOM 5186 C C . GLU B 1 158 ? 46.044 70.038 30.662 1.00 73.12 158 GLU B C 1
ATOM 5187 O O . GLU B 1 158 ? 45.517 69.265 29.864 1.00 41.11 158 GLU B O 1
ATOM 5193 N N . GLN B 1 159 ? 45.454 70.411 31.793 1.00 48.62 159 GLN B N 1
ATOM 5194 C CA . GLN B 1 159 ? 44.091 69.981 32.097 1.00 37.83 159 GLN B CA 1
ATOM 5195 C C . GLN B 1 159 ? 43.071 71.015 31.627 1.00 74.85 159 GLN B C 1
ATOM 5196 O O . GLN B 1 159 ? 42.277 71.521 32.421 1.00 37.51 159 GLN B O 1
ATOM 5202 N N . ASP B 1 160 ? 43.095 71.310 30.327 1.00 48.81 160 ASP B N 1
ATOM 5203 C CA . ASP B 1 160 ? 42.249 72.351 29.744 1.00 83.15 160 ASP B CA 1
ATOM 5204 C C . ASP B 1 160 ? 41.063 71.796 28.948 1.00 90.51 160 ASP B C 1
ATOM 5205 O O . ASP B 1 160 ? 40.096 72.509 28.675 1.00 70.91 160 ASP B O 1
ATOM 5210 N N . ARG B 1 161 ? 41.144 70.523 28.576 1.00 49.45 161 ARG B N 1
ATOM 5211 C CA . ARG B 1 161 ? 40.054 69.861 27.871 1.00 86.14 161 ARG B CA 1
ATOM 5212 C C . ARG B 1 161 ? 39.588 68.644 28.656 1.00 121.05 161 ARG B C 1
ATOM 5213 O O . ARG B 1 161 ? 40.375 68.033 29.381 1.00 65.47 161 ARG B O 1
ATOM 5221 N N . PRO B 1 162 ? 38.301 68.291 28.522 1.00 73.94 162 PRO B N 1
ATOM 5222 C CA . PRO B 1 162 ? 37.794 67.089 29.187 1.00 66.99 162 PRO B CA 1
ATOM 5223 C C . PRO B 1 162 ? 38.637 65.884 28.791 1.00 99.16 162 PRO B C 1
ATOM 5224 O O . PRO B 1 162 ? 39.056 65.782 27.637 1.00 41.29 162 PRO B O 1
ATOM 5228 N N . CYS B 1 163 ? 38.896 64.994 29.742 1.00 44.16 163 CYS B N 1
ATOM 5229 C CA . CYS B 1 163 ? 39.704 63.810 29.483 1.00 99.27 163 CYS B CA 1
ATOM 5230 C C . CYS B 1 163 ? 38.800 62.582 29.443 1.00 72.75 163 CYS B C 1
ATOM 5231 O O . CYS B 1 163 ? 38.138 62.258 30.432 1.00 51.93 163 CYS B O 1
ATOM 5234 N N . VAL B 1 164 ? 38.753 61.907 28.299 1.00 58.35 164 VAL B N 1
ATOM 5235 C CA . VAL B 1 164 ? 37.877 60.744 28.159 1.00 131.56 164 VAL B CA 1
ATOM 5236 C C . VAL B 1 164 ? 38.657 59.447 27.913 1.00 90.86 164 VAL B C 1
ATOM 5237 O O . VAL B 1 164 ? 39.449 59.352 26.976 1.00 44.71 164 VAL B O 1
ATOM 5241 N N . ARG B 1 165 ? 38.425 58.452 28.766 1.00 39.86 165 ARG B N 1
ATOM 5242 C CA . ARG B 1 165 ? 39.203 57.212 28.745 1.00 78.89 165 ARG B CA 1
ATOM 5243 C C . ARG B 1 165 ? 38.663 56.155 27.790 1.00 43.96 165 ARG B C 1
ATOM 5244 O O . ARG B 1 165 ? 37.496 55.771 27.870 1.00 64.06 165 ARG B O 1
ATOM 5252 N N . ASP B 1 166 ? 39.534 55.675 26.905 1.00 49.69 166 ASP B N 1
ATOM 5253 C CA . ASP B 1 166 ? 39.218 54.562 26.022 1.00 36.01 166 ASP B CA 1
ATOM 5254 C C . ASP B 1 166 ? 40.256 53.457 26.157 1.00 33.91 166 ASP B C 1
ATOM 5255 O O . ASP B 1 166 ? 41.257 53.447 25.437 1.00 29.57 166 ASP B O 1
ATOM 5260 N N . GLY B 1 167 ? 40.023 52.526 27.075 1.00 34.50 167 GLY B N 1
ATOM 5261 C CA . GLY B 1 167 ? 40.960 51.436 27.293 1.00 15.94 167 GLY B CA 1
ATOM 5262 C C . GLY B 1 167 ? 40.460 50.376 28.259 1.00 23.46 167 GLY B C 1
ATOM 5263 O O . GLY B 1 167 ? 39.350 50.463 28.786 1.00 32.84 167 GLY B O 1
ATOM 5264 N N . GLU B 1 168 ? 41.285 49.360 28.479 1.00 24.23 168 GLU B N 1
ATOM 5265 C CA . GLU B 1 168 ? 41.006 48.321 29.475 1.00 14.42 168 GLU B CA 1
ATOM 5266 C C . GLU B 1 168 ? 42.303 48.111 30.239 1.00 19.87 168 GLU B C 1
ATOM 5267 O O . GLU B 1 168 ? 43.293 47.659 29.672 1.00 28.52 168 GLU B O 1
ATOM 5273 N N . ASP B 1 169 ? 42.323 48.500 31.512 1.00 23.59 169 ASP B N 1
ATOM 5274 C CA . ASP B 1 169 ? 43.564 48.447 32.265 1.00 19.68 169 ASP B CA 1
ATOM 5275 C C . ASP B 1 169 ? 43.523 47.401 33.364 1.00 24.00 169 ASP B C 1
ATOM 5276 O O . ASP B 1 169 ? 44.427 47.321 34.190 1.00 32.99 169 ASP B O 1
ATOM 5281 N N . PHE B 1 170 ? 42.473 46.592 33.352 1.00 18.79 170 PHE B N 1
ATOM 5282 C CA . PHE B 1 170 ? 42.355 45.461 34.269 1.00 19.44 170 PHE B CA 1
ATOM 5283 C C . PHE B 1 170 ? 42.481 45.825 35.752 1.00 23.61 170 PHE B C 1
ATOM 5284 O O . PHE B 1 170 ? 43.094 45.099 36.534 1.00 23.86 170 PHE B O 1
ATOM 5292 N N . GLY B 1 171 ? 41.876 46.939 36.139 1.00 25.26 171 GLY B N 1
ATOM 5293 C CA . GLY B 1 171 ? 41.841 47.315 37.541 1.00 37.18 171 GLY B CA 1
ATOM 5294 C C . GLY B 1 171 ? 43.020 48.144 38.015 1.00 38.99 171 GLY B C 1
ATOM 5295 O O . GLY B 1 171 ? 43.266 48.241 39.221 1.00 26.90 171 GLY B O 1
ATOM 5296 N N . ALA B 1 172 ? 43.750 48.744 37.077 1.00 18.47 172 ALA B N 1
ATOM 5297 C CA . ALA B 1 172 ? 44.842 49.653 37.439 1.00 22.49 172 ALA B CA 1
ATOM 5298 C C . ALA B 1 172 ? 44.289 50.943 38.021 1.00 30.06 172 ALA B C 1
ATOM 5299 O O . ALA B 1 172 ? 43.082 51.174 38.008 1.00 45.47 172 ALA B O 1
ATOM 5301 N N . SER B 1 173 ? 45.176 51.791 38.529 1.00 35.23 173 SER B N 1
ATOM 5302 C CA . SER B 1 173 ? 44.768 53.101 39.029 1.00 20.95 173 SER B CA 1
ATOM 5303 C C . SER B 1 173 ? 45.546 54.197 38.324 1.00 38.40 173 SER B C 1
ATOM 5304 O O . SER B 1 173 ? 46.315 54.923 38.946 1.00 31.90 173 SER B O 1
ATOM 5307 N N . ILE B 1 174 ? 45.355 54.297 37.014 1.00 28.45 174 ILE B N 1
ATOM 5308 C CA . ILE B 1 174 ? 45.998 55.336 36.227 1.00 10.52 174 ILE B CA 1
ATOM 5309 C C . ILE B 1 174 ? 45.172 56.621 36.340 1.00 19.71 174 ILE B C 1
ATOM 5310 O O . ILE B 1 174 ? 43.991 56.622 36.003 1.00 28.50 174 ILE B O 1
ATOM 5315 N N . PRO B 1 175 ? 45.782 57.708 36.860 1.00 27.58 175 PRO B N 1
ATOM 5316 C CA . PRO B 1 175 ? 45.071 58.988 37.013 1.00 30.17 175 PRO B CA 1
ATOM 5317 C C . PRO B 1 175 ? 44.965 59.747 35.692 1.00 29.21 175 PRO B C 1
ATOM 5318 O O . PRO B 1 175 ? 45.712 59.456 34.748 1.00 23.17 175 PRO B O 1
ATOM 5322 N N . ASP B 1 176 ? 44.034 60.698 35.617 1.00 27.88 176 ASP B N 1
ATOM 5323 C CA . ASP B 1 176 ? 43.912 61.546 34.430 1.00 33.94 176 ASP B CA 1
ATOM 5324 C C . ASP B 1 176 ? 45.161 62.397 34.261 1.00 33.53 176 ASP B C 1
ATOM 5325 O O . ASP B 1 176 ? 45.539 62.779 33.151 1.00 23.56 176 ASP B O 1
ATOM 5330 N N . PHE B 1 177 ? 45.807 62.676 35.384 1.00 17.98 177 PHE B N 1
ATOM 5331 C CA . PHE B 1 177 ? 46.969 63.535 35.397 1.00 20.49 177 PHE B CA 1
ATOM 5332 C C . PHE B 1 177 ? 47.806 63.151 36.600 1.00 18.61 177 PHE B C 1
ATOM 5333 O O . PHE B 1 177 ? 47.268 62.949 37.691 1.00 30.41 177 PHE B O 1
ATOM 5341 N N . VAL B 1 178 ? 49.117 63.048 36.401 1.00 19.03 178 VAL B N 1
ATOM 5342 C CA . VAL B 1 178 ? 50.026 62.671 37.483 1.00 28.73 178 VAL B CA 1
ATOM 5343 C C . VAL B 1 178 ? 50.474 63.881 38.308 1.00 57.55 178 VAL B C 1
ATOM 5344 O O . VAL B 1 178 ? 50.908 64.897 37.765 1.00 27.82 178 VAL B O 1
ATOM 5348 N N . THR B 1 179 ? 50.367 63.764 39.625 1.00 30.57 179 THR B N 1
ATOM 5349 C CA . THR B 1 179 ? 50.867 64.792 40.528 1.00 29.58 179 THR B CA 1
ATOM 5350 C C . THR B 1 179 ? 51.984 64.215 41.392 1.00 27.56 179 THR B C 1
ATOM 5351 O O . THR B 1 179 ? 52.018 63.014 41.636 1.00 28.20 179 THR B O 1
ATOM 5355 N N . PRO B 1 180 ? 52.896 65.073 41.866 1.00 35.12 180 PRO B N 1
ATOM 5356 C CA . PRO B 1 180 ? 53.980 64.626 42.746 1.00 30.71 180 PRO B CA 1
ATOM 5357 C C . PRO B 1 180 ? 53.449 63.837 43.935 1.00 19.60 180 PRO B C 1
ATOM 5358 O O . PRO B 1 180 ? 54.101 62.895 44.387 1.00 28.59 180 PRO B O 1
ATOM 5362 N N . GLU B 1 181 ? 52.275 64.223 44.425 1.00 30.14 181 GLU B N 1
ATOM 5363 C CA . GLU B 1 181 ? 51.648 63.542 45.543 1.00 25.02 181 GLU B CA 1
ATOM 5364 C C . GLU B 1 181 ? 51.204 62.129 45.168 1.00 35.51 181 GLU B C 1
ATOM 5365 O O . GLU B 1 181 ? 51.290 61.213 45.983 1.00 29.70 181 GLU B O 1
ATOM 5371 N N . PHE B 1 182 ? 50.721 61.953 43.940 1.00 30.50 182 PHE B N 1
ATOM 5372 C CA . PHE B 1 182 ? 50.364 60.618 43.459 1.00 24.04 182 PHE B CA 1
ATOM 5373 C C . PHE B 1 182 ? 51.594 59.713 43.400 1.00 15.14 182 PHE B C 1
ATOM 5374 O O . PHE B 1 182 ? 51.551 58.561 43.830 1.00 19.52 182 PHE B O 1
ATOM 5382 N N . VAL B 1 183 ? 52.694 60.252 42.885 1.00 20.33 183 VAL B N 1
ATOM 5383 C CA . VAL B 1 183 ? 53.953 59.521 42.844 1.00 23.80 183 VAL B CA 1
ATOM 5384 C C . VAL B 1 183 ? 54.357 59.056 44.244 1.00 23.66 183 VAL B C 1
ATOM 5385 O O . VAL B 1 183 ? 54.663 57.882 44.449 1.00 20.39 183 VAL B O 1
ATOM 5389 N N . ARG B 1 184 ? 54.333 59.967 45.211 1.00 25.72 184 ARG B N 1
ATOM 5390 C CA . ARG B 1 184 ? 54.672 59.601 46.582 1.00 34.22 184 ARG B CA 1
ATOM 5391 C C . ARG B 1 184 ? 53.793 58.478 47.119 1.00 18.76 184 ARG B C 1
ATOM 5392 O O . ARG B 1 184 ? 54.294 57.557 47.766 1.00 29.76 184 ARG B O 1
ATOM 5400 N N . GLN B 1 185 ? 52.486 58.559 46.851 1.00 30.66 185 GLN B N 1
ATOM 5401 C CA . GLN B 1 185 ? 51.545 57.524 47.286 1.00 29.49 185 GLN B CA 1
ATOM 5402 C C . GLN B 1 185 ? 51.864 56.163 46.665 1.00 43.38 185 GLN B C 1
ATOM 5403 O O . GLN B 1 185 ? 51.843 55.131 47.345 1.00 25.20 185 GLN B O 1
ATOM 5409 N N . GLU B 1 186 ? 52.156 56.163 45.372 1.00 23.45 186 GLU B N 1
ATOM 5410 C CA . GLU B 1 186 ? 52.498 54.921 44.677 1.00 21.63 186 GLU B CA 1
ATOM 5411 C C . GLU B 1 186 ? 53.775 54.311 45.219 1.00 17.08 186 GLU B C 1
ATOM 5412 O O . GLU B 1 186 ? 53.879 53.088 45.367 1.00 37.98 186 GLU B O 1
ATOM 5418 N N . ILE B 1 187 ? 54.760 55.155 45.505 1.00 27.74 187 ILE B N 1
ATOM 5419 C CA . ILE B 1 187 ? 56.001 54.650 46.070 1.00 29.46 187 ILE B CA 1
ATOM 5420 C C . ILE B 1 187 ? 55.802 54.131 47.494 1.00 32.93 187 ILE B C 1
ATOM 5421 O O . ILE B 1 187 ? 56.263 53.040 47.818 1.00 19.19 187 ILE B O 1
ATOM 5426 N N . ALA B 1 188 ? 55.107 54.900 48.335 1.00 20.58 188 ALA B N 1
ATOM 5427 C CA . ALA B 1 188 ? 54.893 54.499 49.731 1.00 28.35 188 ALA B CA 1
ATOM 5428 C C . ALA B 1 188 ? 54.208 53.137 49.851 1.00 23.60 188 ALA B C 1
ATOM 5429 O O . ALA B 1 188 ? 54.481 52.373 50.777 1.00 30.06 188 ALA B O 1
ATOM 5431 N N . ARG B 1 189 ? 53.318 52.823 48.917 1.00 30.80 189 ARG B N 1
ATOM 5432 C CA . ARG B 1 189 ? 52.608 51.549 48.998 1.00 16.51 189 ARG B CA 1
ATOM 5433 C C . ARG B 1 189 ? 53.392 50.419 48.349 1.00 23.36 189 ARG B C 1
ATOM 5434 O O . ARG B 1 189 ? 53.008 49.258 48.454 1.00 28.06 189 ARG B O 1
ATOM 5442 N N . GLY B 1 190 ? 54.488 50.761 47.678 1.00 26.39 190 GLY B N 1
ATOM 5443 C CA . GLY B 1 190 ? 55.336 49.758 47.054 1.00 21.99 190 GLY B CA 1
ATOM 5444 C C . GLY B 1 190 ? 54.914 49.389 45.639 1.00 21.86 190 GLY B C 1
ATOM 5445 O O . GLY B 1 190 ? 55.507 48.515 45.014 1.00 33.11 190 GLY B O 1
ATOM 5446 N N . ARG B 1 191 ? 53.901 50.072 45.125 1.00 21.20 191 ARG B N 1
ATOM 5447 C CA . ARG B 1 191 ? 53.409 49.814 43.771 1.00 28.95 191 ARG B CA 1
ATOM 5448 C C . ARG B 1 191 ? 54.234 50.535 42.684 1.00 46.48 191 ARG B C 1
ATOM 5449 O O . ARG B 1 191 ? 53.992 50.364 41.493 1.00 27.07 191 ARG B O 1
ATOM 5457 N N . ALA B 1 192 ? 55.209 51.339 43.094 1.00 25.77 192 ALA B N 1
ATOM 5458 C CA . ALA B 1 192 ? 56.091 52.015 42.143 1.00 17.89 192 ALA B CA 1
ATOM 5459 C C . ALA B 1 192 ? 57.449 52.309 42.760 1.00 28.46 192 ALA B C 1
ATOM 5460 O O . ALA B 1 192 ? 57.578 52.448 43.977 1.00 30.21 192 ALA B O 1
ATOM 5462 N N . ILE B 1 193 ? 58.463 52.401 41.912 1.00 17.07 193 ILE B N 1
ATOM 5463 C CA . ILE B 1 193 ? 59.812 52.676 42.373 1.00 20.58 193 ILE B CA 1
ATOM 5464 C C . ILE B 1 193 ? 60.508 53.708 41.490 1.00 27.43 193 ILE B C 1
ATOM 5465 O O . ILE B 1 193 ? 60.129 53.928 40.326 1.00 16.76 193 ILE B O 1
ATOM 5470 N N . ILE B 1 194 ? 61.514 54.350 42.073 1.00 23.98 194 ILE B N 1
ATOM 5471 C CA . ILE B 1 194 ? 62.402 55.272 41.365 1.00 15.59 194 ILE B CA 1
ATOM 5472 C C . ILE B 1 194 ? 63.825 54.821 41.673 1.00 27.17 194 ILE B C 1
ATOM 5473 O O . ILE B 1 194 ? 64.339 55.076 42.761 1.00 29.94 194 ILE B O 1
ATOM 5478 N N . PRO B 1 195 ? 64.459 54.118 40.728 1.00 23.99 195 PRO B N 1
ATOM 5479 C CA . PRO B 1 195 ? 65.829 53.638 40.961 1.00 19.04 195 PRO B CA 1
ATOM 5480 C C . PRO B 1 195 ? 66.811 54.803 40.882 1.00 40.04 195 PRO B C 1
ATOM 5481 O O . PRO B 1 195 ? 66.895 55.458 39.840 1.00 30.92 195 PRO B O 1
ATOM 5485 N N . ALA B 1 196 ? 67.535 55.071 41.964 1.00 24.27 196 ALA B N 1
ATOM 5486 C CA . ALA B 1 196 ? 68.321 56.294 42.025 1.00 28.72 196 ALA B CA 1
ATOM 5487 C C . ALA B 1 196 ? 69.357 56.304 43.152 1.00 28.65 196 ALA B C 1
ATOM 5488 O O . ALA B 1 196 ? 69.185 56.970 44.178 1.00 33.16 196 ALA B O 1
ATOM 5490 N N . ASN B 1 197 ? 70.439 55.567 42.933 1.00 32.42 197 ASN B N 1
ATOM 5491 C CA . ASN B 1 197 ? 71.572 55.542 43.839 1.00 31.06 197 ASN B CA 1
ATOM 5492 C C . ASN B 1 197 ? 72.074 56.966 44.099 1.00 44.97 197 ASN B C 1
ATOM 5493 O O . ASN B 1 197 ? 72.287 57.740 43.163 1.00 20.74 197 ASN B O 1
ATOM 5498 N N . ILE B 1 198 ? 72.250 57.313 45.373 1.00 26.14 198 ILE B N 1
ATOM 5499 C CA . ILE B 1 198 ? 72.735 58.640 45.757 1.00 31.29 198 ILE B CA 1
ATOM 5500 C C . ILE B 1 198 ? 74.068 58.986 45.082 1.00 27.52 198 ILE B C 1
ATOM 5501 O O . ILE B 1 198 ? 74.438 60.149 44.983 1.00 25.23 198 ILE B O 1
ATOM 5506 N N . ASN B 1 199 ? 74.789 57.968 44.630 1.00 17.27 199 ASN B N 1
ATOM 5507 C CA . ASN B 1 199 ? 76.073 58.171 43.982 1.00 21.94 199 ASN B CA 1
ATOM 5508 C C . ASN B 1 199 ? 75.997 58.187 42.462 1.00 28.49 199 ASN B C 1
ATOM 5509 O O . ASN B 1 199 ? 77.019 58.063 41.788 1.00 26.17 199 ASN B O 1
ATOM 5514 N N . HIS B 1 200 ? 74.790 58.311 41.925 1.00 31.41 200 HIS B N 1
ATOM 5515 C CA . HIS B 1 200 ? 74.618 58.464 40.484 1.00 33.49 200 HIS B CA 1
ATOM 5516 C C . HIS B 1 200 ? 74.113 59.876 40.207 1.00 31.21 200 HIS B C 1
ATOM 5517 O O . HIS B 1 200 ? 72.938 60.086 39.902 1.00 24.47 200 HIS B O 1
ATOM 5524 N N . GLY B 1 201 ? 75.019 60.843 40.343 1.00 21.56 201 GLY B N 1
ATOM 5525 C CA . GLY B 1 201 ? 74.677 62.253 40.273 1.00 19.71 201 GLY B CA 1
ATOM 5526 C C . GLY B 1 201 ? 74.301 62.704 38.873 1.00 30.94 201 GLY B C 1
ATOM 5527 O O . GLY B 1 201 ? 73.714 63.765 38.704 1.00 32.34 201 GLY B O 1
ATOM 5528 N N . GLU B 1 202 ? 74.636 61.881 37.881 1.00 20.37 202 GLU B N 1
ATOM 5529 C CA . GLU B 1 202 ? 74.368 62.172 36.470 1.00 34.49 202 GLU B CA 1
ATOM 5530 C C . GLU B 1 202 ? 72.938 61.838 36.059 1.00 37.04 202 GLU B C 1
ATOM 5531 O O . GLU B 1 202 ? 72.486 62.275 35.009 1.00 20.76 202 GLU B O 1
ATOM 5537 N N . LEU B 1 203 ? 72.239 61.070 36.896 1.00 17.86 203 LEU B N 1
ATOM 5538 C CA . LEU B 1 203 ? 70.939 60.485 36.572 1.00 34.51 203 LEU B CA 1
ATOM 5539 C C . LEU B 1 203 ? 69.797 61.483 36.379 1.00 36.50 203 LEU B C 1
ATOM 5540 O O . LEU B 1 203 ? 69.612 62.371 37.195 1.00 21.51 203 LEU B O 1
ATOM 5545 N N . GLU B 1 204 ? 69.036 61.316 35.295 1.00 21.40 204 GLU B N 1
ATOM 5546 C CA . GLU B 1 204 ? 67.733 61.959 35.128 1.00 13.44 204 GLU B CA 1
ATOM 5547 C C . GLU B 1 204 ? 66.660 60.981 35.619 1.00 18.59 204 GLU B C 1
ATOM 5548 O O . GLU B 1 204 ? 66.372 59.988 34.956 1.00 29.96 204 GLU B O 1
ATOM 5554 N N . PRO B 1 205 ? 66.074 61.253 36.796 1.00 30.94 205 PRO B N 1
ATOM 5555 C CA . PRO B 1 205 ? 65.095 60.367 37.449 1.00 15.28 205 PRO B CA 1
ATOM 5556 C C . PRO B 1 205 ? 63.950 59.887 36.554 1.00 27.79 205 PRO B C 1
ATOM 5557 O O . PRO B 1 205 ? 63.413 60.657 35.752 1.00 20.51 205 PRO B O 1
ATOM 5561 N N . MET B 1 206 ? 63.586 58.615 36.716 1.00 21.39 206 MET B N 1
ATOM 5562 C CA . MET B 1 206 ? 62.425 58.019 36.057 1.00 30.26 206 MET B CA 1
ATOM 5563 C C . MET B 1 206 ? 61.696 57.106 37.047 1.00 20.63 206 MET B C 1
ATOM 5564 O O . MET B 1 206 ? 62.291 56.629 38.012 1.00 24.80 206 MET B O 1
ATOM 5569 N N . ALA B 1 207 ? 60.411 56.864 36.815 1.00 22.32 207 ALA B N 1
ATOM 5570 C CA . ALA B 1 207 ? 59.653 55.938 37.658 1.00 21.56 207 ALA B CA 1
ATOM 5571 C C . ALA B 1 207 ? 59.302 54.656 36.929 1.00 48.24 207 ALA B C 1
ATOM 5572 O O . ALA B 1 207 ? 59.047 54.656 35.723 1.00 22.00 207 ALA B O 1
ATOM 5574 N N . ILE B 1 208 ? 59.283 53.569 37.689 1.00 20.55 208 ILE B N 1
ATOM 5575 C CA . ILE B 1 208 ? 58.806 52.283 37.223 1.00 14.76 208 ILE B CA 1
ATOM 5576 C C . ILE B 1 208 ? 57.602 51.860 38.045 1.00 28.83 208 ILE B C 1
ATOM 5577 O O . ILE B 1 208 ? 57.694 51.725 39.266 1.00 22.85 208 ILE B O 1
ATOM 5582 N N . GLY B 1 209 ? 56.466 51.659 37.384 1.00 16.82 209 GLY B N 1
ATOM 5583 C CA . GLY B 1 209 ? 55.267 51.195 38.068 1.00 13.92 209 GLY B CA 1
ATOM 5584 C C . GLY B 1 209 ? 54.107 51.029 37.106 1.00 34.93 209 GLY B C 1
ATOM 5585 O O . GLY B 1 209 ? 54.105 51.626 36.036 1.00 21.95 209 GLY B O 1
ATOM 5586 N N . ARG B 1 210 ? 53.125 50.216 37.486 1.00 30.65 210 ARG B N 1
ATOM 5587 C CA . ARG B 1 210 ? 51.985 49.911 36.624 1.00 22.05 210 ARG B CA 1
ATOM 5588 C C . ARG B 1 210 ? 51.129 51.123 36.270 1.00 90.19 210 ARG B C 1
ATOM 5589 O O . ARG B 1 210 ? 50.499 51.156 35.216 1.00 17.07 210 ARG B O 1
ATOM 5597 N N . ASN B 1 211 ? 51.090 52.112 37.151 1.00 18.7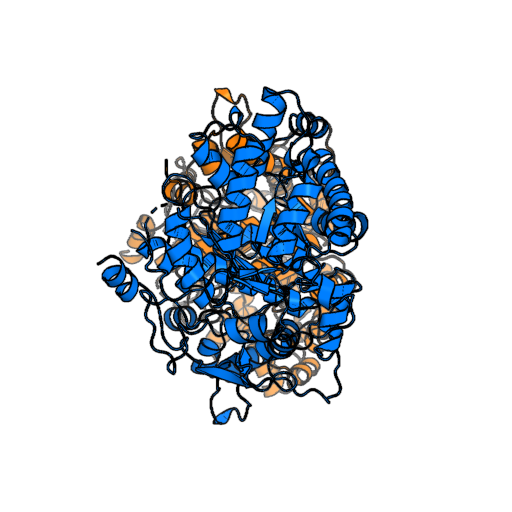6 211 ASN B N 1
ATOM 5598 C CA . ASN B 1 211 ? 50.226 53.264 36.930 1.00 28.74 211 ASN B CA 1
ATOM 5599 C C . ASN B 1 211 ? 50.932 54.426 36.214 1.00 20.32 211 ASN B C 1
ATOM 5600 O O . ASN B 1 211 ? 50.487 55.576 36.267 1.00 29.37 211 ASN B O 1
ATOM 5605 N N . PHE B 1 212 ? 52.037 54.098 35.547 1.00 20.56 212 PHE B N 1
ATOM 5606 C CA . PHE B 1 212 ? 52.838 55.057 34.788 1.00 13.69 212 PHE B CA 1
ATOM 5607 C C . PHE B 1 212 ? 53.088 54.471 33.395 1.00 20.67 212 PHE B C 1
ATOM 5608 O O . PHE B 1 212 ? 52.589 53.396 33.086 1.00 29.16 212 PHE B O 1
ATOM 5616 N N . LEU B 1 213 ? 53.844 55.168 32.556 1.00 19.91 213 LEU B N 1
ATOM 5617 C CA . LEU B 1 213 ? 54.152 54.650 31.227 1.00 38.54 213 LEU B CA 1
ATOM 5618 C C . LEU B 1 213 ? 54.961 53.368 31.362 1.00 23.86 213 LEU B C 1
ATOM 5619 O O . LEU B 1 213 ? 55.762 53.229 32.294 1.00 22.79 213 LEU B O 1
ATOM 5624 N N . VAL B 1 214 ? 54.751 52.430 30.440 1.00 26.09 214 VAL B N 1
ATOM 5625 C CA . VAL B 1 214 ? 55.544 51.198 30.421 1.00 17.14 214 VAL B CA 1
ATOM 5626 C C . VAL B 1 214 ? 56.963 51.539 29.972 1.00 22.96 214 VAL B C 1
ATOM 5627 O O . VAL B 1 214 ? 57.155 52.207 28.952 1.00 28.90 214 VAL B O 1
ATOM 5631 N N . LYS B 1 215 ? 57.948 51.118 30.764 1.00 22.36 215 LYS B N 1
ATOM 5632 C CA . LYS B 1 215 ? 59.349 51.417 30.478 1.00 33.08 215 LYS B CA 1
ATOM 5633 C C . LYS B 1 215 ? 59.993 50.234 29.771 1.00 22.48 215 LYS B C 1
ATOM 5634 O O . LYS B 1 215 ? 59.442 49.135 29.764 1.00 21.36 215 LYS B O 1
ATOM 5640 N N . ILE B 1 216 ? 61.151 50.454 29.159 1.00 20.55 216 ILE B N 1
ATOM 5641 C CA . ILE B 1 216 ? 61.869 49.346 28.538 1.00 18.13 216 ILE B CA 1
ATOM 5642 C C . ILE B 1 216 ? 63.336 49.394 28.936 1.00 25.11 216 ILE B C 1
ATOM 5643 O O . ILE B 1 216 ? 63.856 50.455 29.278 1.00 21.99 216 ILE B O 1
ATOM 5648 N N . ASN B 1 217 ? 63.984 48.233 28.893 1.00 21.68 217 ASN B N 1
ATOM 5649 C CA . ASN B 1 217 ? 65.374 48.090 29.291 1.00 27.01 217 ASN B CA 1
ATOM 5650 C C . ASN B 1 217 ? 66.245 47.500 28.180 1.00 23.93 217 ASN B C 1
ATOM 5651 O O . ASN B 1 217 ? 65.860 46.521 27.531 1.00 25.42 217 ASN B O 1
ATOM 5656 N N . ALA B 1 218 ? 67.425 48.087 27.977 1.00 18.81 218 ALA B N 1
ATOM 5657 C CA . ALA B 1 218 ? 68.408 47.544 27.035 1.00 21.77 218 ALA B CA 1
ATOM 5658 C C . ALA B 1 218 ? 69.601 46.932 27.768 1.00 25.67 218 ALA B C 1
ATOM 5659 O O . ALA B 1 218 ? 70.037 47.439 28.803 1.00 21.71 218 ALA B O 1
ATOM 5661 N N . ASN B 1 219 ? 70.111 45.828 27.233 1.00 26.10 219 ASN B N 1
ATOM 5662 C CA . ASN B 1 219 ? 71.291 45.181 27.789 1.00 33.77 219 ASN B CA 1
ATOM 5663 C C . ASN B 1 219 ? 72.565 45.537 27.044 1.00 40.45 219 ASN B C 1
ATOM 5664 O O . ASN B 1 219 ? 72.593 45.552 25.810 1.00 39.74 219 ASN B O 1
ATOM 5669 N N . ILE B 1 220 ? 73.611 45.814 27.820 1.00 30.63 220 ILE B N 1
ATOM 5670 C CA . ILE B 1 220 ? 74.949 46.109 27.318 1.00 38.10 220 ILE B CA 1
ATOM 5671 C C . ILE B 1 220 ? 75.940 45.147 27.978 1.00 41.79 220 ILE B C 1
ATOM 5672 O O . ILE B 1 220 ? 75.632 44.564 29.012 1.00 39.98 220 ILE B O 1
ATOM 5677 N N . GLY B 1 221 ? 77.112 44.966 27.376 1.00 35.71 221 GLY B N 1
ATOM 5678 C CA . GLY B 1 221 ? 78.175 44.193 27.996 1.00 58.02 221 GLY B CA 1
ATOM 5679 C C . GLY B 1 221 ? 78.489 42.874 27.315 1.00 62.14 221 GLY B C 1
ATOM 5680 O O . GLY B 1 221 ? 77.587 42.158 26.882 1.00 54.79 221 GLY B O 1
ATOM 5681 N N . ASN B 1 222 ? 79.775 42.547 27.228 1.00 74.04 222 ASN B N 1
ATOM 5682 C CA . ASN B 1 222 ? 80.205 41.298 26.605 1.00 84.22 222 ASN B CA 1
ATOM 5683 C C . ASN B 1 222 ? 80.171 40.110 27.563 1.00 104.18 222 ASN B C 1
ATOM 5684 O O . ASN B 1 222 ? 81.010 39.992 28.456 1.00 68.56 222 ASN B O 1
ATOM 5689 N N . THR B 1 228 ? 86.338 46.619 23.469 1.00 80.00 228 THR B N 1
ATOM 5690 C CA . THR B 1 228 ? 86.911 47.849 24.010 1.00 129.21 228 THR B CA 1
ATOM 5691 C C . THR B 1 228 ? 85.900 48.635 24.843 1.00 101.15 228 THR B C 1
ATOM 5692 O O . THR B 1 228 ? 84.747 48.225 24.986 1.00 110.08 228 THR B O 1
ATOM 5696 N N . VAL B 1 229 ? 86.345 49.763 25.394 1.00 72.13 229 VAL B N 1
ATOM 5697 C CA . VAL B 1 229 ? 85.481 50.631 26.191 1.00 79.20 229 VAL B CA 1
ATOM 5698 C C . VAL B 1 229 ? 84.531 51.416 25.297 1.00 41.87 229 VAL B C 1
ATOM 5699 O O . VAL B 1 229 ? 83.335 51.507 25.574 1.00 75.81 229 VAL B O 1
ATOM 5703 N N . ALA B 1 230 ? 85.076 51.977 24.223 1.00 45.54 230 ALA B N 1
ATOM 5704 C CA . ALA B 1 230 ? 84.298 52.765 23.275 1.00 51.72 230 ALA B CA 1
ATOM 5705 C C . ALA B 1 230 ? 83.028 52.044 22.820 1.00 44.63 230 ALA B C 1
ATOM 5706 O O . ALA B 1 230 ? 81.950 52.635 22.790 1.00 57.79 230 ALA B O 1
ATOM 5708 N N . ASP B 1 231 ? 83.162 50.765 22.476 1.00 44.30 231 ASP B N 1
ATOM 5709 C CA . ASP B 1 231 ? 82.040 49.979 21.964 1.00 76.66 231 ASP B CA 1
ATOM 5710 C C . ASP B 1 231 ? 80.879 49.945 22.946 1.00 58.91 231 ASP B C 1
ATOM 5711 O O . ASP B 1 231 ? 79.716 49.917 22.544 1.00 94.41 231 ASP B O 1
ATOM 5716 N N . GLU B 1 232 ? 81.202 49.948 24.234 1.00 43.34 232 GLU B N 1
ATOM 5717 C CA . GLU B 1 232 ? 80.184 49.836 25.274 1.00 123.19 232 GLU B CA 1
ATOM 5718 C C . GLU B 1 232 ? 79.581 51.191 25.651 1.00 63.99 232 GLU B C 1
ATOM 5719 O O . GLU B 1 232 ? 78.387 51.288 25.924 1.00 43.16 232 GLU B O 1
ATOM 5725 N N . VAL B 1 233 ? 80.402 52.235 25.670 1.00 38.32 233 VAL B N 1
ATOM 5726 C CA . VAL B 1 233 ? 79.882 53.581 25.877 1.00 20.25 233 VAL B CA 1
ATOM 5727 C C . VAL B 1 233 ? 79.015 53.968 24.688 1.00 29.39 233 VAL B C 1
ATOM 5728 O O . VAL B 1 233 ? 77.940 54.544 24.846 1.00 40.30 233 VAL B O 1
ATOM 5732 N N . ASP B 1 234 ? 79.493 53.627 23.496 1.00 35.47 234 ASP B N 1
ATOM 5733 C CA . ASP B 1 234 ? 78.751 53.865 22.270 1.00 25.51 234 ASP B CA 1
ATOM 5734 C C . ASP B 1 234 ? 77.369 53.252 22.368 1.00 52.81 234 ASP B C 1
ATOM 5735 O O . ASP B 1 234 ? 76.365 53.930 22.137 1.00 23.11 234 ASP B O 1
ATOM 5740 N N . LYS B 1 235 ? 77.319 51.968 22.716 1.00 28.62 235 LYS B N 1
ATOM 5741 C CA . LYS B 1 235 ? 76.050 51.251 22.740 1.00 41.99 235 LYS B CA 1
ATOM 5742 C C . LYS B 1 235 ? 75.116 51.834 23.794 1.00 26.62 235 LYS B C 1
ATOM 5743 O O . LYS B 1 235 ? 73.896 51.846 23.615 1.00 30.07 235 LYS B O 1
ATOM 5749 N N . LEU B 1 236 ? 75.697 52.312 24.890 1.00 18.65 236 LEU B N 1
ATOM 5750 C CA . LEU B 1 236 ? 74.931 52.985 25.926 1.00 26.09 236 LEU B CA 1
ATOM 5751 C C . LEU B 1 236 ? 74.255 54.242 25.373 1.00 41.17 236 LEU B C 1
ATOM 5752 O O . LEU B 1 236 ? 73.085 54.497 25.637 1.00 27.45 236 LEU B O 1
ATOM 5757 N N . VAL B 1 237 ? 75.005 55.037 24.618 1.00 24.61 237 VAL B N 1
ATOM 5758 C CA . VAL B 1 237 ? 74.472 56.278 24.062 1.00 35.70 237 VAL B CA 1
ATOM 5759 C C . VAL B 1 237 ? 73.466 55.949 22.961 1.00 13.66 237 VAL B C 1
ATOM 5760 O O . VAL B 1 237 ? 72.390 56.535 22.900 1.00 22.10 237 VAL B O 1
ATOM 5764 N N . TRP B 1 238 ? 73.814 54.981 22.121 1.00 19.43 238 TRP B N 1
ATOM 5765 C CA . TRP B 1 238 ? 72.942 54.532 21.035 1.00 38.90 238 TRP B CA 1
ATOM 5766 C C . TRP B 1 238 ? 71.597 54.010 21.559 1.00 27.53 238 TRP B C 1
ATOM 5767 O O . TRP B 1 238 ? 70.530 54.358 21.035 1.00 20.49 238 TRP B O 1
ATOM 5778 N N . ALA B 1 239 ? 71.654 53.181 22.598 1.00 27.69 239 ALA B N 1
ATOM 5779 C CA . ALA B 1 239 ? 70.451 52.559 23.145 1.00 31.09 239 ALA B CA 1
ATOM 5780 C C . ALA B 1 239 ? 69.481 53.564 23.753 1.00 26.94 239 ALA B C 1
ATOM 5781 O O . ALA B 1 239 ? 68.277 53.448 23.544 1.00 18.36 239 ALA B O 1
ATOM 5783 N N . THR B 1 240 ? 69.996 54.539 24.508 1.00 17.16 240 THR B N 1
ATOM 5784 C CA . THR B 1 240 ? 69.141 55.577 25.092 1.00 17.96 240 THR B CA 1
ATOM 5785 C C . THR B 1 240 ? 68.662 56.594 24.054 1.00 21.16 240 THR B C 1
ATOM 5786 O O . THR B 1 240 ? 67.564 57.141 24.167 1.00 20.55 240 THR B O 1
ATOM 5790 N N . ARG B 1 241 ? 69.485 56.853 23.045 1.00 22.60 241 ARG B N 1
ATOM 5791 C CA . ARG B 1 241 ? 69.092 57.770 21.978 1.00 20.28 241 ARG B CA 1
ATOM 5792 C C . ARG B 1 241 ? 67.738 57.352 21.373 1.00 11.05 241 ARG B C 1
ATOM 5793 O O . ARG B 1 241 ? 66.863 58.194 21.133 1.00 18.52 241 ARG B O 1
ATOM 5801 N N . TRP B 1 242 ? 67.575 56.044 21.155 1.00 20.85 242 TRP B N 1
ATOM 5802 C CA . TRP B 1 242 ? 66.360 55.484 20.552 1.00 27.64 242 TRP B CA 1
ATOM 5803 C C . TRP B 1 242 ? 65.247 55.149 21.533 1.00 30.61 242 TRP B C 1
ATOM 5804 O O . TRP B 1 242 ? 64.152 54.768 21.121 1.00 21.72 242 TRP B O 1
ATOM 5815 N N . GLY B 1 243 ? 65.522 55.280 22.828 1.00 22.34 243 GLY B N 1
ATOM 5816 C CA . GLY B 1 243 ? 64.449 55.231 23.805 1.00 19.33 243 GLY B CA 1
ATOM 5817 C C . GLY B 1 243 ? 64.543 54.271 24.978 1.00 14.86 243 GLY B C 1
ATOM 5818 O O . GLY B 1 243 ? 63.560 54.108 25.707 1.00 30.84 243 GLY B O 1
ATOM 5819 N N . ALA B 1 244 ? 65.687 53.622 25.172 1.00 18.56 244 ALA B N 1
ATOM 5820 C CA . ALA B 1 244 ? 65.821 52.718 26.319 1.00 17.73 244 ALA B CA 1
ATOM 5821 C C . ALA B 1 244 ? 65.713 53.530 27.609 1.00 33.89 244 ALA B C 1
ATOM 5822 O O . ALA B 1 244 ? 66.394 54.537 27.753 1.00 19.41 244 ALA B O 1
ATOM 5824 N N . ASP B 1 245 ? 64.863 53.103 28.540 1.00 22.17 245 ASP B N 1
ATOM 5825 C CA . ASP B 1 245 ? 64.659 53.858 29.778 1.00 23.88 245 ASP B CA 1
ATOM 5826 C C . ASP B 1 245 ? 65.659 53.502 30.881 1.00 15.53 245 ASP B C 1
ATOM 5827 O O . ASP B 1 245 ? 65.980 54.343 31.717 1.00 26.33 245 ASP B O 1
ATOM 5832 N N . THR B 1 246 ? 66.105 52.248 30.911 1.00 14.93 246 THR B N 1
ATOM 5833 C CA . THR B 1 246 ? 67.229 51.850 31.755 1.00 16.52 246 THR B CA 1
ATOM 5834 C C . THR B 1 246 ? 68.170 51.003 30.941 1.00 33.42 246 THR B C 1
ATOM 5835 O O . THR B 1 246 ? 67.832 50.548 29.837 1.00 21.10 246 THR B O 1
ATOM 5839 N N . VAL B 1 247 ? 69.351 50.783 31.502 1.00 20.37 247 VAL B N 1
ATOM 5840 C CA . VAL B 1 247 ? 70.358 49.941 30.867 1.00 23.99 247 VAL B CA 1
ATOM 5841 C C . VAL B 1 247 ? 71.008 49.014 31.889 1.00 40.03 247 VAL B C 1
ATOM 5842 O O . VAL B 1 247 ? 71.277 49.416 33.027 1.00 18.23 247 VAL B O 1
ATOM 5846 N N . MET B 1 248 ? 71.236 47.767 31.487 1.00 30.66 248 MET B N 1
ATOM 5847 C CA . MET B 1 248 ? 71.942 46.814 32.336 1.00 26.96 248 MET B CA 1
ATOM 5848 C C . MET B 1 248 ? 73.304 46.477 31.774 1.00 36.69 248 MET B C 1
ATOM 5849 O O . MET B 1 248 ? 73.439 46.113 30.601 1.00 22.67 248 MET B O 1
ATOM 5854 N N . ASP B 1 249 ? 74.314 46.595 32.624 1.00 20.05 249 ASP B N 1
ATOM 5855 C CA . ASP B 1 249 ? 75.653 46.182 32.254 1.00 37.82 249 ASP B CA 1
ATOM 5856 C C . ASP B 1 249 ? 75.823 44.725 32.638 1.00 42.92 249 ASP B C 1
ATOM 5857 O O . ASP B 1 249 ? 75.902 44.394 33.821 1.00 44.25 249 ASP B O 1
ATOM 5862 N N . LEU B 1 250 ? 75.868 43.854 31.636 1.00 25.24 250 LEU B N 1
ATOM 5863 C CA . LEU B 1 250 ? 75.927 42.424 31.889 1.00 23.21 250 LEU B CA 1
ATOM 5864 C C . LEU B 1 250 ? 77.321 41.877 31.610 1.00 24.29 250 LEU B C 1
ATOM 5865 O O . LEU B 1 250 ? 77.492 40.680 31.415 1.00 43.71 250 LEU B O 1
ATOM 5870 N N . SER B 1 251 ? 78.310 42.766 31.580 1.00 40.37 251 SER B N 1
ATOM 5871 C CA . SER B 1 251 ? 79.695 42.373 31.318 1.00 27.27 251 SER B CA 1
ATOM 5872 C C . SER B 1 251 ? 80.176 41.271 32.254 1.00 64.02 251 SER B C 1
ATOM 5873 O O . SER B 1 251 ? 79.770 41.186 33.412 1.00 32.37 251 SER B O 1
ATOM 5876 N N . THR B 1 252 ? 81.054 40.428 31.734 1.00 34.68 252 THR B N 1
ATOM 5877 C CA . THR B 1 252 ? 81.631 39.346 32.507 1.00 49.45 252 THR B CA 1
ATOM 5878 C C . THR B 1 252 ? 83.127 39.295 32.225 1.00 43.92 252 THR B C 1
ATOM 5879 O O . THR B 1 252 ? 83.569 39.621 31.122 1.00 56.10 252 THR B O 1
ATOM 5883 N N . GLY B 1 253 ? 83.908 38.908 33.225 1.00 46.99 253 GLY B N 1
ATOM 5884 C CA . GLY B 1 253 ? 85.330 38.701 33.022 1.00 45.07 253 GLY B CA 1
ATOM 5885 C C . GLY B 1 253 ? 86.248 39.766 33.589 1.00 34.83 253 GLY B C 1
ATOM 5886 O O . GLY B 1 253 ? 85.988 40.340 34.651 1.00 56.20 253 GLY B O 1
ATOM 5887 N N . ARG B 1 254 ? 87.331 40.028 32.863 1.00 88.72 254 ARG B N 1
ATOM 5888 C CA . ARG B 1 254 ? 88.396 40.913 33.325 1.00 95.53 254 ARG B CA 1
ATOM 5889 C C . ARG B 1 254 ? 87.992 42.384 33.418 1.00 55.55 254 ARG B C 1
ATOM 5890 O O . ARG B 1 254 ? 87.500 42.973 32.453 1.00 54.73 254 ARG B O 1
ATOM 5898 N N . ASN B 1 255 ? 88.218 42.968 34.589 1.00 69.74 255 ASN B N 1
ATOM 5899 C CA . ASN B 1 255 ? 88.118 44.412 34.763 1.00 104.77 255 ASN B CA 1
ATOM 5900 C C . ASN B 1 255 ? 86.766 44.981 34.363 1.00 50.01 255 ASN B C 1
ATOM 5901 O O . ASN B 1 255 ? 86.698 45.972 33.643 1.00 49.04 255 ASN B O 1
ATOM 5906 N N . ILE B 1 256 ? 85.693 44.357 34.833 1.00 37.74 256 ILE B N 1
ATOM 5907 C CA . ILE B 1 256 ? 84.358 44.852 34.537 1.00 35.34 256 ILE B CA 1
ATOM 5908 C C . ILE B 1 256 ? 84.026 46.072 35.390 1.00 66.63 256 ILE B C 1
ATOM 5909 O O . ILE B 1 256 ? 83.239 46.918 34.981 1.00 31.26 256 ILE B O 1
ATOM 5914 N N . HIS B 1 257 ? 84.630 46.176 36.569 1.00 26.83 257 HIS B N 1
ATOM 5915 C CA . HIS B 1 257 ? 84.348 47.320 37.422 1.00 51.84 257 HIS B CA 1
ATOM 5916 C C . HIS B 1 257 ? 84.892 48.621 36.834 1.00 37.66 257 HIS B C 1
ATOM 5917 O O . HIS B 1 257 ? 84.243 49.657 36.915 1.00 41.33 257 HIS B O 1
ATOM 5924 N N . ASN B 1 258 ? 86.074 48.563 36.234 1.00 36.53 258 ASN B N 1
ATOM 5925 C CA . ASN B 1 258 ? 86.649 49.739 35.588 1.00 44.85 258 ASN B CA 1
ATOM 5926 C C . ASN B 1 258 ? 85.828 50.152 34.377 1.00 47.29 258 ASN B C 1
ATOM 5927 O O . ASN B 1 258 ? 85.533 51.330 34.180 1.00 49.52 258 ASN B O 1
ATOM 5932 N N . ILE B 1 259 ? 85.464 49.170 33.563 1.00 39.73 259 ILE B N 1
ATOM 5933 C CA . ILE B 1 259 ? 84.632 49.420 32.401 1.00 42.28 259 ILE B CA 1
ATOM 5934 C C . ILE B 1 259 ? 83.364 50.141 32.830 1.00 58.54 259 ILE B C 1
ATOM 5935 O O . ILE B 1 259 ? 82.999 51.158 32.253 1.00 40.50 259 ILE B O 1
ATOM 5940 N N . ARG B 1 260 ? 82.707 49.625 33.863 1.00 34.84 260 ARG B N 1
ATOM 5941 C CA . ARG B 1 260 ? 81.429 50.177 34.299 1.00 33.67 260 ARG B CA 1
ATOM 5942 C C . ARG B 1 260 ? 81.525 51.626 34.782 1.00 24.90 260 ARG B C 1
ATOM 5943 O O . ARG B 1 260 ? 80.537 52.368 34.729 1.00 25.81 260 ARG B O 1
ATOM 5951 N N . ASP B 1 261 ? 82.699 52.028 35.272 1.00 36.18 261 ASP B N 1
ATOM 5952 C CA . ASP B 1 261 ? 82.919 53.434 35.620 1.00 29.61 261 ASP B CA 1
ATOM 5953 C C . ASP B 1 261 ? 82.573 54.309 34.424 1.00 31.68 261 ASP B C 1
ATOM 5954 O O . ASP B 1 261 ? 81.828 55.282 34.544 1.00 29.84 261 ASP B O 1
ATOM 5959 N N . TRP B 1 262 ? 83.126 53.955 33.269 1.00 21.79 262 TRP B N 1
ATOM 5960 C CA . TRP B 1 262 ? 82.895 54.729 32.059 1.00 31.30 262 TRP B CA 1
ATOM 5961 C C . TRP B 1 262 ? 81.410 54.737 31.700 1.00 41.15 262 TRP B C 1
ATOM 5962 O O . TRP B 1 262 ? 80.879 55.754 31.260 1.00 39.64 262 TRP B O 1
ATOM 5973 N N . ILE B 1 263 ? 80.740 53.604 31.889 1.00 35.01 263 ILE B N 1
ATOM 5974 C CA . ILE B 1 263 ? 79.314 53.522 31.598 1.00 47.82 263 ILE B CA 1
ATOM 5975 C C . ILE B 1 263 ? 78.464 54.404 32.518 1.00 37.31 263 ILE B C 1
ATOM 5976 O O . ILE B 1 263 ? 77.712 55.242 32.036 1.00 26.02 263 ILE B O 1
ATOM 5981 N N . ILE B 1 264 ? 78.589 54.231 33.833 1.00 26.83 264 ILE B N 1
ATOM 5982 C CA . ILE B 1 264 ? 77.754 54.984 34.780 1.00 13.90 264 ILE B CA 1
ATOM 5983 C C . ILE B 1 264 ? 77.967 56.515 34.754 1.00 31.03 264 ILE B C 1
ATOM 5984 O O . ILE B 1 264 ? 77.001 57.286 34.745 1.00 32.45 264 ILE B O 1
ATOM 5989 N N . ARG B 1 265 ? 79.226 56.946 34.740 1.00 26.94 265 ARG B N 1
ATOM 5990 C CA . ARG B 1 265 ? 79.557 58.374 34.740 1.00 23.66 265 ARG B CA 1
ATOM 5991 C C . ARG B 1 265 ? 79.031 59.085 33.495 1.00 28.57 265 ARG B C 1
ATOM 5992 O O . ARG B 1 265 ? 78.812 60.296 33.502 1.00 22.89 265 ARG B O 1
ATOM 6000 N N . ASN B 1 266 ? 78.851 58.334 32.416 1.00 18.00 266 ASN B N 1
ATOM 6001 C CA . ASN B 1 266 ? 78.327 58.906 31.186 1.00 18.33 266 ASN B CA 1
ATOM 6002 C C . ASN B 1 266 ? 76.869 58.537 30.894 1.00 27.75 266 ASN B C 1
ATOM 6003 O O . ASN B 1 266 ? 76.401 58.693 29.767 1.00 33.09 266 ASN B O 1
ATOM 6008 N N . SER B 1 267 ? 76.149 58.064 31.907 1.00 30.45 267 SER B N 1
ATOM 6009 C CA . SER B 1 267 ? 74.762 57.624 31.722 1.00 22.85 267 SER B CA 1
ATOM 6010 C C . SER B 1 267 ? 73.771 58.549 32.410 1.00 26.56 267 SER B C 1
ATOM 6011 O O . SER B 1 267 ? 73.937 58.885 33.584 1.00 27.65 267 SER B O 1
ATOM 6014 N N . SER B 1 268 ? 72.736 58.952 31.675 1.00 17.85 268 SER B N 1
ATOM 6015 C CA . SER B 1 268 ? 71.669 59.767 32.244 1.00 14.20 268 SER B CA 1
ATOM 6016 C C . SER B 1 268 ? 70.466 58.903 32.666 1.00 11.70 268 SER B C 1
ATOM 6017 O O . SER B 1 268 ? 69.576 59.375 33.379 1.00 33.50 268 SER B O 1
ATOM 6020 N N . VAL B 1 269 ? 70.456 57.639 32.238 1.00 20.02 269 VAL B N 1
ATOM 6021 C CA . VAL B 1 269 ? 69.418 56.679 32.644 1.00 15.15 269 VAL B CA 1
ATOM 6022 C C . VAL B 1 269 ? 69.885 55.777 33.791 1.00 25.40 269 VAL B C 1
ATOM 6023 O O . VAL B 1 269 ? 71.083 55.619 34.007 1.00 17.72 269 VAL B O 1
ATOM 6027 N N . PRO B 1 270 ? 68.936 55.176 34.533 1.00 20.67 270 PRO B N 1
ATOM 6028 C CA . PRO B 1 270 ? 69.351 54.267 35.610 1.00 29.80 270 PRO B CA 1
ATOM 6029 C C . PRO B 1 270 ? 70.180 53.104 35.076 1.00 44.41 270 PRO B C 1
ATOM 6030 O O . PRO B 1 270 ? 69.921 52.612 33.979 1.00 24.36 270 PRO B O 1
ATOM 6034 N N . ILE B 1 271 ? 71.167 52.675 35.852 1.00 19.42 271 ILE B N 1
ATOM 6035 C CA . ILE B 1 271 ? 72.040 51.571 35.458 1.00 20.05 271 ILE B CA 1
ATOM 6036 C C . ILE B 1 271 ? 71.903 50.391 36.420 1.00 34.32 271 ILE B C 1
ATOM 6037 O O . ILE B 1 271 ? 72.017 50.548 37.636 1.00 23.69 271 ILE B O 1
ATOM 6042 N N . GLY B 1 272 ? 71.645 49.210 35.875 1.00 19.82 272 GLY B N 1
ATOM 6043 C CA . GLY B 1 272 ? 71.544 48.007 36.687 1.00 17.41 272 GLY B CA 1
ATOM 6044 C C . GLY B 1 272 ? 72.645 46.995 36.413 1.00 30.14 272 GLY B C 1
ATOM 6045 O O . GLY B 1 272 ? 73.312 47.044 35.369 1.00 19.63 272 GLY B O 1
ATOM 6046 N N . THR B 1 273 ? 72.836 46.073 37.356 1.00 20.59 273 THR B N 1
ATOM 6047 C CA . THR B 1 273 ? 73.833 45.016 37.221 1.00 33.99 273 THR B CA 1
ATOM 6048 C C . THR B 1 273 ? 73.363 43.707 37.856 1.00 25.70 273 THR B C 1
ATOM 6049 O O . THR B 1 273 ? 72.375 43.682 38.589 1.00 16.57 273 THR B O 1
ATOM 6053 N N . VAL B 1 274 ? 74.077 42.623 37.562 1.00 19.42 274 VAL B N 1
ATOM 6054 C CA . VAL B 1 274 ? 73.959 41.382 38.330 1.00 27.27 274 VAL B CA 1
ATOM 6055 C C . VAL B 1 274 ? 75.267 41.209 39.116 1.00 15.50 274 VAL B C 1
ATOM 6056 O O . VAL B 1 274 ? 76.256 40.711 38.577 1.00 29.89 274 VAL B O 1
ATOM 6060 N N . PRO B 1 275 ? 75.280 41.660 40.382 1.00 21.48 275 PRO B N 1
ATOM 6061 C CA . PRO B 1 275 ? 76.438 41.607 41.285 1.00 31.44 275 PRO B CA 1
ATOM 6062 C C . PRO B 1 275 ? 77.200 40.273 41.250 1.00 27.40 275 PRO B C 1
ATOM 6063 O O . PRO B 1 275 ? 78.429 40.283 41.267 1.00 28.46 275 PRO B O 1
ATOM 6067 N N . ILE B 1 276 ? 76.483 39.152 41.195 1.00 20.86 276 ILE B N 1
ATOM 6068 C CA . ILE B 1 276 ? 77.122 37.836 41.213 1.00 19.07 276 ILE B CA 1
ATOM 6069 C C . ILE B 1 276 ? 78.126 37.636 40.075 1.00 37.41 276 ILE B C 1
ATOM 6070 O O . ILE B 1 276 ? 79.082 36.886 40.230 1.00 38.20 276 ILE B O 1
ATOM 6075 N N . TYR B 1 277 ? 77.914 38.298 38.936 1.00 25.17 277 TYR B N 1
ATOM 6076 C CA . TYR B 1 277 ? 78.864 38.209 37.825 1.00 30.96 277 TYR B CA 1
ATOM 6077 C C . TYR B 1 277 ? 80.261 38.682 38.242 1.00 23.79 277 TYR B C 1
ATOM 6078 O O . TYR B 1 277 ? 81.260 38.022 37.957 1.00 39.24 277 TYR B O 1
ATOM 6087 N N . GLN B 1 278 ? 80.324 39.834 38.903 1.00 31.90 278 GLN B N 1
ATOM 6088 C CA . GLN B 1 278 ? 81.593 40.413 39.336 1.00 29.61 278 GLN B CA 1
ATOM 6089 C C . GLN B 1 278 ? 82.188 39.662 40.524 1.00 47.90 278 GLN B C 1
ATOM 6090 O O . GLN B 1 278 ? 83.401 39.469 40.604 1.00 37.99 278 GLN B O 1
ATOM 6096 N N . ALA B 1 279 ? 81.334 39.252 41.453 1.00 32.21 279 ALA B N 1
ATOM 6097 C CA . ALA B 1 279 ? 81.790 38.462 42.592 1.00 35.29 279 ALA B CA 1
ATOM 6098 C C . ALA B 1 279 ? 82.443 37.184 42.091 1.00 52.20 279 ALA B C 1
ATOM 6099 O O . ALA B 1 279 ? 83.506 36.789 42.560 1.00 41.44 279 ALA B O 1
ATOM 6101 N N . LEU B 1 280 ? 81.806 36.545 41.120 1.00 33.35 280 LEU B N 1
ATOM 6102 C CA . LEU B 1 280 ? 82.334 35.314 40.551 1.00 30.60 280 LEU B CA 1
ATOM 6103 C C . LEU B 1 280 ? 83.725 35.518 39.956 1.00 33.37 280 LEU B C 1
ATOM 6104 O O . LEU B 1 280 ? 84.561 34.614 39.991 1.00 36.22 280 LEU B O 1
ATOM 6109 N N . GLU B 1 281 ? 83.970 36.700 39.399 1.00 30.72 281 GLU B N 1
ATOM 6110 C CA . GLU B 1 281 ? 85.278 36.991 38.822 1.00 38.34 281 GLU B CA 1
ATOM 6111 C C . GLU B 1 281 ? 86.365 37.038 39.887 1.00 58.03 281 GLU B C 1
ATOM 6112 O O . GLU B 1 281 ? 87.510 36.641 39.652 1.00 42.32 281 GLU B O 1
ATOM 6118 N N . LYS B 1 282 ? 85.992 37.528 41.060 1.00 27.70 282 LYS B N 1
ATOM 6119 C CA . LYS B 1 282 ? 86.907 37.588 42.188 1.00 46.21 282 LYS B CA 1
ATOM 6120 C C . LYS B 1 282 ? 87.396 36.196 42.576 1.00 46.01 282 LYS B C 1
ATOM 6121 O O . LYS B 1 282 ? 88.551 36.030 42.969 1.00 80.97 282 LYS B O 1
ATOM 6127 N N . VAL B 1 283 ? 86.523 35.196 42.456 1.00 48.66 283 VAL B N 1
ATOM 6128 C CA . VAL B 1 283 ? 86.922 33.808 42.709 1.00 34.73 283 VAL B CA 1
ATOM 6129 C C . VAL B 1 283 ? 87.245 33.101 41.400 1.00 47.09 283 VAL B C 1
ATOM 6130 O O . VAL B 1 283 ? 87.037 31.896 41.259 1.00 41.32 283 VAL B O 1
ATOM 6134 N N . ASN B 1 284 ? 87.751 33.875 40.444 1.00 38.79 284 ASN B N 1
ATOM 6135 C CA . ASN B 1 284 ? 88.258 33.341 39.183 1.00 44.02 284 ASN B CA 1
ATOM 6136 C C . ASN B 1 284 ? 87.339 32.325 38.516 1.00 41.86 284 ASN B C 1
ATOM 6137 O O . ASN B 1 284 ? 87.793 31.293 38.029 1.00 45.11 284 ASN B O 1
ATOM 6142 N N . GLY B 1 285 ? 86.045 32.621 38.509 1.00 47.31 285 GLY B N 1
ATOM 6143 C CA . GLY B 1 285 ? 85.084 31.834 37.760 1.00 55.36 285 GLY B CA 1
ATOM 6144 C C . GLY B 1 285 ? 84.652 30.507 38.359 1.00 82.17 285 GLY B C 1
ATOM 6145 O O . GLY B 1 285 ? 83.995 29.721 37.683 1.00 37.94 285 GLY B O 1
ATOM 6146 N N . VAL B 1 286 ? 84.999 30.246 39.616 1.00 43.45 286 VAL B N 1
ATOM 6147 C CA . VAL B 1 286 ? 84.616 28.976 40.239 1.00 40.90 286 VAL B CA 1
ATOM 6148 C C . VAL B 1 286 ? 83.401 29.146 41.149 1.00 33.68 286 VAL B C 1
ATOM 6149 O O . VAL B 1 286 ? 83.512 29.662 42.262 1.00 31.90 286 VAL B O 1
ATOM 6153 N N . ALA B 1 287 ? 82.241 28.708 40.667 1.00 38.03 287 ALA B N 1
ATOM 6154 C CA . ALA B 1 287 ? 80.983 28.976 41.358 1.00 30.03 287 ALA B CA 1
ATOM 6155 C C . ALA B 1 287 ? 80.999 28.463 42.797 1.00 42.07 287 ALA B C 1
ATOM 6156 O O . ALA B 1 287 ? 80.478 29.109 43.703 1.00 34.27 287 ALA B O 1
ATOM 6158 N N . GLU B 1 288 ? 81.614 27.304 42.995 1.00 31.70 288 GLU B N 1
ATOM 6159 C CA . GLU B 1 288 ? 81.620 26.627 44.287 1.00 43.34 288 GLU B CA 1
ATOM 6160 C C . GLU B 1 288 ? 82.353 27.473 45.316 1.00 39.35 288 GLU B C 1
ATOM 6161 O O . GLU B 1 288 ? 82.047 27.440 46.509 1.00 35.06 288 GLU B O 1
ATOM 6167 N N . ASP B 1 289 ? 83.322 28.239 44.832 1.00 36.29 289 ASP B N 1
ATOM 6168 C CA . ASP B 1 289 ? 84.181 29.034 45.694 1.00 45.39 289 ASP B CA 1
ATOM 6169 C C . ASP B 1 289 ? 83.585 30.394 46.029 1.00 40.09 289 ASP B C 1
ATOM 6170 O O . ASP B 1 289 ? 84.173 31.171 46.784 1.00 32.97 289 ASP B O 1
ATOM 6175 N N . LEU B 1 290 ? 82.413 30.681 45.479 1.00 41.41 290 LEU B N 1
ATOM 6176 C CA . LEU B 1 290 ? 81.702 31.889 45.870 1.00 33.30 290 LEU B CA 1
ATOM 6177 C C . LEU B 1 290 ? 81.468 31.870 47.375 1.00 57.37 290 LEU B C 1
ATOM 6178 O O . LEU B 1 290 ? 81.404 30.807 48.002 1.00 35.68 290 LEU B O 1
ATOM 6183 N N . ASN B 1 291 ? 81.350 33.056 47.954 1.00 37.23 291 ASN B N 1
ATOM 6184 C CA . ASN B 1 291 ? 81.059 33.176 49.370 1.00 43.90 291 ASN B CA 1
ATOM 6185 C C . ASN B 1 291 ? 80.537 34.567 49.678 1.00 57.62 291 ASN B C 1
ATOM 6186 O O . ASN B 1 291 ? 80.675 35.483 48.863 1.00 35.52 291 ASN B O 1
ATOM 6191 N N . TRP B 1 292 ? 79.933 34.716 50.852 1.00 39.00 292 TRP B N 1
ATOM 6192 C CA . TRP B 1 292 ? 79.337 35.982 51.262 1.00 31.65 292 TRP B CA 1
ATOM 6193 C C . TRP B 1 292 ? 80.321 37.156 51.255 1.00 39.14 292 TRP B C 1
ATOM 6194 O O . TRP B 1 292 ? 79.981 38.259 50.827 1.00 38.08 292 TRP B O 1
ATOM 6205 N N . GLU B 1 293 ? 81.539 36.922 51.727 1.00 38.03 293 GLU B N 1
ATOM 6206 C CA . GLU B 1 293 ? 82.518 37.999 51.828 1.00 34.65 293 GLU B CA 1
ATOM 6207 C C . GLU B 1 293 ? 82.755 38.697 50.490 1.00 32.97 293 GLU B C 1
ATOM 6208 O O . GLU B 1 293 ? 82.666 39.920 50.409 1.00 37.66 293 GLU B O 1
ATOM 6214 N N . VAL B 1 294 ? 83.051 37.929 49.445 1.00 29.11 294 VAL B N 1
ATOM 6215 C CA . VAL B 1 294 ? 83.308 38.533 48.138 1.00 35.44 294 VAL B CA 1
ATOM 6216 C C . VAL B 1 294 ? 82.056 39.187 47.564 1.00 32.28 294 VAL B C 1
ATOM 6217 O O . VAL B 1 294 ? 82.139 40.206 46.878 1.00 71.56 294 VAL B O 1
ATOM 6221 N N . PHE B 1 295 ? 80.896 38.611 47.854 1.00 32.30 295 PHE B N 1
ATOM 6222 C CA . PHE B 1 295 ? 79.650 39.179 47.364 1.00 44.42 295 PHE B CA 1
ATOM 6223 C C . PHE B 1 295 ? 79.410 40.534 47.999 1.00 68.03 295 PHE B C 1
ATOM 6224 O O . PHE B 1 295 ? 79.150 41.523 47.314 1.00 26.91 295 PHE B O 1
ATOM 6232 N N . ARG B 1 296 ? 79.500 40.560 49.322 1.00 32.72 296 ARG B N 1
ATOM 6233 C CA . ARG B 1 296 ? 79.343 41.777 50.095 1.00 20.77 296 ARG B CA 1
ATOM 6234 C C . ARG B 1 296 ? 80.291 42.873 49.624 1.00 35.89 296 ARG B C 1
ATOM 6235 O O . ARG B 1 296 ? 79.897 44.028 49.487 1.00 30.04 296 ARG B O 1
ATOM 6243 N N . ASP B 1 297 ? 81.548 42.513 49.388 1.00 35.84 297 ASP B N 1
ATOM 6244 C CA . ASP B 1 297 ? 82.520 43.490 48.917 1.00 33.51 297 ASP B CA 1
ATOM 6245 C C . ASP B 1 297 ? 82.143 44.019 47.537 1.00 43.82 297 ASP B C 1
ATOM 6246 O O . ASP B 1 297 ? 82.341 45.195 47.257 1.00 28.53 297 ASP B O 1
ATOM 6251 N N . THR B 1 298 ? 81.607 43.154 46.679 1.00 34.76 298 THR B N 1
ATOM 6252 C CA . THR B 1 298 ? 81.149 43.583 45.355 1.00 25.26 298 THR B CA 1
ATOM 6253 C C . THR B 1 298 ? 80.004 44.581 45.512 1.00 26.22 298 THR B C 1
ATOM 6254 O O . THR B 1 298 ? 79.946 45.598 44.814 1.00 36.26 298 THR B O 1
ATOM 6258 N N . LEU B 1 299 ? 79.095 44.285 46.439 1.00 26.75 299 LEU B N 1
ATOM 6259 C CA . LEU B 1 299 ? 77.940 45.140 46.679 1.00 33.00 299 LEU B CA 1
ATOM 6260 C C . LEU B 1 299 ? 78.369 46.553 47.035 1.00 38.18 299 LEU B C 1
ATOM 6261 O O . LEU B 1 299 ? 77.819 47.534 46.521 1.00 43.87 299 LEU B O 1
ATOM 6266 N N . ILE B 1 300 ? 79.359 46.659 47.914 1.00 30.69 300 ILE B N 1
ATOM 6267 C CA . ILE B 1 300 ? 79.816 47.966 48.360 1.00 31.15 300 ILE B CA 1
ATOM 6268 C C . ILE B 1 300 ? 80.471 48.752 47.231 1.00 22.80 300 ILE B C 1
ATOM 6269 O O . ILE B 1 300 ? 80.234 49.950 47.079 1.00 36.75 300 ILE B O 1
ATOM 6274 N N . GLU B 1 301 ? 81.305 48.075 46.454 1.00 20.12 301 GLU B N 1
ATOM 6275 C CA . GLU B 1 301 ? 82.009 48.718 45.358 1.00 39.91 301 GLU B CA 1
ATOM 6276 C C . GLU B 1 301 ? 81.020 49.283 44.347 1.00 31.28 301 GLU B C 1
ATOM 6277 O O . GLU B 1 301 ? 81.179 50.405 43.866 1.00 35.18 301 GLU B O 1
ATOM 6283 N N . GLN B 1 302 ? 79.988 48.511 44.034 1.00 33.16 302 GLN B N 1
ATOM 6284 C CA . GLN B 1 302 ? 79.018 48.951 43.042 1.00 15.41 302 GLN B CA 1
ATOM 6285 C C . GLN B 1 302 ? 78.099 50.009 43.621 1.00 27.41 302 GLN B C 1
ATOM 6286 O O . GLN B 1 302 ? 77.638 50.881 42.904 1.00 23.77 302 GLN B O 1
ATOM 6292 N N . CYS B 1 303 ? 77.849 49.943 44.924 1.00 22.52 303 CYS B N 1
ATOM 6293 C CA . CYS B 1 303 ? 77.087 50.995 45.593 1.00 16.08 303 CYS B CA 1
ATOM 6294 C C . CYS B 1 303 ? 77.772 52.366 45.511 1.00 30.20 303 CYS B C 1
ATOM 6295 O O . CYS B 1 303 ? 77.131 53.383 45.207 1.00 29.58 303 CYS B O 1
ATOM 6298 N N . GLU B 1 304 ? 79.070 52.396 45.792 1.00 30.27 304 GLU B N 1
ATOM 6299 C CA . GLU B 1 304 ? 79.819 53.653 45.766 1.00 33.89 304 GLU B CA 1
ATOM 6300 C C . GLU B 1 304 ? 80.000 54.149 44.335 1.00 33.71 304 GLU B C 1
ATOM 6301 O O . GLU B 1 304 ? 80.187 55.342 44.092 1.00 28.83 304 GLU B O 1
ATOM 6307 N N . GLN B 1 305 ? 79.923 53.216 43.395 1.00 21.61 305 GLN B N 1
ATOM 6308 C CA . GLN B 1 305 ? 80.085 53.501 41.980 1.00 27.84 305 GLN B CA 1
ATOM 6309 C C . GLN B 1 305 ? 78.846 54.178 41.392 1.00 32.72 305 GLN B C 1
ATOM 6310 O O . GLN B 1 305 ? 78.932 54.900 40.397 1.00 36.06 305 GLN B O 1
ATOM 6316 N N . GLY B 1 306 ? 77.692 53.944 42.008 1.00 28.68 306 GLY B N 1
ATOM 6317 C CA . GLY B 1 306 ? 76.456 54.554 41.548 1.00 25.64 306 GLY B CA 1
ATOM 6318 C C . GLY B 1 306 ? 75.429 53.632 40.885 1.00 21.86 306 GLY B C 1
ATOM 6319 O O . GLY B 1 306 ? 74.430 54.115 40.362 1.00 28.85 306 GLY B O 1
ATOM 6320 N N . VAL B 1 307 ? 75.649 52.319 40.907 1.00 20.58 307 VAL B N 1
ATOM 6321 C CA . VAL B 1 307 ? 74.662 51.385 40.339 1.00 23.94 307 VAL B CA 1
ATOM 6322 C C . VAL B 1 307 ? 73.273 51.541 40.991 1.00 33.33 307 VAL B C 1
ATOM 6323 O O . VAL B 1 307 ? 73.161 51.585 42.210 1.00 15.51 307 VAL B O 1
ATOM 6327 N N . ASP B 1 308 ? 72.219 51.609 40.178 1.00 11.90 308 ASP B N 1
ATOM 6328 C CA . ASP B 1 308 ? 70.888 52.010 40.655 1.00 26.32 308 ASP B CA 1
ATOM 6329 C C . ASP B 1 308 ? 70.014 50.861 41.131 1.00 38.23 308 ASP B C 1
ATOM 6330 O O . ASP B 1 308 ? 69.131 51.045 41.976 1.00 23.60 308 ASP B O 1
ATOM 6335 N N . TYR B 1 309 ? 70.233 49.687 40.558 1.00 16.79 309 TYR B N 1
ATOM 6336 C CA . TYR B 1 309 ? 69.532 48.488 41.011 1.00 18.96 309 TYR B CA 1
ATOM 6337 C C . TYR B 1 309 ? 70.320 47.224 40.741 1.00 19.88 309 TYR B C 1
ATOM 6338 O O . TYR B 1 309 ? 71.115 47.153 39.801 1.00 25.81 309 TYR B O 1
ATOM 6347 N N . PHE B 1 310 ? 70.106 46.242 41.613 1.00 24.12 310 PHE B N 1
ATOM 6348 C CA . PHE B 1 310 ? 70.826 44.988 41.585 1.00 19.45 310 PHE B CA 1
ATOM 6349 C C . PHE B 1 310 ? 69.869 43.858 41.325 1.00 30.02 310 PHE B C 1
ATOM 6350 O O . PHE B 1 310 ? 68.869 43.715 42.031 1.00 22.52 310 PHE B O 1
ATOM 6358 N N . THR B 1 311 ? 70.186 43.034 40.336 1.00 19.91 311 THR B N 1
ATOM 6359 C CA . THR B 1 311 ? 69.463 41.793 40.131 1.00 26.00 311 THR B CA 1
ATOM 6360 C C . THR B 1 311 ? 70.027 40.762 41.091 1.00 26.27 311 THR B C 1
ATOM 6361 O O . THR B 1 311 ? 71.212 40.439 41.038 1.00 32.87 311 THR B O 1
ATOM 6365 N N . ILE B 1 312 ? 69.181 40.256 41.978 1.00 24.51 312 ILE B N 1
ATOM 6366 C CA . ILE B 1 312 ? 69.639 39.340 43.008 1.00 22.29 312 ILE B CA 1
ATOM 6367 C C . ILE B 1 312 ? 68.777 38.091 43.045 1.00 21.95 312 ILE B C 1
ATOM 6368 O O . ILE B 1 312 ? 67.583 38.162 43.351 1.00 22.50 312 ILE B O 1
ATOM 6373 N N . HIS B 1 313 ? 69.392 36.956 42.709 1.00 25.07 313 HIS B N 1
ATOM 6374 C CA . HIS B 1 313 ? 68.676 35.691 42.528 1.00 27.64 313 HIS B CA 1
ATOM 6375 C C . HIS B 1 313 ? 68.559 34.951 43.849 1.00 40.83 313 HIS B C 1
ATOM 6376 O O . HIS B 1 313 ? 69.006 33.811 43.970 1.00 30.31 313 HIS B O 1
ATOM 6383 N N . ALA B 1 314 ? 67.949 35.604 44.829 1.00 34.07 314 ALA B N 1
ATOM 6384 C CA . ALA B 1 314 ? 67.821 35.057 46.172 1.00 39.16 314 ALA B CA 1
ATOM 6385 C C . ALA B 1 314 ? 66.708 34.019 46.237 1.00 52.59 314 ALA B C 1
ATOM 6386 O O . ALA B 1 314 ? 66.526 33.356 47.261 1.00 33.63 314 ALA B O 1
ATOM 6388 N N . GLY B 1 315 ? 65.970 33.881 45.137 1.00 30.55 315 GLY B N 1
ATOM 6389 C CA . GLY B 1 315 ? 64.809 33.004 45.086 1.00 28.02 315 GLY B CA 1
ATOM 6390 C C . GLY B 1 315 ? 65.111 31.602 44.588 1.00 37.59 315 GLY B C 1
ATOM 6391 O O . GLY B 1 315 ? 64.231 30.738 44.569 1.00 42.61 315 GLY B O 1
ATOM 6392 N N . VAL B 1 316 ? 66.355 31.380 44.175 1.00 21.31 316 VAL B N 1
ATOM 6393 C CA . VAL B 1 316 ? 66.786 30.066 43.720 1.00 31.14 316 VAL B CA 1
ATOM 6394 C C . VAL B 1 316 ? 67.147 29.242 44.947 1.00 49.80 316 VAL B C 1
ATOM 6395 O O . VAL B 1 316 ? 68.313 29.147 45.314 1.00 31.39 316 VAL B O 1
ATOM 6399 N N . ARG B 1 317 ? 66.140 28.669 45.598 1.00 23.44 317 ARG B N 1
ATOM 6400 C CA . ARG B 1 317 ? 66.376 27.926 46.824 1.00 43.27 317 ARG B CA 1
ATOM 6401 C C . ARG B 1 317 ? 66.737 26.479 46.514 1.00 32.34 317 ARG B C 1
ATOM 6402 O O . ARG B 1 317 ? 66.384 25.950 45.462 1.00 38.13 317 ARG B O 1
ATOM 6410 N N . LEU B 1 318 ? 67.444 25.853 47.447 1.00 36.78 318 LEU B N 1
ATOM 6411 C CA . LEU B 1 318 ? 67.915 24.479 47.303 1.00 22.26 318 LEU B CA 1
ATOM 6412 C C . LEU B 1 318 ? 66.841 23.457 46.872 1.00 24.94 318 LEU B C 1
ATOM 6413 O O . LEU B 1 318 ? 67.046 22.718 45.908 1.00 30.46 318 LEU B O 1
ATOM 6418 N N . PRO B 1 319 ? 65.703 23.405 47.588 1.00 40.93 319 PRO B N 1
ATOM 6419 C CA . PRO B 1 319 ? 64.616 22.463 47.283 1.00 31.29 319 PRO B CA 1
ATOM 6420 C C . PRO B 1 319 ? 63.896 22.702 45.949 1.00 32.82 319 PRO B C 1
ATOM 6421 O O . PRO B 1 319 ? 63.120 21.844 45.522 1.00 23.06 319 PRO B O 1
ATOM 6425 N N . PHE B 1 320 ? 64.125 23.848 45.315 1.00 27.61 320 PHE B N 1
ATOM 6426 C CA . PHE B 1 320 ? 63.467 24.150 44.045 1.00 32.20 320 PHE B CA 1
ATOM 6427 C C . PHE B 1 320 ? 64.299 23.651 42.884 1.00 17.66 320 PHE B C 1
ATOM 6428 O O . PHE B 1 320 ? 63.817 23.578 41.763 1.00 30.42 320 PHE B O 1
ATOM 6436 N N . ILE B 1 321 ? 65.566 23.350 43.142 1.00 26.58 321 ILE B N 1
ATOM 6437 C CA . ILE B 1 321 ? 66.476 23.042 42.049 1.00 22.31 321 ILE B CA 1
ATOM 6438 C C . ILE B 1 321 ? 66.175 21.691 41.395 1.00 21.94 321 ILE B C 1
ATOM 6439 O O . ILE B 1 321 ? 66.223 21.571 40.173 1.00 41.02 321 ILE B O 1
ATOM 6444 N N . PRO B 1 322 ? 65.849 20.671 42.205 1.00 31.48 322 PRO B N 1
ATOM 6445 C CA . PRO B 1 322 ? 65.470 19.398 41.589 1.00 30.01 322 PRO B CA 1
ATOM 6446 C C . PRO B 1 322 ? 64.210 19.535 40.733 1.00 37.66 322 PRO B C 1
ATOM 6447 O O . PRO B 1 322 ? 64.005 18.725 39.837 1.00 29.64 322 PRO B O 1
ATOM 6451 N N . MET B 1 323 ? 63.386 20.545 41.006 1.00 28.23 323 MET B N 1
ATOM 6452 C CA . MET B 1 323 ? 62.149 20.748 40.257 1.00 22.71 323 MET B CA 1
ATOM 6453 C C . MET B 1 323 ? 62.418 21.057 38.788 1.00 26.52 323 MET B C 1
ATOM 6454 O O . MET B 1 323 ? 61.516 20.968 37.957 1.00 29.47 323 MET B O 1
ATOM 6459 N N . THR B 1 324 ? 63.657 21.417 38.467 1.00 21.73 324 THR B N 1
ATOM 6460 C CA . THR B 1 324 ? 64.008 21.795 37.098 1.00 52.51 324 THR B CA 1
ATOM 6461 C C . THR B 1 324 ? 64.620 20.650 36.298 1.00 46.42 324 THR B C 1
ATOM 6462 O O . THR B 1 324 ? 64.911 20.813 35.116 1.00 31.76 324 THR B O 1
ATOM 6466 N N . ALA B 1 325 ? 64.816 19.500 36.939 1.00 39.66 325 ALA B N 1
ATOM 6467 C CA . ALA B 1 325 ? 65.503 18.374 36.301 1.00 29.26 325 ALA B CA 1
ATOM 6468 C C . ALA B 1 325 ? 64.722 17.788 35.122 1.00 33.40 325 ALA B C 1
ATOM 6469 O O . ALA B 1 325 ? 65.310 17.257 34.175 1.00 48.55 325 ALA B O 1
ATOM 6471 N N . LYS B 1 326 ? 63.398 17.894 35.185 1.00 32.76 326 LYS B N 1
ATOM 6472 C CA . LYS B 1 326 ? 62.529 17.295 34.179 1.00 47.80 326 LYS B CA 1
ATOM 6473 C C . LYS B 1 326 ? 62.237 18.270 33.050 1.00 61.34 326 LYS B C 1
ATOM 6474 O O . LYS B 1 326 ? 61.732 17.879 31.999 1.00 43.40 326 LYS B O 1
ATOM 6480 N N . ARG B 1 327 ? 62.559 19.539 33.278 1.00 29.63 327 ARG B N 1
ATOM 6481 C CA . ARG B 1 327 ? 62.356 20.588 32.279 1.00 37.54 327 ARG B CA 1
ATOM 6482 C C . ARG B 1 327 ? 62.996 20.277 30.930 1.00 41.94 327 ARG B C 1
ATOM 6483 O O . ARG B 1 327 ? 64.021 19.593 30.849 1.00 47.22 327 ARG B O 1
ATOM 6491 N N . VAL B 1 328 ? 62.394 20.813 29.874 1.00 31.27 328 VAL B N 1
ATOM 6492 C CA . VAL B 1 328 ? 62.947 20.684 28.531 1.00 16.40 328 VAL B CA 1
ATOM 6493 C C . VAL B 1 328 ? 64.266 21.464 28.349 1.00 30.65 328 VAL B C 1
ATOM 6494 O O . VAL B 1 328 ? 65.189 20.965 27.705 1.00 38.72 328 VAL B O 1
ATOM 6498 N N . THR B 1 329 ? 64.360 22.674 28.912 1.00 21.61 329 THR B N 1
ATOM 6499 C CA . THR B 1 329 ? 65.578 23.486 28.763 1.00 21.86 329 THR B CA 1
ATOM 6500 C C . THR B 1 329 ? 66.255 23.866 30.092 1.00 21.35 329 THR B C 1
ATOM 6501 O O . THR B 1 329 ? 67.170 24.699 30.118 1.00 27.46 329 THR B O 1
ATOM 6505 N N . GLY B 1 330 ? 65.798 23.260 31.184 1.00 35.88 330 GLY B N 1
ATOM 6506 C CA . GLY B 1 330 ? 66.426 23.426 32.486 1.00 27.43 330 GLY B CA 1
ATOM 6507 C C . GLY B 1 330 ? 66.494 24.851 33.008 1.00 38.24 330 GLY B C 1
ATOM 6508 O O . GLY B 1 330 ? 65.503 25.580 32.990 1.00 38.39 330 GLY B O 1
ATOM 6509 N N . ILE B 1 331 ? 67.672 25.233 33.496 1.00 24.74 331 ILE B N 1
ATOM 6510 C CA . ILE B 1 331 ? 67.908 26.563 34.041 1.00 25.59 331 ILE B CA 1
ATOM 6511 C C . ILE B 1 331 ? 68.635 27.420 33.014 1.00 30.95 331 ILE B C 1
ATOM 6512 O O . ILE B 1 331 ? 69.797 27.159 32.688 1.00 28.66 331 ILE B O 1
ATOM 6517 N N . VAL B 1 332 ? 67.951 28.439 32.499 1.00 39.11 332 VAL B N 1
ATOM 6518 C CA . VAL B 1 332 ? 68.549 29.300 31.484 1.00 24.13 332 VAL B CA 1
ATOM 6519 C C . VAL B 1 332 ? 69.138 30.609 32.033 1.00 34.40 332 VAL B C 1
ATOM 6520 O O . VAL B 1 332 ? 69.964 31.237 31.377 1.00 31.93 332 VAL B O 1
ATOM 6524 N N . SER B 1 333 ? 68.721 31.025 33.226 1.00 39.85 333 SER B N 1
ATOM 6525 C CA . SER B 1 333 ? 69.298 32.215 33.847 1.00 20.64 333 SER B CA 1
ATOM 6526 C C . SER B 1 333 ? 70.781 31.999 34.125 1.00 33.11 333 SER B C 1
ATOM 6527 O O . SER B 1 333 ? 71.165 30.947 34.629 1.00 27.47 333 SER B O 1
ATOM 6530 N N . ARG B 1 334 ? 71.616 32.987 33.813 1.00 23.45 334 ARG B N 1
ATOM 6531 C CA . ARG B 1 334 ? 73.050 32.840 34.063 1.00 16.34 334 ARG B CA 1
ATOM 6532 C C . ARG B 1 334 ? 73.364 32.914 35.557 1.00 31.82 334 ARG B C 1
ATOM 6533 O O . ARG B 1 334 ? 74.034 32.040 36.097 1.00 28.66 334 ARG B O 1
ATOM 6541 N N . GLY B 1 335 ? 72.864 33.956 36.216 1.00 30.19 335 GLY B N 1
ATOM 6542 C CA . GLY B 1 335 ? 73.037 34.124 37.647 1.00 32.18 335 GLY B CA 1
ATOM 6543 C C . GLY B 1 335 ? 72.358 33.018 38.425 1.00 27.75 335 GLY B C 1
ATOM 6544 O O . GLY B 1 335 ? 72.873 32.545 39.442 1.00 41.13 335 GLY B O 1
ATOM 6545 N N . GLY B 1 336 ? 71.197 32.594 37.943 1.00 27.29 336 GLY B N 1
ATOM 6546 C CA . GLY B 1 336 ? 70.484 31.494 38.557 1.00 19.45 336 GLY B CA 1
ATOM 6547 C C . GLY B 1 336 ? 71.265 30.188 38.508 1.00 39.20 336 GLY B C 1
ATOM 6548 O O . GLY B 1 336 ? 71.300 29.447 39.494 1.00 28.53 336 GLY B O 1
ATOM 6549 N N . SER B 1 337 ? 71.882 29.905 37.359 1.00 20.52 337 SER B N 1
ATOM 6550 C CA . SER B 1 337 ? 72.691 28.696 37.185 1.00 28.19 337 SER B CA 1
ATOM 6551 C C . SER B 1 337 ? 73.930 28.719 38.072 1.00 30.70 337 SER B C 1
ATOM 6552 O O . SER B 1 337 ? 74.432 27.671 38.460 1.00 44.26 337 SER B O 1
ATOM 6555 N N . ILE B 1 338 ? 74.433 29.914 38.370 1.00 33.54 338 ILE B N 1
ATOM 6556 C CA . ILE B 1 338 ? 75.583 30.044 39.255 1.00 34.34 338 ILE B CA 1
ATOM 6557 C C . ILE B 1 338 ? 75.212 29.701 40.703 1.00 33.25 338 ILE B C 1
ATOM 6558 O O . ILE B 1 338 ? 75.926 28.960 41.370 1.00 41.03 338 ILE B O 1
ATOM 6563 N N . MET B 1 339 ? 74.096 30.245 41.180 1.00 35.72 339 MET B N 1
ATOM 6564 C CA . MET B 1 339 ? 73.592 29.922 42.510 1.00 34.15 339 MET B CA 1
ATOM 6565 C C . MET B 1 339 ? 73.243 28.439 42.608 1.00 35.87 339 MET B C 1
ATOM 6566 O O . MET B 1 339 ? 73.456 27.814 43.643 1.00 34.60 339 MET B O 1
ATOM 6571 N N . ALA B 1 340 ? 72.692 27.883 41.535 1.00 22.06 340 ALA B N 1
ATOM 6572 C CA . ALA B 1 340 ? 72.327 26.468 41.526 1.00 25.50 340 ALA B CA 1
ATOM 6573 C C . ALA B 1 340 ? 73.572 25.636 41.749 1.00 33.71 340 ALA B C 1
ATOM 6574 O O . ALA B 1 340 ? 73.581 24.736 42.589 1.00 38.99 340 ALA B O 1
ATOM 6576 N N . LYS B 1 341 ? 74.625 25.950 40.992 1.00 34.15 341 LYS B N 1
ATOM 6577 C CA . LYS B 1 341 ? 75.897 25.248 41.119 1.00 31.08 341 LYS B CA 1
ATOM 6578 C C . LYS B 1 341 ? 76.427 25.320 42.541 1.00 38.83 341 LYS B C 1
ATOM 6579 O O . LYS B 1 341 ? 76.970 24.344 43.053 1.00 35.36 341 LYS B O 1
ATOM 6585 N N . TRP B 1 342 ? 76.266 26.474 43.183 1.00 28.61 342 TRP B N 1
ATOM 6586 C CA . TRP B 1 342 ? 76.771 26.652 44.542 1.00 35.80 342 TRP B CA 1
ATOM 6587 C C . TRP B 1 342 ? 75.986 25.783 45.523 1.00 44.01 342 TRP B C 1
ATOM 6588 O O . TRP B 1 342 ? 76.575 25.048 46.307 1.00 34.67 342 TRP B O 1
ATOM 6599 N N . CYS B 1 343 ? 74.659 25.854 45.464 1.00 49.82 343 CYS B N 1
ATOM 6600 C CA . CYS B 1 343 ? 73.815 25.097 46.389 1.00 27.53 343 CYS B CA 1
ATOM 6601 C C . CYS B 1 343 ? 74.036 23.598 46.297 1.00 48.62 343 CYS B C 1
ATOM 6602 O O . CYS B 1 343 ? 74.091 22.912 47.313 1.00 31.58 343 CYS B O 1
ATOM 6605 N N . LEU B 1 344 ? 74.142 23.091 45.076 1.00 34.49 344 LEU B N 1
ATOM 6606 C CA . LEU B 1 344 ? 74.351 21.663 44.864 1.00 41.38 344 LEU B CA 1
ATOM 6607 C C . LEU B 1 344 ? 75.728 21.216 45.332 1.00 51.05 344 LEU B C 1
ATOM 6608 O O . LEU B 1 344 ? 75.877 20.141 45.918 1.00 48.52 344 LEU B O 1
ATOM 6613 N N . ALA B 1 345 ? 76.735 22.038 45.065 1.00 29.90 345 ALA B N 1
ATOM 6614 C CA . ALA B 1 345 ? 78.091 21.724 45.492 1.00 36.28 345 ALA B CA 1
ATOM 6615 C C . ALA B 1 345 ? 78.181 21.548 47.014 1.00 36.63 345 ALA B C 1
ATOM 6616 O O . ALA B 1 345 ? 78.786 20.593 47.499 1.00 49.49 345 ALA B O 1
ATOM 6618 N N . HIS B 1 346 ? 77.558 22.458 47.757 1.00 29.14 346 HIS B N 1
ATOM 6619 C CA . HIS B 1 346 ? 77.660 22.480 49.215 1.00 47.03 346 HIS B CA 1
ATOM 6620 C C . HIS B 1 346 ? 76.471 21.788 49.862 1.00 43.43 346 HIS B C 1
ATOM 6621 O O . HIS B 1 346 ? 76.417 21.613 51.080 1.00 37.21 346 HIS B O 1
ATOM 6628 N N . HIS B 1 347 ? 75.524 21.387 49.027 1.00 31.25 347 HIS B N 1
ATOM 6629 C CA . HIS B 1 347 ? 74.204 20.969 49.488 1.00 36.37 347 HIS B CA 1
ATOM 6630 C C . HIS B 1 347 ? 73.693 21.845 50.637 1.00 45.62 347 HIS B C 1
ATOM 6631 O O . HIS B 1 347 ? 73.254 21.345 51.672 1.00 45.41 347 HIS B O 1
ATOM 6638 N N . LYS B 1 348 ? 73.747 23.159 50.433 1.00 34.70 348 LYS B N 1
ATOM 6639 C CA . LYS B 1 348 ? 73.249 24.123 51.409 1.00 24.09 348 LYS B CA 1
ATOM 6640 C C . LYS B 1 348 ? 72.273 25.101 50.775 1.00 37.39 348 LYS B C 1
ATOM 6641 O O . LYS B 1 348 ? 72.240 25.264 49.555 1.00 33.70 348 LYS B O 1
ATOM 6647 N N . GLU B 1 349 ? 71.479 25.753 51.615 1.00 28.22 349 GLU B N 1
ATOM 6648 C CA . GLU B 1 349 ? 70.542 26.766 51.159 1.00 32.18 349 GLU B CA 1
ATOM 6649 C C . GLU B 1 349 ? 71.271 27.956 50.517 1.00 39.59 349 GLU B C 1
ATOM 6650 O O . GLU B 1 349 ? 72.356 28.348 50.953 1.00 41.24 349 GLU B O 1
ATOM 6656 N N . ASN B 1 350 ? 70.670 28.506 49.467 1.00 30.83 350 ASN B N 1
ATOM 6657 C CA . ASN B 1 350 ? 71.143 29.729 48.813 1.00 29.34 350 ASN B CA 1
ATOM 6658 C C . ASN B 1 350 ? 71.608 30.806 49.805 1.00 18.34 350 ASN B C 1
ATOM 6659 O O . ASN B 1 350 ? 70.796 31.371 50.548 1.00 37.07 350 ASN B O 1
ATOM 6664 N N . PHE B 1 351 ? 72.904 31.109 49.805 1.00 28.34 351 PHE B N 1
ATOM 6665 C CA . PHE B 1 351 ? 73.443 32.054 50.787 1.00 38.88 351 PHE B CA 1
ATOM 6666 C C . PHE B 1 351 ? 72.934 33.490 50.574 1.00 55.68 351 PHE B C 1
ATOM 6667 O O . PHE B 1 351 ? 72.921 34.304 51.499 1.00 35.28 351 PHE B O 1
ATOM 6675 N N . LEU B 1 352 ? 72.488 33.788 49.359 1.00 26.88 352 LEU B N 1
ATOM 6676 C CA . LEU B 1 352 ? 71.855 35.075 49.085 1.00 34.71 352 LEU B CA 1
ATOM 6677 C C . LEU B 1 352 ? 70.482 35.147 49.760 1.00 31.26 352 LEU B C 1
ATOM 6678 O O . LEU B 1 352 ? 70.035 36.219 50.177 1.00 22.66 352 LEU B O 1
ATOM 6683 N N . TYR B 1 353 ? 69.802 34.006 49.839 1.00 30.60 353 TYR B N 1
ATOM 6684 C CA . TYR B 1 353 ? 68.539 33.928 50.568 1.00 32.94 353 TYR B CA 1
ATOM 6685 C C . TYR B 1 353 ? 68.794 33.967 52.085 1.00 26.07 353 TYR B C 1
ATOM 6686 O O . TYR B 1 353 ? 68.030 34.574 52.840 1.00 41.09 353 TYR B O 1
ATOM 6695 N N . GLU B 1 354 ? 69.886 33.334 52.507 1.00 43.06 354 GLU B N 1
ATOM 6696 C CA . GLU B 1 354 ? 70.265 33.250 53.918 1.00 34.14 354 GLU B CA 1
ATOM 6697 C C . GLU B 1 354 ? 70.754 34.586 54.480 1.00 71.33 354 GLU B C 1
ATOM 6698 O O . GLU B 1 354 ? 70.501 34.909 55.638 1.00 42.23 354 GLU B O 1
ATOM 6704 N N . ARG B 1 355 ? 71.469 35.352 53.662 1.00 34.51 355 ARG B N 1
ATOM 6705 C CA . ARG B 1 355 ? 72.001 36.642 54.094 1.00 38.92 355 ARG B CA 1
ATOM 6706 C C . ARG B 1 355 ? 71.115 37.811 53.660 1.00 37.81 355 ARG B C 1
ATOM 6707 O O . ARG B 1 355 ? 71.543 38.960 53.699 1.00 40.51 355 ARG B O 1
ATOM 6715 N N . PHE B 1 356 ? 69.884 37.521 53.247 1.00 29.30 356 PHE B N 1
ATOM 6716 C CA . PHE B 1 356 ? 69.022 38.549 52.657 1.00 29.84 356 PHE B CA 1
ATOM 6717 C C . PHE B 1 356 ? 68.901 39.831 53.495 1.00 38.20 356 PHE B C 1
ATOM 6718 O O . PHE B 1 356 ? 68.792 40.922 52.944 1.00 36.28 356 PHE B O 1
ATOM 6726 N N . ASP B 1 357 ? 68.920 39.701 54.818 1.00 53.46 357 ASP B N 1
ATOM 6727 C CA . ASP B 1 357 ? 68.802 40.860 55.703 1.00 50.61 357 ASP B CA 1
ATOM 6728 C C . ASP B 1 357 ? 70.043 41.749 55.644 1.00 39.85 357 ASP B C 1
ATOM 6729 O O . ASP B 1 357 ? 69.958 42.969 55.761 1.00 23.65 357 ASP B O 1
ATOM 6734 N N . GLU B 1 358 ? 71.201 41.128 55.478 1.00 23.59 358 GLU B N 1
ATOM 6735 C CA . GLU B 1 358 ? 72.452 41.869 55.454 1.00 28.84 358 GLU B CA 1
ATOM 6736 C C . GLU B 1 358 ? 72.651 42.541 54.104 1.00 33.52 358 GLU B C 1
ATOM 6737 O O . GLU B 1 358 ? 73.323 43.565 54.006 1.00 40.45 358 GLU B O 1
ATOM 6743 N N . ILE B 1 359 ? 72.053 41.968 53.065 1.00 24.99 359 ILE B N 1
ATOM 6744 C CA . ILE B 1 359 ? 72.013 42.624 51.759 1.00 16.46 359 ILE B CA 1
ATOM 6745 C C . ILE B 1 359 ? 71.191 43.912 51.847 1.00 20.87 359 ILE B C 1
ATOM 6746 O O . ILE B 1 359 ? 71.608 44.968 51.368 1.00 28.28 359 ILE B O 1
ATOM 6751 N N . CYS B 1 360 ? 70.027 43.818 52.479 1.00 28.03 360 CYS B N 1
ATOM 6752 C CA . CYS B 1 360 ? 69.151 44.973 52.650 1.00 19.94 360 CYS B CA 1
ATOM 6753 C C . CYS B 1 360 ? 69.825 46.115 53.401 1.00 46.89 360 CYS B C 1
ATOM 6754 O O . CYS B 1 360 ? 69.632 47.287 53.064 1.00 25.88 360 CYS B O 1
ATOM 6757 N N . GLU B 1 361 ? 70.598 45.765 54.430 1.00 26.93 361 GLU B N 1
ATOM 6758 C CA . GLU B 1 361 ? 71.268 46.746 55.281 1.00 27.18 361 GLU B CA 1
ATOM 6759 C C . GLU B 1 361 ? 72.307 47.562 54.517 1.00 52.91 361 GLU B C 1
ATOM 6760 O O . GLU B 1 361 ? 72.536 48.737 54.814 1.00 36.70 361 GLU B O 1
ATOM 6766 N N . ILE B 1 362 ? 72.938 46.932 53.535 1.00 23.64 362 ILE B N 1
ATOM 6767 C CA . ILE B 1 362 ? 73.896 47.621 52.677 1.00 26.19 362 ILE B CA 1
ATOM 6768 C C . ILE B 1 362 ? 73.214 48.540 51.654 1.00 38.14 362 ILE B C 1
ATOM 6769 O O . ILE B 1 362 ? 73.506 49.730 51.600 1.00 31.75 362 ILE B O 1
ATOM 6774 N N . MET B 1 363 ? 72.308 47.978 50.854 1.00 26.78 363 MET B N 1
ATOM 6775 C CA . MET B 1 363 ? 71.648 48.705 49.767 1.00 36.22 363 MET B CA 1
ATOM 6776 C C . MET B 1 363 ? 70.892 49.943 50.236 1.00 58.67 363 MET B C 1
ATOM 6777 O O . MET B 1 363 ? 70.830 50.946 49.525 1.00 32.49 363 MET B O 1
ATOM 6782 N N . ARG B 1 364 ? 70.301 49.861 51.423 1.00 25.37 364 ARG B N 1
ATOM 6783 C CA . ARG B 1 364 ? 69.502 50.960 51.952 1.00 26.43 364 ARG B CA 1
ATOM 6784 C C . ARG B 1 364 ? 70.373 52.168 52.330 1.00 23.07 364 ARG B C 1
ATOM 6785 O O . ARG B 1 364 ? 69.872 53.281 52.482 1.00 29.88 364 ARG B O 1
ATOM 6793 N N . ALA B 1 365 ? 71.674 51.942 52.484 1.00 33.48 365 ALA B N 1
ATOM 6794 C CA . ALA B 1 365 ? 72.592 53.017 52.856 1.00 29.95 365 ALA B CA 1
ATOM 6795 C C . ALA B 1 365 ? 72.879 53.941 51.669 1.00 37.35 365 ALA B C 1
ATOM 6796 O O . ALA B 1 365 ? 73.387 55.053 51.838 1.00 31.02 365 ALA B O 1
ATOM 6798 N N . TYR B 1 366 ? 72.535 53.478 50.470 1.00 34.79 366 TYR B N 1
ATOM 6799 C CA . TYR B 1 366 ? 72.829 54.206 49.239 1.00 29.94 366 TYR B CA 1
ATOM 6800 C C . TYR B 1 366 ? 71.594 54.375 48.350 1.00 51.15 366 TYR B C 1
ATOM 6801 O O . TYR B 1 366 ? 71.681 54.929 47.253 1.00 33.34 366 TYR B O 1
ATOM 6810 N N . ASP B 1 367 ? 70.452 53.897 48.837 1.00 33.69 367 ASP B N 1
ATOM 6811 C CA . ASP B 1 367 ? 69.223 53.791 48.048 1.00 28.62 367 ASP B CA 1
ATOM 6812 C C . ASP B 1 367 ? 69.390 53.061 46.713 1.00 49.49 367 ASP B C 1
ATOM 6813 O O . ASP B 1 367 ? 69.059 53.596 45.653 1.00 31.83 367 ASP B O 1
ATOM 6818 N N . VAL B 1 368 ? 69.905 51.839 46.778 1.00 24.20 368 VAL B N 1
ATOM 6819 C CA . VAL B 1 368 ? 69.898 50.938 45.632 1.00 25.54 368 VAL B CA 1
ATOM 6820 C C . VAL B 1 368 ? 68.618 50.085 45.698 1.00 29.60 368 VAL B C 1
ATOM 6821 O O . VAL B 1 368 ? 68.204 49.665 46.782 1.00 32.58 368 VAL B O 1
ATOM 6825 N N . SER B 1 369 ? 67.986 49.868 44.543 1.00 28.87 369 SER B N 1
ATOM 6826 C CA . SER B 1 369 ? 66.748 49.087 44.440 1.00 16.75 369 SER B CA 1
ATOM 6827 C C . SER B 1 369 ? 66.991 47.608 44.152 1.00 18.69 369 SER B C 1
ATOM 6828 O O . SER B 1 369 ? 67.995 47.243 43.535 1.00 22.82 369 SER B O 1
ATOM 6831 N N . PHE B 1 370 ? 66.059 46.765 44.604 1.00 31.19 370 PHE B N 1
ATOM 6832 C CA . PHE B 1 370 ? 66.059 45.332 44.294 1.00 30.14 370 PHE B CA 1
ATOM 6833 C C . PHE B 1 370 ? 65.373 45.031 42.972 1.00 28.33 370 PHE B C 1
ATOM 6834 O O . PHE B 1 370 ? 64.258 45.475 42.720 1.00 32.53 370 PHE B O 1
ATOM 6842 N N . SER B 1 371 ? 66.039 44.245 42.144 1.00 24.19 371 SER B N 1
ATOM 6843 C CA . SER B 1 371 ? 65.380 43.573 41.049 1.00 34.08 371 SER B CA 1
ATOM 6844 C C . SER B 1 371 ? 65.471 42.084 41.374 1.00 51.19 371 SER B C 1
ATOM 6845 O O . SER B 1 371 ? 66.455 41.422 41.045 1.00 29.93 371 SER B O 1
ATOM 6848 N N . LEU B 1 372 ? 64.454 41.578 42.066 1.00 26.06 372 LEU B N 1
ATOM 6849 C CA . LEU B 1 372 ? 64.448 40.196 42.527 1.00 17.17 372 LEU B CA 1
ATOM 6850 C C . LEU B 1 372 ? 64.412 39.246 41.322 1.00 20.38 372 LEU B C 1
ATOM 6851 O O . LEU B 1 372 ? 63.458 39.239 40.546 1.00 29.49 372 LEU B O 1
ATOM 6856 N N . GLY B 1 373 ? 65.478 38.463 41.188 1.00 18.40 373 GLY B N 1
ATOM 6857 C CA . GLY B 1 373 ? 65.805 37.746 39.973 1.00 38.25 373 GLY B CA 1
ATOM 6858 C C . GLY B 1 373 ? 64.927 36.567 39.628 1.00 43.73 373 GLY B C 1
ATOM 6859 O O . GLY B 1 373 ? 64.392 35.896 40.505 1.00 29.02 373 GLY B O 1
ATOM 6860 N N . ASP B 1 374 ? 64.791 36.329 38.327 1.00 25.10 374 ASP B N 1
ATOM 6861 C CA . ASP B 1 374 ? 63.997 35.236 37.790 1.00 51.57 374 ASP B CA 1
ATOM 6862 C C . ASP B 1 374 ? 64.953 34.115 37.406 1.00 28.22 374 ASP B C 1
ATOM 6863 O O . ASP B 1 374 ? 65.065 33.753 36.224 1.00 27.38 374 ASP B O 1
ATOM 6868 N N . GLY B 1 375 ? 65.657 33.589 38.408 1.00 29.81 375 GLY B N 1
ATOM 6869 C CA . GLY B 1 375 ? 66.629 32.533 38.203 1.00 27.14 375 GLY B CA 1
ATOM 6870 C C . GLY B 1 375 ? 66.018 31.271 37.620 1.00 34.77 375 GLY B C 1
ATOM 6871 O O . GLY B 1 375 ? 66.681 30.532 36.896 1.00 25.18 375 GLY B O 1
ATOM 6872 N N . LEU B 1 376 ? 64.747 31.024 37.929 1.00 21.83 376 LEU B N 1
ATOM 6873 C CA . LEU B 1 376 ? 64.075 29.804 37.464 1.00 22.06 376 LEU B CA 1
ATOM 6874 C C . LEU B 1 376 ? 63.040 30.111 36.382 1.00 18.10 376 LEU B C 1
ATOM 6875 O O . LEU B 1 376 ? 61.999 29.466 36.305 1.00 29.90 376 LEU B O 1
ATOM 6880 N N . ARG B 1 377 ? 63.315 31.118 35.559 1.00 29.23 377 ARG B N 1
ATOM 6881 C CA . ARG B 1 377 ? 62.391 31.462 34.489 1.00 23.68 377 ARG B CA 1
ATOM 6882 C C . ARG B 1 3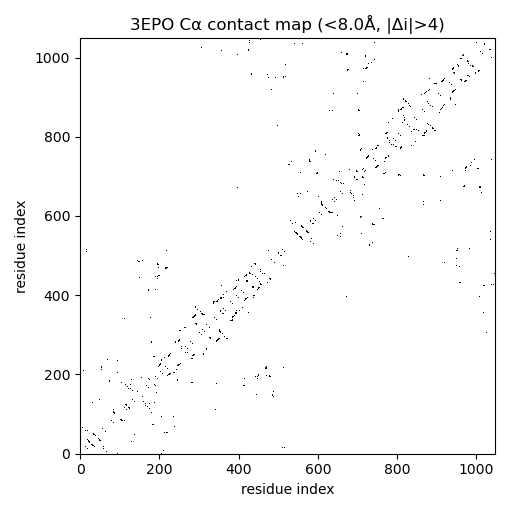77 ? 62.418 30.359 33.438 1.00 21.57 377 ARG B C 1
ATOM 6883 O O . ARG B 1 377 ? 63.418 29.645 33.312 1.00 24.85 377 ARG B O 1
ATOM 6891 N N . PRO B 1 378 ? 61.314 30.196 32.694 1.00 25.96 378 PRO B N 1
ATOM 6892 C CA . PRO B 1 378 ? 61.280 29.167 31.646 1.00 17.21 378 PRO B CA 1
ATOM 6893 C C . PRO B 1 378 ? 62.082 29.567 30.407 1.00 28.49 378 PRO B C 1
ATOM 6894 O O . PRO B 1 378 ? 62.028 30.720 29.973 1.00 27.72 378 PRO B O 1
ATOM 6898 N N . GLY B 1 379 ? 62.829 28.621 29.848 1.00 26.39 379 GLY B N 1
ATOM 6899 C CA . GLY B 1 379 ? 63.610 28.886 28.646 1.00 28.42 379 GLY B CA 1
ATOM 6900 C C . GLY B 1 379 ? 63.017 28.267 27.387 1.00 25.46 379 GLY B C 1
ATOM 6901 O O . GLY B 1 379 ? 63.641 28.260 26.324 1.00 26.63 379 GLY B O 1
ATOM 6902 N N . SER B 1 380 ? 61.807 27.732 27.523 1.00 21.20 380 SER B N 1
ATOM 6903 C CA . SER B 1 380 ? 61.068 27.113 26.424 1.00 26.76 380 SER B CA 1
ATOM 6904 C C . SER B 1 380 ? 59.607 27.197 26.815 1.00 25.94 380 SER B C 1
ATOM 6905 O O . SER B 1 380 ? 59.288 27.209 28.010 1.00 20.37 380 SER B O 1
ATOM 6908 N N . THR B 1 381 ? 58.713 27.251 25.832 1.00 22.32 381 THR B N 1
ATOM 6909 C CA . THR B 1 381 ? 57.291 27.373 26.144 1.00 20.51 381 THR B CA 1
ATOM 6910 C C . THR B 1 381 ? 56.770 26.164 26.916 1.00 33.11 381 THR B C 1
ATOM 6911 O O . THR B 1 381 ? 55.877 26.299 27.747 1.00 23.72 381 THR B O 1
ATOM 6915 N N . ALA B 1 382 ? 57.341 24.987 26.653 1.00 20.49 382 ALA B N 1
ATOM 6916 C CA . ALA B 1 382 ? 56.964 23.779 27.381 1.00 31.94 382 ALA B CA 1
ATOM 6917 C C . ALA B 1 382 ? 57.182 23.915 28.892 1.00 49.44 382 ALA B C 1
ATOM 6918 O O . ALA B 1 382 ? 56.512 23.256 29.687 1.00 35.39 382 ALA B O 1
ATOM 6920 N N . ASP B 1 383 ? 58.112 24.775 29.287 1.00 23.39 383 ASP B N 1
ATOM 6921 C CA . ASP B 1 383 ? 58.490 24.877 30.696 1.00 39.06 383 ASP B CA 1
ATOM 6922 C C . ASP B 1 383 ? 57.681 25.914 31.467 1.00 42.66 383 ASP B C 1
ATOM 6923 O O . ASP B 1 383 ? 57.827 26.042 32.682 1.00 28.82 383 ASP B O 1
ATOM 6928 N N . ALA B 1 384 ? 56.822 26.647 30.768 1.00 22.04 384 ALA B N 1
ATOM 6929 C CA . ALA B 1 384 ? 56.225 27.845 31.349 1.00 17.24 384 ALA B CA 1
ATOM 6930 C C . ALA B 1 384 ? 55.238 27.587 32.490 1.00 23.97 384 ALA B C 1
ATOM 6931 O O . ALA B 1 384 ? 54.474 26.628 32.462 1.00 18.21 384 ALA B O 1
ATOM 6933 N N . ASN B 1 385 ? 55.260 28.459 33.494 1.00 27.10 385 ASN B N 1
ATOM 6934 C CA . ASN B 1 385 ? 54.275 28.415 34.572 1.00 30.35 385 ASN B CA 1
ATOM 6935 C C . ASN B 1 385 ? 54.320 27.101 35.339 1.00 23.75 385 ASN B C 1
ATOM 6936 O O . ASN B 1 385 ? 53.302 26.646 35.869 1.00 27.06 385 ASN B O 1
ATOM 6941 N N . ASP B 1 386 ? 55.495 26.479 35.380 1.00 31.28 386 ASP B N 1
ATOM 6942 C CA . ASP B 1 386 ? 55.631 25.210 36.085 1.00 30.07 386 ASP B CA 1
ATOM 6943 C C . ASP B 1 386 ? 55.983 25.431 37.551 1.00 23.92 386 ASP B C 1
ATOM 6944 O O . ASP B 1 386 ? 56.163 26.566 37.992 1.00 27.02 386 ASP B O 1
ATOM 6949 N N . GLU B 1 387 ? 56.064 24.341 38.303 1.00 32.97 387 GLU B N 1
ATOM 6950 C CA . GLU B 1 387 ? 56.218 24.424 39.742 1.00 30.71 387 GLU B CA 1
ATOM 6951 C C . GLU B 1 387 ? 57.454 25.227 40.157 1.00 20.14 387 GLU B C 1
ATOM 6952 O O . GLU B 1 387 ? 57.387 26.043 41.075 1.00 27.67 387 GLU B O 1
ATOM 6958 N N . ALA B 1 388 ? 58.574 24.981 39.479 1.00 22.58 388 ALA B N 1
ATOM 6959 C CA . ALA B 1 388 ? 59.823 25.673 39.787 1.00 18.87 388 ALA B CA 1
ATOM 6960 C C . ALA B 1 388 ? 59.667 27.178 39.602 1.00 43.73 388 ALA B C 1
ATOM 6961 O O . ALA B 1 388 ? 59.991 27.953 40.505 1.00 24.52 388 ALA B O 1
ATOM 6963 N N . GLN B 1 389 ? 59.158 27.596 38.444 1.00 21.95 389 GLN B N 1
ATOM 6964 C CA . GLN B 1 389 ? 58.985 29.024 38.196 1.00 29.70 389 GLN B CA 1
ATOM 6965 C C . GLN B 1 389 ? 58.099 29.661 39.264 1.00 18.69 389 GLN B C 1
ATOM 6966 O O . GLN B 1 389 ? 58.464 30.687 39.848 1.00 27.37 389 GLN B O 1
ATOM 6972 N N . PHE B 1 390 ? 56.950 29.042 39.539 1.00 21.27 390 PHE B N 1
ATOM 6973 C CA . PHE B 1 390 ? 56.012 29.602 40.518 1.00 21.42 390 PHE B CA 1
ATOM 6974 C C . PHE B 1 390 ? 56.505 29.461 41.957 1.00 30.14 390 PHE B C 1
ATOM 6975 O O . PHE B 1 390 ? 56.121 30.241 42.819 1.00 24.89 390 PHE B O 1
ATOM 6983 N N . SER B 1 391 ? 57.348 28.472 42.226 1.00 20.92 391 SER B N 1
ATOM 6984 C CA . SER B 1 391 ? 57.873 28.343 43.586 1.00 24.92 391 SER B CA 1
ATOM 6985 C C . SER B 1 391 ? 58.748 29.545 43.869 1.00 36.17 391 SER B C 1
ATOM 6986 O O . SER B 1 391 ? 58.589 30.213 44.888 1.00 27.31 391 SER B O 1
ATOM 6989 N N . GLU B 1 392 ? 59.662 29.837 42.951 1.00 26.25 392 GLU B N 1
ATOM 6990 C CA . GLU B 1 392 ? 60.481 31.034 43.088 1.00 23.16 392 GLU B CA 1
ATOM 6991 C C . GLU B 1 392 ? 59.620 32.304 43.232 1.00 28.84 392 GLU B C 1
ATOM 6992 O O . GLU B 1 392 ? 59.866 33.117 44.112 1.00 30.44 392 GLU B O 1
ATOM 6998 N N . LEU B 1 393 ? 58.595 32.457 42.397 1.00 29.78 393 LEU B N 1
ATOM 6999 C CA . LEU B 1 393 ? 57.777 33.685 42.394 1.00 31.45 393 LEU B CA 1
ATOM 7000 C C . LEU B 1 393 ? 57.166 34.000 43.761 1.00 22.11 393 LEU B C 1
ATOM 7001 O O . LEU B 1 393 ? 57.196 35.142 44.224 1.00 27.91 393 LEU B O 1
ATOM 7006 N N . ARG B 1 394 ? 56.585 32.985 44.386 1.00 24.54 394 ARG B N 1
ATOM 7007 C CA . ARG B 1 394 ? 55.966 33.144 45.693 1.00 46.65 394 ARG B CA 1
ATOM 7008 C C . ARG B 1 394 ? 57.014 33.446 46.762 1.00 31.72 394 ARG B C 1
ATOM 7009 O O . ARG B 1 394 ? 56.727 34.132 47.735 1.00 36.48 394 ARG B O 1
ATOM 7017 N N . THR B 1 395 ? 58.227 32.930 46.579 1.00 27.79 395 THR B N 1
ATOM 7018 C CA . THR B 1 395 ? 59.335 33.258 47.472 1.00 31.52 395 THR B CA 1
ATOM 7019 C C . THR B 1 395 ? 59.746 34.727 47.309 1.00 67.35 395 THR B C 1
ATOM 7020 O O . THR B 1 395 ? 60.055 35.412 48.285 1.00 26.00 395 THR B O 1
ATOM 7024 N N . LEU B 1 396 ? 59.747 35.207 46.069 1.00 18.70 396 LEU B N 1
ATOM 7025 C CA . LEU B 1 396 ? 60.030 36.610 45.792 1.00 20.32 396 LEU B CA 1
ATOM 7026 C C . LEU B 1 396 ? 59.033 37.518 46.503 1.00 12.41 396 LEU B C 1
ATOM 7027 O O . LEU B 1 396 ? 59.406 38.565 47.021 1.00 29.63 396 LEU B O 1
ATOM 7032 N N . GLY B 1 397 ? 57.771 37.115 46.536 1.00 27.50 397 GLY B N 1
ATOM 7033 C CA . GLY B 1 397 ? 56.764 37.845 47.286 1.00 17.52 397 GLY B CA 1
ATOM 7034 C C . GLY B 1 397 ? 57.126 37.958 48.765 1.00 29.82 397 GLY B C 1
ATOM 7035 O O . GLY B 1 397 ? 56.957 39.006 49.390 1.00 35.48 397 GLY B O 1
ATOM 7036 N N . GLU B 1 398 ? 57.628 36.872 49.331 1.00 22.57 398 GLU B N 1
ATOM 7037 C CA . GLU B 1 398 ? 58.058 36.872 50.728 1.00 37.47 398 GLU B CA 1
ATOM 7038 C C . GLU B 1 398 ? 59.262 37.777 50.948 1.00 30.68 398 GLU B C 1
ATOM 7039 O O . GLU B 1 398 ? 59.317 38.527 51.926 1.00 28.96 398 GLU B O 1
ATOM 7045 N N . LEU B 1 399 ? 60.231 37.691 50.042 1.00 29.53 399 LEU B N 1
ATOM 7046 C CA . LEU B 1 399 ? 61.439 38.499 50.143 1.00 38.48 399 LEU B CA 1
ATOM 7047 C C . LEU B 1 399 ? 61.130 39.972 49.914 1.00 31.93 399 LEU B C 1
ATOM 7048 O O . LEU B 1 399 ? 61.840 40.846 50.409 1.00 32.90 399 LEU B O 1
ATOM 7053 N N . THR B 1 400 ? 60.055 40.237 49.178 1.00 25.12 400 THR B N 1
ATOM 7054 C CA . THR B 1 400 ? 59.599 41.600 48.943 1.00 17.52 400 THR B CA 1
ATOM 7055 C C . THR B 1 400 ? 59.278 42.299 50.260 1.00 32.78 400 THR B C 1
ATOM 7056 O O . THR B 1 400 ? 59.707 43.425 50.499 1.00 24.83 400 THR B O 1
ATOM 7060 N N . LYS B 1 401 ? 58.515 41.626 51.112 1.00 27.84 401 LYS B N 1
ATOM 7061 C CA . LYS B 1 401 ? 58.138 42.194 52.401 1.00 31.92 401 LYS B CA 1
ATOM 7062 C C . LYS B 1 401 ? 59.334 42.424 53.337 1.00 36.51 401 LYS B C 1
ATOM 7063 O O . LYS B 1 401 ? 59.378 43.420 54.055 1.00 29.47 401 LYS B O 1
ATOM 7069 N N . VAL B 1 402 ? 60.310 41.525 53.318 1.00 29.29 402 VAL B N 1
ATOM 7070 C CA . VAL B 1 402 ? 61.525 41.752 54.093 1.00 25.34 402 VAL B CA 1
ATOM 7071 C C . VAL B 1 402 ? 62.234 43.013 53.603 1.00 37.71 402 VAL B C 1
ATOM 7072 O O . VAL B 1 402 ? 62.710 43.814 54.398 1.00 28.71 402 VAL B O 1
ATOM 7076 N N . ALA B 1 403 ? 62.302 43.193 52.290 1.00 30.28 403 ALA B N 1
ATOM 7077 C CA . ALA B 1 403 ? 62.956 44.365 51.732 1.00 33.60 403 ALA B CA 1
ATOM 7078 C C . ALA B 1 403 ? 62.222 45.641 52.167 1.00 24.51 403 ALA B C 1
ATOM 7079 O O . ALA B 1 403 ? 62.839 46.620 52.588 1.00 25.73 403 ALA B O 1
ATOM 7081 N N . TRP B 1 404 ? 60.898 45.623 52.093 1.00 31.15 404 TRP B N 1
ATOM 7082 C CA . TRP B 1 404 ? 60.134 46.779 52.537 1.00 20.33 404 TRP B CA 1
ATOM 7083 C C . TRP B 1 404 ? 60.422 47.116 53.993 1.00 29.10 404 TRP B C 1
ATOM 7084 O O . TRP B 1 404 ? 60.567 48.283 54.339 1.00 31.40 404 TRP B O 1
ATOM 7095 N N . LYS B 1 405 ? 60.505 46.091 54.838 1.00 36.69 405 LYS B N 1
ATOM 7096 C CA . LYS B 1 405 ? 60.836 46.274 56.249 1.00 37.91 405 LYS B CA 1
ATOM 7097 C C . LYS B 1 405 ? 62.088 47.126 56.451 1.00 38.10 405 LYS B C 1
ATOM 7098 O O . LYS B 1 405 ? 62.107 48.001 57.310 1.00 38.56 405 LYS B O 1
ATOM 7104 N N . HIS B 1 406 ? 63.134 46.865 55.673 1.00 29.49 406 HIS B N 1
ATOM 7105 C CA . HIS B 1 406 ? 64.337 47.691 55.735 1.00 24.80 406 HIS B CA 1
ATOM 7106 C C . HIS B 1 406 ? 64.222 48.974 54.913 1.00 27.31 406 HIS B C 1
ATOM 7107 O O . HIS B 1 406 ? 65.169 49.748 54.843 1.00 33.99 406 HIS B O 1
ATOM 7114 N N . GLY B 1 407 ? 63.075 49.188 54.279 1.00 29.55 407 GLY B N 1
ATOM 7115 C CA . GLY B 1 407 ? 62.870 50.381 53.476 1.00 26.76 407 GLY B CA 1
ATOM 7116 C C . GLY B 1 407 ? 63.572 50.373 52.124 1.00 38.62 407 GLY B C 1
ATOM 7117 O O . GLY B 1 407 ? 63.895 51.431 51.590 1.00 37.60 407 GLY B O 1
ATOM 7118 N N . VAL B 1 408 ? 63.810 49.189 51.567 1.00 24.69 408 VAL B N 1
ATOM 7119 C CA . VAL B 1 408 ? 64.445 49.076 50.252 1.00 35.65 408 VAL B CA 1
ATOM 7120 C C . VAL B 1 408 ? 63.386 48.951 49.150 1.00 24.14 408 VAL B C 1
ATOM 7121 O O . VAL B 1 408 ? 62.382 48.243 49.317 1.00 24.03 408 VAL B O 1
ATOM 7125 N N . GLN B 1 409 ? 63.601 49.658 48.041 1.00 33.88 409 GLN B N 1
ATOM 7126 C CA . GLN B 1 409 ? 62.668 49.625 46.909 1.00 26.62 409 GLN B CA 1
ATOM 7127 C C . GLN B 1 409 ? 62.773 48.299 46.159 1.00 16.72 409 GLN B C 1
ATOM 7128 O O . GLN B 1 409 ? 63.863 47.743 46.006 1.00 32.71 409 GLN B O 1
ATOM 7134 N N . VAL B 1 410 ? 61.640 47.802 45.679 1.00 21.92 410 VAL B N 1
ATOM 7135 C CA . VAL B 1 410 ? 61.599 46.477 45.060 1.00 17.26 410 VAL B CA 1
ATOM 7136 C C . VAL B 1 410 ? 60.829 46.407 43.740 1.00 14.03 410 VAL B C 1
ATOM 7137 O O . VAL B 1 410 ? 59.725 46.930 43.629 1.00 21.24 410 VAL B O 1
ATOM 7141 N N . MET B 1 411 ? 61.412 45.737 42.750 1.00 28.14 411 MET B N 1
ATOM 7142 C CA . MET B 1 411 ? 60.634 45.238 41.615 1.00 23.87 411 MET B CA 1
ATOM 7143 C C . MET B 1 411 ? 60.918 43.751 41.388 1.00 32.30 411 MET B C 1
ATOM 7144 O O . MET B 1 411 ? 61.970 43.246 41.778 1.00 26.99 411 MET B O 1
ATOM 7149 N N . ILE B 1 412 ? 59.966 43.054 40.776 1.00 36.83 412 ILE B N 1
ATOM 7150 C CA . ILE B 1 412 ? 60.052 41.608 40.590 1.00 18.89 412 ILE B CA 1
ATOM 7151 C C . ILE B 1 412 ? 60.320 41.274 39.130 1.00 33.72 412 ILE B C 1
ATOM 7152 O O . ILE B 1 412 ? 59.719 41.862 38.238 1.00 16.17 412 ILE B O 1
ATOM 7157 N N . GLU B 1 413 ? 61.224 40.331 38.892 1.00 19.77 413 GLU B N 1
ATOM 7158 C CA . GLU B 1 413 ? 61.547 39.905 37.538 1.00 26.73 413 GLU B CA 1
ATOM 7159 C C . GLU B 1 413 ? 60.698 38.702 37.153 1.00 34.95 413 GLU B C 1
ATOM 7160 O O . GLU B 1 413 ? 60.382 37.876 38.005 1.00 18.36 413 GLU B O 1
ATOM 7166 N N . GLY B 1 414 ? 60.328 38.610 35.876 1.00 23.63 414 GLY B N 1
ATOM 7167 C CA . GLY B 1 414 ? 59.480 37.523 35.405 1.00 28.82 414 GLY B CA 1
ATOM 7168 C C . GLY B 1 414 ? 60.091 36.681 34.295 1.00 39.07 414 GLY B C 1
ATOM 7169 O O . GLY B 1 414 ? 61.302 36.647 34.122 1.00 39.75 414 GLY B O 1
ATOM 7170 N N . PRO B 1 415 ? 59.245 35.979 33.535 1.00 22.48 415 PRO B N 1
ATOM 7171 C CA . PRO B 1 415 ? 59.688 35.176 32.382 1.00 28.33 415 PRO B CA 1
ATOM 7172 C C . PRO B 1 415 ? 59.968 36.069 31.164 1.00 20.43 415 PRO B C 1
ATOM 7173 O O . PRO B 1 415 ? 59.637 37.251 31.216 1.00 48.49 415 PRO B O 1
ATOM 7177 N N . GLY B 1 416 ? 60.544 35.535 30.090 1.00 38.86 416 GLY B N 1
ATOM 7178 C CA . GLY B 1 416 ? 60.773 34.113 29.907 1.00 28.39 416 GLY B CA 1
ATOM 7179 C C . GLY B 1 416 ? 60.166 33.690 28.577 1.00 30.57 416 GLY B C 1
ATOM 7180 O O . GLY B 1 416 ? 59.922 34.537 27.705 1.00 28.80 416 GLY B O 1
ATOM 7181 N N . HIS B 1 417 ? 59.943 32.387 28.410 1.00 25.88 417 HIS B N 1
ATOM 7182 C CA . HIS B 1 417 ? 59.228 31.851 27.249 1.00 14.26 417 HIS B CA 1
ATOM 7183 C C . HIS B 1 417 ? 57.839 31.404 27.679 1.00 26.61 417 HIS B C 1
ATOM 7184 O O . HIS B 1 417 ? 57.714 30.511 28.507 1.00 25.64 417 HIS B O 1
ATOM 7191 N N . VAL B 1 418 ? 56.799 31.998 27.105 1.00 20.50 418 VAL B N 1
ATOM 7192 C CA . VAL B 1 418 ? 55.435 31.677 27.502 1.00 19.27 418 VAL B CA 1
ATOM 7193 C C . VAL B 1 418 ? 54.459 31.744 26.336 1.00 26.29 418 VAL B C 1
ATOM 7194 O O . VAL B 1 418 ? 54.320 32.789 25.699 1.00 18.95 418 VAL B O 1
ATOM 7198 N N . ALA B 1 419 ? 53.771 30.642 26.056 1.00 22.38 419 ALA B N 1
ATOM 7199 C CA . ALA B 1 419 ? 52.731 30.660 25.023 1.00 19.16 419 ALA B CA 1
ATOM 7200 C C . ALA B 1 419 ? 51.637 31.656 25.439 1.00 40.07 419 ALA B C 1
ATOM 7201 O O . ALA B 1 419 ? 51.479 31.930 26.629 1.00 18.68 419 ALA B O 1
ATOM 7203 N N . MET B 1 420 ? 50.888 32.193 24.474 1.00 19.74 420 MET B N 1
ATOM 7204 C CA . MET B 1 420 ? 50.012 33.349 24.755 1.00 28.19 420 MET B CA 1
ATOM 7205 C C . MET B 1 420 ? 48.949 33.067 25.809 1.00 22.37 420 MET B C 1
ATOM 7206 O O . MET B 1 420 ? 48.613 33.945 26.595 1.00 27.49 420 MET B O 1
ATOM 7211 N N . HIS B 1 421 ? 48.401 31.851 25.810 1.00 25.35 421 HIS B N 1
ATOM 7212 C CA . HIS B 1 421 ? 47.303 31.533 26.719 1.00 13.66 421 HIS B CA 1
ATOM 7213 C C . HIS B 1 421 ? 47.749 31.431 28.190 1.00 21.25 421 HIS B C 1
ATOM 7214 O O . HIS B 1 421 ? 46.913 31.306 29.086 1.00 24.71 421 HIS B O 1
ATOM 7221 N N . LYS B 1 422 ? 49.054 31.482 28.436 1.00 17.66 422 LYS B N 1
ATOM 7222 C CA . LYS B 1 422 ? 49.573 31.389 29.804 1.00 25.74 422 LYS B CA 1
ATOM 7223 C C . LYS B 1 422 ? 50.058 32.721 30.360 1.00 20.50 422 LYS B C 1
ATOM 7224 O O . LYS B 1 422 ? 50.573 32.779 31.477 1.00 26.90 422 LYS B O 1
ATOM 7230 N N . ILE B 1 423 ? 49.871 33.794 29.596 1.00 22.77 423 ILE B N 1
ATOM 7231 C CA . ILE B 1 423 ? 50.465 35.085 29.954 1.00 17.90 423 ILE B CA 1
ATOM 7232 C C . ILE B 1 423 ? 49.691 35.821 31.056 1.00 18.43 423 ILE B C 1
ATOM 7233 O O . ILE B 1 423 ? 50.285 36.312 32.014 1.00 19.02 423 ILE B O 1
ATOM 7238 N N . LYS B 1 424 ? 48.369 35.860 30.936 1.00 25.56 424 LYS B N 1
ATOM 7239 C CA . LYS B 1 424 ? 47.524 36.465 31.965 1.00 27.17 424 LYS B CA 1
ATOM 7240 C C . LYS B 1 424 ? 47.783 35.792 33.314 1.00 30.07 424 LYS B C 1
ATOM 7241 O O . LYS B 1 424 ? 47.842 36.453 34.348 1.00 22.78 424 LYS B O 1
ATOM 7247 N N . ALA B 1 425 ? 47.956 34.476 33.283 1.00 23.37 425 ALA B N 1
ATOM 7248 C CA . ALA B 1 425 ? 48.170 33.687 34.494 1.00 31.04 425 ALA B CA 1
ATOM 7249 C C . ALA B 1 425 ? 49.443 34.112 35.222 1.00 37.16 425 ALA B C 1
ATOM 7250 O O . ALA B 1 425 ? 49.480 34.133 36.448 1.00 43.72 425 ALA B O 1
ATOM 7252 N N . ASN B 1 426 ? 50.484 34.454 34.469 1.00 30.37 426 ASN B N 1
ATOM 7253 C CA . ASN B 1 426 ? 51.677 35.045 35.066 1.00 31.90 426 ASN B CA 1
ATOM 7254 C C . ASN B 1 426 ? 51.401 36.334 35.811 1.00 25.65 426 ASN B C 1
ATOM 7255 O O . ASN B 1 426 ? 51.855 36.516 36.941 1.00 23.31 426 ASN B O 1
ATOM 7260 N N . MET B 1 427 ? 50.658 37.231 35.179 1.00 22.47 427 MET B N 1
ATOM 7261 C CA . MET B 1 427 ? 50.330 38.502 35.812 1.00 26.47 427 MET B CA 1
ATOM 7262 C C . MET B 1 427 ? 49.473 38.297 37.063 1.00 28.75 427 MET B C 1
ATOM 7263 O O . MET B 1 427 ? 49.698 38.943 38.085 1.00 25.32 427 MET B O 1
ATOM 7268 N N . ASP B 1 428 ? 48.501 37.392 36.976 1.00 24.99 428 ASP B N 1
ATOM 7269 C CA . ASP B 1 428 ? 47.608 37.094 38.099 1.00 31.90 428 ASP B CA 1
ATOM 7270 C C . ASP B 1 428 ? 48.364 36.577 39.327 1.00 27.11 428 ASP B C 1
ATOM 7271 O O . ASP B 1 428 ? 48.097 36.988 40.455 1.00 28.47 428 ASP B O 1
ATOM 7276 N N . GLU B 1 429 ? 49.310 35.674 39.094 1.00 27.20 429 GLU B N 1
ATOM 7277 C CA . GLU B 1 429 ? 50.140 35.121 40.162 1.00 20.35 429 GLU B CA 1
ATOM 7278 C C . GLU B 1 429 ? 51.032 36.184 40.794 1.00 28.96 429 GLU B C 1
ATOM 7279 O O . GLU B 1 429 ? 51.118 36.302 42.022 1.00 22.58 429 GLU B O 1
ATOM 7285 N N . GLN B 1 430 ? 51.716 36.939 39.942 1.00 22.83 430 GLN B N 1
ATOM 7286 C CA . GLN B 1 430 ? 52.643 37.963 40.409 1.00 19.05 430 GLN B CA 1
ATOM 7287 C C . GLN B 1 430 ? 51.916 38.975 41.284 1.00 30.87 430 GLN B C 1
ATOM 7288 O O . GLN B 1 430 ? 52.387 39.314 42.370 1.00 24.54 430 GLN B O 1
ATOM 7294 N N . LEU B 1 431 ? 50.760 39.435 40.814 1.00 31.61 431 LEU B N 1
ATOM 7295 C CA . LEU B 1 431 ? 50.000 40.483 41.500 1.00 19.78 431 LEU B CA 1
ATOM 7296 C C . LEU B 1 431 ? 49.561 40.027 42.881 1.00 41.42 431 LEU B C 1
ATOM 7297 O O . LEU B 1 431 ? 49.699 40.758 43.862 1.00 32.25 431 LEU B O 1
ATOM 7302 N N . LYS B 1 432 ? 49.020 38.816 42.940 1.00 32.55 432 LYS B N 1
ATOM 7303 C CA . LYS B 1 432 ? 48.601 38.210 44.194 1.00 58.22 432 LYS B CA 1
ATOM 7304 C C . LYS B 1 432 ? 49.780 37.975 45.147 1.00 34.40 432 LYS B C 1
ATOM 7305 O O . LYS B 1 432 ? 49.776 38.452 46.283 1.00 41.78 432 LYS B O 1
ATOM 7311 N N . HIS B 1 433 ? 50.795 37.260 44.667 1.00 29.42 433 HIS B N 1
ATOM 7312 C CA . HIS B 1 433 ? 51.882 36.793 45.525 1.00 29.71 433 HIS B CA 1
ATOM 7313 C C . HIS B 1 433 ? 52.948 37.833 45.870 1.00 53.59 433 HIS B C 1
ATOM 7314 O O . HIS B 1 433 ? 53.663 37.662 46.850 1.00 27.68 433 HIS B O 1
ATOM 7321 N N . CYS B 1 434 ? 53.061 38.896 45.078 1.00 26.53 434 CYS B N 1
ATOM 7322 C CA . CYS B 1 434 ? 54.095 39.912 45.310 1.00 30.03 434 CYS B CA 1
ATOM 7323 C C . CYS B 1 434 ? 53.554 41.302 45.667 1.00 33.83 434 CYS B C 1
ATOM 7324 O O . CYS B 1 434 ? 54.269 42.298 45.574 1.00 28.42 434 CYS B O 1
ATOM 7327 N N . HIS B 1 435 ? 52.289 41.364 46.059 1.00 21.99 435 HIS B N 1
ATOM 7328 C CA . HIS B 1 435 ? 51.737 42.565 46.686 1.00 24.00 435 HIS B CA 1
ATOM 7329 C C . HIS B 1 435 ? 51.776 43.790 45.796 1.00 24.91 435 HIS B C 1
ATOM 7330 O O . HIS B 1 435 ? 51.957 44.908 46.286 1.00 32.53 435 HIS B O 1
ATOM 7337 N N . GLU B 1 436 ? 51.609 43.574 44.495 1.00 29.23 436 GLU B N 1
ATOM 7338 C CA . GLU B 1 436 ? 51.485 44.661 43.532 1.00 26.59 436 GLU B CA 1
ATOM 7339 C C . GLU B 1 436 ? 52.780 45.417 43.271 1.00 32.65 436 GLU B C 1
ATOM 7340 O O . GLU B 1 436 ? 52.753 46.495 42.667 1.00 18.26 436 GLU B O 1
ATOM 7346 N N . ALA B 1 437 ? 53.906 44.860 43.712 1.00 22.02 437 ALA B N 1
ATOM 7347 C CA . ALA B 1 437 ? 55.210 45.422 43.364 1.00 24.69 437 ALA B CA 1
ATOM 7348 C C . ALA B 1 437 ? 55.420 45.339 41.851 1.00 29.72 437 ALA B C 1
ATOM 7349 O O . ALA B 1 437 ? 54.912 44.423 41.206 1.00 27.03 437 ALA B O 1
ATOM 7351 N N . PRO B 1 438 ? 56.167 46.299 41.280 1.00 18.18 438 PRO B N 1
ATOM 7352 C CA . PRO B 1 438 ? 56.330 46.368 39.820 1.00 17.23 438 PRO B CA 1
ATOM 7353 C C . PRO B 1 438 ? 56.923 45.082 39.255 1.00 13.49 438 PRO B C 1
ATOM 7354 O O . PRO B 1 438 ? 57.755 44.451 39.901 1.00 22.27 438 PRO B O 1
ATOM 7358 N N . PHE B 1 439 ? 56.476 44.696 38.064 1.00 19.68 439 PHE B N 1
ATOM 7359 C CA . PHE B 1 439 ? 56.919 43.467 37.429 1.00 14.14 439 PHE B CA 1
ATOM 7360 C C . PHE B 1 439 ? 57.776 43.822 36.222 1.00 29.45 439 PHE B C 1
ATOM 7361 O O . PHE B 1 439 ? 57.467 44.758 35.484 1.00 20.43 439 PHE B O 1
ATOM 7369 N N . TYR B 1 440 ? 58.825 43.035 36.013 1.00 17.57 440 TYR B N 1
ATOM 7370 C CA . TYR B 1 440 ? 59.871 43.322 35.043 1.00 20.47 440 TYR B CA 1
ATOM 7371 C C . TYR B 1 440 ? 60.168 42.060 34.217 1.00 27.84 440 TYR B C 1
ATOM 7372 O O . TYR B 1 440 ? 60.798 41.134 34.705 1.00 22.51 440 TYR B O 1
ATOM 7381 N N . THR B 1 441 ? 59.702 42.025 32.969 1.00 22.29 441 THR B N 1
ATOM 7382 C CA . THR B 1 441 ? 59.774 40.806 32.155 1.00 18.46 441 THR B CA 1
ATOM 7383 C C . THR B 1 441 ? 60.797 40.845 31.020 1.00 29.40 441 THR B C 1
ATOM 7384 O O . THR B 1 441 ? 61.112 41.901 30.479 1.00 27.09 441 THR B O 1
ATOM 7388 N N . LEU B 1 442 ? 61.299 39.667 30.668 1.00 22.64 442 LEU B N 1
ATOM 7389 C CA . LEU B 1 442 ? 62.143 39.480 29.497 1.00 29.21 442 LEU B CA 1
ATOM 7390 C C . LEU B 1 442 ? 61.290 38.838 28.403 1.00 28.72 442 LEU B C 1
ATOM 7391 O O . LEU B 1 442 ? 61.178 37.616 28.335 1.00 36.22 442 LEU B O 1
ATOM 7396 N N . GLY B 1 443 ? 60.685 39.660 27.553 1.00 29.78 443 GLY B N 1
ATOM 7397 C CA . GLY B 1 443 ? 59.692 39.163 26.615 1.00 12.86 443 GLY B CA 1
ATOM 7398 C C . GLY B 1 443 ? 58.337 39.257 27.291 1.00 24.76 443 GLY B C 1
ATOM 7399 O O . GLY B 1 443 ? 57.981 40.317 27.812 1.00 24.57 443 GLY B O 1
ATOM 7400 N N . PRO B 1 444 ? 57.599 38.138 27.359 1.00 16.73 444 PRO B N 1
ATOM 7401 C CA . PRO B 1 444 ? 58.007 36.777 26.981 1.00 18.21 444 PRO B CA 1
ATOM 7402 C C . PRO B 1 444 ? 57.921 36.431 25.497 1.00 27.99 444 PRO B C 1
ATOM 7403 O O . PRO B 1 444 ? 57.119 37.017 24.749 1.00 24.13 444 PRO B O 1
ATOM 7407 N N . LEU B 1 445 ? 58.756 35.470 25.093 1.00 24.10 445 LEU B N 1
ATOM 7408 C CA . LEU B 1 445 ? 58.681 34.864 23.765 1.00 30.04 445 LEU B CA 1
ATOM 7409 C C . LEU B 1 445 ? 57.505 33.911 23.710 1.00 23.94 445 LEU B C 1
ATOM 7410 O O . LEU B 1 445 ? 57.363 33.048 24.569 1.00 24.73 445 LEU B O 1
ATOM 7415 N N . THR B 1 446 ? 56.678 34.055 22.678 1.00 22.75 446 THR B N 1
ATOM 7416 C CA . THR B 1 446 ? 55.429 33.314 22.582 1.00 14.05 446 THR B CA 1
ATOM 7417 C C . THR B 1 446 ? 55.583 32.032 21.765 1.00 32.36 446 THR B C 1
ATOM 7418 O O . THR B 1 446 ? 54.640 31.262 21.623 1.00 16.52 446 THR B O 1
ATOM 7422 N N . THR B 1 447 ? 56.774 31.815 21.221 1.00 20.35 447 THR B N 1
ATOM 7423 C CA . THR B 1 447 ? 57.083 30.577 20.507 1.00 18.22 447 THR B CA 1
ATOM 7424 C C . THR B 1 447 ? 58.592 30.406 20.382 1.00 23.50 447 THR B C 1
ATOM 7425 O O . THR B 1 447 ? 59.331 31.385 20.350 1.00 23.93 447 THR B O 1
ATOM 7429 N N . ASP B 1 448 ? 59.037 29.155 20.314 1.00 18.85 448 ASP B N 1
ATOM 7430 C CA . ASP B 1 448 ? 60.457 28.822 20.258 1.00 16.87 448 ASP B CA 1
ATOM 7431 C C . ASP B 1 448 ? 61.036 28.615 18.848 1.00 27.66 448 ASP B C 1
ATOM 7432 O O . ASP B 1 448 ? 62.218 28.311 18.711 1.00 27.75 448 ASP B O 1
ATOM 7437 N N . ILE B 1 449 ? 60.226 28.782 17.808 1.00 28.82 449 ILE B N 1
ATOM 7438 C CA . ILE B 1 449 ? 60.608 28.279 16.487 1.00 26.10 449 ILE B CA 1
ATOM 7439 C C . ILE B 1 449 ? 61.204 29.288 15.505 1.00 42.64 449 ILE B C 1
ATOM 7440 O O . ILE B 1 449 ? 61.437 28.958 14.334 1.00 20.10 449 ILE B O 1
ATOM 7445 N N . ALA B 1 450 ? 61.462 30.507 15.962 1.00 27.66 450 ALA B N 1
ATOM 7446 C CA . ALA B 1 450 ? 61.922 31.552 15.042 1.00 25.82 450 ALA B CA 1
ATOM 7447 C C . ALA B 1 450 ? 63.206 32.256 15.489 1.00 35.99 450 ALA B C 1
ATOM 7448 O O . ALA B 1 450 ? 63.194 33.468 15.734 1.00 30.67 450 ALA B O 1
ATOM 7450 N N . PRO B 1 451 ? 64.317 31.505 15.579 1.00 30.89 451 PRO B N 1
ATOM 7451 C CA . PRO B 1 451 ? 65.613 32.131 15.873 1.00 29.19 451 PRO B CA 1
ATOM 7452 C C . PRO B 1 451 ? 65.979 33.097 14.747 1.00 21.70 451 PRO B C 1
ATOM 7453 O O . PRO B 1 451 ? 65.862 32.738 13.570 1.00 22.35 451 PRO B O 1
ATOM 7457 N N . GLY B 1 452 ? 66.414 34.299 15.109 1.00 23.10 452 GLY B N 1
ATOM 7458 C CA . GLY B 1 452 ? 66.709 35.340 14.144 1.00 21.13 452 GLY B CA 1
ATOM 7459 C C . GLY B 1 452 ? 65.630 36.398 14.178 1.00 23.55 452 GLY B C 1
ATOM 7460 O O . GLY B 1 452 ? 65.824 37.510 13.696 1.00 22.61 452 GLY B O 1
ATOM 7461 N N . TYR B 1 453 ? 64.490 36.040 14.759 1.00 27.45 453 TYR B N 1
ATOM 7462 C CA . TYR B 1 453 ? 63.340 36.924 14.810 1.00 16.92 453 TYR B CA 1
ATOM 7463 C C . TYR B 1 453 ? 62.762 36.973 16.206 1.00 23.23 453 TYR B C 1
ATOM 7464 O O . TYR B 1 453 ? 61.578 37.240 16.382 1.00 23.66 453 TYR B O 1
ATOM 7473 N N . ASP B 1 454 ? 63.599 36.720 17.204 1.00 23.17 454 ASP B N 1
ATOM 7474 C CA . ASP B 1 454 ? 63.098 36.652 18.566 1.00 24.07 454 ASP B CA 1
ATOM 7475 C C . ASP B 1 454 ? 62.644 37.993 19.116 1.00 24.42 454 ASP B C 1
ATOM 7476 O O . ASP B 1 454 ? 61.826 38.052 20.035 1.00 23.15 454 ASP B O 1
ATOM 7481 N N . HIS B 1 455 ? 63.144 39.078 18.543 1.00 21.23 455 HIS B N 1
ATOM 7482 C CA . HIS B 1 455 ? 62.602 40.377 18.912 1.00 24.78 455 HIS B CA 1
ATOM 7483 C C . HIS B 1 455 ? 61.109 40.401 18.597 1.00 31.23 455 HIS B C 1
ATOM 7484 O O . HIS B 1 455 ? 60.326 41.028 19.312 1.00 18.99 455 HIS B O 1
ATOM 7491 N N . ILE B 1 456 ? 60.706 39.681 17.553 1.00 16.63 456 ILE B N 1
ATOM 7492 C CA . ILE B 1 456 ? 59.311 39.696 17.139 1.00 20.36 456 ILE B CA 1
ATOM 7493 C C . ILE B 1 456 ? 58.422 38.747 17.938 1.00 18.68 456 ILE B C 1
ATOM 7494 O O . ILE B 1 456 ? 57.340 39.131 18.375 1.00 18.44 456 ILE B O 1
ATOM 7499 N N . THR B 1 457 ? 58.869 37.505 18.112 1.00 20.34 457 THR B N 1
ATOM 7500 C CA . THR B 1 457 ? 58.133 36.557 18.941 1.00 15.84 457 THR B CA 1
ATOM 7501 C C . THR B 1 457 ? 57.928 37.127 20.354 1.00 22.74 457 THR B C 1
ATOM 7502 O O . THR B 1 457 ? 56.912 36.877 20.990 1.00 17.43 457 THR B O 1
ATOM 7506 N N . SER B 1 458 ? 58.906 37.880 20.848 1.00 19.70 458 SER B N 1
ATOM 7507 C CA . SER B 1 458 ? 58.831 38.443 22.199 1.00 23.76 458 SER B CA 1
ATOM 7508 C C . SER B 1 458 ? 58.042 39.751 22.228 1.00 32.66 458 SER B C 1
ATOM 7509 O O . SER B 1 458 ? 57.482 40.119 23.259 1.00 24.29 458 SER B O 1
ATOM 7512 N N . ALA B 1 459 ? 58.008 40.468 21.107 1.00 20.31 459 ALA B N 1
ATOM 7513 C CA . ALA B 1 459 ? 57.235 41.707 21.060 1.00 24.16 459 ALA B CA 1
ATOM 7514 C C . ALA B 1 459 ? 55.759 41.403 21.311 1.00 21.27 459 ALA B C 1
ATOM 7515 O O . ALA B 1 459 ? 55.086 42.116 22.046 1.00 20.85 459 ALA B O 1
ATOM 7517 N N . ILE B 1 460 ? 55.262 40.327 20.711 1.00 20.11 460 ILE B N 1
ATOM 7518 C CA . ILE B 1 460 ? 53.894 39.886 20.960 1.00 20.04 460 ILE B CA 1
ATOM 7519 C C . ILE B 1 460 ? 53.632 39.683 22.467 1.00 36.96 460 ILE B C 1
ATOM 7520 O O . ILE B 1 460 ? 52.702 40.264 23.030 1.00 20.03 460 ILE B O 1
ATOM 7525 N N . GLY B 1 461 ? 54.457 38.864 23.114 1.00 21.49 461 GLY B N 1
ATOM 7526 C CA . GLY B 1 461 ? 54.312 38.589 24.535 1.00 20.23 461 GLY B CA 1
ATOM 7527 C C . GLY B 1 461 ? 54.496 39.844 25.382 1.00 31.97 461 GLY B C 1
ATOM 7528 O O . GLY B 1 461 ? 53.794 40.057 26.376 1.00 19.42 461 GLY B O 1
ATOM 7529 N N . ALA B 1 462 ? 55.443 40.683 24.980 1.00 18.64 462 ALA B N 1
ATOM 7530 C CA . ALA B 1 462 ? 55.746 41.910 25.713 1.00 16.27 462 ALA B CA 1
ATOM 7531 C C . ALA B 1 462 ? 54.595 42.911 25.689 1.00 35.92 462 ALA B C 1
ATOM 7532 O O . ALA B 1 462 ? 54.233 43.460 26.729 1.00 21.91 462 ALA B O 1
ATOM 7534 N N . ALA B 1 463 ? 54.024 43.146 24.509 1.00 22.12 463 ALA B N 1
ATOM 7535 C CA . ALA B 1 463 ? 52.887 44.044 24.382 1.00 23.52 463 ALA B CA 1
ATOM 7536 C C . ALA B 1 463 ? 51.730 43.568 25.255 1.00 23.91 463 ALA B C 1
ATOM 7537 O O . ALA B 1 463 ? 51.086 44.358 25.937 1.00 21.06 463 ALA B O 1
ATOM 7539 N N . MET B 1 464 ? 51.462 42.271 25.234 1.00 13.49 464 MET B N 1
ATOM 7540 C CA . MET B 1 464 ? 50.310 41.751 25.961 1.00 18.51 464 MET B CA 1
ATOM 7541 C C . MET B 1 464 ? 50.518 41.821 27.468 1.00 14.21 464 MET B C 1
ATOM 7542 O O . MET B 1 464 ? 49.629 42.244 28.205 1.00 20.60 464 MET B O 1
ATOM 7547 N N . ILE B 1 465 ? 51.681 41.382 27.935 1.00 16.51 465 ILE B N 1
ATOM 7548 C CA . ILE B 1 465 ? 51.883 41.350 29.381 1.00 23.00 465 ILE B CA 1
ATOM 7549 C C . ILE B 1 465 ? 52.016 42.765 29.940 1.00 31.97 465 ILE B C 1
ATOM 7550 O O . ILE B 1 465 ? 51.678 43.015 31.096 1.00 27.97 465 ILE B O 1
ATOM 7555 N N . GLY B 1 466 ? 52.481 43.692 29.102 1.00 30.23 466 GLY B N 1
ATOM 7556 C CA . GLY B 1 466 ? 52.502 45.099 29.470 1.00 22.34 466 GLY B CA 1
ATOM 7557 C C . GLY B 1 466 ? 51.076 45.590 29.654 1.00 32.88 466 GLY B C 1
ATOM 7558 O O . GLY B 1 466 ? 50.766 46.322 30.589 1.00 21.81 466 GLY B O 1
ATOM 7559 N N . TRP B 1 467 ? 50.201 45.171 28.749 1.00 24.61 467 TRP B N 1
ATOM 7560 C CA . TRP B 1 467 ? 48.792 45.530 28.805 1.00 18.31 467 TRP B CA 1
ATOM 7561 C C . TRP B 1 467 ? 48.184 45.052 30.129 1.00 15.04 467 TRP B C 1
ATOM 7562 O O . TRP B 1 467 ? 47.425 45.774 30.792 1.00 17.09 467 TRP B O 1
ATOM 7573 N N . PHE B 1 468 ? 48.543 43.834 30.511 1.00 14.83 468 PHE B N 1
ATOM 7574 C CA . PHE B 1 468 ? 48.020 43.206 31.718 1.00 22.18 468 PHE B CA 1
ATOM 7575 C C . PHE B 1 468 ? 48.565 43.843 32.991 1.00 35.72 468 PHE B C 1
ATOM 7576 O O . PHE B 1 468 ? 48.046 43.601 34.083 1.00 20.62 468 PHE B O 1
ATOM 7584 N N . GLY B 1 469 ? 49.622 44.636 32.860 1.00 23.67 469 GLY B N 1
ATOM 7585 C CA . GLY B 1 469 ? 50.111 45.408 33.987 1.00 30.48 469 GLY B CA 1
ATOM 7586 C C . GLY B 1 469 ? 51.596 45.375 34.281 1.00 34.96 469 GLY B C 1
ATOM 7587 O O . GLY B 1 469 ? 52.035 45.889 35.310 1.00 20.15 469 GLY B O 1
ATOM 7588 N N . THR B 1 470 ? 52.384 44.779 33.398 1.00 22.20 470 THR B N 1
ATOM 7589 C CA . THR B 1 470 ? 53.833 44.748 33.617 1.00 14.21 470 THR B CA 1
ATOM 7590 C C . THR B 1 470 ? 54.451 46.148 33.474 1.00 21.84 470 THR B C 1
ATOM 7591 O O . THR B 1 470 ? 54.125 46.892 32.542 1.00 25.34 470 THR B O 1
ATOM 7595 N N . ALA B 1 471 ? 55.331 46.499 34.412 1.00 20.05 471 ALA B N 1
ATOM 7596 C CA . ALA B 1 471 ? 55.829 47.867 34.555 1.00 13.70 471 ALA B CA 1
ATOM 7597 C C . ALA B 1 471 ? 57.040 48.150 33.670 1.00 24.00 471 ALA B C 1
ATOM 7598 O O . ALA B 1 471 ? 57.238 49.280 33.214 1.00 23.89 471 ALA B O 1
ATOM 7600 N N . MET B 1 472 ? 57.854 47.127 33.435 1.00 20.72 472 MET B N 1
ATOM 7601 C CA . MET B 1 472 ? 59.026 47.280 32.576 1.00 26.55 472 MET B CA 1
ATOM 7602 C C . MET B 1 472 ? 59.335 46.021 31.771 1.00 17.11 472 MET B C 1
ATOM 7603 O O . MET B 1 472 ? 59.195 44.897 32.266 1.00 21.46 472 MET B O 1
ATOM 7608 N N . LEU B 1 473 ? 59.762 46.229 30.527 1.00 22.08 473 LEU B N 1
ATOM 7609 C CA . LEU B 1 473 ? 60.065 45.137 29.605 1.00 24.92 473 LEU B CA 1
ATOM 7610 C C . LEU B 1 473 ? 61.548 45.124 29.235 1.00 24.92 473 LEU B C 1
ATOM 7611 O O . LEU B 1 473 ? 62.065 46.087 28.663 1.00 31.59 473 LEU B O 1
ATOM 7616 N N . CYS B 1 474 ? 62.251 44.047 29.564 1.00 17.68 474 CYS B N 1
ATOM 7617 C CA . CYS B 1 474 ? 63.627 43.920 29.096 1.00 13.32 474 CYS B CA 1
ATOM 7618 C C . CYS B 1 474 ? 63.595 43.454 27.637 1.00 32.05 474 CYS B C 1
ATOM 7619 O O . CYS B 1 474 ? 62.933 42.475 27.302 1.00 28.20 474 CYS B O 1
ATOM 7622 N N . TYR B 1 475 ? 64.326 44.142 26.775 1.00 18.64 475 TYR B N 1
ATOM 7623 C CA . TYR B 1 475 ? 64.213 43.906 25.344 1.00 22.81 475 TYR B CA 1
ATOM 7624 C C . TYR B 1 475 ? 64.926 42.635 24.876 1.00 31.13 475 TYR B C 1
ATOM 7625 O O . TYR B 1 475 ? 65.626 41.977 25.644 1.00 29.19 475 TYR B O 1
ATOM 7634 N N . VAL B 1 476 ? 64.728 42.312 23.603 1.00 27.91 476 VAL B N 1
ATOM 7635 C CA . VAL B 1 476 ? 65.357 41.166 22.949 1.00 27.51 476 VAL B CA 1
ATOM 7636 C C . VAL B 1 476 ? 65.751 41.589 21.532 1.00 35.65 476 VAL B C 1
ATOM 7637 O O . VAL B 1 476 ? 64.961 42.227 20.838 1.00 29.32 476 VAL B O 1
ATOM 7641 N N . THR B 1 477 ? 66.964 41.251 21.101 1.00 21.32 477 THR B N 1
ATOM 7642 C CA . THR B 1 477 ? 67.411 41.624 19.759 1.00 32.71 477 THR B CA 1
ATOM 7643 C C . THR B 1 477 ? 67.262 40.444 18.801 1.00 26.85 477 THR B C 1
ATOM 7644 O O . THR B 1 477 ? 67.038 39.313 19.237 1.00 19.56 477 THR B O 1
ATOM 7648 N N . PRO B 1 478 ? 67.391 40.697 17.490 1.00 25.92 478 PRO B N 1
ATOM 7649 C CA . PRO B 1 478 ? 67.343 39.571 16.545 1.00 27.76 478 PRO B CA 1
ATOM 7650 C C . PRO B 1 478 ? 68.483 38.571 16.774 1.00 36.51 478 PRO B C 1
ATOM 7651 O O . PRO B 1 478 ? 68.358 37.427 16.355 1.00 30.35 478 PRO B O 1
ATOM 7655 N N . LYS B 1 479 ? 69.558 38.985 17.443 1.00 28.33 479 LYS B N 1
ATOM 7656 C CA . LYS B 1 479 ? 70.690 38.086 17.706 1.00 30.13 479 LYS B CA 1
ATOM 7657 C C . LYS B 1 479 ? 70.463 37.109 18.858 1.00 45.39 479 LYS B C 1
ATOM 7658 O O . LYS B 1 479 ? 71.341 36.313 19.186 1.00 36.21 479 LYS B O 1
ATOM 7664 N N . GLU B 1 480 ? 69.292 37.174 19.478 1.00 34.47 480 GLU B N 1
ATOM 7665 C CA . GLU B 1 480 ? 68.995 36.341 20.639 1.00 35.91 480 GLU B CA 1
ATOM 7666 C C . GLU B 1 480 ? 69.146 34.834 20.343 1.00 47.60 480 GLU B C 1
ATOM 7667 O O . GLU B 1 480 ? 68.635 34.335 19.338 1.00 24.60 480 GLU B O 1
ATOM 7673 N N . HIS B 1 481 ? 69.857 34.125 21.222 1.00 25.31 481 HIS B N 1
ATOM 7674 C CA . HIS B 1 481 ? 70.114 32.681 21.077 1.00 39.52 481 HIS B CA 1
ATOM 7675 C C . HIS B 1 481 ? 71.175 32.328 20.032 1.00 49.06 481 HIS B C 1
ATOM 7676 O O . HIS B 1 481 ? 71.413 31.148 19.771 1.00 37.03 481 HIS B O 1
ATOM 7683 N N . LEU B 1 482 ? 71.803 33.325 19.419 1.00 38.12 482 LEU B N 1
ATOM 7684 C CA . LEU B 1 482 ? 72.686 33.044 18.287 1.00 40.13 482 LEU B CA 1
ATOM 7685 C C . LEU B 1 482 ? 74.046 33.730 18.354 1.00 30.10 482 LEU B C 1
ATOM 7686 O O . LEU B 1 482 ? 75.083 33.099 18.136 1.00 42.68 482 LEU B O 1
ATOM 7691 N N . GLY B 1 483 ? 74.044 35.023 18.643 1.00 24.25 483 GLY B N 1
ATOM 7692 C CA . GLY B 1 483 ? 75.285 35.770 18.685 1.00 33.56 483 GLY B CA 1
ATOM 7693 C C . GLY B 1 483 ? 75.208 37.042 19.500 1.00 34.95 483 GLY B C 1
ATOM 7694 O O . GLY B 1 483 ? 74.239 37.283 20.223 1.00 43.10 483 GLY B O 1
ATOM 7695 N N . LEU B 1 484 ? 76.250 37.855 19.378 1.00 49.26 484 LEU B N 1
ATOM 7696 C C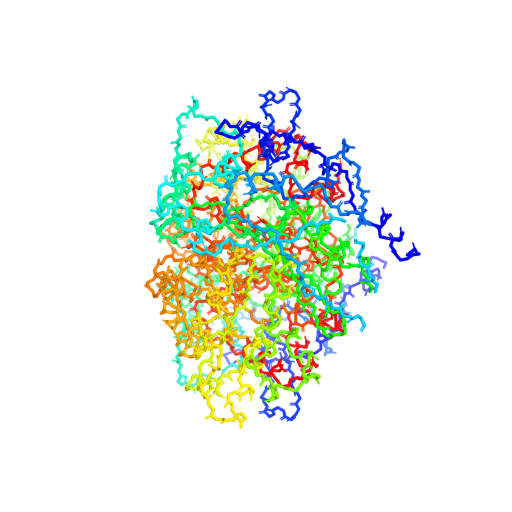A . LEU B 1 484 ? 76.318 39.138 20.060 1.00 50.72 484 LEU B CA 1
ATOM 7697 C C . LEU B 1 484 ? 75.774 40.245 19.171 1.00 39.91 484 LEU B C 1
ATOM 7698 O O . LEU B 1 484 ? 76.146 40.355 18.000 1.00 43.82 484 LEU B O 1
ATOM 7703 N N . PRO B 1 485 ? 74.880 41.067 19.733 1.00 33.64 485 PRO B N 1
ATOM 7704 C CA . PRO B 1 485 ? 74.213 42.171 19.037 1.00 51.41 485 PRO B CA 1
ATOM 7705 C C . PRO B 1 485 ? 75.195 43.271 18.683 1.00 25.56 485 PRO B C 1
ATOM 7706 O O . PRO B 1 485 ? 75.978 43.663 19.547 1.00 36.51 485 PRO B O 1
ATOM 7710 N N . ASP B 1 486 ? 75.166 43.749 17.440 1.00 34.35 486 ASP B N 1
ATOM 7711 C CA . ASP B 1 486 ? 75.886 44.975 17.081 1.00 39.92 486 ASP B CA 1
ATOM 7712 C C . ASP B 1 486 ? 74.957 46.187 17.261 1.00 44.52 486 ASP B C 1
ATOM 7713 O O . ASP B 1 486 ? 73.798 46.028 17.634 1.00 36.21 486 ASP B O 1
ATOM 7718 N N . ARG B 1 487 ? 75.453 47.394 17.014 1.00 39.72 487 ARG B N 1
ATOM 7719 C CA . ARG B 1 487 ? 74.650 48.584 17.288 1.00 41.60 487 ARG B CA 1
ATOM 7720 C C . ARG B 1 487 ? 73.346 48.622 16.486 1.00 32.97 487 ARG B C 1
ATOM 7721 O O . ARG B 1 487 ? 72.375 49.254 16.894 1.00 35.31 487 ARG B O 1
ATOM 7729 N N . ASP B 1 488 ? 73.332 47.941 15.346 1.00 27.47 488 ASP B N 1
ATOM 7730 C CA . ASP B 1 488 ? 72.134 47.841 14.525 1.00 31.49 488 ASP B CA 1
ATOM 7731 C C . ASP B 1 488 ? 71.089 46.929 15.170 1.00 34.72 488 ASP B C 1
ATOM 7732 O O . ASP B 1 488 ? 69.886 47.199 15.103 1.00 31.86 488 ASP B O 1
ATOM 7737 N N . ASP B 1 489 ? 71.554 45.849 15.788 1.00 27.32 489 ASP B N 1
ATOM 7738 C CA . ASP B 1 489 ? 70.666 44.916 16.479 1.00 27.41 489 ASP B CA 1
ATOM 7739 C C . ASP B 1 489 ? 70.082 45.564 17.722 1.00 25.83 489 ASP B C 1
ATOM 7740 O O . ASP B 1 489 ? 68.918 45.353 18.046 1.00 27.53 489 ASP B O 1
ATOM 7745 N N . VAL B 1 490 ? 70.909 46.341 18.417 1.00 23.46 490 VAL B N 1
ATOM 7746 C CA . VAL B 1 490 ? 70.476 47.100 19.581 1.00 32.00 490 VAL B CA 1
ATOM 7747 C C . VAL B 1 490 ? 69.325 48.043 19.214 1.00 27.26 490 VAL B C 1
ATOM 7748 O O . VAL B 1 490 ? 68.297 48.089 19.898 1.00 24.63 490 VAL B O 1
ATOM 7752 N N . LYS B 1 491 ? 69.489 48.784 18.123 1.00 23.61 491 LYS B N 1
ATOM 7753 C CA . LYS B 1 491 ? 68.468 49.745 17.718 1.00 29.86 491 LYS B CA 1
ATOM 7754 C C . LYS B 1 491 ? 67.156 49.030 17.393 1.00 26.36 491 LYS B C 1
ATOM 7755 O O . LYS B 1 491 ? 66.075 49.458 17.807 1.00 24.37 491 LYS B O 1
ATOM 7761 N N . THR B 1 492 ? 67.255 47.926 16.665 1.00 23.79 492 THR B N 1
ATOM 7762 C CA . THR B 1 492 ? 66.079 47.129 16.326 1.00 20.17 492 THR B CA 1
ATOM 7763 C C . THR B 1 492 ? 65.335 46.649 17.577 1.00 15.32 492 THR B C 1
ATOM 7764 O O . THR B 1 492 ? 64.116 46.783 17.675 1.00 21.07 492 THR B O 1
ATOM 7768 N N . GLY B 1 493 ? 66.073 46.100 18.533 1.00 20.70 493 GLY B N 1
ATOM 7769 C CA . GLY B 1 493 ? 65.496 45.708 19.806 1.00 34.70 493 GLY B CA 1
ATOM 7770 C C . GLY B 1 493 ? 64.792 46.869 20.486 1.00 16.13 493 GLY B C 1
ATOM 7771 O O . GLY B 1 493 ? 63.659 46.733 20.932 1.00 18.12 493 GLY B O 1
ATOM 7772 N N . VAL B 1 494 ? 65.455 48.021 20.549 1.00 17.85 494 VAL B N 1
ATOM 7773 C CA . VAL B 1 494 ? 64.877 49.197 21.218 1.00 25.09 494 VAL B CA 1
ATOM 7774 C C . VAL B 1 494 ? 63.597 49.745 20.556 1.00 29.33 494 VAL B C 1
ATOM 7775 O O . VAL B 1 494 ? 62.622 50.081 21.234 1.00 17.53 494 VAL B O 1
ATOM 7779 N N . ILE B 1 495 ? 63.599 49.829 19.233 1.00 19.50 495 ILE B N 1
ATOM 7780 C CA . ILE B 1 495 ? 62.435 50.323 18.510 1.00 13.07 495 ILE B CA 1
ATOM 7781 C C . ILE B 1 495 ? 61.265 49.363 18.677 1.00 11.38 495 ILE B C 1
ATOM 7782 O O . ILE B 1 495 ? 60.133 49.787 18.925 1.00 19.19 495 ILE B O 1
ATOM 7787 N N . THR B 1 496 ? 61.551 48.069 18.538 1.00 10.32 496 THR B N 1
ATOM 7788 C CA . THR B 1 496 ? 60.555 47.019 18.718 1.00 12.53 496 THR B CA 1
ATOM 7789 C C . THR B 1 496 ? 59.900 47.146 20.092 1.00 19.81 496 THR B C 1
ATOM 7790 O O . THR B 1 496 ? 58.680 47.041 20.237 1.00 17.33 496 THR B O 1
ATOM 7794 N N . TYR B 1 497 ? 60.715 47.395 21.105 1.00 21.03 497 TYR B N 1
ATOM 7795 C CA . TYR B 1 497 ? 60.203 47.446 22.466 1.00 12.88 497 TYR B CA 1
ATOM 7796 C C . TYR B 1 497 ? 59.505 48.749 22.831 1.00 20.24 497 TYR B C 1
ATOM 7797 O O . TYR B 1 497 ? 58.555 48.750 23.619 1.00 20.72 497 TYR B O 1
ATOM 7806 N N . LYS B 1 498 ? 59.949 49.850 22.234 1.00 15.79 498 LYS B N 1
ATOM 7807 C CA . LYS B 1 498 ? 59.247 51.115 22.398 1.00 17.46 498 LYS B CA 1
ATOM 7808 C C . LYS B 1 498 ? 57.850 51.016 21.803 1.00 19.06 498 LYS B C 1
ATOM 7809 O O . LYS B 1 498 ? 56.878 51.539 22.363 1.00 18.19 498 LYS B O 1
ATOM 7815 N N . LEU B 1 499 ? 57.738 50.335 20.669 1.00 16.01 499 LEU B N 1
ATOM 7816 C CA . LEU B 1 499 ? 56.432 50.199 20.028 1.00 17.89 499 LEU B CA 1
ATOM 7817 C C . LEU B 1 499 ? 55.531 49.184 20.762 1.00 15.70 499 LEU B C 1
ATOM 7818 O O . LEU B 1 499 ? 54.310 49.322 20.780 1.00 24.29 499 LEU B O 1
ATOM 7823 N N . ALA B 1 500 ? 56.132 48.169 21.374 1.00 16.27 500 ALA B N 1
ATOM 7824 C CA . ALA B 1 500 ? 55.367 47.251 22.212 1.00 14.74 500 ALA B CA 1
ATOM 7825 C C . ALA B 1 500 ? 54.900 47.957 23.499 1.00 18.34 500 ALA B C 1
ATOM 7826 O O . ALA B 1 500 ? 53.745 47.841 23.901 1.00 21.40 500 ALA B O 1
ATOM 7828 N N . ALA B 1 501 ? 55.811 48.674 24.146 1.00 17.55 501 ALA B N 1
ATOM 7829 C CA . ALA B 1 501 ? 55.472 49.465 25.330 1.00 20.31 501 ALA B CA 1
ATOM 7830 C C . ALA B 1 501 ? 54.323 50.431 25.042 1.00 19.20 501 ALA B C 1
ATOM 7831 O O . ALA B 1 501 ? 53.435 50.614 25.867 1.00 22.15 501 ALA B O 1
ATOM 7833 N N . HIS B 1 502 ? 54.354 51.058 23.870 1.00 24.97 502 HIS B N 1
ATOM 7834 C CA . HIS B 1 502 ? 53.353 52.071 23.531 1.00 27.59 502 HIS B CA 1
ATOM 7835 C C . HIS B 1 502 ? 52.025 51.418 23.164 1.00 19.64 502 HIS B C 1
ATOM 7836 O O . HIS B 1 502 ? 50.946 51.906 23.524 1.00 20.45 502 HIS B O 1
ATOM 7843 N N . ALA B 1 503 ? 52.094 50.308 22.443 1.00 16.82 503 ALA B N 1
ATOM 7844 C CA . ALA B 1 503 ? 50.876 49.577 22.135 1.00 10.08 503 ALA B CA 1
ATOM 7845 C C . ALA B 1 503 ? 50.173 49.237 23.460 1.00 25.48 503 ALA B C 1
ATOM 7846 O O . ALA B 1 503 ? 48.953 49.304 23.567 1.00 19.30 503 ALA B O 1
ATOM 7848 N N . ALA B 1 504 ? 50.956 48.890 24.477 1.00 25.98 504 ALA B N 1
ATOM 7849 C CA . ALA B 1 504 ? 50.396 48.564 25.791 1.00 15.70 504 ALA B CA 1
ATOM 7850 C C . ALA B 1 504 ? 49.749 49.783 26.470 1.00 19.35 504 ALA B C 1
ATOM 7851 O O . ALA B 1 504 ? 48.600 49.710 26.914 1.00 21.05 504 ALA B O 1
ATOM 7853 N N . ASP B 1 505 ? 50.482 50.896 26.533 1.00 18.49 505 ASP B N 1
ATOM 7854 C CA . ASP B 1 505 ? 49.943 52.173 27.022 1.00 21.66 505 ASP B CA 1
ATOM 7855 C C . ASP B 1 505 ? 48.615 52.520 26.362 1.00 27.64 505 ASP B C 1
ATOM 7856 O O . ASP B 1 505 ? 47.679 52.959 27.022 1.00 18.95 505 ASP B O 1
ATOM 7861 N N . LEU B 1 506 ? 48.552 52.336 25.048 1.00 16.01 506 LEU B N 1
ATOM 7862 C CA . LEU B 1 506 ? 47.372 52.678 24.276 1.00 17.89 506 LEU B CA 1
ATOM 7863 C C . LEU B 1 506 ? 46.182 51.779 24.626 1.00 26.16 506 LEU B C 1
ATOM 7864 O O . LEU B 1 506 ? 45.074 52.257 24.858 1.00 23.51 506 LEU B O 1
ATOM 7869 N N . ALA B 1 507 ? 46.418 50.475 24.667 1.00 16.27 507 ALA B N 1
ATOM 7870 C CA . ALA B 1 507 ? 45.376 49.510 25.044 1.00 15.08 507 ALA B CA 1
ATOM 7871 C C . ALA B 1 507 ? 44.873 49.716 26.478 1.00 25.30 507 ALA B C 1
ATOM 7872 O O . ALA B 1 507 ? 43.722 49.410 26.791 1.00 19.92 507 ALA B O 1
ATOM 7874 N N . LYS B 1 508 ? 45.746 50.220 27.349 1.00 22.01 508 LYS B N 1
ATOM 7875 C CA . LYS B 1 508 ? 45.376 50.481 28.737 1.00 22.07 508 LYS B CA 1
ATOM 7876 C C . LYS B 1 508 ? 44.555 51.760 28.849 1.00 30.18 508 LYS B C 1
ATOM 7877 O O . LYS B 1 508 ? 43.959 52.040 29.887 1.00 28.14 508 LYS B O 1
ATOM 7883 N N . GLY B 1 509 ? 44.528 52.540 27.778 1.00 16.13 509 GLY B N 1
ATOM 7884 C CA . GLY B 1 509 ? 43.808 53.798 27.797 1.00 27.18 509 GLY B CA 1
ATOM 7885 C C . GLY B 1 509 ? 44.554 54.870 28.575 1.00 28.67 509 GLY B C 1
ATOM 7886 O O . GLY B 1 509 ? 43.943 55.803 29.094 1.00 34.91 509 GLY B O 1
ATOM 7887 N N . HIS B 1 510 ? 45.875 54.736 28.649 1.00 23.35 510 HIS B N 1
ATOM 7888 C CA . HIS B 1 510 ? 46.714 55.744 29.278 1.00 19.27 510 HIS B CA 1
ATOM 7889 C C . HIS B 1 510 ? 46.416 57.106 28.664 1.00 57.99 510 HIS B C 1
ATOM 7890 O O . HIS B 1 510 ? 46.356 57.234 27.443 1.00 22.62 510 HIS B O 1
ATOM 7897 N N . PRO B 1 511 ? 46.240 58.132 29.509 1.00 25.88 511 PRO B N 1
ATOM 7898 C CA . PRO B 1 511 ? 45.720 59.429 29.031 1.00 34.17 511 PRO B CA 1
ATOM 7899 C C . PRO B 1 511 ? 46.603 60.131 27.988 1.00 27.08 511 PRO B C 1
ATOM 7900 O O . PRO B 1 511 ? 46.106 60.970 27.234 1.00 33.24 511 PRO B O 1
ATOM 7904 N N . GLY B 1 512 ? 47.889 59.802 27.939 1.00 37.91 512 GLY B N 1
ATOM 7905 C CA . GLY B 1 512 ? 48.784 60.470 27.011 1.00 30.42 512 GLY B CA 1
ATOM 7906 C C . GLY B 1 512 ? 49.077 59.722 25.719 1.00 45.22 512 GLY B C 1
ATOM 7907 O O . GLY B 1 512 ? 49.781 60.238 24.850 1.00 35.24 512 GLY B O 1
ATOM 7908 N N . ALA B 1 513 ? 48.536 58.515 25.581 1.00 29.75 513 ALA B N 1
ATOM 7909 C CA . ALA B 1 513 ? 48.918 57.626 24.480 1.00 24.88 513 ALA B CA 1
ATOM 7910 C C . ALA B 1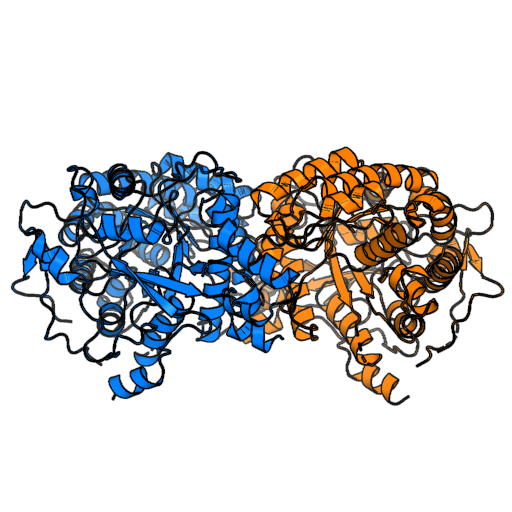 513 ? 48.290 57.973 23.122 1.00 34.14 513 ALA B C 1
ATOM 7911 O O . ALA B 1 513 ? 48.966 57.964 22.087 1.00 24.29 513 ALA B O 1
ATOM 7913 N N . ALA B 1 514 ? 46.995 58.263 23.125 1.00 23.35 514 ALA B N 1
ATOM 7914 C CA . ALA B 1 514 ? 46.262 58.429 21.873 1.00 33.18 514 ALA B CA 1
ATOM 7915 C C . ALA B 1 514 ? 46.658 59.678 21.082 1.00 49.93 514 ALA B C 1
ATOM 7916 O O . ALA B 1 514 ? 46.524 59.693 19.864 1.00 23.59 514 ALA B O 1
ATOM 7918 N N . MET B 1 515 ? 47.157 60.712 21.762 1.00 21.99 515 MET B N 1
ATOM 7919 C CA . MET B 1 515 ? 47.536 61.959 21.082 1.00 30.48 515 MET B CA 1
ATOM 7920 C C . MET B 1 515 ? 48.637 61.735 20.052 1.00 27.04 515 MET B C 1
ATOM 7921 O O . MET B 1 515 ? 48.724 62.435 19.040 1.00 28.01 515 MET B O 1
ATOM 7926 N N . TRP B 1 516 ? 49.503 60.777 20.334 1.00 22.46 516 TRP B N 1
ATOM 7927 C CA . TRP B 1 516 ? 50.626 60.500 19.461 1.00 18.72 516 TRP B CA 1
ATOM 7928 C C . TRP B 1 516 ? 50.120 59.778 18.209 1.00 17.90 516 TRP B C 1
ATOM 7929 O O . TRP B 1 516 ? 50.374 60.228 17.103 1.00 22.28 516 TRP B O 1
ATOM 7940 N N . ASP B 1 517 ? 49.380 58.682 18.386 1.00 20.02 517 ASP B N 1
ATOM 7941 C CA . ASP B 1 517 ? 48.815 57.944 17.245 1.00 21.11 517 ASP B CA 1
ATOM 7942 C C . ASP B 1 517 ? 47.922 58.796 16.366 1.00 24.11 517 ASP B C 1
ATOM 7943 O O . ASP B 1 517 ? 47.923 58.655 15.142 1.00 24.91 517 ASP B O 1
ATOM 7948 N N . ASP B 1 518 ? 47.140 59.664 16.995 1.00 16.59 518 ASP B N 1
ATOM 7949 C CA . ASP B 1 518 ? 46.185 60.475 16.249 1.00 16.32 518 ASP B CA 1
ATOM 7950 C C . ASP B 1 518 ? 46.895 61.544 15.427 1.00 18.29 518 ASP B C 1
ATOM 7951 O O . ASP B 1 518 ? 46.534 61.792 14.280 1.00 21.52 518 ASP B O 1
ATOM 7956 N N . ALA B 1 519 ? 47.911 62.162 16.025 1.00 20.89 519 ALA B N 1
ATOM 7957 C CA . ALA B 1 519 ? 48.765 63.103 15.317 1.00 16.08 519 ALA B CA 1
ATOM 7958 C C . ALA B 1 519 ? 49.354 62.478 14.056 1.00 22.21 519 ALA B C 1
ATOM 7959 O O . ALA B 1 519 ? 49.275 63.060 12.971 1.00 18.35 519 ALA B O 1
ATOM 7961 N N . ILE B 1 520 ? 49.958 61.299 14.196 1.00 14.10 520 ILE B N 1
ATOM 7962 C CA . ILE B 1 520 ? 50.577 60.655 13.040 1.00 29.66 520 ILE B CA 1
ATOM 7963 C C . ILE B 1 520 ? 49.528 60.241 11.982 1.00 23.06 520 ILE B C 1
ATOM 7964 O O . ILE B 1 520 ? 49.746 60.406 10.778 1.00 16.65 520 ILE B O 1
ATOM 7969 N N . SER B 1 521 ? 48.373 59.763 12.438 1.00 22.05 521 SER B N 1
ATOM 7970 C CA . SER B 1 521 ? 47.277 59.395 11.535 1.00 24.84 521 SER B CA 1
ATOM 7971 C C . SER B 1 521 ? 46.741 60.577 10.722 1.00 46.56 521 SER B C 1
ATOM 7972 O O . SER B 1 521 ? 46.463 60.445 9.529 1.00 22.14 521 SER B O 1
ATOM 7975 N N . ARG B 1 522 ? 46.590 61.729 11.367 1.00 19.87 522 ARG B N 1
ATOM 7976 C CA . ARG B 1 522 ? 46.199 62.947 10.652 1.00 23.17 522 ARG B CA 1
ATOM 7977 C C . ARG B 1 522 ? 47.219 63.304 9.577 1.00 21.01 522 ARG B C 1
ATOM 7978 O O . ARG B 1 522 ? 46.854 63.701 8.472 1.00 31.65 522 ARG B O 1
ATOM 7986 N N . ALA B 1 523 ? 48.501 63.159 9.900 1.00 19.61 523 ALA B N 1
ATOM 7987 C CA . ALA B 1 523 ? 49.547 63.453 8.933 1.00 13.62 523 ALA B CA 1
ATOM 7988 C C . ALA B 1 523 ? 49.401 62.530 7.730 1.00 35.34 523 ALA B C 1
ATOM 7989 O O . ALA B 1 523 ? 49.420 62.967 6.576 1.00 19.11 523 ALA B O 1
ATOM 7991 N N . ARG B 1 524 ? 49.254 61.244 8.023 1.00 24.59 524 ARG B N 1
ATOM 7992 C CA . ARG B 1 524 ? 48.976 60.220 7.021 1.00 26.66 524 ARG B CA 1
ATOM 7993 C C . ARG B 1 524 ? 47.761 60.610 6.166 1.00 25.42 524 ARG B C 1
ATOM 7994 O O . ARG B 1 524 ? 47.850 60.669 4.940 1.00 25.51 524 ARG B O 1
ATOM 8002 N N . PHE B 1 525 ? 46.641 60.914 6.819 1.00 23.63 525 PHE B N 1
ATOM 8003 C CA . PHE B 1 525 ? 45.413 61.312 6.125 1.00 31.37 525 PHE B CA 1
ATOM 8004 C C . PHE B 1 525 ? 45.553 62.510 5.195 1.00 56.42 525 PHE B C 1
ATOM 8005 O O . PHE B 1 525 ? 44.908 62.562 4.139 1.00 23.13 525 PHE B O 1
ATOM 8013 N N . GLU B 1 526 ? 46.364 63.484 5.604 1.00 17.10 526 GLU B N 1
ATOM 8014 C CA . GLU B 1 526 ? 46.530 64.715 4.831 1.00 33.04 526 GLU B CA 1
ATOM 8015 C C . GLU B 1 526 ? 47.713 64.666 3.871 1.00 35.13 526 GLU B C 1
ATOM 8016 O O . GLU B 1 526 ? 48.006 65.653 3.198 1.00 23.74 526 GLU B O 1
ATOM 8022 N N . PHE B 1 527 ? 48.395 63.526 3.815 1.00 22.37 527 PHE B N 1
ATOM 8023 C CA . PHE B 1 527 ? 49.575 63.383 2.961 1.00 21.19 527 PHE B CA 1
ATOM 8024 C C . PHE B 1 527 ? 50.701 64.318 3.376 1.00 32.38 527 PHE B C 1
ATOM 8025 O O . PHE B 1 527 ? 51.508 64.733 2.540 1.00 32.48 527 PHE B O 1
ATOM 8033 N N . ARG B 1 528 ? 50.743 64.653 4.666 1.00 26.65 528 ARG B N 1
ATOM 8034 C CA . ARG B 1 528 ? 51.852 65.416 5.229 1.00 19.59 528 ARG B CA 1
ATOM 8035 C C . ARG B 1 528 ? 52.976 64.428 5.530 1.00 39.63 528 ARG B C 1
ATOM 8036 O O . ARG B 1 528 ? 53.172 64.008 6.672 1.00 26.91 528 ARG B O 1
ATOM 8044 N N . TRP B 1 529 ? 53.703 64.056 4.481 1.00 18.38 529 TRP B N 1
ATOM 8045 C CA . TRP B 1 529 ? 54.640 62.936 4.540 1.00 29.88 529 TRP B CA 1
ATOM 8046 C C . TRP B 1 529 ? 55.731 63.138 5.564 1.00 23.48 529 TRP B C 1
ATOM 8047 O O . TRP B 1 529 ? 55.984 62.257 6.384 1.00 15.32 529 TRP B O 1
ATOM 8058 N N . GLU B 1 530 ? 56.378 64.297 5.508 1.00 22.89 530 GLU B N 1
ATOM 8059 C CA . GLU B 1 530 ? 57.516 64.579 6.366 1.00 21.50 530 GLU B CA 1
ATOM 8060 C C . GLU B 1 530 ? 57.118 64.607 7.832 1.00 16.15 530 GLU B C 1
ATOM 8061 O O . GLU B 1 530 ? 57.898 64.238 8.694 1.00 24.67 530 GLU B O 1
ATOM 8067 N N . ASP B 1 531 ? 55.907 65.065 8.111 1.00 19.35 531 ASP B N 1
ATOM 8068 C CA . ASP B 1 531 ? 55.404 65.029 9.479 1.00 20.28 531 ASP B CA 1
ATOM 8069 C C . ASP B 1 531 ? 55.202 63.592 9.925 1.00 31.24 531 ASP B C 1
ATOM 8070 O O . ASP B 1 531 ? 55.388 63.264 11.097 1.00 28.22 531 ASP B O 1
ATOM 8075 N N . GLN B 1 532 ? 54.811 62.731 8.991 1.00 23.78 532 GLN B N 1
ATOM 8076 C CA . GLN B 1 532 ? 54.623 61.327 9.327 1.00 25.98 532 GLN B CA 1
ATOM 8077 C C . GLN B 1 532 ? 55.967 60.740 9.734 1.00 33.38 532 GLN B C 1
ATOM 8078 O O . GLN B 1 532 ? 56.088 60.073 10.768 1.00 24.27 532 GLN B O 1
ATOM 8084 N N . PHE B 1 533 ? 56.992 60.999 8.932 1.00 19.21 533 PHE B N 1
ATOM 8085 C CA . PHE B 1 533 ? 58.300 60.470 9.263 1.00 22.69 533 PHE B CA 1
ATOM 8086 C C . PHE B 1 533 ? 58.775 61.012 10.620 1.00 19.73 533 PHE B C 1
ATOM 8087 O O . PHE B 1 533 ? 59.262 60.257 11.450 1.00 19.68 533 PHE B O 1
ATOM 8095 N N . ASN B 1 534 ? 58.629 62.313 10.846 1.00 19.36 534 ASN B N 1
ATOM 8096 C CA . ASN B 1 534 ? 59.193 62.943 12.050 1.00 19.68 534 ASN B CA 1
ATOM 8097 C C . ASN B 1 534 ? 58.486 62.542 13.348 1.00 17.24 534 ASN B C 1
ATOM 8098 O O . ASN B 1 534 ? 59.048 62.644 14.439 1.00 15.67 534 ASN B O 1
ATOM 8103 N N . LEU B 1 535 ? 57.252 62.070 13.216 1.00 24.28 535 LEU B N 1
ATOM 8104 C CA . LEU B 1 535 ? 56.463 61.610 14.354 1.00 21.99 535 LEU B CA 1
ATOM 8105 C C . LEU B 1 535 ? 56.622 60.112 14.610 1.00 18.49 535 LEU B C 1
ATOM 8106 O O . LEU B 1 535 ? 56.031 59.571 15.539 1.00 19.96 535 LEU B O 1
ATOM 8111 N N . GLY B 1 536 ? 57.410 59.442 13.781 1.00 27.19 536 GLY B N 1
ATOM 8112 C CA . GLY B 1 536 ? 57.626 58.017 13.948 1.00 22.11 536 GLY B CA 1
ATOM 8113 C C . GLY B 1 536 ? 58.748 57.752 14.932 1.00 36.89 536 GLY B C 1
ATOM 8114 O O . GLY B 1 536 ? 59.551 58.637 15.216 1.00 33.91 536 GLY B O 1
ATOM 8115 N N . LEU B 1 537 ? 58.798 56.536 15.462 1.00 37.90 537 LEU B N 1
ATOM 8116 C CA . LEU B 1 537 ? 59.858 56.144 16.384 1.00 21.78 537 LEU B CA 1
ATOM 8117 C C . LEU B 1 537 ? 61.227 56.187 15.704 1.00 45.93 537 LEU B C 1
ATOM 8118 O O . LEU B 1 537 ? 62.232 56.416 16.360 1.00 19.40 537 LEU B O 1
ATOM 8123 N N . ASP B 1 538 ? 61.264 55.968 14.391 1.00 18.32 538 ASP B N 1
ATOM 8124 C CA . ASP B 1 538 ? 62.525 55.996 13.641 1.00 17.27 538 ASP B CA 1
ATOM 8125 C C . ASP B 1 538 ? 62.361 56.737 12.302 1.00 32.01 538 ASP B C 1
ATOM 8126 O O . ASP B 1 538 ? 62.194 56.100 11.248 1.00 21.26 538 ASP B O 1
ATOM 8131 N N . PRO B 1 539 ? 62.401 58.085 12.344 1.00 18.70 539 PRO B N 1
ATOM 8132 C CA . PRO B 1 539 ? 62.132 58.964 11.191 1.00 12.89 539 PRO B CA 1
ATOM 8133 C C . PRO B 1 539 ? 63.026 58.735 9.977 1.00 29.07 539 PRO B C 1
ATOM 8134 O O . PRO B 1 539 ? 62.531 58.703 8.842 1.00 29.26 539 PRO B O 1
ATOM 8138 N N . GLU B 1 540 ? 64.327 58.591 10.200 1.00 17.31 540 GLU B N 1
ATOM 8139 C CA . GLU B 1 540 ? 65.248 58.468 9.076 1.00 20.75 540 GLU B CA 1
ATOM 8140 C C . GLU B 1 540 ? 65.057 57.164 8.294 1.00 33.29 540 GLU B C 1
ATOM 8141 O O . GLU B 1 540 ? 65.250 57.130 7.079 1.00 23.79 540 GLU B O 1
ATOM 8147 N N . THR B 1 541 ? 64.644 56.103 8.981 1.00 19.47 541 THR B N 1
ATOM 8148 C CA . THR B 1 541 ? 64.359 54.840 8.299 1.00 20.88 541 THR B CA 1
ATOM 8149 C C . THR B 1 541 ? 63.074 54.942 7.475 1.00 22.43 541 THR B C 1
ATOM 8150 O O . THR B 1 541 ? 63.027 54.512 6.315 1.00 29.01 541 THR B O 1
ATOM 8154 N N . ALA B 1 542 ? 62.031 55.509 8.071 1.00 18.92 542 ALA B N 1
ATOM 8155 C CA . ALA B 1 542 ? 60.764 55.677 7.361 1.00 27.59 542 ALA B CA 1
ATOM 8156 C C . ALA B 1 542 ? 60.979 56.532 6.117 1.00 24.63 542 ALA B C 1
ATOM 8157 O O . ALA B 1 542 ? 60.448 56.233 5.045 1.00 26.42 542 ALA B O 1
ATOM 8159 N N . ARG B 1 543 ? 61.759 57.601 6.270 1.00 29.24 543 ARG B N 1
ATOM 8160 C CA . ARG B 1 543 ? 62.003 58.532 5.175 1.00 22.86 543 ARG B CA 1
ATOM 8161 C C . ARG B 1 543 ? 62.728 57.818 4.042 1.00 30.44 543 ARG B C 1
ATOM 8162 O O . ARG B 1 543 ? 62.374 57.955 2.867 1.00 31.82 543 ARG B O 1
ATOM 8170 N N . LYS B 1 544 ? 63.745 57.047 4.405 1.00 21.42 544 LYS B N 1
ATOM 8171 C CA . LYS B 1 544 ? 64.517 56.301 3.418 1.00 24.42 544 LYS B CA 1
ATOM 8172 C C . LYS B 1 544 ? 63.655 55.294 2.662 1.00 39.25 544 LYS B C 1
ATOM 8173 O O . LYS B 1 544 ? 63.767 55.172 1.441 1.00 28.83 544 LYS B O 1
ATOM 8179 N N . PHE B 1 545 ? 62.797 54.578 3.389 1.00 24.43 545 PHE B N 1
ATOM 8180 C CA . PHE B 1 545 ? 61.940 53.556 2.792 1.00 26.73 545 PHE B CA 1
ATOM 8181 C C . PHE B 1 545 ? 60.940 54.162 1.828 1.00 28.29 545 PHE B C 1
ATOM 8182 O O . PHE B 1 545 ? 60.515 53.511 0.873 1.00 28.49 545 PHE B O 1
ATOM 8190 N N . HIS B 1 546 ? 60.538 55.397 2.111 1.00 26.90 546 HIS B N 1
ATOM 8191 C CA . HIS B 1 546 ? 59.494 56.046 1.335 1.00 21.31 546 HIS B CA 1
ATOM 8192 C C . HIS B 1 546 ? 59.976 56.369 -0.066 1.00 35.50 546 HIS B C 1
ATOM 8193 O O . HIS B 1 546 ? 61.053 56.957 -0.253 1.00 29.11 546 HIS B O 1
ATOM 8200 N N . ASP B 1 547 ? 59.158 55.972 -1.037 1.00 44.55 547 ASP B N 1
ATOM 8201 C CA . ASP B 1 547 ? 59.421 56.216 -2.443 1.00 58.28 547 ASP B CA 1
ATOM 8202 C C . ASP B 1 547 ? 58.538 57.346 -2.945 1.00 75.48 547 ASP B C 1
ATOM 8203 O O . ASP B 1 547 ? 57.386 57.127 -3.319 1.00 49.12 547 ASP B O 1
ATOM 8208 N N . GLU B 1 548 ? 59.107 58.547 -2.959 1.00 87.02 548 GLU B N 1
ATOM 8209 C CA . GLU B 1 548 ? 58.432 59.757 -3.411 1.00 57.99 548 GLU B CA 1
ATOM 8210 C C . GLU B 1 548 ? 57.595 59.540 -4.665 1.00 91.82 548 GLU B C 1
ATOM 8211 O O . GLU B 1 548 ? 56.918 60.458 -5.130 1.00 60.40 548 GLU B O 1
#

Sequence (1049 aa):
STIKAVAETISTGPIPGSRKVYQAGELFPELRVPFREVAVHPSANEPPVTIYDPSGPYSDPAIQIDIEKGLPRTREALVVARGDVEEVADPRQVPEFPDTGRKIYRAKPGKLVTQLEYARRAGIITAEMEYVAIRENLRREQDRPCVRDGEDFGASIPDFVTPEFVRQEIARGRAIIPANINHGELEPMAIGRNFLVKINANIGNTVADEVDKLVWATRWGADTVMDLSTGRNIHNIRDWIIRNSSVPIGTVPIYQALEKVNGVAEDLNWEVFRDTLIEQCEQGVDYFTIHAGVRLPFIPMTAKRVTGIVSRGGSIMAKWCLAHHKENFLYERFDEICEIMRAYDVSFSLGDGLRPGSTADANDEAQFSELRTLGELTKVAWKHGVQVMIEGPGHVAMHKIKANMDEQLKHCHEAPFYTLGPLTTDIAPGYDHITSAIGAAMIGWFGTAMLCYVTPKEHLGLPDRDDVKTGVITYKLAAHAADLAKGHPGAAMWDDAISRARFEFRWEDQFNLGLDPETARKFHQSTIKAVAETISTGPIPGSRKVYQAGELFPELRVPFREVAVHPSANEPPVTIYDPSGPYSDPAIQIDIEKGLPRTREALVVARGDVEEVADPRQVKPPEFPGRKIYRAKPGKLVTQLEYARAGIITAEMEYVAIRENLRREQDRPCVRDGEDFGASIPDFVTPEFVRQEIARGRAIIPANINHGELEPMAIGRNFLVKINANIGNTVADEVDKLVWATRWGADTVMDLSTGRNIHNIRDWIIRNSSVPIGTVPIYQALEKVNGVAEDLNWEVFRDTLIEQCEQGVDYFTIHAGVRLPFIPMTAKRVTGIVSRGGSIMAKWCLAHHKENFLYERFDEICEIMRAYDVSFSLGDGLRPGSTADANDEAQFSELRTLGELTKVAWKHGVQVMIEGPGHVAMHKIKANMDEQLKHCHEAPFYTLGPLTTDIAPGYDHITSAIGAAMIGWFGTAMLCYVTPKEHLGLPDRDDVKTGVITYKLAAHAADLAKGHPGAAMWDDAISRARFEFRWEDQFNLGLDPETARKFHDE

GO terms:
  GO:0051539 4 iron, 4 sulfur cluster binding (F, IDA)
  GO:0070284 phosphomethylpyrimidine synthase activity (F, IDA)
  GO:0009228 thiamine biosynthetic process (P, IDA)

Secondary structure (DSSP, 8-state):
-HHHHHHHHS--S--TT-EEEEEE-SSSTT-EEEEEEEPPPGGG--PPEEE----GGGG-TTS---TTT-S--TTHHHHHHTT-EEE-SS----------S---EEEPTT---SHHHHHHTT---HHHHHHHHHHHTT--SSS-----S--SS----SS--HHHHHHHHHHTSEE----TT-TT-----EETTSPPEEEEEE---HHHHHHHHHHHHHTT-SEEEE---STTHHHHHHHHHTT-SS-EEE-HHHHHHHHTTT-GGG--HHHHHHHHHHHHHHT--EEEE-TT--GGGGGGGTTSSS----HHHHHHHHHHHHHT---HHHHTHHHHHHHHT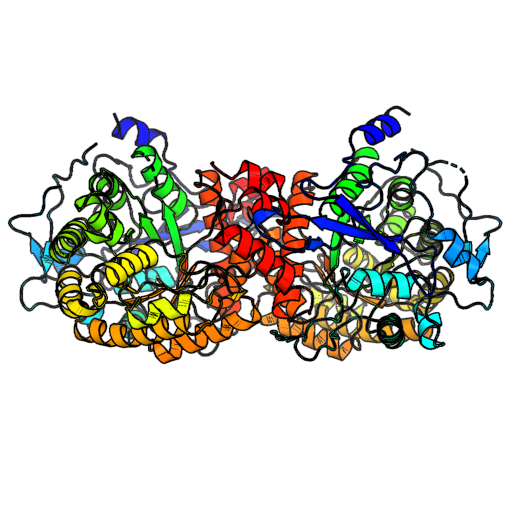TTTPEEEE--TT--SSGGGTT-HHHHHHHHHHHHHHHHHHHTT--EEEE---B--HHHHHHHHHHHHHHTTTPPEEEE--BS-SS-TT-HHHHHHHHHHHHHHHT--EEE---TTTTTS---HHHHHHHHHHHHHHHHHHHHHHT-TTHHHHHHHHHHHHHTT-HHHHHHTSS-HHHHHHH-/-HHHHHHHTTS--S--TT-EEEEEE-SSSTT-EEEEEEE---GGG--PPEEE----GGGG-TTS---TTT-S--TTHHHHHHT--EEE-SS--------------EEEPTT----HHHHHHTT---HHHHHHHHHHHTT--S-S--------SS----SS--HHHHHHHHHTTSEE----TT-TT-----EETTSPPEEEEEE---HHHHHHHHHHHHHTT-SEEEE---STTHHHHHHHHHHT-SS-EEE-HHHHHHHHTTT-GGG--HHHHHHHHHHHHHHT--EEEE-TT--GGGSGGGTTSSS----HHHHHHHHHHHHHT---HHHHTHHHHHHHHTTTTPEEEE--TT--SSGGGTT-HHHHHHHHHHHHHHHHHHHTT--EEEE---B--GGGHHHHHHHHHHHTTT--EEEE--BS-SS-TT-HHHHHHHHHHHHHHHT-SEEE---TTTTTS---HHHHHHHHHHHHHHHHHHHHHTT-TTTHHHHHHHHHHHHHT-HHHHHHTSSSHHHHHHH---

InterPro domains:
  IPR002817 Phosphomethylpyrimidine synthase ThiC/5-hydroxybenzimidazole synthase BzaA/B [PF01964] (132-575)
  IPR002817 Phosphomethylpyrimidine synthase ThiC/5-hydroxybenzimidazole synthase BzaA/B [PTHR30557] (15-601)
  IPR002817 Phosphomethylpyrimidine synthase ThiC/5-hydroxybenzimidazole synthase BzaA/B [SFLDF00407] (132-576)
  IPR002817 Phosphomethylpyrimidine synthase ThiC/5-hydroxybenzimidazole synthase BzaA/B [TIGR00190] (131-579)
  IPR025747 ThiC-associated domain [PF13667] (18-90)
  IPR037509 Phosphomethylpyrimidine synthase [MF_00089] (131-580)
  IPR038521 ThiC/Bza, core domain [G3DSA:3.20.20.540] (199-511)

Organism: Caulobacter vibrioides (strain ATCC 19089 / CIP 103742 / CB 15) (NCBI:txid190650)